Protein AF-I6Y9N1-F1 (afdb_monomer_lite)

Sequence (826 aa):
MPISSIATVSGGGGGDADGALRNFKLNESTFLASLMPKKEIGADRFIEAHPEYDGRGVIIAIFDSGMDPAAAGLQVTTDGKPKVLDVIDCTGSGDIDTSKVVKADADGCIGGASGASLAVNPSWKNPSGEWHNYDDKGPVIDAVVWYDGELWRAALDTQNLEDNPECGKLADFVPLTNYRIERKFGVFSTVDACTAVLNIYDEGNILSIVTDSSPHGTHVSGIATAFHQEAEGITVSPYTVRKALENTSLYVGECLADKLTTGQGLMQVDRAYEYVCQSRDIPIFQYNIKVNQSGKSSHIERRFIEVPLGASWAEATVRVSEFDTTRRFFLDTLQICPLRRPIKWESVATFSSPGAKTFSFRVVSGQTMELAVAQFWSSGLGSHDTTIVDFEISFHGIDVTKEEIILDGSDAPVRIDTEALLASEKLSPVALLNKLRVPYRPVDSKLITLTGTRDKLPSGKQTLALTLTYKFKLEDGANVKPQVPLLNNRIYDTKFESQFYMISDANKRVYSVGDVYPAASKLPKGDYTLQLYLRHDNVQYLEKLKQLVLFIEKTLEDKDVIRLNFFSEPDGPIMGNGSYKSSELVPGKKEAIYLAPPAKDKLPKAEYPQHTPLLAKILEGLHSRSKIDDKIKHSQEVIATADEVISSVDKDELAKFFSYKPDPEDEEAEKMKKKMETTRDQLAEALYSKGLALSEIESLKNSDKTETEAGAEGNIDEWTDVRKEASEESGSKQDTFEETFKELQKWVDVKSSKFGTLYVLREKRRGRLGTALKVLNDMILEDGDPPKKKLYEMKLSLLEEIGWTHLTAYEKQWMHVRFPSSLPLF

Foldseek 3Di:
DDDDDDDDDDDDDDDDPPPPPPPPDDDVVNVVVVPDVCVVQQVVVVCVVVVPFQQPPHDDDFDDLWADCPDPQQQADPVRHGNDQATDDLPCPQKFFQPDKDAADPQQWDQALLRDTAHAAPPQAAPVNIWGWGDFDDPDKTKIWGDRPPFIWMFIFLQSVDPDPPDTHSNVTDIAEHCNPVVDWDASYPVVRWIWHWYAWDNRRIIGIDTRPDNVSNVVSNPDTHGDCVPPVQDDDPVLLVVLQLVQADADFWDPVVCVVAPSHRHHPNSSVVSSVVCRPPDDDDDDDDDDDDGDDDDWDKDWDQAAAQFFKKKKKKWKAWWDFKWKKKKKKWWDDPPDDIDIDIDIDIDDHGDMDMDMDTDDHRTIMMIIMHIDPPTRVPIPIDMDMDIDMDTWHKDKPDPDDDADQPDFFDKIKIATAPFKDKDFDWDKDFKDKDKWWFPDKDKAFDPIPSQADPVRQTKIKIKGKTKDFAQFKFFKWKFQPVQAPDQPNDQWPFWKKWKAFPLLQTQDIDGNHTDTTTGFGHMIMMIIMTMDSDPVVSVVCNGRMMMIMTGHDPVLMFIWWKFQDRCCVVVVDRTDGIDIHGHPDMGMITTHDTDPVSDDPPDDPPDDDPVVVVVVVLVPPPDDPDLLVSLVVLLVVLVVLLVPADPVVLVVLVVDDDDPVDPVNVVVVVVSLVSLVSNLVSLLSNLVSVLVNVVVVVVVVVVVPPPDDDDDDDDDDPPDDPPDDDPDPPPVNVVSVVVSVVRDDCLELVNVVSVLSVCVVVVVLVVSLVSLVVSQVPVSYQGDLVSLVSNLVSCVVVVVVVVNVVSSSVSSSSRPPDHDDD

Radius of gyration: 37.58 Å; chains: 1; bounding box: 105×64×108 Å

InterPro domains:
  IPR000209 Peptidase S8/S53 domain [PF00082] (55-241)
  IPR015500 Peptidase S8, subtilisin-related [PR00723] (55-74)
  IPR015500 Peptidase S8, subtilisin-related [PR00723] (212-225)
  IPR015500 Peptidase S8, subtilisin-related [PR00723] (451-467)
  IPR022229 Tripeptidyl peptidase II, second Ig-like domain [PF12580] (421-606)
  IPR022398 Peptidase S8, subtilisin, His-active site [PS00137] (216-226)
  IPR036852 Peptidase S8/S53 domain superfamily [G3DSA:3.40.50.200] (38-135)
  IPR036852 Peptidase S8/S53 domain superfamily [SSF52743] (36-239)
  IPR046939 Tripeptidyl-peptidase 2, C-terminal domain superfamily [G3DSA:1.25.40.710] (600-826)
  IPR048384 Tripeptidyl-peptidase II, galactose-binding domain-like [PF21316] (298-379)
  IPR050131 Subtilisin-like serine protease [PTHR43806] (21-232)

Structure (mmCIF, N/CA/C/O backbone):
data_AF-I6Y9N1-F1
#
_entry.id   AF-I6Y9N1-F1
#
loop_
_atom_site.group_PDB
_atom_site.id
_atom_site.type_symbol
_atom_site.label_atom_id
_atom_site.label_alt_id
_atom_site.label_comp_id
_atom_site.label_asym_id
_atom_site.label_entity_id
_atom_site.label_seq_id
_atom_site.pdbx_PDB_ins_code
_atom_site.Cartn_x
_atom_site.Cartn_y
_atom_site.Cartn_z
_atom_site.occupancy
_atom_site.B_iso_or_equiv
_atom_site.auth_seq_id
_atom_site.auth_comp_id
_atom_site.auth_asym_id
_atom_site.auth_atom_id
_atom_site.pdbx_PDB_model_num
ATOM 1 N N . MET A 1 1 ? -12.605 17.794 -22.882 1.00 27.69 1 MET A N 1
ATOM 2 C CA . MET A 1 1 ? -12.430 19.193 -23.345 1.00 27.69 1 MET A CA 1
ATOM 3 C C . MET A 1 1 ? -12.327 19.185 -24.863 1.00 27.69 1 MET A C 1
ATOM 5 O O . MET A 1 1 ? -11.655 18.290 -25.365 1.00 27.69 1 MET A O 1
ATOM 9 N N . PRO A 1 2 ? -12.993 20.092 -25.598 1.00 28.81 2 PRO A N 1
ATOM 10 C CA . PRO A 1 2 ? -12.994 20.049 -27.054 1.00 28.81 2 PRO A CA 1
ATOM 11 C C . PRO A 1 2 ? -11.696 20.638 -27.621 1.00 28.81 2 PRO A C 1
ATOM 13 O O . PRO A 1 2 ? -11.172 21.632 -27.123 1.00 28.81 2 PRO A O 1
ATOM 16 N N . ILE A 1 3 ? -11.189 19.979 -28.658 1.00 27.05 3 ILE A N 1
ATOM 17 C CA . ILE A 1 3 ? -9.959 20.296 -29.386 1.00 27.05 3 ILE A CA 1
ATOM 18 C C . ILE A 1 3 ? -10.199 21.562 -30.217 1.00 27.05 3 ILE A C 1
ATOM 20 O O . ILE A 1 3 ? -11.070 21.584 -31.086 1.00 27.05 3 ILE A O 1
ATOM 24 N N . SER A 1 4 ? -9.443 22.627 -29.943 1.00 27.94 4 SER A N 1
ATOM 25 C CA . SER A 1 4 ? -9.462 23.849 -30.744 1.00 27.94 4 SER A CA 1
ATOM 26 C C . SER A 1 4 ? -8.686 23.650 -32.050 1.00 27.94 4 SER A C 1
ATOM 28 O O . SER A 1 4 ? -7.542 23.203 -32.081 1.00 27.94 4 SER A O 1
ATOM 30 N N . SER A 1 5 ? -9.352 23.988 -33.148 1.00 28.75 5 SER A N 1
ATOM 31 C CA . SER A 1 5 ? -8.859 23.972 -34.523 1.00 28.75 5 SER A CA 1
ATOM 32 C C . SER A 1 5 ? -7.683 24.935 -34.735 1.00 28.75 5 SER A C 1
ATOM 34 O O . SER A 1 5 ? -7.819 26.135 -34.490 1.00 28.75 5 SER A O 1
ATOM 36 N N . ILE A 1 6 ? -6.564 24.436 -35.266 1.00 28.38 6 ILE A N 1
ATOM 37 C CA . ILE A 1 6 ? -5.456 25.264 -35.766 1.00 28.38 6 ILE A CA 1
ATOM 38 C C . ILE A 1 6 ? -5.772 25.703 -37.202 1.00 28.38 6 ILE A C 1
ATOM 40 O O . ILE A 1 6 ? -5.956 24.879 -38.097 1.00 28.38 6 ILE A O 1
ATOM 44 N N . ALA A 1 7 ? -5.839 27.018 -37.409 1.00 26.36 7 ALA A N 1
ATOM 45 C CA . ALA A 1 7 ? -6.013 27.652 -38.708 1.00 26.36 7 ALA A CA 1
ATOM 46 C C . ALA A 1 7 ? -4.701 27.633 -39.516 1.00 26.36 7 ALA A C 1
ATOM 48 O O . ALA A 1 7 ? -3.657 28.076 -39.043 1.00 26.36 7 ALA A O 1
ATOM 49 N N . THR A 1 8 ? -4.763 27.149 -40.757 1.00 28.06 8 THR A N 1
ATOM 50 C CA . THR A 1 8 ? -3.676 27.209 -41.746 1.00 28.06 8 THR A CA 1
ATOM 51 C C . THR A 1 8 ? -3.573 28.594 -42.386 1.00 28.06 8 THR A C 1
ATOM 53 O O . THR A 1 8 ? -4.538 29.063 -42.988 1.00 28.06 8 THR A O 1
ATOM 56 N N . VAL A 1 9 ? -2.384 29.206 -42.337 1.00 27.28 9 VAL A N 1
ATOM 57 C CA . VAL A 1 9 ? -2.012 30.383 -43.141 1.00 27.28 9 VAL A CA 1
ATOM 58 C C . VAL A 1 9 ? -1.059 29.940 -44.254 1.00 27.28 9 VAL A C 1
ATOM 60 O O . VAL A 1 9 ? -0.040 29.304 -44.001 1.00 27.28 9 VAL A O 1
ATOM 63 N N . SER A 1 10 ? -1.413 30.261 -45.496 1.00 33.59 10 SER A N 1
ATOM 64 C CA . SER A 1 10 ? -0.646 29.989 -46.715 1.00 33.59 10 SER A CA 1
ATOM 65 C C . SER A 1 10 ? 0.305 31.138 -47.064 1.00 33.59 10 SER A C 1
ATOM 67 O O . SER A 1 10 ? -0.135 32.288 -47.101 1.00 33.59 10 SER A O 1
ATOM 69 N N . GLY A 1 11 ? 1.554 30.838 -47.439 1.00 26.95 11 GLY A N 1
ATOM 70 C CA . GLY A 1 11 ? 2.462 31.828 -48.029 1.00 26.95 11 GLY A CA 1
ATOM 71 C C . GLY A 1 11 ? 3.684 31.239 -48.746 1.00 26.95 11 GLY A C 1
ATOM 72 O O . GLY A 1 11 ? 4.552 30.675 -48.098 1.00 26.95 11 GLY A O 1
ATOM 73 N N . GLY A 1 12 ? 3.729 31.436 -50.074 1.00 27.58 12 GLY A N 1
ATOM 74 C CA . GLY A 1 12 ? 4.917 31.818 -50.867 1.00 27.58 12 GLY A CA 1
ATOM 75 C C . GLY A 1 12 ? 6.046 30.804 -51.087 1.00 27.58 12 GLY A C 1
ATOM 76 O O . GLY A 1 12 ? 6.806 30.516 -50.176 1.00 27.58 12 GLY A O 1
ATOM 77 N N . GLY A 1 13 ? 6.206 30.334 -52.330 1.00 31.19 13 GLY A N 1
ATOM 78 C CA . GLY A 1 13 ? 7.204 29.338 -52.731 1.00 31.19 13 GLY A CA 1
ATOM 79 C C . GLY A 1 13 ? 8.619 29.843 -53.062 1.00 31.19 13 GLY A C 1
ATOM 80 O O . GLY A 1 13 ? 8.875 31.035 -53.203 1.00 31.19 13 GLY A O 1
ATOM 81 N N . GLY A 1 14 ? 9.511 28.865 -53.248 1.00 27.16 14 GLY A N 1
ATOM 82 C CA . GLY A 1 14 ? 10.883 28.970 -53.760 1.00 27.16 14 GLY A CA 1
ATOM 83 C C . GLY A 1 14 ? 11.551 27.598 -53.621 1.00 27.16 14 GLY A C 1
ATOM 84 O O . GLY A 1 14 ? 11.612 27.074 -52.513 1.00 27.16 14 GLY A O 1
ATOM 85 N N . GLY A 1 15 ? 11.899 26.961 -54.741 1.00 36.81 15 GLY A N 1
ATOM 86 C CA . GLY A 1 15 ? 12.178 25.524 -54.826 1.00 36.81 15 GLY A CA 1
ATOM 87 C C . GLY A 1 15 ? 13.600 25.092 -54.467 1.00 36.81 15 GLY A C 1
ATOM 88 O O . GLY A 1 15 ? 14.537 25.849 -54.667 1.00 36.81 15 GLY A O 1
ATOM 89 N N . ASP A 1 16 ? 13.709 23.858 -53.969 1.00 31.67 16 ASP A N 1
ATOM 90 C CA . ASP A 1 16 ? 14.719 22.853 -54.329 1.00 31.67 16 ASP A CA 1
ATOM 91 C C . ASP A 1 16 ? 14.300 21.481 -53.753 1.00 31.67 16 ASP A C 1
ATOM 93 O O . ASP A 1 16 ? 13.393 21.391 -52.922 1.00 31.67 16 ASP A O 1
ATOM 97 N N . ALA A 1 17 ? 14.868 20.406 -54.301 1.00 36.19 17 ALA A N 1
ATOM 98 C CA . ALA A 1 17 ? 14.363 19.028 -54.365 1.00 36.19 17 ALA A CA 1
ATOM 99 C C . ALA A 1 17 ? 14.264 18.221 -53.039 1.00 36.19 17 ALA A C 1
ATOM 101 O O . ALA A 1 17 ? 14.740 17.094 -52.969 1.00 36.19 17 ALA A O 1
ATOM 102 N N . ASP A 1 18 ? 13.552 18.750 -52.039 1.00 34.88 18 ASP A N 1
ATOM 103 C CA . ASP A 1 18 ? 13.165 18.088 -50.768 1.00 34.88 18 ASP A CA 1
ATOM 104 C C . ASP A 1 18 ? 11.634 17.840 -50.663 1.00 34.88 18 ASP A C 1
ATOM 106 O O . ASP A 1 18 ? 11.048 17.596 -49.604 1.00 34.88 18 ASP A O 1
ATOM 110 N N . GLY A 1 19 ? 10.933 17.939 -51.798 1.00 28.66 19 GLY A N 1
ATOM 111 C CA . GLY A 1 19 ? 9.475 18.106 -51.883 1.00 28.66 19 GLY A CA 1
ATOM 112 C C . GLY A 1 19 ? 8.588 16.906 -51.520 1.00 28.66 19 GLY A C 1
ATOM 113 O O . GLY A 1 19 ? 7.368 17.058 -51.537 1.00 28.66 19 GLY A O 1
ATOM 114 N N . ALA A 1 20 ? 9.133 15.736 -51.178 1.00 35.75 20 ALA A N 1
ATOM 115 C CA . ALA A 1 20 ? 8.307 14.571 -50.832 1.00 35.75 20 ALA A CA 1
ATOM 116 C C . ALA A 1 20 ? 7.798 14.588 -49.376 1.00 35.75 20 ALA A C 1
ATOM 118 O O . ALA A 1 20 ? 6.762 13.994 -49.087 1.00 35.75 20 ALA A O 1
ATOM 119 N N . LEU A 1 21 ? 8.471 15.303 -48.466 1.00 37.81 21 LEU A N 1
ATOM 120 C CA . LEU A 1 21 ? 8.101 15.352 -47.041 1.00 37.81 21 LEU A CA 1
ATOM 121 C C . LEU A 1 21 ? 7.182 16.530 -46.674 1.00 37.81 21 LEU A C 1
ATOM 123 O O . LEU A 1 21 ? 6.483 16.467 -45.667 1.00 37.81 21 LEU A O 1
ATOM 127 N N . ARG A 1 22 ? 7.118 17.590 -47.493 1.00 36.44 22 ARG A N 1
ATOM 128 C CA . ARG A 1 22 ? 6.328 18.804 -47.184 1.00 36.44 22 ARG A CA 1
ATOM 129 C C . ARG A 1 22 ? 4.840 18.729 -47.551 1.00 36.44 22 ARG A C 1
ATOM 131 O O . ARG A 1 22 ? 4.080 19.594 -47.133 1.00 36.44 22 ARG A O 1
ATOM 138 N N . ASN A 1 23 ? 4.415 17.698 -48.283 1.00 36.94 23 ASN A N 1
ATOM 139 C CA . ASN A 1 23 ? 3.012 17.491 -48.673 1.00 36.94 23 ASN A CA 1
ATOM 140 C C . ASN A 1 23 ? 2.329 16.322 -47.947 1.00 36.94 23 ASN A C 1
ATOM 142 O O . ASN A 1 23 ? 1.208 15.953 -48.304 1.00 36.94 23 ASN A O 1
ATOM 146 N N . PHE A 1 24 ? 2.962 15.745 -46.922 1.00 43.72 24 PHE A N 1
ATOM 147 C CA . PHE A 1 24 ? 2.339 14.680 -46.146 1.00 43.72 24 PHE A CA 1
ATOM 148 C C . PHE A 1 24 ? 1.290 15.276 -45.197 1.00 43.72 24 PHE A C 1
ATOM 150 O O . PHE A 1 24 ? 1.574 15.653 -44.062 1.00 43.72 24 PHE A O 1
ATOM 157 N N . LYS A 1 25 ? 0.051 15.414 -45.682 1.00 45.12 25 LYS A N 1
ATOM 158 C CA . LYS A 1 25 ? -1.097 15.660 -44.808 1.00 45.12 25 LYS A CA 1
ATOM 159 C C . LYS A 1 25 ? -1.319 14.396 -43.990 1.00 45.12 25 LYS A C 1
ATOM 161 O O . LYS A 1 25 ? -1.843 13.418 -44.516 1.00 45.12 25 LYS A O 1
ATOM 166 N N . LEU A 1 26 ? -0.932 14.446 -42.718 1.00 42.53 26 LEU A N 1
ATOM 167 C CA . LEU A 1 26 ? -1.353 13.479 -41.711 1.00 42.53 26 LEU A CA 1
ATOM 168 C C . LEU A 1 26 ? -2.883 13.496 -41.653 1.00 42.53 26 LEU A C 1
ATOM 170 O O . LEU A 1 26 ? -3.493 14.364 -41.035 1.00 42.53 26 LEU A O 1
ATOM 174 N N . ASN A 1 27 ? -3.506 12.573 -42.376 1.00 60.75 27 ASN A N 1
ATOM 175 C CA . ASN A 1 27 ? -4.879 12.183 -42.114 1.00 60.75 27 ASN A CA 1
ATOM 176 C C . ASN A 1 27 ? -4.874 11.161 -40.968 1.00 60.75 27 ASN A C 1
ATOM 178 O O . ASN A 1 27 ? -3.831 10.581 -40.657 1.00 60.75 27 ASN A O 1
ATOM 182 N N . GLU A 1 28 ? -6.032 10.929 -40.360 1.00 57.41 28 GLU A N 1
ATOM 183 C CA . GLU A 1 28 ? -6.173 10.024 -39.215 1.00 57.41 28 GLU A CA 1
ATOM 184 C C . GLU A 1 28 ? -5.532 8.650 -39.473 1.00 57.41 28 GLU A C 1
ATOM 186 O O . GLU A 1 28 ? -4.740 8.182 -38.663 1.00 57.41 28 GLU A O 1
ATOM 191 N N . SER A 1 29 ? -5.739 8.063 -40.658 1.00 56.84 29 SER A N 1
ATOM 192 C CA . SER A 1 29 ? -5.155 6.760 -41.013 1.00 56.84 29 SER A CA 1
ATOM 193 C C . SER A 1 29 ? -3.621 6.765 -41.084 1.00 56.84 29 SER A C 1
ATOM 195 O O . SER A 1 29 ? -2.972 5.867 -40.555 1.00 56.84 29 SER A O 1
ATOM 197 N N . THR A 1 30 ? -3.020 7.796 -41.682 1.00 60.50 30 THR A N 1
ATOM 198 C CA . THR A 1 30 ? -1.560 7.938 -41.790 1.00 60.50 30 THR A CA 1
ATOM 199 C C . THR A 1 30 ? -0.907 8.336 -40.468 1.00 60.50 30 THR A C 1
ATOM 201 O O . THR A 1 30 ? 0.224 7.937 -40.207 1.00 60.50 30 THR A O 1
ATOM 204 N N . PHE A 1 31 ? -1.621 9.075 -39.615 1.00 65.25 31 PHE A N 1
ATOM 205 C CA . PHE A 1 31 ? -1.179 9.391 -38.260 1.00 65.25 31 PHE A CA 1
ATOM 206 C C . PHE A 1 31 ? -1.167 8.135 -37.393 1.00 65.25 31 PHE A C 1
ATOM 208 O O . PHE A 1 31 ? -0.127 7.811 -36.824 1.00 65.25 31 PHE A O 1
ATOM 215 N N . LEU A 1 32 ? -2.263 7.371 -37.382 1.00 63.50 32 LEU A N 1
ATOM 216 C CA . LEU A 1 32 ? -2.356 6.107 -36.649 1.00 63.50 32 LEU A CA 1
ATOM 217 C C . LEU A 1 32 ? -1.310 5.086 -37.125 1.00 63.50 32 LEU A C 1
ATOM 219 O O . LEU A 1 32 ? -0.691 4.418 -36.300 1.00 63.50 32 LEU A O 1
ATOM 223 N N . ALA A 1 33 ? -1.043 5.014 -38.434 1.00 62.50 33 ALA A N 1
ATOM 224 C CA . ALA A 1 33 ? 0.008 4.158 -38.987 1.00 62.50 33 ALA A CA 1
ATOM 225 C C . ALA A 1 33 ? 1.428 4.567 -38.544 1.00 62.50 33 ALA A C 1
ATOM 227 O O . ALA A 1 33 ? 2.296 3.707 -38.438 1.00 62.50 33 ALA A O 1
ATOM 228 N N . SER A 1 34 ? 1.661 5.852 -38.249 1.00 65.44 34 SER A N 1
ATOM 229 C CA . SER A 1 34 ? 2.962 6.368 -37.792 1.00 65.44 34 SER A CA 1
ATOM 230 C C . SER A 1 34 ? 3.222 6.210 -36.288 1.00 65.44 34 SER A C 1
ATOM 232 O O . SER A 1 34 ? 4.332 6.470 -35.832 1.00 65.44 34 SER A O 1
ATOM 234 N N . LEU A 1 35 ? 2.224 5.774 -35.506 1.00 71.88 35 LEU A N 1
ATOM 235 C CA . LEU A 1 35 ? 2.363 5.607 -34.052 1.00 71.88 35 LEU A CA 1
ATOM 236 C C . LEU A 1 35 ? 3.269 4.430 -33.660 1.00 71.88 35 LEU A C 1
ATOM 238 O O . LEU A 1 35 ? 3.753 4.386 -32.531 1.00 71.88 35 LEU A O 1
ATOM 242 N N . MET A 1 36 ? 3.506 3.486 -34.574 1.00 77.88 36 MET A N 1
ATOM 243 C CA . MET A 1 36 ? 4.437 2.376 -34.378 1.00 77.88 36 MET A CA 1
ATOM 244 C C . MET A 1 36 ? 5.530 2.401 -35.450 1.00 77.88 36 MET A C 1
ATOM 246 O O . MET A 1 36 ? 5.201 2.515 -36.631 1.00 77.88 36 MET A O 1
ATOM 250 N N . PRO A 1 37 ? 6.810 2.195 -35.089 1.00 84.50 37 PRO A N 1
ATOM 251 C CA . PRO A 1 37 ? 7.931 2.279 -36.024 1.00 84.50 37 PRO A CA 1
ATOM 252 C C . PRO A 1 37 ? 8.078 1.010 -36.887 1.00 84.50 37 PRO A C 1
ATOM 254 O O . PRO A 1 37 ? 9.172 0.464 -37.020 1.00 84.50 37 PRO A O 1
ATOM 257 N N . LYS A 1 38 ? 6.975 0.464 -37.425 1.00 85.44 38 LYS A N 1
ATOM 258 C CA . LYS A 1 38 ? 6.954 -0.838 -38.125 1.00 85.44 38 LYS A CA 1
ATOM 259 C C . LYS A 1 38 ? 7.851 -0.855 -39.362 1.00 85.44 38 LYS A C 1
ATOM 261 O O . LYS A 1 38 ? 8.522 -1.855 -39.627 1.00 85.44 38 LYS A O 1
ATOM 266 N N . LYS A 1 39 ? 7.909 0.266 -40.076 1.00 86.81 39 LYS A N 1
ATOM 267 C CA . LYS A 1 39 ? 8.763 0.446 -41.249 1.00 86.81 39 LYS A CA 1
ATOM 268 C C . LYS A 1 39 ? 10.235 0.527 -40.856 1.00 86.81 39 LYS A C 1
ATOM 270 O O . LYS A 1 39 ? 11.080 -0.111 -41.485 1.00 86.81 39 LYS A O 1
ATOM 275 N N . GLU A 1 40 ? 10.540 1.289 -39.811 1.00 88.25 40 GLU A N 1
ATOM 276 C CA . GLU A 1 40 ? 11.895 1.525 -39.316 1.00 88.25 40 GLU A CA 1
ATOM 277 C C . GLU A 1 40 ? 12.499 0.258 -38.703 1.00 88.25 40 GLU A C 1
ATOM 279 O O . GLU A 1 40 ? 13.683 -0.001 -38.913 1.00 88.25 40 GLU A O 1
ATOM 284 N N . ILE A 1 41 ? 11.697 -0.566 -38.012 1.00 91.12 41 ILE A N 1
ATOM 285 C CA . ILE A 1 41 ? 12.138 -1.866 -37.472 1.00 91.12 41 ILE A CA 1
ATOM 286 C C . ILE A 1 41 ? 12.111 -3.002 -38.507 1.00 91.12 41 ILE A C 1
ATOM 288 O O . ILE A 1 41 ? 12.399 -4.149 -38.169 1.00 91.12 41 ILE A O 1
ATOM 292 N N . GLY A 1 42 ? 11.726 -2.723 -39.756 1.00 90.25 42 GLY A N 1
ATOM 293 C CA . GLY A 1 42 ? 11.648 -3.725 -40.823 1.00 90.25 42 GLY A CA 1
ATOM 294 C C . GLY A 1 42 ? 10.518 -4.753 -40.668 1.00 90.25 42 GLY A C 1
ATOM 295 O O . GLY A 1 42 ? 10.519 -5.751 -41.383 1.00 90.25 42 GLY A O 1
ATOM 296 N N . ALA A 1 43 ? 9.551 -4.528 -39.773 1.00 89.19 43 ALA A N 1
ATOM 297 C CA . ALA A 1 43 ? 8.420 -5.436 -39.568 1.00 89.19 43 ALA A CA 1
ATOM 298 C C . ALA A 1 43 ? 7.472 -5.464 -40.776 1.00 89.19 43 ALA A C 1
ATOM 300 O O . ALA A 1 43 ? 7.014 -6.538 -41.152 1.00 89.19 43 ALA A O 1
ATOM 301 N N . ASP A 1 44 ? 7.225 -4.316 -41.418 1.00 88.69 44 ASP A N 1
ATOM 302 C CA . ASP A 1 44 ? 6.368 -4.262 -42.614 1.00 88.69 44 ASP A CA 1
ATOM 303 C C . ASP A 1 44 ? 6.983 -5.073 -43.762 1.00 88.69 44 ASP A C 1
ATOM 305 O O . ASP A 1 44 ? 6.319 -5.930 -44.334 1.00 88.69 44 ASP A O 1
ATOM 309 N N . ARG A 1 45 ? 8.289 -4.888 -44.026 1.00 90.25 45 ARG A N 1
ATOM 310 C CA . ARG A 1 45 ? 9.023 -5.676 -45.034 1.00 90.25 45 ARG A CA 1
ATOM 311 C C . ARG A 1 45 ? 8.996 -7.168 -44.719 1.00 90.25 45 ARG A C 1
ATOM 313 O O . ARG A 1 45 ? 8.843 -7.982 -45.623 1.00 90.25 45 ARG A O 1
ATOM 320 N N . PHE A 1 46 ? 9.164 -7.519 -43.444 1.00 89.75 46 PHE A N 1
ATOM 321 C CA . PHE A 1 46 ? 9.130 -8.905 -42.999 1.00 89.75 46 PHE A CA 1
ATOM 322 C C . PHE A 1 46 ? 7.766 -9.549 -43.266 1.00 89.75 46 PHE A C 1
ATOM 324 O O . PHE A 1 46 ? 7.718 -10.626 -43.846 1.00 89.75 46 PHE A O 1
ATOM 331 N N . ILE A 1 47 ? 6.666 -8.879 -42.914 1.00 87.19 47 ILE A N 1
ATOM 332 C CA . ILE A 1 47 ? 5.308 -9.386 -43.161 1.00 87.19 47 ILE A CA 1
ATOM 333 C C . ILE A 1 47 ? 4.961 -9.388 -44.654 1.00 87.19 47 ILE A C 1
ATOM 335 O O . ILE A 1 47 ? 4.320 -10.322 -45.120 1.00 87.19 47 ILE A O 1
ATOM 339 N N . GLU A 1 48 ? 5.407 -8.402 -45.434 1.00 89.88 48 GLU A N 1
ATOM 340 C CA . GLU A 1 48 ? 5.244 -8.416 -46.895 1.00 89.88 48 GLU A CA 1
ATOM 341 C C . GLU A 1 48 ? 5.947 -9.624 -47.538 1.00 89.88 48 GLU A C 1
ATOM 343 O O . GLU A 1 48 ? 5.391 -10.255 -48.439 1.00 89.88 48 GLU A O 1
ATOM 348 N N . ALA A 1 49 ? 7.152 -9.968 -47.067 1.00 89.69 49 ALA A N 1
ATOM 349 C CA . ALA A 1 49 ? 7.914 -11.124 -47.541 1.00 89.69 49 ALA A CA 1
ATOM 350 C C . ALA A 1 49 ? 7.392 -12.461 -46.985 1.00 89.69 49 ALA A C 1
ATOM 352 O O . ALA A 1 49 ? 7.479 -13.488 -47.661 1.00 89.69 49 ALA A O 1
ATOM 353 N N . HIS A 1 50 ? 6.822 -12.443 -45.779 1.00 87.56 50 HIS A N 1
ATOM 354 C CA . HIS A 1 50 ? 6.286 -13.605 -45.076 1.00 87.56 50 HIS A CA 1
ATOM 355 C C . HIS A 1 50 ? 4.852 -13.335 -44.572 1.00 87.56 50 HIS A C 1
ATOM 357 O O . HIS A 1 50 ? 4.642 -13.204 -43.363 1.00 87.56 50 HIS A O 1
ATOM 363 N N . PRO A 1 51 ? 3.837 -13.291 -45.463 1.00 86.75 51 PRO A N 1
ATOM 364 C CA . PRO A 1 51 ? 2.467 -12.900 -45.092 1.00 86.75 51 PRO A CA 1
ATOM 365 C C . PRO A 1 51 ? 1.809 -13.789 -44.031 1.00 86.75 51 PRO A C 1
ATOM 367 O O . PRO A 1 51 ? 0.907 -13.359 -43.318 1.00 86.75 51 PRO A O 1
ATOM 370 N N . GLU A 1 52 ? 2.273 -15.031 -43.915 1.00 83.81 52 GLU A N 1
ATOM 371 C CA . GLU A 1 52 ? 1.774 -16.014 -42.953 1.00 83.81 52 GLU A CA 1
ATOM 372 C C . GLU A 1 52 ? 2.462 -15.907 -41.577 1.00 83.81 52 GLU A C 1
ATOM 374 O O . GLU A 1 52 ? 2.076 -16.613 -40.647 1.00 83.81 52 GLU A O 1
ATOM 379 N N . TYR A 1 53 ? 3.488 -15.055 -41.423 1.00 83.62 53 TYR A N 1
ATOM 380 C CA . TYR A 1 53 ? 4.278 -14.903 -40.186 1.00 83.62 53 TYR A CA 1
ATOM 381 C C . TYR A 1 53 ? 3.791 -13.712 -39.353 1.00 83.62 53 TYR A C 1
ATOM 383 O O . TYR A 1 53 ? 4.566 -13.002 -38.717 1.00 83.62 53 TYR A O 1
ATOM 391 N N . ASP A 1 54 ? 2.477 -13.518 -39.329 1.00 80.38 54 ASP A N 1
ATOM 392 C CA . ASP A 1 54 ? 1.765 -12.468 -38.594 1.00 80.38 54 ASP A CA 1
ATOM 393 C C . ASP A 1 54 ? 1.541 -12.792 -37.102 1.00 80.38 54 ASP A C 1
ATOM 395 O O . ASP A 1 54 ? 0.776 -12.114 -36.416 1.00 80.38 54 ASP A O 1
ATOM 399 N N . GLY A 1 55 ? 2.205 -13.837 -36.601 1.00 81.94 55 GLY A N 1
ATOM 400 C CA . GLY A 1 55 ? 2.114 -14.311 -35.220 1.00 81.94 55 GLY A CA 1
ATOM 401 C C . GLY A 1 55 ? 1.011 -15.327 -34.953 1.00 81.94 55 GLY A C 1
ATOM 402 O O . GLY A 1 55 ? 0.878 -15.780 -33.811 1.00 81.94 55 GLY A O 1
ATOM 403 N N . ARG A 1 56 ? 0.255 -15.744 -35.979 1.00 81.56 56 ARG A N 1
ATOM 404 C CA . ARG A 1 56 ? -0.704 -16.853 -35.857 1.00 81.56 56 ARG A CA 1
ATOM 405 C C . ARG A 1 56 ? -0.039 -18.102 -35.273 1.00 81.56 56 ARG A C 1
ATOM 407 O O . ARG A 1 56 ? 1.084 -18.448 -35.617 1.00 81.56 56 ARG A O 1
ATOM 414 N N . GLY A 1 57 ? -0.738 -18.795 -34.376 1.00 79.00 57 GLY A N 1
ATOM 415 C CA . GLY A 1 57 ? -0.206 -20.001 -33.729 1.00 79.00 57 GLY A CA 1
ATOM 416 C C . GLY A 1 57 ? 0.818 -19.738 -32.618 1.00 79.00 57 GLY A C 1
ATOM 417 O O . GLY A 1 57 ? 1.502 -20.671 -32.204 1.00 79.00 57 GLY A O 1
ATOM 418 N N . VAL A 1 58 ? 0.932 -18.502 -32.120 1.00 85.19 58 VAL A N 1
ATOM 419 C CA . VAL A 1 58 ? 1.742 -18.159 -30.941 1.00 85.19 58 VAL A CA 1
ATOM 420 C C . VAL A 1 58 ? 0.877 -17.490 -29.887 1.00 85.19 58 VAL A C 1
ATOM 422 O O . VAL A 1 58 ? -0.004 -16.695 -30.202 1.00 85.19 58 VAL A O 1
ATOM 425 N N . ILE A 1 59 ? 1.153 -17.799 -28.622 1.00 87.06 59 ILE A N 1
ATOM 426 C CA . ILE A 1 59 ? 0.468 -17.214 -27.471 1.00 87.06 59 ILE A CA 1
ATOM 427 C C . ILE A 1 59 ? 1.474 -16.358 -26.703 1.00 87.06 59 ILE A C 1
ATOM 429 O O . ILE A 1 59 ? 2.559 -16.828 -26.359 1.00 87.06 59 ILE A O 1
ATOM 433 N N . ILE A 1 60 ? 1.103 -15.108 -26.431 1.00 90.06 60 ILE A N 1
ATOM 434 C CA . ILE A 1 60 ? 1.882 -14.168 -25.618 1.00 90.06 60 ILE A CA 1
ATOM 435 C C . ILE A 1 60 ? 1.199 -14.041 -24.255 1.00 90.06 60 ILE A C 1
ATOM 437 O O . ILE A 1 60 ? -0.022 -13.925 -24.184 1.00 90.06 60 ILE A O 1
ATOM 441 N N . ALA A 1 61 ? 1.985 -14.036 -23.179 1.00 91.25 61 ALA A N 1
ATOM 442 C CA . ALA A 1 61 ? 1.514 -13.653 -21.853 1.00 91.25 61 ALA A CA 1
ATOM 443 C C . ALA A 1 61 ? 1.872 -12.184 -21.584 1.00 91.25 61 ALA A C 1
ATOM 445 O O . ALA A 1 61 ? 3.030 -11.796 -21.745 1.00 91.25 61 ALA A O 1
ATOM 446 N N . ILE A 1 62 ? 0.889 -11.381 -21.172 1.00 90.88 62 ILE A N 1
ATOM 447 C CA . ILE A 1 62 ? 1.070 -9.966 -20.826 1.00 90.88 62 ILE A CA 1
ATOM 448 C C . ILE A 1 62 ? 0.973 -9.826 -19.308 1.00 90.88 62 ILE A C 1
ATOM 450 O O . ILE A 1 62 ? -0.083 -10.063 -18.729 1.00 90.88 62 ILE A O 1
ATOM 454 N N . PHE A 1 63 ? 2.090 -9.489 -18.659 1.00 92.44 63 PHE A N 1
ATOM 455 C CA . PHE A 1 63 ? 2.140 -9.235 -17.217 1.00 92.44 63 PHE A CA 1
ATOM 456 C C . PHE A 1 63 ? 2.154 -7.723 -17.007 1.00 92.44 63 PHE A C 1
ATOM 458 O O . PHE A 1 63 ? 3.197 -7.084 -17.140 1.00 92.44 63 PHE A O 1
ATOM 465 N N . ASP A 1 64 ? 0.981 -7.161 -16.738 1.00 92.50 64 ASP A N 1
ATOM 466 C CA . ASP A 1 64 ? 0.755 -5.720 -16.645 1.00 92.50 64 ASP A CA 1
ATOM 467 C C . ASP A 1 64 ? -0.406 -5.429 -15.675 1.00 92.50 64 ASP A C 1
ATOM 469 O O . ASP A 1 64 ? -0.928 -6.321 -15.011 1.00 92.50 64 ASP A O 1
ATOM 473 N N . SER A 1 65 ? -0.833 -4.176 -15.624 1.00 90.12 65 SER A N 1
ATOM 474 C CA . SER A 1 65 ? -1.944 -3.610 -14.851 1.00 90.12 65 SER A CA 1
ATOM 475 C C . SER A 1 65 ? -3.357 -4.068 -15.271 1.00 90.12 65 SER A C 1
ATOM 477 O O . SER A 1 65 ? -4.338 -3.392 -14.964 1.00 90.12 65 SER A O 1
ATOM 479 N N . GLY A 1 66 ? -3.474 -5.210 -15.952 1.00 88.38 66 GLY A N 1
ATOM 480 C CA . GLY A 1 66 ? -4.711 -5.688 -16.578 1.00 88.38 66 GLY A CA 1
ATOM 481 C C . GLY A 1 66 ? -4.928 -5.130 -17.991 1.00 88.38 66 GLY A C 1
ATOM 482 O O . GLY A 1 66 ? -4.204 -4.248 -18.449 1.00 88.38 66 GLY A O 1
ATOM 483 N N . MET A 1 67 ? -5.898 -5.686 -18.715 1.00 90.00 67 MET A N 1
ATOM 484 C CA . MET A 1 67 ? -6.287 -5.229 -20.054 1.00 90.00 67 MET A CA 1
ATOM 485 C C . MET A 1 67 ? -7.801 -5.323 -20.240 1.00 90.00 67 MET A C 1
ATOM 487 O O . MET A 1 67 ? -8.438 -6.180 -19.627 1.00 90.00 67 MET A O 1
ATOM 491 N N . ASP A 1 68 ? -8.356 -4.482 -21.113 1.00 89.56 68 ASP A N 1
ATOM 492 C CA . ASP A 1 68 ? -9.779 -4.475 -21.476 1.00 89.56 68 ASP A CA 1
ATOM 493 C C . ASP A 1 68 ? -10.060 -5.383 -22.696 1.00 89.56 68 ASP A C 1
ATOM 495 O O . ASP A 1 68 ? -9.612 -5.075 -23.808 1.00 89.56 68 ASP A O 1
ATOM 499 N N . PRO A 1 69 ? -10.782 -6.514 -22.533 1.00 87.50 69 PRO A N 1
ATOM 500 C CA . PRO A 1 69 ? -11.059 -7.439 -23.635 1.00 87.50 69 PRO A CA 1
ATOM 501 C C . PRO A 1 69 ? -12.044 -6.857 -24.652 1.00 87.50 69 PRO A C 1
ATOM 503 O O . PRO A 1 69 ? -12.115 -7.347 -25.783 1.00 87.50 69 PRO A O 1
ATOM 506 N N . ALA A 1 70 ? -12.801 -5.824 -24.270 1.00 86.94 70 ALA A N 1
ATOM 507 C CA . ALA A 1 70 ? -13.742 -5.149 -25.150 1.00 86.94 70 ALA A CA 1
ATOM 508 C C . ALA A 1 70 ? -13.050 -4.166 -26.109 1.00 86.94 70 ALA A C 1
ATOM 510 O O . ALA A 1 70 ? -13.653 -3.772 -27.113 1.00 86.94 70 ALA A O 1
ATOM 511 N N . ALA A 1 71 ? -11.789 -3.799 -25.851 1.00 86.94 71 ALA A N 1
ATOM 512 C CA . ALA A 1 71 ? -11.065 -2.810 -26.635 1.00 86.94 71 ALA A CA 1
ATOM 513 C C . ALA A 1 71 ? -10.915 -3.224 -28.110 1.00 86.94 71 ALA A C 1
ATOM 515 O O . ALA A 1 71 ? -10.565 -4.358 -28.452 1.00 86.94 71 ALA A O 1
ATOM 516 N N . ALA A 1 72 ? -11.171 -2.277 -29.018 1.00 83.81 72 ALA A N 1
ATOM 517 C CA . ALA A 1 72 ? -11.049 -2.486 -30.459 1.00 83.81 72 ALA A CA 1
ATOM 518 C C . ALA A 1 72 ? -9.637 -2.964 -30.850 1.00 83.81 72 ALA A C 1
ATOM 520 O O . ALA A 1 72 ? -8.637 -2.336 -30.510 1.00 83.81 72 ALA A O 1
ATOM 521 N N . GLY A 1 73 ? -9.560 -4.074 -31.591 1.00 82.69 73 GLY A N 1
ATOM 522 C CA . GLY A 1 73 ? -8.296 -4.686 -32.027 1.00 82.69 73 GLY A CA 1
ATOM 523 C C . GLY A 1 73 ? -7.771 -5.795 -31.105 1.00 82.69 73 GLY A C 1
ATOM 524 O O . GLY A 1 73 ? -6.737 -6.407 -31.408 1.00 82.69 73 GLY A O 1
ATOM 525 N N . LEU A 1 74 ? -8.484 -6.085 -30.010 1.00 87.31 74 LEU A N 1
ATOM 526 C CA . LEU A 1 74 ? -8.200 -7.200 -29.099 1.00 87.31 74 LEU A CA 1
ATOM 527 C C . LEU A 1 74 ? -9.221 -8.345 -29.186 1.00 87.31 74 LEU A C 1
ATOM 529 O O . LEU A 1 74 ? -9.008 -9.388 -28.577 1.00 87.31 74 LEU A O 1
ATOM 533 N N . GLN A 1 75 ? -10.285 -8.211 -29.981 1.00 85.12 75 GLN A N 1
ATOM 534 C CA . GLN A 1 75 ? -11.326 -9.239 -30.072 1.00 85.12 75 GLN A CA 1
ATOM 535 C C . GLN A 1 75 ? -10.876 -10.462 -30.881 1.00 85.12 75 GLN A C 1
ATOM 537 O O . GLN A 1 75 ? -10.995 -11.601 -30.425 1.00 85.12 75 GLN A O 1
ATOM 542 N N . VAL A 1 76 ? -10.346 -10.233 -32.086 1.00 87.06 76 VAL A N 1
ATOM 543 C CA . VAL A 1 76 ? -10.000 -11.298 -33.035 1.00 87.06 76 VAL A CA 1
ATOM 544 C C . VAL A 1 76 ? -8.586 -11.147 -33.584 1.00 87.06 76 VAL A C 1
ATOM 546 O O . VAL A 1 76 ? -8.049 -10.045 -33.699 1.00 87.06 76 VAL A O 1
ATOM 549 N N . THR A 1 77 ? -7.973 -12.279 -33.902 1.00 87.06 77 THR A N 1
ATOM 550 C CA . THR A 1 77 ? -6.718 -12.387 -34.646 1.00 87.06 77 THR A CA 1
ATOM 551 C C . THR A 1 77 ? -6.956 -12.147 -36.139 1.00 87.06 77 THR A C 1
ATOM 553 O O . THR A 1 77 ? -8.091 -12.050 -36.610 1.00 87.06 77 THR A O 1
ATOM 556 N N . THR A 1 78 ? -5.873 -12.085 -36.909 1.00 82.88 78 THR A N 1
ATOM 557 C CA . THR A 1 78 ? -5.900 -11.956 -38.375 1.00 82.88 78 THR A CA 1
ATOM 558 C C . THR A 1 78 ? -6.614 -13.115 -39.079 1.00 82.88 78 THR A C 1
ATOM 560 O O . THR A 1 78 ? -7.179 -12.914 -40.150 1.00 82.88 78 THR A O 1
ATOM 563 N N . ASP A 1 79 ? -6.654 -14.304 -38.468 1.00 85.00 79 ASP A N 1
ATOM 564 C CA . ASP A 1 79 ? -7.386 -15.482 -38.951 1.00 85.00 79 ASP A CA 1
ATOM 565 C C . ASP A 1 79 ? -8.781 -15.649 -38.310 1.00 85.00 79 ASP A C 1
ATOM 567 O O . ASP A 1 79 ? -9.401 -16.708 -38.422 1.00 85.00 79 ASP A O 1
ATOM 571 N N . GLY A 1 80 ? -9.292 -14.606 -37.645 1.00 85.50 80 GLY A N 1
ATOM 572 C CA . GLY A 1 80 ? -10.652 -14.555 -37.098 1.00 85.50 80 GLY A CA 1
ATOM 573 C C . GLY A 1 80 ? -10.867 -15.360 -35.812 1.00 85.50 80 GLY A C 1
ATOM 574 O O . GLY A 1 80 ? -12.007 -15.495 -35.365 1.00 85.50 80 GLY A O 1
ATOM 575 N N . LYS A 1 81 ? -9.804 -15.896 -35.203 1.00 86.94 81 LYS A N 1
ATOM 576 C CA . LYS A 1 81 ? -9.870 -16.592 -33.910 1.00 86.94 81 LYS A CA 1
ATOM 577 C C . LYS A 1 81 ? -9.900 -15.585 -32.753 1.00 86.94 81 LYS A C 1
ATOM 579 O O . LYS A 1 81 ? -9.426 -14.464 -32.913 1.00 86.94 81 LYS A O 1
ATOM 584 N N . PRO A 1 82 ? -10.413 -15.958 -31.567 1.00 86.50 82 PRO A N 1
ATOM 585 C CA . PRO A 1 82 ? -10.320 -15.106 -30.383 1.00 86.50 82 PRO A CA 1
ATOM 586 C C . PRO A 1 82 ? -8.860 -14.771 -30.056 1.00 86.50 82 PRO A C 1
ATOM 588 O O . PRO A 1 82 ? -8.034 -15.678 -29.935 1.00 86.50 82 PRO A O 1
ATOM 591 N N . LYS A 1 83 ? -8.540 -13.479 -29.913 1.00 87.12 83 LYS A N 1
ATOM 592 C CA . LYS A 1 83 ? -7.162 -13.024 -29.652 1.00 87.12 83 LYS A CA 1
ATOM 593 C C . LYS A 1 83 ? -6.784 -13.108 -28.173 1.00 87.12 83 LYS A C 1
ATOM 595 O O . LYS A 1 83 ? -5.683 -13.549 -27.854 1.00 87.12 83 LYS A O 1
ATOM 600 N N . VAL A 1 84 ? -7.692 -12.743 -27.267 1.00 89.81 84 VAL A N 1
ATOM 601 C CA . VAL A 1 84 ? -7.473 -12.867 -25.817 1.00 89.81 84 VAL A CA 1
ATOM 602 C C . VAL A 1 84 ? -7.944 -14.239 -25.339 1.00 89.81 84 VAL A C 1
ATOM 604 O O . VAL A 1 84 ? -9.140 -14.534 -25.323 1.00 89.81 84 VAL A O 1
ATOM 607 N N . LEU A 1 85 ? -6.986 -15.079 -24.942 1.00 90.44 85 LEU A N 1
ATOM 608 C CA . LEU A 1 85 ? -7.233 -16.457 -24.506 1.00 90.44 85 LEU A CA 1
ATOM 609 C C . LEU A 1 85 ? -7.354 -16.616 -22.991 1.00 90.44 85 LEU A C 1
ATOM 611 O O . LEU A 1 85 ? -7.856 -17.635 -22.532 1.00 90.44 85 LEU A O 1
ATOM 615 N N . ASP A 1 86 ? -6.875 -15.680 -22.188 1.00 91.38 86 ASP A N 1
ATOM 616 C CA . ASP A 1 86 ? -7.107 -15.703 -20.746 1.00 91.38 86 ASP A CA 1
ATOM 617 C C . ASP A 1 86 ? -6.857 -14.323 -20.150 1.00 91.38 86 ASP A C 1
ATOM 619 O O . ASP A 1 86 ? -6.096 -13.539 -20.720 1.00 91.38 86 ASP A O 1
ATOM 623 N N . VAL A 1 87 ? -7.493 -14.040 -19.017 1.00 89.88 87 VAL A N 1
ATOM 624 C CA . VAL A 1 87 ? -7.306 -12.803 -18.252 1.00 89.88 87 VAL A CA 1
ATOM 625 C C . VAL A 1 87 ? -7.388 -13.169 -16.775 1.00 89.88 87 VAL A C 1
ATOM 627 O O . VAL A 1 87 ? -8.396 -13.713 -16.322 1.00 89.88 87 VAL A O 1
ATOM 630 N N . ILE A 1 88 ? -6.306 -12.920 -16.039 1.00 90.31 88 ILE A N 1
ATOM 631 C CA . ILE A 1 88 ? -6.132 -13.373 -14.656 1.00 90.31 88 ILE A CA 1
ATOM 632 C C . ILE A 1 88 ? -5.608 -12.204 -13.821 1.00 90.31 88 ILE A C 1
ATOM 634 O O . ILE A 1 88 ? -4.605 -11.594 -14.190 1.00 90.31 88 ILE A O 1
ATOM 638 N N . ASP A 1 89 ? -6.249 -11.933 -12.683 1.00 89.69 89 ASP A N 1
ATOM 639 C CA . ASP A 1 89 ? -5.657 -11.128 -11.614 1.00 89.69 89 ASP A CA 1
ATOM 640 C C . ASP A 1 89 ? -4.792 -12.033 -10.724 1.00 89.69 89 ASP A C 1
ATOM 642 O O . ASP A 1 89 ? -5.297 -12.860 -9.965 1.00 89.69 89 ASP A O 1
ATOM 646 N N . CYS A 1 90 ? -3.472 -11.891 -10.830 1.00 89.56 90 CYS A N 1
ATOM 647 C CA . CYS A 1 90 ? -2.516 -12.646 -10.017 1.00 89.56 90 CYS A CA 1
ATOM 648 C C . CYS A 1 90 ? -2.218 -11.983 -8.661 1.00 89.56 90 CYS A C 1
ATOM 650 O O . CYS A 1 90 ? -1.422 -12.525 -7.894 1.00 89.56 90 CYS A O 1
ATOM 652 N N . THR A 1 91 ? -2.787 -10.807 -8.380 1.00 88.06 91 THR A N 1
ATOM 653 C CA . THR A 1 91 ? -2.527 -10.058 -7.141 1.00 88.06 91 THR A CA 1
ATOM 654 C C . THR A 1 91 ? -3.388 -10.521 -5.970 1.00 88.06 91 THR A C 1
ATOM 656 O O . THR A 1 91 ? -2.996 -10.298 -4.830 1.00 88.06 91 THR A O 1
ATOM 659 N N . GLY A 1 92 ? -4.535 -11.153 -6.249 1.00 85.56 92 GLY A N 1
ATOM 660 C CA . GLY A 1 92 ? -5.561 -11.490 -5.255 1.00 85.56 92 GLY A CA 1
ATOM 661 C C . GLY A 1 92 ? -6.489 -10.321 -4.905 1.00 85.56 92 GLY A C 1
ATOM 662 O O . GLY A 1 92 ? -7.443 -10.501 -4.157 1.00 85.56 92 GLY A O 1
ATOM 663 N N . SER A 1 93 ? -6.261 -9.125 -5.463 1.00 85.81 93 SER A N 1
ATOM 664 C CA . SER A 1 93 ? -7.025 -7.918 -5.121 1.00 85.81 93 SER A CA 1
ATOM 665 C C . SER A 1 93 ? -8.513 -8.007 -5.466 1.00 85.81 93 SER A C 1
ATOM 667 O O . SER A 1 93 ? -9.335 -7.413 -4.771 1.00 85.81 93 SER A O 1
ATOM 669 N N . GLY A 1 94 ? -8.853 -8.753 -6.521 1.00 83.62 94 GLY A N 1
ATOM 670 C CA . GLY A 1 94 ? -10.226 -9.017 -6.941 1.00 83.62 94 GLY A CA 1
ATOM 671 C C . GLY A 1 94 ? -10.848 -10.290 -6.360 1.00 83.62 94 GLY A C 1
ATOM 672 O O . GLY A 1 94 ? -11.902 -10.696 -6.852 1.00 83.62 94 GLY A O 1
ATOM 673 N N . ASP A 1 95 ? -10.206 -10.960 -5.393 1.00 85.81 95 ASP A N 1
ATOM 674 C CA . ASP A 1 95 ? -10.731 -12.190 -4.788 1.00 85.81 95 ASP A CA 1
ATOM 675 C C . ASP A 1 95 ? -11.881 -11.924 -3.807 1.00 85.81 95 ASP A C 1
ATOM 677 O O . ASP A 1 95 ? -11.820 -11.053 -2.939 1.00 85.81 95 ASP A O 1
ATOM 681 N N . ILE A 1 96 ? -12.913 -12.758 -3.910 1.00 81.25 96 ILE A N 1
ATOM 682 C CA . ILE A 1 96 ? -14.149 -12.696 -3.134 1.00 81.25 96 ILE A CA 1
ATOM 683 C C . ILE A 1 96 ? -14.429 -14.075 -2.520 1.00 81.25 96 ILE A C 1
ATOM 685 O O . ILE A 1 96 ? -14.451 -15.078 -3.234 1.00 81.25 96 ILE A O 1
ATOM 689 N N . ASP A 1 97 ? -14.673 -14.124 -1.206 1.00 79.38 97 ASP A N 1
ATOM 690 C CA . ASP A 1 97 ? -14.960 -15.359 -0.454 1.00 79.38 97 ASP A CA 1
ATOM 691 C C . ASP A 1 97 ? -16.430 -15.797 -0.592 1.00 79.38 97 ASP A C 1
ATOM 693 O O . ASP A 1 97 ? -17.302 -15.380 0.163 1.00 79.38 97 ASP A O 1
ATOM 697 N N . THR A 1 98 ? -16.735 -16.700 -1.513 1.00 79.38 98 THR A N 1
ATOM 698 C CA . THR A 1 98 ? -18.099 -17.197 -1.750 1.00 79.38 98 THR A CA 1
ATOM 699 C C . THR A 1 98 ? -18.397 -18.496 -0.981 1.00 79.38 98 THR A C 1
ATOM 701 O O . THR A 1 98 ? -19.231 -19.302 -1.391 1.00 79.38 98 THR A O 1
ATOM 704 N N . SER A 1 99 ? -17.739 -18.746 0.157 1.00 80.38 99 SER A N 1
ATOM 705 C CA . SER A 1 99 ? -17.913 -19.993 0.930 1.00 80.38 99 SER A CA 1
ATOM 706 C C . SER A 1 99 ? -19.267 -20.140 1.649 1.00 80.38 99 SER A C 1
ATOM 708 O O . SER A 1 99 ? -19.636 -21.246 2.055 1.00 80.38 99 SER A O 1
ATOM 710 N N . LYS A 1 100 ? -20.045 -19.062 1.822 1.00 80.44 100 LYS A N 1
ATOM 711 C CA . LYS A 1 100 ? -21.357 -19.109 2.492 1.00 80.44 100 LYS A CA 1
ATOM 712 C C . LYS A 1 100 ? -22.453 -19.572 1.529 1.00 80.44 100 LYS A C 1
ATOM 714 O O . LYS A 1 100 ? -22.677 -18.961 0.495 1.00 80.44 100 LYS A O 1
ATOM 719 N N . VAL A 1 101 ? -23.214 -20.592 1.926 1.00 81.94 101 VAL A N 1
ATOM 720 C CA . VAL A 1 101 ? -24.287 -21.193 1.112 1.00 81.94 101 VAL A CA 1
ATOM 721 C C . VAL A 1 101 ? -25.681 -20.813 1.635 1.00 81.94 101 VAL A C 1
ATOM 723 O O . VAL A 1 101 ? -25.924 -20.833 2.844 1.00 81.94 101 VAL A O 1
ATOM 726 N N . VAL A 1 102 ? -26.608 -20.479 0.733 1.00 83.00 102 VAL A N 1
ATOM 727 C CA . VAL A 1 102 ? -28.012 -20.113 0.993 1.00 83.00 102 VAL A CA 1
ATOM 728 C C . VAL A 1 102 ? -28.972 -20.839 0.037 1.00 83.00 102 VAL A C 1
ATOM 730 O O . VAL A 1 102 ? -28.562 -21.379 -0.988 1.00 83.00 102 VAL A O 1
ATOM 733 N N . LYS A 1 103 ? -30.268 -20.864 0.368 1.00 84.94 103 LYS A N 1
ATOM 734 C CA . LYS A 1 103 ? -31.338 -21.411 -0.487 1.00 84.94 103 LYS A CA 1
ATOM 735 C C . LYS A 1 103 ? -32.339 -20.315 -0.830 1.00 84.94 103 LYS A C 1
ATOM 737 O O . LYS A 1 103 ? -32.549 -19.421 -0.014 1.00 84.94 103 LYS A O 1
ATOM 742 N N . ALA A 1 104 ? -32.933 -20.404 -2.018 1.00 84.25 104 ALA A N 1
ATOM 743 C CA . ALA A 1 104 ? -34.019 -19.514 -2.410 1.00 84.25 104 ALA A CA 1
ATOM 744 C C . ALA A 1 104 ? -35.279 -19.791 -1.578 1.00 84.25 104 ALA A C 1
ATOM 746 O O . ALA A 1 104 ? -35.532 -20.935 -1.184 1.00 84.25 104 ALA A O 1
ATOM 747 N N . ASP A 1 105 ? -36.041 -18.739 -1.300 1.00 84.00 105 ASP A N 1
ATOM 748 C CA . ASP A 1 105 ? -37.350 -18.827 -0.664 1.00 84.00 105 ASP A CA 1
ATOM 749 C C . ASP A 1 105 ? -38.441 -19.304 -1.645 1.00 84.00 105 ASP A C 1
ATOM 751 O O . ASP A 1 105 ? -38.173 -19.660 -2.797 1.00 84.00 105 ASP A O 1
ATOM 755 N N . ALA A 1 106 ? -39.688 -19.360 -1.168 1.00 81.38 106 ALA A N 1
ATOM 756 C CA . ALA A 1 106 ? -40.833 -19.816 -1.957 1.00 81.38 106 ALA A CA 1
ATOM 757 C C . ALA A 1 106 ? -41.142 -18.912 -3.166 1.00 81.38 106 ALA A C 1
ATOM 759 O O . ALA A 1 106 ? -41.728 -19.393 -4.136 1.00 81.38 106 ALA A O 1
ATOM 760 N N . ASP A 1 107 ? -40.716 -17.648 -3.119 1.00 77.12 107 ASP A N 1
ATOM 761 C CA . ASP A 1 107 ? -40.902 -16.654 -4.176 1.00 77.12 107 ASP A CA 1
ATOM 762 C C . ASP A 1 107 ? -39.709 -16.621 -5.153 1.00 77.12 107 ASP A C 1
ATOM 764 O O . ASP A 1 107 ? -39.669 -15.809 -6.078 1.00 77.12 107 ASP A O 1
ATOM 768 N N . GLY A 1 108 ? -38.733 -17.524 -4.983 1.00 79.69 108 GLY A N 1
ATOM 769 C CA . GLY A 1 108 ? -37.547 -17.615 -5.834 1.00 79.69 108 GLY A CA 1
ATOM 770 C C . GLY A 1 108 ? -36.516 -16.519 -5.563 1.00 79.69 108 GLY A C 1
ATOM 771 O O . GLY A 1 108 ? -35.702 -16.216 -6.439 1.00 79.69 108 GLY A O 1
ATOM 772 N N . CYS A 1 109 ? -36.540 -15.918 -4.373 1.00 80.56 109 CYS A N 1
ATOM 773 C CA . CYS A 1 109 ? -35.608 -14.875 -3.967 1.00 80.56 109 CYS A CA 1
ATOM 774 C C . CYS A 1 109 ? -34.561 -15.405 -2.978 1.00 80.56 109 CYS A C 1
ATOM 776 O O . CYS A 1 109 ? -34.794 -16.354 -2.231 1.00 80.56 109 CYS A O 1
ATOM 778 N N . ILE A 1 110 ? -33.381 -14.786 -2.967 1.00 81.56 110 ILE A N 1
ATOM 779 C CA . ILE A 1 110 ? -32.346 -15.002 -1.948 1.00 81.56 110 ILE A CA 1
ATOM 780 C C . ILE A 1 110 ? -32.037 -13.679 -1.248 1.00 81.56 110 ILE A C 1
ATOM 782 O O . ILE A 1 110 ? -32.011 -12.621 -1.871 1.00 81.56 110 ILE A O 1
ATOM 786 N N . GLY A 1 111 ? -31.769 -13.731 0.056 1.00 72.38 111 GLY A N 1
ATOM 787 C CA . GLY A 1 111 ? -31.295 -12.557 0.786 1.00 72.38 111 GLY A CA 1
ATOM 788 C C . GLY A 1 111 ? -29.840 -12.251 0.433 1.00 72.38 111 GLY A C 1
ATOM 789 O O . GLY A 1 111 ? -28.948 -13.016 0.814 1.00 72.38 111 GLY A O 1
ATOM 790 N N . GLY A 1 112 ? -29.595 -11.142 -0.264 1.00 67.44 112 GLY A N 1
ATOM 791 C CA . GLY A 1 112 ? -28.259 -10.592 -0.488 1.00 67.44 112 GLY A CA 1
ATOM 792 C C . GLY A 1 112 ? -27.617 -10.159 0.830 1.00 67.44 112 GLY A C 1
ATOM 793 O O . GLY A 1 112 ? -28.311 -9.784 1.782 1.00 67.44 112 GLY A O 1
ATOM 794 N N . ALA A 1 113 ? -26.286 -10.197 0.923 1.00 63.25 113 ALA A N 1
ATOM 795 C CA . ALA A 1 113 ? -25.596 -9.699 2.119 1.00 63.25 113 ALA A CA 1
ATOM 796 C C . ALA A 1 113 ? -25.787 -8.191 2.313 1.00 63.25 113 ALA A C 1
ATOM 798 O O . ALA A 1 113 ? -25.679 -7.667 3.426 1.00 63.25 113 ALA A O 1
ATOM 799 N N . SER A 1 114 ? -26.164 -7.491 1.242 1.00 58.19 114 SER A N 1
ATOM 800 C CA . SER A 1 114 ? -26.601 -6.109 1.318 1.00 58.19 114 SER A CA 1
ATOM 801 C C . SER A 1 114 ? -27.909 -5.869 2.073 1.00 58.19 114 SER A C 1
ATOM 803 O O . SER A 1 114 ? -28.197 -4.718 2.406 1.00 58.19 114 SER A O 1
ATOM 805 N N . GLY A 1 115 ? -28.668 -6.927 2.361 1.00 64.25 115 GLY A N 1
ATOM 806 C CA . GLY A 1 115 ? -30.043 -6.860 2.845 1.00 64.25 115 GLY A CA 1
ATOM 807 C C . GLY A 1 115 ? -31.078 -6.766 1.720 1.00 64.25 115 GLY A C 1
ATOM 808 O O . GLY A 1 115 ? -32.271 -6.769 2.016 1.00 64.25 115 GLY A O 1
ATOM 809 N N . ALA A 1 116 ? -30.651 -6.692 0.454 1.00 67.00 116 ALA A N 1
ATOM 810 C CA . ALA A 1 116 ? -31.547 -6.733 -0.694 1.00 67.00 116 ALA A CA 1
ATOM 811 C C . ALA A 1 116 ? -32.173 -8.126 -0.865 1.00 67.00 116 ALA A C 1
ATOM 813 O O . ALA A 1 116 ? -31.538 -9.149 -0.603 1.00 67.00 116 ALA A O 1
ATOM 814 N N . SER A 1 117 ? -33.421 -8.161 -1.331 1.00 74.62 117 SER A N 1
ATOM 815 C CA . SER A 1 117 ? -34.039 -9.393 -1.819 1.00 74.62 117 SER A CA 1
ATOM 816 C C . SER A 1 117 ? -33.686 -9.556 -3.294 1.00 74.62 117 SER A C 1
ATOM 818 O O . SER A 1 117 ? -34.087 -8.735 -4.118 1.00 74.62 117 SER A O 1
ATOM 820 N N . LEU A 1 118 ? -32.902 -10.582 -3.623 1.00 75.88 118 LEU A N 1
ATOM 821 C CA . LEU A 1 118 ? -32.394 -10.819 -4.970 1.00 75.88 118 LEU A CA 1
ATOM 822 C C . LEU A 1 118 ? -33.264 -11.868 -5.663 1.00 75.88 118 LEU A C 1
ATOM 824 O O . LEU A 1 118 ? -33.240 -13.044 -5.296 1.00 75.88 118 LEU A O 1
ATOM 828 N N . ALA A 1 119 ? -34.015 -11.451 -6.681 1.00 78.38 119 ALA A N 1
ATOM 829 C CA . ALA A 1 119 ? -34.798 -12.367 -7.502 1.00 78.38 119 ALA A CA 1
ATOM 830 C C . ALA A 1 119 ? -33.875 -13.212 -8.393 1.00 78.38 119 ALA A C 1
ATOM 832 O O . ALA A 1 119 ? -33.089 -12.676 -9.182 1.00 78.38 119 ALA A O 1
ATOM 833 N N . VAL A 1 120 ? -33.992 -14.535 -8.288 1.00 77.81 120 VAL A N 1
ATOM 834 C CA . VAL A 1 120 ? -33.229 -15.485 -9.101 1.00 77.81 120 VAL A CA 1
ATOM 835 C C . VAL A 1 120 ? -33.988 -15.783 -10.389 1.00 77.81 120 VAL A C 1
ATOM 837 O O . VAL A 1 120 ? -35.201 -15.993 -10.376 1.00 77.81 120 VAL A O 1
ATOM 840 N N . ASN A 1 121 ? -33.280 -15.844 -11.519 1.00 76.50 121 ASN A N 1
ATOM 841 C CA . ASN A 1 121 ? -33.904 -16.220 -12.782 1.00 76.50 121 ASN A CA 1
ATOM 842 C C . ASN A 1 121 ? -34.273 -17.719 -12.782 1.00 76.50 121 ASN A C 1
ATOM 844 O O . ASN A 1 121 ? -33.370 -18.557 -12.720 1.00 76.50 121 ASN A O 1
ATOM 848 N N . PRO A 1 122 ? -35.553 -18.100 -12.951 1.00 74.06 122 PRO A N 1
ATOM 849 C CA . PRO A 1 122 ? -35.954 -19.510 -12.959 1.00 74.06 122 PRO A CA 1
ATOM 850 C C . PRO A 1 122 ? -35.356 -20.327 -14.114 1.00 74.06 122 PRO A C 1
ATOM 852 O O . PRO A 1 122 ? -35.373 -21.554 -14.072 1.00 74.06 122 PRO A O 1
ATOM 855 N N . SER A 1 123 ? -34.851 -19.667 -15.165 1.00 77.62 123 SER A N 1
ATOM 856 C CA . SER A 1 123 ? -34.192 -20.334 -16.297 1.00 77.62 123 SER A CA 1
ATOM 857 C C . SER A 1 123 ? -32.765 -20.802 -15.995 1.00 77.62 123 SER A C 1
ATOM 859 O O . SER A 1 123 ? -32.213 -21.600 -16.757 1.00 77.62 123 SER A O 1
ATOM 861 N N . TRP A 1 124 ? -32.154 -20.330 -14.904 1.00 79.62 124 TRP A N 1
ATOM 862 C CA . TRP A 1 124 ? -30.810 -20.739 -14.516 1.00 79.62 124 TRP A CA 1
ATOM 863 C C . TRP A 1 124 ? -30.825 -22.162 -13.964 1.00 79.62 124 TRP A C 1
ATOM 865 O O . TRP A 1 124 ? -31.543 -22.486 -13.020 1.00 79.62 124 TRP A O 1
ATOM 875 N N . LYS A 1 125 ? -30.004 -23.034 -14.554 1.00 79.56 125 LYS A N 1
ATOM 876 C CA . LYS A 1 125 ? -29.840 -24.405 -14.068 1.00 79.56 125 LYS A CA 1
ATOM 877 C C . LYS A 1 125 ? -28.991 -24.379 -12.800 1.00 79.56 125 LYS A C 1
ATOM 879 O O . LYS A 1 125 ? -27.869 -23.889 -12.836 1.00 79.56 125 LYS A O 1
ATOM 884 N N . ASN A 1 126 ? -29.528 -24.910 -11.707 1.00 79.38 126 ASN A N 1
ATOM 885 C CA . ASN A 1 126 ? -28.817 -25.116 -10.447 1.00 79.38 126 ASN A CA 1
ATOM 886 C C . ASN A 1 126 ? -29.264 -26.459 -9.829 1.00 79.38 126 ASN A C 1
ATOM 888 O O . ASN A 1 126 ? -30.239 -26.495 -9.074 1.00 79.38 126 ASN A O 1
ATOM 892 N N . PRO A 1 127 ? -28.607 -27.584 -10.175 1.00 76.69 127 PRO A N 1
ATOM 893 C CA . PRO A 1 127 ? -29.043 -28.916 -9.757 1.00 76.69 127 PRO A CA 1
ATOM 894 C C . PRO A 1 127 ? -28.982 -29.167 -8.244 1.00 76.69 127 PRO A C 1
ATOM 896 O O . PRO A 1 127 ? -29.719 -30.021 -7.754 1.00 76.69 127 PRO A O 1
ATOM 899 N N . SER A 1 128 ? -28.118 -28.461 -7.503 1.00 79.25 128 SER A N 1
ATOM 900 C CA . SER A 1 128 ? -28.018 -28.606 -6.042 1.00 79.25 128 SER A CA 1
ATOM 901 C C . SER A 1 128 ? -29.141 -27.875 -5.302 1.00 79.25 128 SER A C 1
ATOM 903 O O . SER A 1 128 ? -29.456 -28.224 -4.164 1.00 79.25 128 SER A O 1
ATOM 905 N N . GLY A 1 129 ? -29.751 -26.864 -5.933 1.00 77.31 129 GLY A N 1
ATOM 906 C CA . GLY A 1 129 ? -30.689 -25.947 -5.281 1.00 77.31 129 GLY A CA 1
ATOM 907 C C . GLY A 1 129 ? -30.030 -25.041 -4.233 1.00 77.31 129 GLY A C 1
ATOM 908 O O . GLY A 1 129 ? -30.730 -24.424 -3.429 1.00 77.31 129 GLY A O 1
ATOM 909 N N . GLU A 1 130 ? -28.698 -24.983 -4.218 1.00 80.25 130 GLU A N 1
ATOM 910 C CA . GLU A 1 130 ? -27.883 -24.231 -3.265 1.00 80.25 130 GLU A CA 1
ATOM 911 C C . GLU A 1 130 ? -27.149 -23.092 -3.982 1.00 80.25 130 GLU A C 1
ATOM 913 O O . GLU A 1 130 ? -26.642 -23.266 -5.090 1.00 80.25 130 GLU A O 1
ATOM 918 N N . TRP A 1 131 ? -27.122 -21.912 -3.362 1.00 74.25 131 TRP A N 1
ATOM 919 C CA . TRP A 1 131 ? -26.529 -20.688 -3.901 1.00 74.25 131 TRP A CA 1
ATOM 920 C C . TRP A 1 131 ? -25.399 -20.222 -2.999 1.00 74.25 131 TRP A C 1
ATOM 922 O O . TRP A 1 131 ? -25.576 -20.145 -1.786 1.00 74.25 131 TRP A O 1
ATOM 932 N N . HIS A 1 132 ? -24.256 -19.868 -3.572 1.00 75.19 132 HIS A N 1
ATOM 933 C CA . HIS A 1 132 ? -23.157 -19.290 -2.811 1.00 75.19 132 HIS A CA 1
ATOM 934 C C . HIS A 1 132 ? -23.306 -17.767 -2.768 1.00 75.19 132 HIS A C 1
ATOM 936 O O . HIS A 1 132 ? -23.482 -17.136 -3.809 1.00 75.19 132 HIS A O 1
ATOM 942 N N . ASN A 1 133 ? -23.267 -17.193 -1.569 1.00 53.31 133 ASN A N 1
ATOM 943 C CA . ASN A 1 133 ? -23.482 -15.778 -1.276 1.00 53.31 133 ASN A CA 1
ATOM 944 C C . ASN A 1 133 ? -22.250 -15.204 -0.552 1.00 53.31 133 ASN A C 1
ATOM 946 O O . ASN A 1 133 ? -21.623 -15.904 0.241 1.00 53.31 133 ASN A O 1
ATOM 950 N N . TYR A 1 134 ? -21.925 -13.936 -0.788 1.00 53.28 134 TYR A N 1
ATOM 951 C CA . TYR A 1 134 ? -20.755 -13.238 -0.242 1.00 53.28 134 TYR A CA 1
ATOM 952 C C . TYR A 1 134 ? -21.147 -11.987 0.559 1.00 53.28 134 TYR A C 1
ATOM 954 O O . TYR A 1 134 ? -22.211 -11.432 0.325 1.00 53.28 134 TYR A O 1
ATOM 962 N N . ASP A 1 135 ? -20.279 -11.530 1.471 1.00 44.50 135 ASP A N 1
ATOM 963 C CA . ASP A 1 135 ? -20.413 -10.304 2.271 1.00 44.50 135 ASP A CA 1
ATOM 964 C C . ASP A 1 135 ? -19.062 -9.556 2.416 1.00 44.50 135 ASP A C 1
ATOM 966 O O . ASP A 1 135 ? -18.214 -10.039 3.159 1.00 44.50 135 ASP A O 1
ATOM 970 N N . ASP A 1 136 ? -18.859 -8.410 1.734 1.00 45.62 136 ASP A N 1
ATOM 971 C CA . ASP A 1 136 ? -18.113 -7.203 2.196 1.00 45.62 136 ASP A CA 1
ATOM 972 C C . ASP A 1 136 ? -18.147 -6.068 1.130 1.00 45.62 136 ASP A C 1
ATOM 974 O O . ASP A 1 136 ? -18.245 -6.336 -0.067 1.00 45.62 136 ASP A O 1
ATOM 978 N N . LYS A 1 137 ? -18.107 -4.786 1.539 1.00 51.97 137 LYS A N 1
ATOM 979 C CA . LYS A 1 137 ? -18.651 -3.641 0.775 1.00 51.97 137 LYS A CA 1
ATOM 980 C C . LYS A 1 137 ? -17.687 -2.472 0.518 1.00 51.97 137 LYS A C 1
ATOM 982 O O . LYS A 1 137 ? -17.600 -1.541 1.315 1.00 51.97 137 LYS A O 1
ATOM 987 N N . GLY A 1 138 ? -17.078 -2.469 -0.672 1.00 48.78 138 GLY A N 1
ATOM 988 C CA . GLY A 1 138 ? -16.727 -1.261 -1.446 1.00 48.78 138 GLY A CA 1
ATOM 989 C C . GLY A 1 138 ? -17.952 -0.745 -2.231 1.00 48.78 138 GLY A C 1
ATOM 990 O O . GLY A 1 138 ? -19.052 -0.884 -1.699 1.00 48.78 138 GLY A O 1
ATOM 991 N N . PRO A 1 139 ? -17.853 -0.168 -3.455 1.00 54.50 139 PRO A N 1
ATOM 992 C CA . PRO A 1 139 ? -19.042 -0.023 -4.310 1.00 54.50 139 PRO A CA 1
ATOM 993 C C . PRO A 1 139 ? -19.814 -1.351 -4.319 1.00 54.50 139 PRO A C 1
ATOM 995 O O . PRO A 1 139 ? -19.243 -2.416 -4.538 1.00 54.50 139 PRO A O 1
ATOM 998 N N . VAL A 1 140 ? -21.078 -1.286 -3.905 1.00 61.34 140 VAL A N 1
ATOM 999 C CA . VAL A 1 140 ? -21.793 -2.447 -3.367 1.00 61.34 140 VAL A CA 1
ATOM 1000 C C . VAL A 1 140 ? -22.446 -3.229 -4.492 1.00 61.34 140 VAL A C 1
ATOM 1002 O O . VAL A 1 140 ? -23.442 -2.769 -5.052 1.00 61.34 140 VAL A O 1
ATOM 1005 N N . ILE A 1 141 ? -21.916 -4.418 -4.761 1.00 73.44 141 ILE A N 1
ATOM 1006 C CA . ILE A 1 141 ? -22.406 -5.342 -5.785 1.00 73.44 141 ILE A CA 1
ATOM 1007 C C . ILE A 1 141 ? -22.551 -6.710 -5.119 1.00 73.44 141 ILE A C 1
ATOM 1009 O O . ILE A 1 141 ? -21.565 -7.258 -4.624 1.00 73.44 141 ILE A O 1
ATOM 1013 N N . ASP A 1 142 ? -23.769 -7.250 -5.068 1.00 75.50 142 ASP A N 1
ATOM 1014 C CA . ASP A 1 142 ? -23.984 -8.622 -4.603 1.00 75.50 142 ASP A CA 1
ATOM 1015 C C . ASP A 1 142 ? -23.536 -9.601 -5.706 1.00 75.50 142 ASP A C 1
ATOM 1017 O O . ASP A 1 142 ? -23.829 -9.402 -6.885 1.00 75.50 142 ASP A O 1
ATOM 1021 N N . ALA A 1 143 ? -22.810 -10.659 -5.342 1.00 84.12 143 ALA A N 1
ATOM 1022 C CA . ALA A 1 143 ? -22.325 -11.671 -6.278 1.00 84.12 143 ALA A CA 1
ATOM 1023 C C . ALA A 1 143 ? -22.828 -13.057 -5.876 1.00 84.12 143 ALA A C 1
ATOM 1025 O O . ALA A 1 143 ? -22.830 -13.408 -4.694 1.00 84.12 143 ALA A O 1
ATOM 1026 N N . VAL A 1 144 ? -23.228 -13.856 -6.865 1.00 87.50 144 VAL A N 1
ATOM 1027 C CA . VAL A 1 144 ? -23.743 -15.210 -6.638 1.00 87.50 144 VAL A CA 1
ATOM 1028 C C . VAL A 1 144 ? -23.033 -16.198 -7.535 1.00 87.50 144 VAL A C 1
ATOM 1030 O O . VAL A 1 144 ? -22.952 -15.981 -8.743 1.00 87.50 144 VAL A O 1
ATOM 1033 N N . VAL A 1 145 ? -22.557 -17.295 -6.942 1.00 90.31 145 VAL A N 1
ATOM 1034 C CA . VAL A 1 145 ? -21.854 -18.382 -7.635 1.00 90.31 145 VAL A CA 1
ATOM 1035 C C . VAL A 1 145 ? -22.634 -19.688 -7.484 1.00 90.31 145 VAL A C 1
ATOM 1037 O O . VAL A 1 145 ? -23.173 -19.986 -6.416 1.00 90.31 145 VAL A O 1
ATOM 1040 N N . TRP A 1 146 ? -22.727 -20.476 -8.555 1.00 92.81 146 TRP A N 1
ATOM 1041 C CA . TRP A 1 146 ? -23.374 -21.791 -8.530 1.00 92.81 146 TRP A CA 1
ATOM 1042 C C . TRP A 1 146 ? -22.813 -22.721 -9.607 1.00 92.81 146 TRP A C 1
ATOM 1044 O O . TRP A 1 146 ? -22.165 -22.277 -10.554 1.00 92.81 146 TRP A O 1
ATOM 1054 N N . TYR A 1 147 ? -23.067 -24.022 -9.478 1.00 91.94 147 TYR A N 1
ATOM 1055 C CA . TYR A 1 147 ? -22.732 -25.010 -10.502 1.00 91.94 147 TYR A CA 1
ATOM 1056 C C . TYR A 1 147 ? -23.969 -25.328 -11.347 1.00 91.94 147 TYR A C 1
ATOM 1058 O O . TYR A 1 147 ? -25.000 -25.722 -10.801 1.00 91.94 147 TYR A O 1
ATOM 1066 N N . ASP A 1 148 ? -23.888 -25.176 -12.671 1.00 89.75 148 ASP A N 1
ATOM 1067 C CA . ASP A 1 148 ? -25.045 -25.356 -13.566 1.00 89.75 148 ASP A CA 1
ATOM 1068 C C . ASP A 1 148 ? -25.261 -26.802 -14.057 1.00 89.75 148 ASP A C 1
ATOM 1070 O O . ASP A 1 148 ? -26.226 -27.088 -14.774 1.00 89.75 148 ASP A O 1
ATOM 1074 N N . GLY A 1 149 ? -24.391 -27.723 -13.629 1.00 87.75 149 GLY A N 1
ATOM 1075 C CA . GLY A 1 149 ? -24.334 -29.114 -14.085 1.00 87.75 149 GLY A CA 1
ATOM 1076 C C . GLY A 1 149 ? -23.215 -29.389 -15.093 1.00 87.75 149 GLY A C 1
ATOM 1077 O O . GLY A 1 149 ? -22.889 -30.552 -15.320 1.00 87.75 149 GLY A O 1
ATOM 1078 N N . GLU A 1 150 ? -22.606 -28.344 -15.657 1.00 91.06 150 GLU A N 1
ATOM 1079 C CA . GLU A 1 150 ? -21.455 -28.435 -16.559 1.00 91.06 150 GLU A CA 1
ATOM 1080 C C . GLU A 1 150 ? -20.309 -27.535 -16.078 1.00 91.06 150 GLU A C 1
ATOM 1082 O O . GLU A 1 150 ? -19.177 -28.004 -15.925 1.00 91.06 150 GLU A O 1
ATOM 1087 N N . LEU A 1 151 ? -20.603 -26.268 -15.776 1.00 93.00 151 LEU A N 1
ATOM 1088 C CA . LEU A 1 151 ? -19.644 -25.229 -15.411 1.00 93.00 151 LEU A CA 1
ATOM 1089 C C . LEU A 1 151 ? -20.052 -24.500 -14.124 1.00 93.00 151 LEU A C 1
ATOM 1091 O O . LEU A 1 151 ? -21.230 -24.365 -13.791 1.00 93.00 151 LEU A O 1
ATOM 1095 N N . TRP A 1 152 ? -19.054 -23.973 -13.415 1.00 94.25 152 TRP A N 1
ATOM 1096 C CA . TRP A 1 152 ? -19.292 -22.969 -12.381 1.00 94.25 152 TRP A CA 1
ATOM 1097 C C . TRP A 1 152 ? -19.657 -21.635 -13.039 1.00 94.25 152 TRP A C 1
ATOM 1099 O O . TRP A 1 152 ? -18.994 -21.199 -13.986 1.00 94.25 152 TRP A O 1
ATOM 1109 N N . ARG A 1 153 ? -20.717 -21.002 -12.544 1.00 94.38 153 ARG A N 1
ATOM 1110 C CA . ARG A 1 153 ? -21.297 -19.755 -13.042 1.00 94.38 153 ARG A CA 1
ATOM 1111 C C . ARG A 1 153 ? -21.301 -18.699 -11.953 1.00 94.38 153 ARG A C 1
ATOM 1113 O O . ARG A 1 153 ? -21.438 -19.036 -10.781 1.00 94.38 153 ARG A O 1
ATOM 1120 N N . ALA A 1 154 ? -21.185 -17.442 -12.357 1.00 92.75 154 ALA A N 1
ATOM 1121 C CA . ALA A 1 154 ? -21.300 -16.292 -11.480 1.00 92.75 154 ALA A CA 1
ATOM 1122 C C . ALA A 1 154 ? -22.154 -15.187 -12.116 1.00 92.75 154 ALA A C 1
ATOM 1124 O O . ALA A 1 154 ? -22.093 -14.968 -13.330 1.00 92.75 154 ALA A O 1
ATOM 1125 N N . ALA A 1 155 ? -22.923 -14.484 -11.289 1.00 89.56 155 ALA A N 1
ATOM 1126 C CA . ALA A 1 155 ? -23.681 -13.294 -11.665 1.00 89.56 155 ALA A CA 1
ATOM 1127 C C . ALA A 1 155 ? -23.451 -12.169 -10.647 1.00 89.56 155 ALA A C 1
ATOM 1129 O O . ALA A 1 155 ? -23.251 -12.449 -9.463 1.00 89.56 155 ALA A O 1
ATOM 1130 N N . LEU A 1 156 ? -23.470 -10.920 -11.121 1.00 86.19 156 LEU A N 1
ATOM 1131 C CA . LEU A 1 156 ? -23.249 -9.715 -10.322 1.00 86.19 156 LEU A CA 1
ATOM 1132 C C . LEU A 1 156 ? -24.498 -8.827 -10.346 1.00 86.19 156 LEU A C 1
ATOM 1134 O O . LEU A 1 156 ? -25.077 -8.615 -11.409 1.00 86.19 156 LEU A O 1
ATOM 1138 N N . ASP A 1 157 ? -24.888 -8.281 -9.199 1.00 80.75 157 ASP A N 1
ATOM 1139 C CA . ASP A 1 157 ? -25.964 -7.296 -9.092 1.00 80.75 157 ASP A CA 1
ATOM 1140 C C . ASP A 1 157 ? -25.426 -5.871 -9.266 1.00 80.75 157 ASP A C 1
ATOM 1142 O O . ASP A 1 157 ? -24.929 -5.241 -8.329 1.00 80.75 157 ASP A O 1
ATOM 1146 N N . THR A 1 158 ? -25.515 -5.363 -10.492 1.00 76.25 158 THR A N 1
ATOM 1147 C CA . THR A 1 158 ? -25.015 -4.039 -10.874 1.00 76.25 158 THR A CA 1
ATOM 1148 C C . THR A 1 158 ? -26.029 -2.910 -10.673 1.00 76.25 158 THR A C 1
ATOM 1150 O O . THR A 1 158 ? -25.723 -1.768 -11.007 1.00 76.25 158 THR A O 1
ATOM 1153 N N . GLN A 1 159 ? -27.209 -3.178 -10.093 1.00 72.94 159 GLN A N 1
ATOM 1154 C CA . GLN A 1 159 ? -28.305 -2.203 -9.990 1.00 72.94 159 GLN A CA 1
ATOM 1155 C C . GLN A 1 159 ? -27.881 -0.870 -9.366 1.00 72.94 159 GLN A C 1
ATOM 1157 O O . GLN A 1 159 ? -28.267 0.195 -9.839 1.00 72.94 159 GLN A O 1
ATOM 1162 N N . ASN A 1 160 ? -27.071 -0.918 -8.305 1.00 64.00 160 ASN A N 1
ATOM 1163 C CA . ASN A 1 160 ? -26.636 0.278 -7.578 1.00 64.00 160 ASN A CA 1
ATOM 1164 C C . ASN A 1 160 ? -25.729 1.211 -8.405 1.00 64.00 160 ASN A C 1
ATOM 1166 O O . ASN A 1 160 ? -25.353 2.271 -7.904 1.00 64.00 160 ASN A O 1
ATOM 1170 N N . LEU A 1 161 ? -25.352 0.815 -9.625 1.00 68.25 161 LEU A N 1
ATOM 1171 C CA . LEU A 1 161 ? -24.491 1.566 -10.537 1.00 68.25 161 LEU A CA 1
ATOM 1172 C C . LEU A 1 161 ? -25.246 2.151 -11.747 1.00 68.25 161 LEU A C 1
ATOM 1174 O O . LEU A 1 161 ? -24.622 2.809 -12.578 1.00 68.25 161 LEU A O 1
ATOM 1178 N N . GLU A 1 162 ? -26.562 1.934 -11.863 1.00 65.19 162 GLU A N 1
ATOM 1179 C CA . GLU A 1 162 ? -27.391 2.455 -12.960 1.00 65.19 162 GLU A CA 1
ATOM 1180 C C . GLU A 1 162 ? -28.451 3.464 -12.470 1.00 65.19 162 GLU A C 1
ATOM 1182 O O . GLU A 1 162 ? -28.948 3.385 -11.349 1.00 65.19 162 GLU A O 1
ATOM 1187 N N . ASP A 1 163 ? -28.835 4.420 -13.328 1.00 54.59 163 ASP A N 1
ATOM 1188 C CA . ASP A 1 163 ? -29.753 5.527 -12.989 1.00 54.59 163 ASP A CA 1
ATOM 1189 C C . ASP A 1 163 ? -31.246 5.119 -12.903 1.00 54.59 163 ASP A C 1
ATOM 1191 O O . ASP A 1 163 ? -32.100 5.963 -12.613 1.00 54.59 163 ASP A O 1
ATOM 1195 N N . ASN A 1 164 ? -31.600 3.853 -13.170 1.00 54.06 164 ASN A N 1
ATOM 1196 C CA . ASN A 1 164 ? -32.994 3.398 -13.238 1.00 54.06 164 ASN A CA 1
ATOM 1197 C C . ASN A 1 164 ? -33.410 2.536 -12.021 1.00 54.06 164 ASN A C 1
ATOM 1199 O O . ASN A 1 164 ? -33.096 1.346 -11.972 1.00 54.06 164 ASN A O 1
ATOM 1203 N N . PRO A 1 165 ? -34.188 3.078 -11.064 1.00 51.94 165 PRO A N 1
ATOM 1204 C CA . PRO A 1 165 ? -34.606 2.353 -9.863 1.00 51.94 165 PRO A CA 1
ATOM 1205 C C . PRO A 1 165 ? -35.677 1.271 -10.102 1.00 51.94 165 PRO A C 1
ATOM 1207 O O . PRO A 1 165 ? -35.953 0.504 -9.181 1.00 51.94 165 PRO A O 1
ATOM 1210 N N . GLU A 1 166 ? -36.281 1.179 -11.296 1.00 49.16 166 GLU A N 1
ATOM 1211 C CA . GLU A 1 166 ? -37.320 0.177 -11.602 1.00 49.16 166 GLU A CA 1
ATOM 1212 C C . GLU A 1 166 ? -36.791 -1.134 -12.215 1.00 49.16 166 GLU A C 1
ATOM 1214 O O . GLU A 1 166 ? -37.574 -2.064 -12.426 1.00 49.16 166 GLU A O 1
ATOM 1219 N N . CYS A 1 167 ? -35.478 -1.285 -12.441 1.00 44.38 167 CYS A N 1
ATOM 1220 C CA . CYS A 1 167 ? -34.908 -2.607 -12.711 1.00 44.38 167 CYS A CA 1
ATOM 1221 C C . CYS A 1 167 ? -33.485 -2.790 -12.171 1.00 44.38 167 CYS A C 1
ATOM 1223 O O . CYS A 1 167 ? -32.513 -2.251 -12.683 1.00 44.38 167 CYS A O 1
ATOM 1225 N N . GLY A 1 168 ? -33.377 -3.657 -11.173 1.00 49.00 168 GLY A N 1
ATOM 1226 C CA . GLY A 1 168 ? -32.195 -4.450 -10.908 1.00 49.00 168 GLY A CA 1
ATOM 1227 C C . GLY A 1 168 ? -32.666 -5.837 -10.558 1.00 49.00 168 GLY A C 1
ATOM 1228 O O . GLY A 1 168 ? -33.413 -6.037 -9.600 1.00 49.00 168 GLY A O 1
ATOM 1229 N N . LYS A 1 169 ? -32.318 -6.802 -11.392 1.00 62.41 169 LYS A N 1
ATOM 1230 C CA . LYS A 1 169 ? -32.455 -8.194 -11.016 1.00 62.41 169 LYS A CA 1
ATOM 1231 C C . LYS A 1 169 ? -31.117 -8.808 -11.316 1.00 62.41 169 LYS A C 1
ATOM 1233 O O . LYS A 1 169 ? -30.689 -8.807 -12.464 1.00 62.41 169 LYS A O 1
ATOM 1238 N N . LEU A 1 170 ? -30.515 -9.418 -10.304 1.00 71.38 170 LEU A N 1
ATOM 1239 C CA . LEU A 1 170 ? -29.505 -10.449 -10.503 1.00 71.38 170 LEU A CA 1
ATOM 1240 C C . LEU A 1 170 ? -29.906 -11.361 -11.685 1.00 71.38 170 LEU A C 1
ATOM 1242 O O . LEU A 1 170 ? -29.078 -11.670 -12.532 1.00 71.38 170 LEU A O 1
ATOM 1246 N N . ALA A 1 171 ? -31.205 -11.677 -11.809 1.00 65.19 171 ALA A N 1
ATOM 1247 C CA . ALA A 1 171 ? -31.803 -12.416 -12.921 1.00 65.19 171 ALA A CA 1
ATOM 1248 C C . ALA A 1 171 ? -31.553 -11.877 -14.348 1.00 65.19 171 ALA A C 1
ATOM 1250 O O . ALA A 1 171 ? -31.649 -12.668 -15.294 1.00 65.19 171 ALA A O 1
ATOM 1251 N N . ASP A 1 172 ? -31.285 -10.582 -14.506 1.00 72.69 172 ASP A N 1
ATOM 1252 C CA . ASP A 1 172 ? -31.055 -9.909 -15.789 1.00 72.69 172 ASP A CA 1
ATOM 1253 C C . ASP A 1 172 ? -29.558 -9.869 -16.152 1.00 72.69 172 ASP A C 1
ATOM 1255 O O . ASP A 1 172 ? -29.209 -9.707 -17.325 1.00 72.69 172 ASP A O 1
ATOM 1259 N N . PHE A 1 173 ? -28.662 -10.085 -15.179 1.00 77.38 173 PHE A N 1
ATOM 1260 C CA . PHE A 1 173 ? -27.232 -10.222 -15.440 1.00 77.38 173 PHE A CA 1
ATOM 1261 C C . PHE A 1 173 ? -26.960 -11.526 -16.195 1.00 77.38 173 PHE A C 1
ATOM 1263 O O . PHE A 1 173 ? -27.380 -12.609 -15.784 1.00 77.38 173 PHE A O 1
ATOM 1270 N N . VAL A 1 174 ? -26.219 -11.443 -17.301 1.00 84.75 174 VAL A N 1
ATOM 1271 C CA . VAL A 1 174 ? -25.848 -12.623 -18.091 1.00 84.75 174 VAL A CA 1
ATOM 1272 C C . VAL A 1 174 ? -24.808 -13.436 -17.314 1.00 84.75 174 VAL A C 1
ATOM 1274 O O . VAL A 1 174 ? -23.693 -12.946 -17.136 1.00 84.75 174 VAL A O 1
ATOM 1277 N N . PRO A 1 175 ? -25.106 -14.680 -16.886 1.00 89.88 175 PRO A N 1
ATOM 1278 C CA . PRO A 1 175 ? -24.165 -15.456 -16.088 1.00 89.88 175 PRO A CA 1
ATOM 1279 C C . PRO A 1 175 ? -22.851 -15.702 -16.829 1.00 89.88 175 PRO A C 1
ATOM 1281 O O . PRO A 1 175 ? -22.838 -16.184 -17.967 1.00 89.88 175 PRO A O 1
ATOM 1284 N N . LEU A 1 176 ? -21.739 -15.416 -16.159 1.00 93.75 176 LEU A N 1
ATOM 1285 C CA . LEU A 1 176 ? -20.390 -15.637 -16.674 1.00 93.75 176 LEU A CA 1
ATOM 1286 C C . LEU A 1 176 ? -19.764 -16.872 -16.016 1.00 93.75 176 LEU A C 1
ATOM 1288 O O . LEU A 1 176 ? -20.262 -17.404 -15.030 1.00 93.75 176 LEU A O 1
ATOM 1292 N N . THR A 1 177 ? -18.673 -17.354 -16.594 1.00 95.19 177 THR A N 1
ATOM 1293 C CA . THR A 1 177 ? -17.816 -18.427 -16.066 1.00 95.19 177 THR A CA 1
ATOM 1294 C C . THR A 1 177 ? -16.362 -17.999 -16.267 1.00 95.19 177 THR A C 1
ATOM 1296 O O . THR A 1 177 ? -16.130 -16.910 -16.794 1.00 95.19 177 THR A O 1
ATOM 1299 N N . ASN A 1 178 ? -15.389 -18.842 -15.907 1.00 92.88 178 ASN A N 1
ATOM 1300 C CA . ASN A 1 178 ? -13.971 -18.562 -16.121 1.00 92.88 178 ASN A CA 1
ATOM 1301 C C . ASN A 1 178 ? -13.737 -18.080 -17.555 1.00 92.88 178 ASN A C 1
ATOM 1303 O O . ASN A 1 178 ? -14.097 -18.778 -18.513 1.00 92.88 178 ASN A O 1
ATOM 1307 N N . TYR A 1 179 ? -13.115 -16.906 -17.701 1.00 91.88 179 TYR A N 1
ATOM 1308 C CA . TYR A 1 179 ? -12.965 -16.232 -18.991 1.00 91.88 179 TYR A CA 1
ATOM 1309 C C . TYR A 1 179 ? -12.336 -17.161 -20.031 1.00 91.88 179 TYR A C 1
ATOM 1311 O O . TYR A 1 179 ? -12.881 -17.330 -21.120 1.00 91.88 179 TYR A O 1
ATOM 1319 N N . ARG A 1 180 ? -11.255 -17.861 -19.662 1.00 91.56 180 ARG A N 1
ATOM 1320 C CA . ARG A 1 180 ? -11.146 -19.330 -19.754 1.00 91.56 180 ARG A CA 1
ATOM 1321 C C . ARG A 1 180 ? -11.818 -20.152 -20.852 1.00 91.56 180 ARG A C 1
ATOM 1323 O O . ARG A 1 180 ? -11.203 -20.869 -21.641 1.00 91.56 180 ARG A O 1
ATOM 1330 N N . ILE A 1 181 ? -13.126 -20.208 -20.734 1.00 91.88 181 ILE A N 1
ATOM 1331 C CA . ILE A 1 181 ? -13.955 -21.259 -21.300 1.00 91.88 181 ILE A CA 1
ATOM 1332 C C . ILE A 1 181 ? -14.826 -20.635 -22.381 1.00 91.88 181 ILE A C 1
ATOM 1334 O O . ILE A 1 181 ? -14.817 -21.101 -23.515 1.00 91.88 181 ILE A O 1
ATOM 1338 N N . GLU A 1 182 ? -15.497 -19.525 -22.056 1.00 92.75 182 GLU A N 1
ATOM 1339 C CA . GLU A 1 182 ? -16.470 -18.887 -22.950 1.00 92.75 182 GLU A CA 1
ATOM 1340 C C . GLU A 1 182 ? -16.032 -17.542 -23.535 1.00 92.75 182 GLU A C 1
ATOM 1342 O O . GLU A 1 182 ? -16.619 -17.111 -24.523 1.00 92.75 182 GLU A O 1
ATOM 1347 N N . ARG A 1 183 ? -15.005 -16.893 -22.970 1.00 90.50 183 ARG A N 1
ATOM 1348 C CA . ARG A 1 183 ? -14.414 -15.631 -23.465 1.00 90.50 183 ARG A CA 1
ATOM 1349 C C . ARG A 1 183 ? -15.439 -14.497 -23.476 1.00 90.50 183 ARG A C 1
ATOM 1351 O O . ARG A 1 183 ? -15.455 -13.645 -24.357 1.00 90.50 183 ARG A O 1
ATOM 1358 N N . LYS A 1 184 ? -16.316 -14.523 -22.472 1.00 91.00 184 LYS A N 1
ATOM 1359 C CA . LYS A 1 184 ? -17.340 -13.513 -22.226 1.00 91.00 184 LYS A CA 1
ATOM 1360 C C . LYS A 1 184 ? -16.910 -12.609 -21.082 1.00 91.00 184 LYS A C 1
ATOM 1362 O O . LYS A 1 184 ? -16.290 -13.067 -20.126 1.00 91.00 184 LYS A O 1
ATOM 1367 N N . PHE A 1 185 ? -17.289 -11.348 -21.189 1.00 89.81 185 PHE A N 1
ATOM 1368 C CA . PHE A 1 185 ? -17.071 -10.314 -20.190 1.00 89.81 185 PHE A CA 1
ATOM 1369 C C . PHE A 1 185 ? -18.398 -9.610 -19.893 1.00 89.81 185 PHE A C 1
ATOM 1371 O O . PHE A 1 185 ? -19.323 -9.651 -20.708 1.00 89.81 185 PHE A O 1
ATOM 1378 N N . GLY A 1 186 ? -18.489 -9.000 -18.716 1.00 86.44 186 GLY A N 1
ATOM 1379 C CA . GLY A 1 186 ? -19.589 -8.132 -18.307 1.00 86.44 186 GLY A CA 1
ATOM 1380 C C . GLY A 1 186 ? -19.143 -6.675 -18.273 1.00 86.44 186 GLY A C 1
ATOM 1381 O O . GLY A 1 186 ? -17.953 -6.381 -18.374 1.00 86.44 186 GLY A O 1
ATOM 1382 N N . VAL A 1 187 ? -20.098 -5.764 -18.118 1.00 81.00 187 VAL A N 1
ATOM 1383 C CA . VAL A 1 187 ? -19.839 -4.335 -17.903 1.00 81.00 187 VAL A CA 1
ATOM 1384 C C . VAL A 1 187 ? -20.593 -3.921 -16.647 1.00 81.00 187 VAL A C 1
ATOM 1386 O O . VAL A 1 187 ? -21.765 -4.262 -16.510 1.00 81.00 187 VAL A O 1
ATOM 1389 N N . PHE A 1 188 ? -19.920 -3.229 -15.728 1.00 77.31 188 PHE A N 1
ATOM 1390 C CA . PHE A 1 188 ? -20.514 -2.832 -14.450 1.00 77.31 188 PHE A CA 1
ATOM 1391 C C . PHE A 1 188 ? -21.625 -1.794 -14.595 1.00 77.31 188 PHE A C 1
ATOM 1393 O O . PHE A 1 188 ? -22.647 -1.899 -13.931 1.00 77.31 188 PHE A O 1
ATOM 1400 N N . SER A 1 189 ? -21.427 -0.793 -15.448 1.00 71.75 189 SER A N 1
ATOM 1401 C CA . SER A 1 189 ? -22.452 0.193 -15.784 1.00 71.75 189 SER A CA 1
ATOM 1402 C C . SER A 1 189 ? -22.164 0.785 -17.158 1.00 71.75 189 SER A C 1
ATOM 1404 O O . SER A 1 189 ? -21.011 0.877 -17.596 1.00 71.75 189 SER A O 1
ATOM 1406 N N . THR A 1 190 ? -23.208 1.235 -17.850 1.00 67.00 190 THR A N 1
ATOM 1407 C CA . THR A 1 190 ? -23.043 1.953 -19.123 1.00 67.00 190 THR A CA 1
ATOM 1408 C C . THR A 1 190 ? -22.409 3.334 -18.949 1.00 67.00 190 THR A C 1
ATOM 1410 O O . THR A 1 190 ? -21.950 3.913 -19.931 1.00 67.00 190 THR A O 1
ATOM 1413 N N . VAL A 1 191 ? -22.407 3.873 -17.724 1.00 63.81 191 VAL A N 1
ATOM 1414 C CA . VAL A 1 191 ? -21.855 5.195 -17.394 1.00 63.81 191 VAL A CA 1
ATOM 1415 C C . VAL A 1 191 ? -20.342 5.120 -17.210 1.00 63.81 191 VAL A C 1
ATOM 1417 O O . VAL A 1 191 ? -19.617 5.932 -17.783 1.00 63.81 191 VAL A O 1
ATOM 1420 N N . ASP A 1 192 ? -19.869 4.121 -16.465 1.00 67.12 192 ASP A N 1
ATOM 1421 C CA . ASP A 1 192 ? -18.447 3.962 -16.148 1.00 67.12 192 ASP A CA 1
ATOM 1422 C C . ASP A 1 192 ? -17.703 3.155 -17.219 1.00 67.12 192 ASP A C 1
ATOM 1424 O O . ASP A 1 192 ? -16.476 3.210 -17.285 1.00 67.12 192 ASP A O 1
ATOM 1428 N N . ALA A 1 193 ? -18.438 2.405 -18.056 1.00 73.56 193 ALA A N 1
ATOM 1429 C CA . ALA A 1 193 ? -17.914 1.533 -19.112 1.00 73.56 193 ALA A CA 1
ATOM 1430 C C . ALA A 1 193 ? -16.810 0.572 -18.623 1.00 73.56 193 ALA A C 1
ATOM 1432 O O . ALA A 1 193 ? -15.927 0.180 -19.383 1.00 73.56 193 ALA A O 1
ATOM 1433 N N . CYS A 1 194 ? -16.863 0.196 -17.343 1.00 81.50 194 CYS A N 1
ATOM 1434 C CA . CYS A 1 194 ? -15.872 -0.662 -16.710 1.00 81.50 194 CYS A CA 1
ATOM 1435 C C . CYS A 1 194 ? -16.166 -2.130 -17.046 1.00 81.50 194 CYS A C 1
ATOM 1437 O O . CYS A 1 194 ? -17.141 -2.713 -16.556 1.00 81.50 194 CYS A O 1
ATOM 1439 N N . THR A 1 195 ? -15.338 -2.703 -17.920 1.00 87.69 195 THR A N 1
ATOM 1440 C CA . THR A 1 195 ? -15.395 -4.111 -18.318 1.00 87.69 195 THR A CA 1
ATOM 1441 C C . THR A 1 195 ? -14.833 -5.002 -17.213 1.00 87.69 195 THR A C 1
ATOM 1443 O O . THR A 1 195 ? -13.749 -4.752 -16.693 1.00 87.69 195 THR A O 1
ATOM 1446 N N . ALA A 1 196 ? -15.525 -6.098 -16.910 1.00 89.56 196 ALA A N 1
ATOM 1447 C CA . ALA A 1 196 ? -15.072 -7.093 -15.949 1.00 89.56 196 ALA A CA 1
ATOM 1448 C C . ALA A 1 196 ? -15.112 -8.504 -16.536 1.00 89.56 196 ALA A C 1
ATOM 1450 O O . ALA A 1 196 ? -16.062 -8.892 -17.225 1.00 89.56 196 ALA A O 1
ATOM 1451 N N . VAL A 1 197 ? -14.103 -9.309 -16.209 1.00 91.88 197 VAL A N 1
ATOM 1452 C CA . VAL A 1 197 ? -14.135 -10.760 -16.416 1.00 91.88 197 VAL A CA 1
ATOM 1453 C C . VAL A 1 197 ? -14.193 -11.484 -15.080 1.00 91.88 197 VAL A C 1
ATOM 1455 O O . VAL A 1 197 ? -13.682 -10.988 -14.078 1.00 91.88 197 VAL A O 1
ATOM 1458 N N . LEU A 1 198 ? -14.794 -12.674 -15.074 1.00 93.88 198 LEU A N 1
ATOM 1459 C CA . LEU A 1 198 ? -14.929 -13.496 -13.876 1.00 93.88 198 LEU A CA 1
ATOM 1460 C C . LEU A 1 198 ? -14.110 -14.777 -14.006 1.00 93.88 198 LEU A C 1
ATOM 1462 O O . LEU A 1 198 ? -14.084 -15.408 -15.064 1.00 93.88 198 LEU A O 1
ATOM 1466 N N . ASN A 1 199 ? -13.475 -15.185 -12.911 1.00 93.69 199 ASN A N 1
ATOM 1467 C CA . ASN A 1 199 ? -12.847 -16.491 -12.767 1.00 93.69 199 ASN A CA 1
ATOM 1468 C C . ASN A 1 199 ? -13.259 -17.128 -11.446 1.00 93.69 199 ASN A C 1
ATOM 1470 O O . ASN A 1 199 ? -13.253 -16.473 -10.412 1.00 93.69 199 ASN A O 1
ATOM 1474 N N . ILE A 1 200 ? -13.609 -18.409 -11.480 1.00 93.62 200 ILE A N 1
ATOM 1475 C CA . ILE A 1 200 ? -14.076 -19.152 -10.314 1.00 93.62 200 ILE A CA 1
ATOM 1476 C C . ILE A 1 200 ? -13.040 -20.224 -9.987 1.00 93.62 200 ILE A C 1
ATOM 1478 O O . ILE A 1 200 ? -12.619 -20.995 -10.859 1.00 93.62 200 ILE A O 1
ATOM 1482 N N . TYR A 1 201 ? -12.616 -20.249 -8.728 1.00 89.81 201 TYR A N 1
ATOM 1483 C CA . TYR A 1 201 ? -11.592 -21.143 -8.202 1.00 89.81 201 TYR A CA 1
ATOM 1484 C C . TYR A 1 201 ? -12.126 -21.947 -7.018 1.00 89.81 201 TYR A C 1
ATOM 1486 O O . TYR A 1 201 ? -13.195 -21.663 -6.476 1.00 89.81 201 TYR A O 1
ATOM 1494 N N . ASP A 1 202 ? -11.359 -22.969 -6.638 1.00 86.19 202 ASP A N 1
ATOM 1495 C CA . ASP A 1 202 ? -11.557 -23.755 -5.419 1.00 86.19 202 ASP A CA 1
ATOM 1496 C C . ASP A 1 202 ? -12.997 -24.258 -5.249 1.00 86.19 202 ASP A C 1
ATOM 1498 O O . ASP A 1 202 ? -13.611 -24.090 -4.200 1.00 86.19 202 ASP A O 1
ATOM 1502 N N . GLU A 1 203 ? -13.535 -24.860 -6.316 1.00 86.94 203 GLU A N 1
ATOM 1503 C CA . GLU A 1 203 ? -14.884 -25.447 -6.342 1.00 86.94 203 GLU A CA 1
ATOM 1504 C C . GLU A 1 203 ? -15.989 -24.440 -5.980 1.00 86.94 203 GLU A C 1
ATOM 1506 O O . GLU A 1 203 ? -16.925 -24.761 -5.258 1.00 86.94 203 GLU A O 1
ATOM 1511 N N . GLY A 1 204 ? -15.869 -23.202 -6.470 1.00 85.19 204 GLY A N 1
ATOM 1512 C CA . GLY A 1 204 ? -16.896 -22.175 -6.285 1.00 85.19 204 GLY A CA 1
ATOM 1513 C C . GLY A 1 204 ? -16.738 -21.344 -5.018 1.00 85.19 204 GLY A C 1
ATOM 1514 O O . GLY A 1 204 ? -17.540 -20.439 -4.806 1.00 85.19 204 GLY A O 1
ATOM 1515 N N . ASN A 1 205 ? -15.712 -21.608 -4.202 1.00 84.56 205 ASN A N 1
ATOM 1516 C CA . ASN A 1 205 ? -15.461 -20.876 -2.958 1.00 84.56 205 ASN A CA 1
ATOM 1517 C C . ASN A 1 205 ? -14.760 -19.531 -3.164 1.00 84.56 205 ASN A C 1
ATOM 1519 O O . ASN A 1 205 ? -14.770 -18.711 -2.249 1.00 84.56 205 ASN A O 1
ATOM 1523 N N . ILE A 1 206 ? -14.126 -19.313 -4.322 1.00 86.69 206 ILE A N 1
ATOM 1524 C CA . ILE A 1 206 ? -13.503 -18.025 -4.631 1.00 86.69 206 ILE A CA 1
ATOM 1525 C C . ILE A 1 206 ? -13.931 -17.552 -6.014 1.00 86.69 206 ILE A C 1
ATOM 1527 O O . ILE A 1 206 ? -13.673 -18.220 -7.019 1.00 86.69 206 ILE A O 1
ATOM 1531 N N . LEU A 1 207 ? -14.543 -16.371 -6.052 1.00 91.06 207 LEU A N 1
ATOM 1532 C CA . LEU A 1 207 ? -14.782 -15.601 -7.265 1.00 91.06 207 LEU A CA 1
ATOM 1533 C C . LEU A 1 207 ? -13.694 -14.531 -7.387 1.00 91.06 207 LEU A C 1
ATOM 1535 O O . LEU A 1 207 ? -13.468 -13.771 -6.457 1.00 91.06 207 LEU A O 1
ATOM 1539 N N . SER A 1 208 ? -13.035 -14.462 -8.535 1.00 91.81 208 SER A N 1
ATOM 1540 C CA . SER A 1 208 ? -12.053 -13.436 -8.873 1.00 91.81 208 SER A CA 1
ATOM 1541 C C . SER A 1 208 ? -12.627 -12.546 -9.967 1.00 91.81 208 SER A C 1
ATOM 1543 O O . SER A 1 208 ? -12.918 -13.020 -11.072 1.00 91.81 208 SER A O 1
ATOM 1545 N N . ILE A 1 209 ? -12.814 -11.269 -9.643 1.00 91.25 209 ILE A N 1
ATOM 1546 C CA . ILE A 1 209 ? -13.221 -10.234 -10.593 1.00 91.25 209 ILE A CA 1
ATOM 1547 C C . ILE A 1 209 ? -11.961 -9.569 -11.135 1.00 91.25 209 ILE A C 1
ATOM 1549 O O . ILE A 1 209 ? -11.155 -9.046 -10.371 1.00 91.25 209 ILE A O 1
ATOM 1553 N N . VAL A 1 210 ? -11.800 -9.554 -12.456 1.00 90.00 210 VAL A N 1
ATOM 1554 C CA . VAL A 1 210 ? -10.647 -8.928 -13.105 1.00 90.00 210 VAL A CA 1
ATOM 1555 C C . VAL A 1 210 ? -11.116 -7.771 -13.977 1.00 90.00 210 VAL A C 1
ATOM 1557 O O . VAL A 1 210 ? -11.923 -7.958 -14.887 1.00 90.00 210 VAL A O 1
ATOM 1560 N N . THR A 1 211 ? -10.579 -6.588 -13.698 1.00 88.94 211 THR A N 1
ATOM 1561 C CA . THR A 1 211 ? -10.747 -5.345 -14.465 1.00 88.94 211 THR A CA 1
ATOM 1562 C C . THR A 1 211 ? -9.366 -4.792 -14.802 1.00 88.94 211 THR A C 1
ATOM 1564 O O . THR A 1 211 ? -8.387 -5.102 -14.114 1.00 88.94 211 THR A O 1
ATOM 1567 N N . ASP A 1 212 ? -9.254 -3.961 -15.836 1.00 84.69 212 ASP A N 1
ATOM 1568 C CA . ASP A 1 212 ? -8.041 -3.173 -16.010 1.00 84.69 212 ASP A CA 1
ATOM 1569 C C . ASP A 1 212 ? -7.939 -2.125 -14.892 1.00 84.69 212 ASP A C 1
ATOM 1571 O O . ASP A 1 212 ? -8.902 -1.463 -14.516 1.00 84.69 212 ASP A O 1
ATOM 1575 N N . SER A 1 213 ? -6.755 -2.017 -14.294 1.00 79.62 213 SER A N 1
ATOM 1576 C CA . SER A 1 213 ? -6.460 -1.000 -13.274 1.00 79.62 213 SER A CA 1
ATOM 1577 C C . SER A 1 213 ? -5.829 0.252 -13.889 1.00 79.62 213 SER A C 1
ATOM 1579 O O . SER A 1 213 ? -5.642 1.267 -13.217 1.00 79.62 213 SER A O 1
ATOM 1581 N N . SER A 1 214 ? -5.431 0.168 -15.160 1.00 83.75 214 SER A N 1
ATOM 1582 C CA . SER A 1 214 ? -4.802 1.235 -15.930 1.00 83.75 214 SER A CA 1
ATOM 1583 C C . SER A 1 214 ? -4.863 0.904 -17.424 1.00 83.75 214 SER A C 1
ATOM 1585 O O . SER A 1 214 ? -4.716 -0.261 -17.798 1.00 83.75 214 SER A O 1
ATOM 1587 N N . PRO A 1 215 ? -4.950 1.913 -18.311 1.00 84.62 215 PRO A N 1
ATOM 1588 C CA . PRO A 1 215 ? -4.949 1.690 -19.757 1.00 84.62 215 PRO A CA 1
ATOM 1589 C C . PRO A 1 215 ? -3.625 1.113 -20.293 1.00 84.62 215 PRO A C 1
ATOM 1591 O O . PRO A 1 215 ? -3.529 0.789 -21.477 1.00 84.62 215 PRO A O 1
ATOM 1594 N N . HIS A 1 216 ? -2.570 1.032 -19.475 1.00 90.12 216 HIS A N 1
ATOM 1595 C CA . HIS A 1 216 ? -1.241 0.606 -19.912 1.00 90.12 216 HIS A CA 1
ATOM 1596 C C . HIS A 1 216 ? -1.240 -0.819 -20.489 1.00 90.12 216 HIS A C 1
ATOM 1598 O O . HIS A 1 216 ? -0.789 -1.006 -21.621 1.00 90.12 216 HIS A O 1
ATOM 1604 N N . GLY A 1 217 ? -1.813 -1.802 -19.787 1.00 88.38 217 GLY A N 1
ATOM 1605 C CA . GLY A 1 217 ? -1.807 -3.189 -20.261 1.00 88.38 217 GLY A CA 1
ATOM 1606 C C . GLY A 1 217 ? -2.662 -3.413 -21.514 1.00 88.38 217 GLY A C 1
ATOM 1607 O O . GLY A 1 217 ? -2.277 -4.199 -22.385 1.00 88.38 217 GLY A O 1
ATOM 1608 N N . THR A 1 218 ? -3.754 -2.660 -21.683 1.00 88.75 218 THR A N 1
ATOM 1609 C CA . THR A 1 218 ? -4.545 -2.638 -22.928 1.00 88.75 218 THR A CA 1
ATOM 1610 C C . THR A 1 218 ? -3.706 -2.149 -24.111 1.00 88.75 218 THR A C 1
ATOM 1612 O O . THR A 1 218 ? -3.670 -2.801 -25.157 1.00 88.75 218 THR A O 1
ATOM 1615 N N . HIS A 1 219 ? -2.955 -1.053 -23.946 1.00 87.94 219 HIS A N 1
ATOM 1616 C CA . HIS A 1 219 ? -2.057 -0.558 -24.994 1.00 87.94 219 HIS A CA 1
ATOM 1617 C C . HIS A 1 219 ? -0.938 -1.555 -25.320 1.00 87.94 219 HIS A C 1
ATOM 1619 O O . HIS A 1 219 ? -0.696 -1.826 -26.496 1.00 87.94 219 HIS A O 1
ATOM 1625 N N . VAL A 1 220 ? -0.292 -2.133 -24.299 1.00 88.81 220 VAL A N 1
ATOM 1626 C CA . VAL A 1 220 ? 0.766 -3.146 -24.471 1.00 88.81 220 VAL A CA 1
ATOM 1627 C C . VAL A 1 220 ? 0.241 -4.355 -25.252 1.00 88.81 220 VAL A C 1
ATOM 1629 O O . VAL A 1 220 ? 0.886 -4.812 -26.196 1.00 88.81 220 VAL A O 1
ATOM 1632 N N . SER A 1 221 ? -0.966 -4.823 -24.930 1.00 86.75 221 SER A N 1
ATOM 1633 C CA . SER A 1 221 ? -1.630 -5.924 -25.644 1.00 86.75 221 SER A CA 1
ATOM 1634 C C . SER A 1 221 ? -1.951 -5.572 -27.103 1.00 86.75 221 SER A C 1
ATOM 1636 O O . SER A 1 221 ? -1.898 -6.434 -27.983 1.00 86.75 221 SER A O 1
ATOM 1638 N N . GLY A 1 222 ? -2.261 -4.301 -27.380 1.00 82.81 222 GLY A N 1
ATOM 1639 C CA . GLY A 1 222 ? -2.537 -3.794 -28.726 1.00 82.81 222 GLY A CA 1
ATOM 1640 C C . GLY A 1 222 ? -1.309 -3.740 -29.640 1.00 82.81 222 GLY A C 1
ATOM 1641 O O . GLY A 1 222 ? -1.450 -3.917 -30.850 1.00 82.81 222 GLY A O 1
ATOM 1642 N N . ILE A 1 223 ? -0.113 -3.533 -29.077 1.00 83.50 223 ILE A N 1
ATOM 1643 C CA . ILE A 1 223 ? 1.147 -3.425 -29.837 1.00 83.50 223 ILE A CA 1
ATOM 1644 C C . ILE A 1 223 ? 1.961 -4.726 -29.881 1.00 83.50 223 ILE A C 1
ATOM 1646 O O . ILE A 1 223 ? 2.898 -4.832 -30.674 1.00 83.50 223 ILE A O 1
ATOM 1650 N N . ALA A 1 224 ? 1.637 -5.709 -29.038 1.00 82.31 224 ALA A N 1
ATOM 1651 C CA . ALA A 1 224 ? 2.350 -6.979 -28.988 1.00 82.31 224 ALA A CA 1
ATOM 1652 C C . ALA A 1 224 ? 2.210 -7.770 -30.304 1.00 82.31 224 ALA A C 1
ATOM 1654 O O . ALA A 1 224 ? 1.142 -7.833 -30.914 1.00 82.31 224 ALA A O 1
ATOM 1655 N N . THR A 1 225 ? 3.303 -8.409 -30.722 1.00 66.88 225 THR A N 1
ATOM 1656 C CA . THR A 1 225 ? 3.380 -9.292 -31.895 1.00 66.88 225 THR A CA 1
ATOM 1657 C C . THR A 1 225 ? 4.235 -10.517 -31.567 1.00 66.88 225 THR A C 1
ATOM 1659 O O . THR A 1 225 ? 5.038 -10.480 -30.631 1.00 66.88 225 THR A O 1
ATOM 1662 N N . ALA A 1 226 ? 4.066 -11.608 -32.312 1.00 62.38 226 ALA A N 1
ATOM 1663 C CA . ALA A 1 226 ? 4.786 -12.858 -32.099 1.00 62.38 226 ALA A CA 1
ATOM 1664 C C . ALA A 1 226 ? 5.203 -13.519 -33.419 1.00 62.38 226 ALA A C 1
ATOM 1666 O O . ALA A 1 226 ? 4.735 -13.145 -34.487 1.00 62.38 226 ALA A O 1
ATOM 1667 N N . PHE A 1 227 ? 6.089 -14.514 -33.334 1.00 56.75 227 PHE A N 1
ATOM 1668 C CA . PHE A 1 227 ? 6.600 -15.278 -34.474 1.00 56.75 227 PHE A CA 1
ATOM 1669 C C . PHE A 1 227 ? 6.384 -16.783 -34.269 1.00 56.75 227 PHE A C 1
ATOM 1671 O O . PHE A 1 227 ? 6.727 -17.319 -33.212 1.00 56.75 227 PHE A O 1
ATOM 1678 N N . HIS A 1 228 ? 5.829 -17.460 -35.277 1.00 59.53 228 HIS A N 1
ATOM 1679 C CA . HIS A 1 228 ? 5.464 -18.875 -35.218 1.00 59.53 228 HIS A CA 1
ATOM 1680 C C . HIS A 1 228 ? 6.635 -19.799 -35.572 1.00 59.53 228 HIS A C 1
ATOM 1682 O O . HIS A 1 228 ? 7.085 -19.866 -36.712 1.00 59.53 228 HIS A O 1
ATOM 1688 N N . GLN A 1 229 ? 7.113 -20.546 -34.575 1.00 51.47 229 GLN A N 1
ATOM 1689 C CA . GLN A 1 229 ? 8.305 -21.392 -34.670 1.00 51.47 229 GLN A CA 1
ATOM 1690 C C . GLN A 1 229 ? 8.169 -22.583 -35.640 1.00 51.47 229 GLN A C 1
ATOM 1692 O O . GLN A 1 229 ? 9.167 -23.009 -36.225 1.00 51.47 229 GLN A O 1
ATOM 1697 N N . GLU A 1 230 ? 6.968 -23.141 -35.820 1.00 53.41 230 GLU A N 1
ATOM 1698 C CA . GLU A 1 230 ? 6.785 -24.382 -36.593 1.00 53.41 230 GLU A CA 1
ATOM 1699 C C . GLU A 1 230 ? 6.825 -24.174 -38.113 1.00 53.41 230 GLU A C 1
ATOM 1701 O O . GLU A 1 230 ? 6.864 -25.153 -38.856 1.00 53.41 230 GLU A O 1
ATOM 1706 N N . ALA A 1 231 ? 6.896 -22.926 -38.587 1.00 54.84 231 ALA A N 1
ATOM 1707 C CA . ALA A 1 231 ? 6.847 -22.624 -40.013 1.00 54.84 231 ALA A CA 1
ATOM 1708 C C . ALA A 1 231 ? 8.045 -23.180 -40.819 1.00 54.84 231 ALA A C 1
ATOM 1710 O O . ALA A 1 231 ? 7.872 -23.500 -41.992 1.00 54.84 231 ALA A O 1
ATOM 1711 N N . GLU A 1 232 ? 9.238 -23.359 -40.220 1.00 59.91 232 GLU A N 1
ATOM 1712 C CA . GLU A 1 232 ? 10.456 -23.760 -40.972 1.00 59.91 232 GLU A CA 1
ATOM 1713 C C . GLU A 1 232 ? 11.403 -24.757 -40.260 1.00 59.91 232 GLU A C 1
ATOM 1715 O O . GLU A 1 232 ? 12.543 -24.997 -40.687 1.00 59.91 232 GLU A O 1
ATOM 1720 N N . GLY A 1 233 ? 10.969 -25.369 -39.152 1.00 61.66 233 GLY A N 1
ATOM 1721 C CA . GLY A 1 233 ? 11.791 -26.325 -38.389 1.00 61.66 233 GLY A CA 1
ATOM 1722 C C . GLY A 1 233 ? 13.055 -25.714 -37.763 1.00 61.66 233 GLY A C 1
ATOM 1723 O O . GLY A 1 233 ? 14.022 -26.426 -37.483 1.00 61.66 233 GLY A O 1
ATOM 1724 N N . ILE A 1 234 ? 13.078 -24.393 -37.580 1.00 64.94 234 ILE A N 1
ATOM 1725 C CA . ILE A 1 234 ? 14.186 -23.645 -36.984 1.00 64.94 234 ILE A CA 1
ATOM 1726 C C . ILE A 1 234 ? 14.127 -23.801 -35.457 1.00 64.94 234 ILE A C 1
ATOM 1728 O O . ILE A 1 234 ? 13.153 -23.415 -34.810 1.00 64.94 234 ILE A O 1
ATOM 1732 N N . THR A 1 235 ? 15.188 -24.341 -34.854 1.00 65.56 235 THR A N 1
ATOM 1733 C CA . THR A 1 235 ? 15.299 -24.423 -33.391 1.00 65.56 235 THR A CA 1
ATOM 1734 C C . THR A 1 235 ? 15.648 -23.049 -32.825 1.00 65.56 235 THR A C 1
ATOM 1736 O O . THR A 1 235 ? 16.803 -22.622 -32.859 1.00 65.56 235 THR A O 1
ATOM 1739 N N . VAL A 1 236 ? 14.653 -22.349 -32.283 1.00 70.88 236 VAL A N 1
ATOM 1740 C CA . VAL A 1 236 ? 14.848 -21.069 -31.593 1.00 70.88 236 VAL A CA 1
ATOM 1741 C C . VAL A 1 236 ? 14.901 -21.260 -30.078 1.00 70.88 236 VAL A C 1
ATOM 1743 O O . VAL A 1 236 ? 14.285 -22.157 -29.510 1.00 70.88 236 VAL A O 1
ATOM 1746 N N . SER A 1 237 ? 15.664 -20.401 -29.412 1.00 75.44 237 SER A N 1
ATOM 1747 C CA . SER A 1 237 ? 15.708 -20.262 -27.959 1.00 75.44 237 SER A CA 1
ATOM 1748 C C . SER A 1 237 ? 15.708 -18.770 -27.617 1.00 75.44 237 SER A C 1
ATOM 1750 O O . SER A 1 237 ? 16.141 -17.964 -28.448 1.00 75.44 237 SER A O 1
ATOM 1752 N N . PRO A 1 238 ? 15.319 -18.370 -26.394 1.00 77.31 238 PRO A N 1
ATOM 1753 C CA . PRO A 1 238 ? 15.426 -16.972 -25.975 1.00 77.31 238 PRO A CA 1
ATOM 1754 C C . PRO A 1 238 ? 16.834 -16.391 -26.184 1.00 77.31 238 PRO A C 1
ATOM 1756 O O . PRO A 1 238 ? 16.983 -15.225 -26.541 1.00 77.31 238 PRO A O 1
ATOM 1759 N N . TYR A 1 239 ? 17.875 -17.218 -26.030 1.00 73.81 239 TYR A N 1
ATOM 1760 C CA . TYR A 1 239 ? 19.259 -16.821 -26.270 1.00 73.81 239 TYR A CA 1
ATOM 1761 C C . TYR A 1 239 ? 19.556 -16.560 -27.753 1.00 73.81 239 TYR A C 1
ATOM 1763 O O . TYR A 1 239 ? 20.160 -15.540 -28.078 1.00 73.81 239 TYR A O 1
ATOM 1771 N N . THR A 1 240 ? 19.135 -17.449 -28.659 1.00 76.94 240 THR A N 1
ATOM 1772 C CA . THR A 1 240 ? 19.409 -17.285 -30.098 1.00 76.94 240 THR A CA 1
ATOM 1773 C C . THR A 1 240 ? 18.625 -16.122 -30.696 1.00 76.94 240 THR A C 1
ATOM 1775 O O . THR A 1 240 ? 19.200 -15.358 -31.467 1.00 76.94 240 THR A O 1
ATOM 1778 N N . VAL A 1 241 ? 17.373 -15.915 -30.272 1.00 82.44 241 VAL A N 1
ATOM 1779 C CA . VAL A 1 241 ? 16.565 -14.749 -30.671 1.00 82.44 241 VAL A CA 1
ATOM 1780 C C . VAL A 1 241 ? 17.207 -13.457 -30.170 1.00 82.44 241 VAL A C 1
ATOM 1782 O O . VAL A 1 241 ? 17.478 -12.562 -30.966 1.00 82.44 241 VAL A O 1
ATOM 1785 N N . ARG A 1 242 ? 17.545 -13.376 -28.874 1.00 83.69 242 ARG A N 1
ATOM 1786 C CA . ARG A 1 242 ? 18.249 -12.214 -28.308 1.00 83.69 242 ARG A CA 1
ATOM 1787 C C . ARG A 1 242 ? 19.541 -11.916 -29.065 1.00 83.69 242 ARG A C 1
ATOM 1789 O O . ARG A 1 242 ? 19.805 -10.767 -29.395 1.00 83.69 242 ARG A O 1
ATOM 1796 N N . LYS A 1 243 ? 20.337 -12.945 -29.355 1.00 79.81 243 LYS A N 1
ATOM 1797 C CA . LYS A 1 243 ? 21.610 -12.798 -30.060 1.00 79.81 243 LYS A CA 1
ATOM 1798 C C . LYS A 1 243 ? 21.428 -12.317 -31.499 1.00 79.81 243 LYS A C 1
ATOM 1800 O O . LYS A 1 243 ? 22.225 -11.506 -31.960 1.00 79.81 243 LYS A O 1
ATOM 1805 N N . ALA A 1 244 ? 20.417 -12.813 -32.208 1.00 84.75 244 ALA A N 1
ATOM 1806 C CA . ALA A 1 244 ? 20.099 -12.336 -33.547 1.00 84.75 244 ALA A CA 1
ATOM 1807 C C . ALA A 1 244 ? 19.747 -10.847 -33.510 1.00 84.75 244 ALA A C 1
ATOM 1809 O O . ALA A 1 244 ? 20.388 -10.061 -34.197 1.00 84.75 244 ALA A O 1
ATOM 1810 N N . LEU A 1 245 ? 18.839 -10.457 -32.611 1.00 88.38 245 LEU A N 1
ATOM 1811 C CA . LEU A 1 245 ? 18.451 -9.063 -32.397 1.00 88.38 245 LEU A CA 1
ATOM 1812 C C . LEU A 1 245 ? 19.654 -8.171 -32.058 1.00 88.38 245 LEU A C 1
ATOM 1814 O O . LEU A 1 245 ? 19.823 -7.116 -32.663 1.00 88.38 245 LEU A O 1
ATOM 1818 N N . GLU A 1 246 ? 20.523 -8.598 -31.139 1.00 85.12 246 GLU A N 1
ATOM 1819 C CA . GLU A 1 246 ? 21.727 -7.848 -30.755 1.00 85.12 246 GLU A CA 1
ATOM 1820 C C . GLU A 1 246 ? 22.716 -7.665 -31.922 1.00 85.12 246 GLU A C 1
ATOM 1822 O O . GLU A 1 246 ? 23.377 -6.632 -31.990 1.00 85.12 246 GLU A O 1
ATOM 1827 N N . ASN A 1 247 ? 22.817 -8.632 -32.842 1.00 83.44 247 ASN A N 1
ATOM 1828 C CA . ASN A 1 247 ? 23.761 -8.579 -33.967 1.00 83.44 247 ASN A CA 1
ATOM 1829 C C . ASN A 1 247 ? 23.205 -7.900 -35.225 1.00 83.44 247 ASN A C 1
ATOM 1831 O O . ASN A 1 247 ? 23.984 -7.563 -36.116 1.00 83.44 247 ASN A O 1
ATOM 1835 N N . THR A 1 248 ? 21.887 -7.723 -35.330 1.00 89.50 248 THR A N 1
ATOM 1836 C CA . THR A 1 248 ? 21.241 -7.178 -36.536 1.00 89.50 248 THR A CA 1
ATOM 1837 C C . THR A 1 248 ? 20.582 -5.822 -36.329 1.00 89.50 248 THR A C 1
ATOM 1839 O O . THR A 1 248 ? 20.190 -5.190 -37.314 1.00 89.50 248 THR A O 1
ATOM 1842 N N . SER A 1 249 ? 20.481 -5.361 -35.079 1.00 90.38 249 SER A N 1
ATOM 1843 C CA . SER A 1 249 ? 19.951 -4.037 -34.749 1.00 90.38 249 SER A CA 1
ATOM 1844 C C . SER A 1 249 ? 20.719 -2.923 -35.465 1.00 90.38 249 SER A C 1
ATOM 1846 O O . SER A 1 249 ? 21.941 -2.974 -35.629 1.00 90.38 249 SER A O 1
ATOM 1848 N N . LEU A 1 250 ? 19.988 -1.897 -35.901 1.00 87.44 250 LEU A N 1
ATOM 1849 C CA . LEU A 1 250 ? 20.556 -0.683 -36.468 1.00 87.44 250 LEU A CA 1
ATOM 1850 C C . LEU A 1 250 ? 20.939 0.268 -35.353 1.00 87.44 250 LEU A C 1
ATOM 1852 O O . LEU A 1 250 ? 20.111 0.635 -34.529 1.00 87.44 250 LEU A O 1
ATOM 1856 N N . TYR A 1 251 ? 22.178 0.731 -35.375 1.00 81.94 251 TYR A N 1
ATOM 1857 C CA . TYR A 1 251 ? 22.625 1.747 -34.442 1.00 81.94 251 TYR A CA 1
ATOM 1858 C C . TYR A 1 251 ? 21.751 3.009 -34.527 1.00 81.94 251 TYR A C 1
ATOM 1860 O O . TYR A 1 251 ? 21.526 3.530 -35.619 1.00 81.94 251 TYR A O 1
ATOM 1868 N N . VAL A 1 252 ? 21.258 3.479 -33.377 1.00 76.50 252 VAL A N 1
ATOM 1869 C CA . VAL A 1 252 ? 20.474 4.716 -33.264 1.00 76.50 252 VAL A CA 1
ATOM 1870 C C . VAL A 1 252 ? 21.288 5.736 -32.496 1.00 76.50 252 VAL A C 1
ATOM 1872 O O . VAL A 1 252 ? 21.810 5.437 -31.423 1.00 76.50 252 VAL A O 1
ATOM 1875 N N . GLY A 1 253 ? 21.347 6.941 -33.047 1.00 65.56 253 GLY A N 1
ATOM 1876 C CA . GLY A 1 253 ? 22.221 7.991 -32.558 1.00 65.56 253 GLY A CA 1
ATOM 1877 C C . GLY A 1 253 ? 23.598 7.910 -33.201 1.00 65.56 253 GLY A C 1
ATOM 1878 O O . GLY A 1 253 ? 23.883 7.048 -34.030 1.00 65.56 253 GLY A O 1
ATOM 1879 N N . GLU A 1 254 ? 24.458 8.848 -32.842 1.00 64.19 254 GLU A N 1
ATOM 1880 C CA . GLU A 1 254 ? 25.797 8.962 -33.428 1.00 64.19 254 GLU A CA 1
ATOM 1881 C C . GLU A 1 254 ? 26.892 8.924 -32.361 1.00 64.19 254 GLU A C 1
ATOM 1883 O O . GLU A 1 254 ? 28.065 8.771 -32.694 1.00 64.19 254 GLU A O 1
ATOM 1888 N N . CYS A 1 255 ? 26.537 9.041 -31.074 1.00 59.00 255 CYS A N 1
ATOM 1889 C CA . CYS A 1 255 ? 27.506 9.082 -29.987 1.00 59.00 255 CYS A CA 1
ATOM 1890 C C . CYS A 1 255 ? 27.472 7.791 -29.168 1.00 59.00 255 CYS A C 1
ATOM 1892 O O . CYS A 1 255 ? 26.418 7.212 -28.940 1.00 59.00 255 CYS A O 1
ATOM 1894 N N . LEU A 1 256 ? 28.629 7.341 -28.674 1.00 63.91 256 LEU A N 1
ATOM 1895 C CA . LEU A 1 256 ? 28.741 6.109 -27.874 1.00 63.91 256 LEU A CA 1
ATOM 1896 C C . LEU A 1 256 ? 27.801 6.073 -26.655 1.00 63.91 256 LEU A C 1
ATOM 1898 O O . LEU A 1 256 ? 27.418 4.987 -26.225 1.00 63.91 256 LEU A O 1
ATOM 1902 N N . ALA A 1 257 ? 27.435 7.234 -26.102 1.00 66.25 257 ALA A N 1
ATOM 1903 C CA . ALA A 1 257 ? 26.513 7.333 -24.974 1.00 66.25 257 ALA A CA 1
ATOM 1904 C C . ALA A 1 257 ? 25.077 6.916 -25.338 1.00 66.25 257 ALA A C 1
ATOM 1906 O O . ALA A 1 257 ? 24.360 6.432 -24.464 1.00 66.25 257 ALA A O 1
ATOM 1907 N N . ASP A 1 258 ? 24.683 6.995 -26.614 1.00 69.25 258 ASP A N 1
ATOM 1908 C CA . ASP A 1 258 ? 23.365 6.553 -27.090 1.00 69.25 258 ASP A CA 1
ATOM 1909 C C . ASP A 1 258 ? 23.169 5.041 -26.887 1.00 69.25 258 ASP A C 1
ATOM 1911 O O . ASP A 1 258 ? 22.040 4.584 -26.695 1.00 69.25 258 ASP A O 1
ATOM 1915 N N . LYS A 1 259 ? 24.262 4.258 -26.806 1.00 73.00 259 LYS A N 1
ATOM 1916 C CA . LYS A 1 259 ? 24.220 2.830 -26.432 1.00 73.00 259 LYS A CA 1
ATOM 1917 C C . LYS A 1 259 ? 23.746 2.588 -25.007 1.00 73.00 259 LYS A C 1
ATOM 1919 O O . LYS A 1 259 ? 23.187 1.531 -24.737 1.00 73.00 259 LYS A O 1
ATOM 1924 N N . LEU A 1 260 ? 23.970 3.530 -24.090 1.00 77.44 260 LEU A N 1
ATOM 1925 C CA . LEU A 1 260 ? 23.474 3.400 -22.717 1.00 77.44 260 LEU A CA 1
ATOM 1926 C C . LEU A 1 260 ? 21.944 3.484 -22.676 1.00 77.44 260 LEU A C 1
ATOM 1928 O O . LEU A 1 260 ? 21.331 2.907 -21.784 1.00 77.44 260 LEU A O 1
ATOM 1932 N N . THR A 1 261 ? 21.342 4.169 -23.653 1.00 78.69 261 THR A N 1
ATOM 1933 C CA . THR A 1 261 ? 19.889 4.323 -23.786 1.00 78.69 261 THR A CA 1
ATOM 1934 C C . THR A 1 261 ? 19.278 3.237 -24.674 1.00 78.69 261 THR A C 1
ATOM 1936 O O . THR A 1 261 ? 18.253 2.660 -24.328 1.00 78.69 261 THR A O 1
ATOM 1939 N N . THR A 1 262 ? 19.895 2.952 -25.823 1.00 80.81 262 THR A N 1
ATOM 1940 C CA . THR A 1 262 ? 19.313 2.118 -26.894 1.00 80.81 262 THR A CA 1
ATOM 1941 C C . THR A 1 262 ? 19.930 0.719 -26.998 1.00 80.81 262 THR A C 1
ATOM 1943 O O . THR A 1 262 ? 19.473 -0.106 -27.786 1.00 80.81 262 THR A O 1
ATOM 1946 N N . GLY A 1 263 ? 20.973 0.412 -26.220 1.00 84.88 263 GLY A N 1
ATOM 1947 C CA . GLY A 1 263 ? 21.676 -0.869 -26.281 1.00 84.88 263 GLY A CA 1
ATOM 1948 C C . GLY A 1 263 ? 22.400 -1.071 -27.616 1.00 84.88 263 GLY A C 1
ATOM 1949 O O . GLY A 1 263 ? 23.331 -0.334 -27.944 1.00 84.88 263 GLY A O 1
ATOM 1950 N N . GLN A 1 264 ? 21.991 -2.094 -28.376 1.00 82.69 264 GLN A N 1
ATOM 1951 C CA . GLN A 1 264 ? 22.508 -2.352 -29.731 1.00 82.69 264 GLN A CA 1
ATOM 1952 C C . GLN A 1 264 ? 21.775 -1.544 -30.819 1.00 82.69 264 GLN A C 1
ATOM 1954 O O . GLN A 1 264 ? 22.097 -1.678 -31.998 1.00 82.69 264 GLN A O 1
ATOM 1959 N N . GLY A 1 265 ? 20.838 -0.673 -30.430 1.00 86.81 265 GLY A N 1
ATOM 1960 C CA . GLY A 1 265 ? 20.094 0.208 -31.324 1.00 86.81 265 GLY A CA 1
ATOM 1961 C C . GLY A 1 265 ? 18.677 -0.290 -31.622 1.00 86.81 265 GLY A C 1
ATOM 1962 O O . GLY A 1 265 ? 18.079 -1.029 -30.843 1.00 86.81 265 GLY A O 1
ATOM 1963 N N . LEU A 1 266 ? 18.118 0.151 -32.746 1.00 89.31 266 LEU A N 1
ATOM 1964 C CA . LEU A 1 266 ? 16.776 -0.187 -33.196 1.00 89.31 266 LEU A CA 1
ATOM 1965 C C . LEU A 1 266 ? 16.743 -1.601 -33.772 1.00 89.31 266 LEU A C 1
ATOM 1967 O O . LEU A 1 266 ? 17.434 -1.909 -34.744 1.00 89.31 266 LEU A O 1
ATOM 1971 N N . MET A 1 267 ? 15.883 -2.439 -33.205 1.00 91.44 267 MET A N 1
ATOM 1972 C CA . MET A 1 267 ? 15.611 -3.790 -33.693 1.00 91.44 267 MET A CA 1
ATOM 1973 C C . MET A 1 267 ? 15.310 -3.813 -35.200 1.00 91.44 267 MET A C 1
ATOM 1975 O O . MET A 1 267 ? 14.621 -2.930 -35.700 1.00 91.44 267 MET A O 1
ATOM 1979 N N . GLN A 1 268 ? 15.800 -4.836 -35.908 1.00 93.38 268 GLN A N 1
ATOM 1980 C CA . GLN A 1 268 ? 15.476 -5.116 -37.314 1.00 93.38 268 GLN A CA 1
ATOM 1981 C C . GLN A 1 268 ? 14.923 -6.537 -37.440 1.00 93.38 268 GLN A C 1
ATOM 1983 O O . GLN A 1 268 ? 15.686 -7.503 -37.374 1.00 93.38 268 GLN A O 1
ATOM 1988 N N . VAL A 1 269 ? 13.602 -6.667 -37.570 1.00 90.88 269 VAL A N 1
ATOM 1989 C CA . VAL A 1 269 ? 12.889 -7.955 -37.526 1.00 90.88 269 VAL A CA 1
ATOM 1990 C C . VAL A 1 269 ? 13.297 -8.859 -38.691 1.00 90.88 269 VAL A C 1
ATOM 1992 O O . VAL A 1 269 ? 13.687 -10.004 -38.470 1.00 90.88 269 VAL A O 1
ATOM 1995 N N . ASP A 1 270 ? 13.285 -8.323 -39.911 1.00 90.56 270 ASP A N 1
ATOM 1996 C CA . ASP A 1 270 ? 13.687 -9.018 -41.139 1.00 90.56 270 ASP A CA 1
ATOM 1997 C C . ASP A 1 270 ? 15.127 -9.551 -41.065 1.00 90.56 270 ASP A C 1
ATOM 1999 O O . ASP A 1 270 ? 15.379 -10.740 -41.255 1.00 90.56 270 ASP A O 1
ATOM 2003 N N . ARG A 1 271 ? 16.081 -8.701 -40.682 1.00 92.00 271 ARG A N 1
ATOM 2004 C CA . ARG A 1 271 ? 17.492 -9.097 -40.567 1.00 92.00 271 ARG A CA 1
ATOM 2005 C C . ARG A 1 271 ? 17.733 -10.082 -39.432 1.00 92.00 271 ARG A C 1
ATOM 2007 O O . ARG A 1 271 ? 18.553 -10.984 -39.572 1.00 92.00 271 ARG A O 1
ATOM 2014 N N . ALA A 1 272 ? 17.060 -9.906 -38.292 1.00 89.50 272 ALA A N 1
ATOM 2015 C CA . ALA A 1 272 ? 17.149 -10.856 -37.184 1.00 89.50 272 ALA A CA 1
ATOM 2016 C C . ALA A 1 272 ? 16.667 -12.244 -37.620 1.00 89.50 272 ALA A C 1
ATOM 2018 O O . ALA A 1 272 ? 17.321 -13.238 -37.309 1.00 89.50 272 ALA A O 1
ATOM 2019 N N . TYR A 1 273 ? 15.580 -12.307 -38.390 1.00 88.50 273 TYR A N 1
ATOM 2020 C CA . TYR A 1 273 ? 15.095 -13.550 -38.976 1.00 88.50 273 TYR A CA 1
ATOM 2021 C C . TYR A 1 273 ? 16.128 -14.195 -39.913 1.00 88.50 273 TYR A C 1
ATOM 2023 O O . TYR A 1 273 ? 16.478 -15.36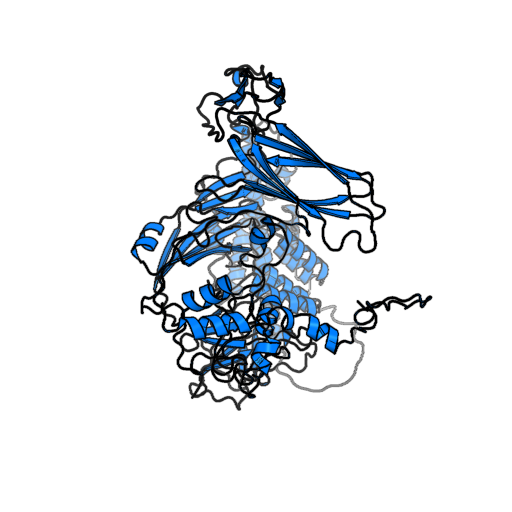4 -39.729 1.00 88.50 273 TYR A O 1
ATOM 2031 N N . GLU A 1 274 ? 16.692 -13.429 -40.852 1.00 87.81 274 GLU A N 1
ATOM 2032 C CA . GLU A 1 274 ? 17.754 -13.908 -41.751 1.00 87.81 274 GLU A CA 1
ATOM 2033 C C . GLU A 1 274 ? 18.961 -14.447 -40.975 1.00 87.81 274 GLU A C 1
ATOM 2035 O O . GLU A 1 274 ? 19.484 -15.520 -41.287 1.00 87.81 274 GLU A O 1
ATOM 2040 N N . TYR A 1 275 ? 19.380 -13.740 -39.922 1.00 85.31 275 TYR A N 1
ATOM 2041 C CA . TYR A 1 275 ? 20.480 -14.161 -39.061 1.00 85.31 275 TYR A CA 1
ATOM 2042 C C . TYR A 1 275 ? 20.189 -15.503 -38.385 1.00 85.31 275 TYR A C 1
ATOM 2044 O O . TYR A 1 275 ? 21.057 -16.379 -38.346 1.00 85.31 275 TYR A O 1
ATOM 2052 N N . VAL A 1 276 ? 18.979 -15.694 -37.850 1.00 83.81 276 VAL A N 1
ATOM 2053 C CA . VAL A 1 276 ? 18.575 -16.971 -37.241 1.00 83.81 276 VAL A CA 1
ATOM 2054 C C . VAL A 1 276 ? 18.599 -18.095 -38.282 1.00 83.81 276 VAL A C 1
ATOM 2056 O O . VAL A 1 276 ? 19.130 -19.167 -37.996 1.00 83.81 276 VAL A O 1
ATOM 2059 N N . CYS A 1 277 ? 18.109 -17.844 -39.498 1.00 82.81 277 CYS A N 1
ATOM 2060 C CA . CYS A 1 277 ? 18.128 -18.827 -40.584 1.00 82.81 277 CYS A CA 1
ATOM 2061 C C . CYS A 1 277 ? 19.559 -19.237 -40.966 1.00 82.81 277 CYS A C 1
ATOM 2063 O O . CYS A 1 277 ? 19.851 -20.423 -41.104 1.00 82.81 277 CYS A O 1
ATOM 2065 N N . GLN A 1 278 ? 20.468 -18.266 -41.086 1.00 79.69 278 GLN A N 1
ATOM 2066 C CA . GLN A 1 278 ? 21.869 -18.502 -41.457 1.00 79.69 278 GLN A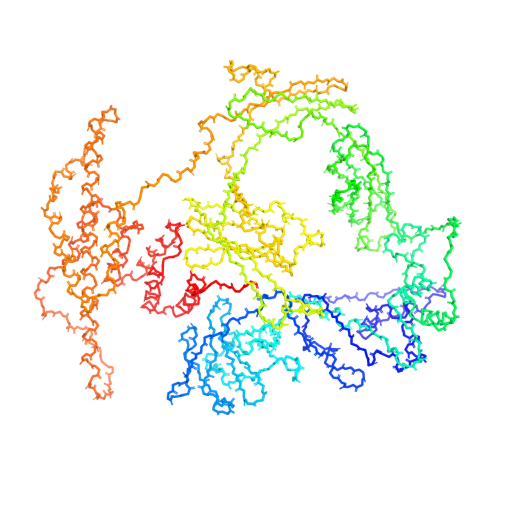 CA 1
ATOM 2067 C C . GLN A 1 278 ? 22.686 -19.168 -40.340 1.00 79.69 278 GLN A C 1
ATOM 2069 O O . GLN A 1 278 ? 23.639 -19.895 -40.615 1.00 79.69 278 GLN A O 1
ATOM 2074 N N . SER A 1 279 ? 22.335 -18.924 -39.075 1.00 71.25 279 SER A N 1
ATOM 2075 C CA . SER A 1 279 ? 23.072 -19.436 -37.909 1.00 71.25 279 SER A CA 1
ATOM 2076 C C . SER A 1 279 ? 22.598 -20.805 -37.410 1.00 71.25 279 SER A C 1
ATOM 2078 O O . SER A 1 279 ? 23.169 -21.323 -36.449 1.00 71.25 279 SER A O 1
ATOM 2080 N N . ARG A 1 280 ? 21.612 -21.417 -38.082 1.00 68.38 280 ARG A N 1
ATOM 2081 C CA . ARG A 1 280 ? 20.990 -22.704 -37.723 1.00 68.38 280 ARG A CA 1
ATOM 2082 C C . ARG A 1 280 ? 21.988 -23.860 -37.554 1.00 68.38 280 ARG A C 1
ATOM 2084 O O . ARG A 1 280 ? 21.807 -24.666 -36.647 1.00 68.38 280 ARG A O 1
ATOM 2091 N N . ASP A 1 281 ? 23.047 -23.897 -38.368 1.00 65.00 281 ASP A N 1
ATOM 2092 C CA . ASP A 1 281 ? 24.002 -25.020 -38.440 1.00 65.00 281 ASP A CA 1
ATOM 2093 C C . ASP A 1 281 ? 25.420 -24.678 -37.930 1.00 65.00 281 ASP A C 1
ATOM 2095 O O . ASP A 1 281 ? 26.364 -25.446 -38.129 1.00 65.00 281 ASP A O 1
ATOM 2099 N N . ILE A 1 282 ? 25.609 -23.520 -37.279 1.00 59.00 282 ILE A N 1
ATOM 2100 C CA . ILE A 1 282 ? 26.944 -23.015 -36.913 1.00 59.00 282 ILE A CA 1
ATOM 2101 C C . ILE A 1 282 ? 27.212 -23.193 -35.403 1.00 59.00 282 ILE A C 1
ATOM 2103 O O . ILE A 1 282 ? 26.502 -22.605 -34.583 1.00 59.00 282 ILE A O 1
ATOM 2107 N N . PRO A 1 283 ? 28.267 -23.928 -34.985 1.00 53.25 283 PRO A N 1
ATOM 2108 C CA . PRO A 1 283 ? 28.678 -23.977 -33.584 1.00 53.25 283 PRO A CA 1
ATOM 2109 C C . PRO A 1 283 ? 29.176 -22.600 -33.119 1.00 53.25 283 PRO A C 1
ATOM 2111 O O . PRO A 1 283 ? 30.077 -21.999 -33.704 1.00 53.25 283 PRO A O 1
ATOM 2114 N N . ILE A 1 284 ? 28.571 -22.086 -32.049 1.00 51.97 284 ILE A N 1
ATOM 2115 C CA . ILE A 1 284 ? 28.826 -20.738 -31.537 1.00 51.97 284 ILE A CA 1
ATOM 2116 C C . ILE A 1 284 ? 30.192 -20.679 -30.832 1.00 51.97 284 ILE A C 1
ATOM 2118 O O . ILE A 1 284 ? 30.361 -21.251 -29.758 1.00 51.97 284 ILE A O 1
ATOM 2122 N N . PHE A 1 285 ? 31.134 -19.909 -31.384 1.00 42.84 285 PHE A N 1
ATOM 2123 C CA . PHE A 1 285 ? 32.345 -19.453 -30.688 1.00 42.84 285 PHE A CA 1
ATOM 2124 C C . PHE A 1 285 ? 32.243 -17.958 -30.359 1.00 42.84 285 PHE A C 1
ATOM 2126 O O . PHE A 1 285 ? 31.705 -17.175 -31.142 1.00 42.84 285 PHE A O 1
ATOM 2133 N N . GLN A 1 286 ? 32.745 -17.560 -29.187 1.00 43.22 286 GLN A N 1
ATOM 2134 C CA . GLN A 1 286 ? 32.689 -16.185 -28.686 1.00 43.22 286 GLN A CA 1
ATOM 2135 C C . GLN A 1 286 ? 34.114 -15.652 -28.482 1.00 43.22 286 GLN A C 1
ATOM 2137 O O . GLN A 1 286 ? 34.886 -16.224 -27.717 1.00 43.22 286 GLN A O 1
ATOM 2142 N N . TYR A 1 287 ? 34.466 -14.547 -29.141 1.00 30.50 287 TYR A N 1
ATOM 2143 C CA . TYR A 1 287 ? 35.672 -13.770 -28.843 1.00 30.50 287 TYR A CA 1
ATOM 2144 C C . TYR A 1 287 ? 35.382 -12.271 -28.960 1.00 30.50 287 TYR A C 1
ATOM 2146 O O . TYR A 1 287 ? 34.584 -11.834 -29.785 1.00 30.50 287 TYR A O 1
ATOM 2154 N N . ASN A 1 288 ? 36.004 -11.489 -28.076 1.00 27.81 288 ASN A N 1
ATOM 2155 C CA . ASN A 1 288 ? 35.796 -10.049 -27.945 1.00 27.81 288 ASN A CA 1
ATOM 2156 C C . ASN A 1 288 ? 36.799 -9.282 -28.817 1.00 27.81 288 ASN A C 1
ATOM 2158 O O . ASN A 1 288 ? 38.006 -9.437 -28.640 1.00 27.81 288 ASN A O 1
ATOM 2162 N N . ILE A 1 289 ? 36.309 -8.408 -29.698 1.00 31.89 289 ILE A N 1
ATOM 2163 C CA . ILE A 1 289 ? 37.125 -7.431 -30.431 1.00 31.89 289 ILE A CA 1
ATOM 2164 C C . ILE A 1 289 ? 36.684 -6.030 -29.994 1.00 31.89 289 ILE A C 1
ATOM 2166 O O . ILE A 1 289 ? 35.501 -5.703 -30.051 1.00 31.89 289 ILE A O 1
ATOM 2170 N N . LYS A 1 290 ? 37.638 -5.200 -29.552 1.00 27.75 290 LYS A N 1
ATOM 2171 C CA . LYS A 1 290 ? 37.431 -3.772 -29.260 1.00 27.75 290 LYS A CA 1
ATOM 2172 C C . LYS A 1 290 ? 37.878 -2.929 -30.453 1.00 27.75 290 LYS A C 1
ATOM 2174 O O . LYS A 1 290 ? 39.013 -3.065 -30.898 1.00 27.75 290 LYS A O 1
ATOM 2179 N N . VAL A 1 291 ? 37.016 -2.021 -30.907 1.00 29.81 291 VAL A N 1
ATOM 2180 C CA . VAL A 1 291 ? 37.318 -1.005 -31.932 1.00 29.81 291 VAL A CA 1
ATOM 2181 C C . VAL A 1 291 ? 36.842 0.366 -31.428 1.00 29.81 291 VAL A C 1
ATOM 2183 O O . VAL A 1 291 ? 35.795 0.448 -30.786 1.00 29.81 291 VAL A O 1
ATOM 2186 N N . ASN A 1 292 ? 37.622 1.426 -31.681 1.00 28.59 292 ASN A N 1
ATOM 2187 C CA . ASN A 1 292 ? 37.424 2.780 -31.137 1.00 28.59 292 ASN A CA 1
ATOM 2188 C C . ASN A 1 292 ? 36.794 3.786 -32.137 1.00 28.59 292 ASN A C 1
ATOM 2190 O O . ASN A 1 292 ? 37.235 3.859 -33.277 1.00 28.59 292 ASN A O 1
ATOM 2194 N N . GLN A 1 293 ? 35.843 4.576 -31.599 1.00 35.38 293 GLN A N 1
ATOM 2195 C CA . GLN A 1 293 ? 35.295 5.933 -31.897 1.00 35.38 293 GLN A CA 1
ATOM 2196 C C . GLN A 1 293 ? 34.999 6.459 -33.328 1.00 35.38 293 GLN A C 1
ATOM 2198 O O . GLN A 1 293 ? 35.873 6.475 -34.183 1.00 35.38 293 GLN A O 1
ATOM 2203 N N . SER A 1 294 ? 33.825 7.112 -33.501 1.00 29.12 294 SER A N 1
ATOM 2204 C CA . SER A 1 294 ? 33.638 8.554 -33.864 1.00 29.12 294 SER A CA 1
ATOM 2205 C C . SER A 1 294 ? 32.141 8.936 -34.078 1.00 29.12 294 SER A C 1
ATOM 2207 O O . SER A 1 294 ? 31.355 8.046 -34.382 1.00 29.12 294 SER A O 1
ATOM 2209 N N . GLY A 1 295 ? 31.763 10.229 -33.954 1.00 29.12 295 GLY A N 1
ATOM 2210 C CA . GLY A 1 295 ? 30.489 10.822 -34.474 1.00 29.12 295 GLY A CA 1
ATOM 2211 C C . GLY A 1 295 ? 29.575 11.531 -33.454 1.00 29.12 295 GLY A C 1
ATOM 2212 O O . GLY A 1 295 ? 29.787 11.294 -32.280 1.00 29.12 295 GLY A O 1
ATOM 2213 N N . LYS A 1 296 ? 28.613 12.416 -33.813 1.00 34.31 296 LYS A N 1
ATOM 2214 C CA . LYS A 1 296 ? 27.743 13.208 -32.881 1.00 34.31 296 LYS A CA 1
ATOM 2215 C C . LYS A 1 296 ? 26.400 13.662 -33.510 1.00 34.31 296 LYS A C 1
ATOM 2217 O O . LYS A 1 296 ? 26.469 14.485 -34.413 1.00 34.31 296 LYS A O 1
ATOM 2222 N N . SER A 1 297 ? 25.246 13.381 -32.859 1.00 37.28 297 SER A N 1
ATOM 2223 C CA . SER A 1 297 ? 24.090 14.305 -32.665 1.00 37.28 297 SER A CA 1
ATOM 2224 C C . SER A 1 297 ? 22.819 13.655 -32.041 1.00 37.28 297 SER A C 1
ATOM 2226 O O . SER A 1 297 ? 21.996 13.089 -32.751 1.00 37.28 297 SER A O 1
ATOM 2228 N N . SER A 1 298 ? 22.631 13.829 -30.722 1.00 48.56 298 SER A N 1
ATOM 2229 C CA . SER A 1 298 ? 21.397 14.200 -29.978 1.00 48.56 298 SER A CA 1
ATOM 2230 C C . SER A 1 298 ? 21.794 14.232 -28.495 1.00 48.56 298 SER A C 1
ATOM 2232 O O . SER A 1 298 ? 21.970 13.192 -27.867 1.00 48.56 298 SER A O 1
ATOM 2234 N N . HIS A 1 299 ? 22.132 15.408 -27.968 1.00 64.94 299 HIS A N 1
ATOM 2235 C CA . HIS A 1 299 ? 23.133 15.477 -26.898 1.00 64.94 299 HIS A CA 1
ATOM 2236 C C . HIS A 1 299 ? 22.521 15.501 -25.488 1.00 64.94 299 HIS A C 1
ATOM 2238 O O . HIS A 1 299 ? 22.018 16.531 -25.046 1.00 64.94 299 HIS A O 1
ATOM 2244 N N . ILE A 1 300 ? 22.598 14.377 -24.769 1.00 73.44 300 ILE A N 1
ATOM 2245 C CA . ILE A 1 300 ? 22.537 14.362 -23.299 1.00 73.44 300 ILE A CA 1
ATOM 2246 C C . ILE A 1 300 ? 23.955 14.649 -22.804 1.00 73.44 300 ILE A C 1
ATOM 2248 O O . ILE A 1 300 ? 24.862 13.845 -23.033 1.00 73.44 300 ILE A O 1
ATOM 2252 N N . GLU A 1 301 ? 24.159 15.777 -22.128 1.00 76.94 301 GLU A N 1
ATOM 2253 C CA . GLU A 1 301 ? 25.469 16.098 -21.564 1.00 76.94 301 GLU A CA 1
ATOM 2254 C C . GLU A 1 301 ? 25.667 15.296 -20.280 1.00 76.94 301 GLU A C 1
ATOM 2256 O O . GLU A 1 301 ? 24.923 15.469 -19.317 1.00 76.94 301 GLU A O 1
ATOM 2261 N N . ARG A 1 302 ? 26.668 14.411 -20.268 1.00 82.50 302 ARG A N 1
ATOM 2262 C CA . ARG A 1 302 ? 27.027 13.588 -19.107 1.00 82.50 302 ARG A CA 1
ATOM 2263 C C . ARG A 1 302 ? 28.422 13.949 -18.626 1.00 82.50 302 ARG A C 1
ATOM 2265 O O . ARG A 1 302 ? 29.374 13.961 -19.409 1.00 82.50 302 ARG A O 1
ATOM 2272 N N . ARG A 1 303 ? 28.564 14.195 -17.328 1.00 83.31 303 ARG A N 1
ATOM 2273 C CA . ARG A 1 303 ? 29.847 14.449 -16.670 1.00 83.31 303 ARG A CA 1
ATOM 2274 C C . ARG A 1 303 ? 30.042 13.459 -15.535 1.00 83.31 303 ARG A C 1
ATOM 2276 O O . ARG A 1 303 ? 29.224 13.387 -14.628 1.00 83.31 303 ARG A O 1
ATOM 2283 N N . PHE A 1 304 ? 31.141 12.716 -15.594 1.00 88.81 304 PHE A N 1
ATOM 2284 C CA . PHE A 1 304 ? 31.580 11.836 -14.516 1.00 88.81 304 PHE A CA 1
ATOM 2285 C C . PHE A 1 304 ? 32.604 12.590 -13.684 1.00 88.81 304 PHE A C 1
ATOM 2287 O O . PHE A 1 304 ? 33.671 12.949 -14.182 1.00 88.81 304 PHE A O 1
ATOM 2294 N N . ILE A 1 305 ? 32.247 12.873 -12.441 1.00 90.19 305 ILE A N 1
ATOM 2295 C CA . ILE A 1 305 ? 33.019 13.718 -11.543 1.00 90.19 305 ILE A CA 1
ATOM 2296 C C . ILE A 1 305 ? 33.441 12.852 -10.366 1.00 90.19 305 ILE A C 1
ATOM 2298 O O . ILE A 1 305 ? 32.605 12.256 -9.687 1.00 90.19 305 ILE A O 1
ATOM 2302 N N . GLU A 1 306 ? 34.746 12.749 -10.139 1.00 92.81 306 GLU A N 1
ATOM 2303 C CA . GLU A 1 306 ? 35.261 12.146 -8.916 1.00 92.81 306 GLU A CA 1
ATOM 2304 C C . GLU A 1 306 ? 34.917 13.070 -7.749 1.00 92.81 306 GLU A C 1
ATOM 2306 O O . GLU A 1 306 ? 35.409 14.196 -7.675 1.00 92.81 306 GLU A O 1
ATOM 2311 N N . VAL A 1 307 ? 34.012 12.621 -6.877 1.00 94.06 307 VAL A N 1
ATOM 2312 C CA . VAL A 1 307 ? 33.588 13.428 -5.736 1.00 94.06 307 VAL A CA 1
ATOM 2313 C C . VAL A 1 307 ? 34.765 13.543 -4.763 1.00 94.06 307 VAL A C 1
ATOM 2315 O O . VAL A 1 307 ? 35.257 12.507 -4.297 1.00 94.06 307 VAL A O 1
ATOM 2318 N N . PRO A 1 308 ? 35.210 14.769 -4.424 1.00 91.94 308 PRO A N 1
ATOM 2319 C CA . PRO A 1 308 ? 36.347 14.971 -3.539 1.00 91.94 308 PRO A CA 1
ATOM 2320 C C . PRO A 1 308 ? 36.188 14.256 -2.194 1.00 91.94 308 PRO A C 1
ATOM 2322 O O . PRO A 1 308 ? 35.088 14.144 -1.642 1.00 91.94 308 PRO A O 1
ATOM 2325 N N . LEU A 1 309 ? 37.307 13.792 -1.636 1.00 90.00 309 LEU A N 1
ATOM 2326 C CA . LEU A 1 309 ? 37.330 13.258 -0.276 1.00 90.00 309 LEU A CA 1
ATOM 2327 C C . LEU A 1 309 ? 36.862 14.335 0.714 1.00 90.00 309 LEU A C 1
ATOM 2329 O O . LEU A 1 309 ? 37.298 15.479 0.645 1.00 90.00 309 LEU A O 1
ATOM 2333 N N . GLY A 1 310 ? 35.962 13.960 1.622 1.00 88.62 310 GLY A N 1
ATOM 2334 C CA . GLY A 1 310 ? 35.344 14.875 2.582 1.00 88.62 310 GLY A CA 1
ATOM 2335 C C . GLY A 1 310 ? 34.056 15.557 2.116 1.00 88.62 310 GLY A C 1
ATOM 2336 O O . GLY A 1 310 ? 33.382 16.142 2.955 1.00 88.62 310 GLY A O 1
ATOM 2337 N N . ALA A 1 311 ? 33.663 15.463 0.838 1.00 92.06 311 ALA A N 1
ATOM 2338 C CA . ALA A 1 311 ? 32.381 16.011 0.385 1.00 92.06 311 ALA A CA 1
ATOM 2339 C C . ALA A 1 311 ? 31.190 15.180 0.899 1.00 92.06 311 ALA A C 1
ATOM 2341 O O . ALA A 1 311 ? 31.180 13.953 0.763 1.00 92.06 311 ALA A O 1
ATOM 2342 N N . SER A 1 312 ? 30.156 15.842 1.419 1.00 93.00 312 SER A N 1
ATOM 2343 C CA . SER A 1 312 ? 28.889 15.213 1.827 1.00 93.00 312 SER A CA 1
ATOM 2344 C C . SER A 1 312 ? 27.662 15.773 1.095 1.00 93.00 312 SER A C 1
ATOM 2346 O O . SER A 1 312 ? 26.634 15.091 1.003 1.00 93.00 312 SER A O 1
ATOM 2348 N N . TRP A 1 313 ? 27.765 16.955 0.480 1.00 94.06 313 TRP A N 1
ATOM 2349 C CA . TRP A 1 313 ? 26.784 17.467 -0.483 1.00 94.06 313 TRP A CA 1
ATOM 2350 C C . TRP A 1 313 ? 27.458 18.279 -1.596 1.00 94.06 313 TRP A C 1
ATOM 2352 O O . TRP A 1 313 ? 28.624 18.662 -1.497 1.00 94.06 313 TRP A O 1
ATOM 2362 N N . ALA A 1 314 ? 26.728 18.510 -2.682 1.00 92.06 314 ALA A N 1
ATOM 2363 C CA . ALA A 1 314 ? 27.156 19.372 -3.773 1.00 92.06 314 ALA A CA 1
ATOM 2364 C C . ALA A 1 314 ? 26.063 20.390 -4.103 1.00 92.06 314 ALA A C 1
ATOM 2366 O O . ALA A 1 314 ? 24.871 20.080 -4.025 1.00 92.06 314 ALA A O 1
ATOM 2367 N N . GLU A 1 315 ? 26.481 21.590 -4.495 1.00 91.75 315 GLU A N 1
ATOM 2368 C CA . GLU A 1 315 ? 25.619 22.619 -5.063 1.00 91.75 315 GLU A CA 1
ATOM 2369 C C . GLU A 1 315 ? 25.925 22.776 -6.551 1.00 91.75 315 GLU A C 1
ATOM 2371 O O . GLU A 1 315 ? 27.035 23.138 -6.930 1.00 91.75 315 GLU A O 1
ATOM 2376 N N . ALA A 1 316 ? 24.939 22.501 -7.403 1.00 86.69 316 ALA A N 1
ATOM 2377 C CA . ALA A 1 316 ? 25.024 22.701 -8.842 1.00 86.69 316 ALA A CA 1
ATOM 2378 C C . ALA A 1 316 ? 24.235 23.953 -9.233 1.00 86.69 316 ALA A C 1
ATOM 2380 O O . ALA A 1 316 ? 23.004 23.979 -9.155 1.00 86.69 316 ALA A O 1
ATOM 2381 N N . THR A 1 317 ? 24.936 24.991 -9.673 1.00 86.00 317 THR A N 1
ATOM 2382 C CA . THR A 1 317 ? 24.341 26.186 -10.268 1.00 86.00 317 THR A CA 1
ATOM 2383 C C . THR A 1 317 ? 24.327 26.043 -11.779 1.00 86.00 317 THR A C 1
ATOM 2385 O O . THR A 1 317 ? 25.368 25.913 -12.418 1.00 86.00 317 THR A O 1
ATOM 2388 N N . VAL A 1 318 ? 23.128 26.092 -12.349 1.00 84.44 318 VAL A N 1
ATOM 2389 C CA . VAL A 1 318 ? 22.897 26.062 -13.791 1.00 84.44 318 VAL A CA 1
ATOM 2390 C C . VAL A 1 318 ? 22.508 27.455 -14.241 1.00 84.44 318 VAL A C 1
ATOM 2392 O O . VAL A 1 318 ? 21.501 27.993 -13.771 1.00 84.44 318 VAL A O 1
ATOM 2395 N N . ARG A 1 319 ? 23.296 28.036 -15.143 1.00 82.38 319 ARG A N 1
ATOM 2396 C CA . ARG A 1 319 ? 22.985 29.302 -15.811 1.00 82.38 319 ARG A CA 1
ATOM 2397 C C . ARG A 1 319 ? 22.706 29.018 -17.273 1.00 82.38 319 ARG A C 1
ATOM 2399 O O . ARG A 1 319 ? 23.385 28.207 -17.888 1.00 82.38 319 ARG A O 1
ATOM 2406 N N . VAL A 1 320 ? 21.686 29.662 -17.813 1.00 78.19 320 VAL A N 1
ATOM 2407 C CA . VAL A 1 320 ? 21.286 29.484 -19.202 1.00 78.19 320 VAL A CA 1
ATOM 2408 C C . VAL A 1 320 ? 21.115 30.832 -19.884 1.00 78.19 320 VAL A C 1
ATOM 2410 O O . VAL A 1 320 ? 20.643 31.799 -19.272 1.00 78.19 320 VAL A O 1
ATOM 2413 N N . SER A 1 321 ? 21.478 30.886 -21.158 1.00 77.50 321 SER A N 1
ATOM 2414 C CA . SER A 1 321 ? 21.385 32.086 -21.986 1.00 77.50 321 SER A CA 1
ATOM 2415 C C . SER A 1 321 ? 21.175 31.733 -23.459 1.00 77.50 321 SER A C 1
ATOM 2417 O O . SER A 1 321 ? 21.235 30.567 -23.848 1.00 77.50 321 SER A O 1
ATOM 2419 N N . GLU A 1 322 ? 20.946 32.770 -24.268 1.00 74.00 322 GLU A N 1
ATOM 2420 C CA . GLU A 1 322 ? 20.890 32.699 -25.735 1.00 74.00 322 GLU A CA 1
ATOM 2421 C C . GLU A 1 322 ? 19.698 31.911 -26.302 1.00 74.00 322 GLU A C 1
ATOM 2423 O O . GLU A 1 322 ? 19.822 31.151 -27.251 1.00 74.00 322 GLU A O 1
ATOM 2428 N N . PHE A 1 323 ? 18.502 32.112 -25.742 1.00 73.50 323 PHE A N 1
ATOM 2429 C CA . PHE A 1 323 ? 17.258 31.649 -26.365 1.00 73.50 323 PHE A CA 1
ATOM 2430 C C . PHE A 1 323 ? 16.084 32.599 -26.099 1.00 73.50 323 PHE A C 1
ATOM 2432 O O . PHE A 1 323 ? 16.067 33.322 -25.108 1.00 73.50 323 PHE A O 1
ATOM 2439 N N . ASP A 1 324 ? 15.084 32.586 -26.971 1.00 73.00 324 ASP A N 1
ATOM 2440 C CA . ASP A 1 324 ? 13.921 33.486 -26.961 1.00 73.00 324 ASP A CA 1
ATOM 2441 C C . ASP A 1 324 ? 12.679 32.929 -26.237 1.00 73.00 324 ASP A C 1
ATOM 2443 O O . ASP A 1 324 ? 11.802 33.673 -25.795 1.00 73.00 324 ASP A O 1
ATOM 2447 N N . THR A 1 325 ? 12.610 31.608 -26.083 1.00 74.94 325 THR A N 1
ATOM 2448 C CA . THR A 1 325 ? 11.454 30.874 -25.555 1.00 74.94 325 THR A CA 1
ATOM 2449 C C . THR A 1 325 ? 11.816 30.081 -24.311 1.00 74.94 325 THR A C 1
ATOM 2451 O O . THR A 1 325 ? 12.900 29.530 -24.197 1.00 74.94 325 THR A O 1
ATOM 2454 N N . THR A 1 326 ? 10.906 29.976 -23.348 1.00 82.12 326 THR A N 1
ATOM 2455 C CA . THR A 1 326 ? 11.163 29.214 -22.122 1.00 82.12 326 THR A CA 1
ATOM 2456 C C . THR A 1 326 ? 11.549 27.756 -22.423 1.00 82.12 326 THR A C 1
ATOM 2458 O O . THR A 1 326 ? 10.814 27.034 -23.101 1.00 82.12 326 THR A O 1
ATOM 2461 N N . ARG A 1 327 ? 12.678 27.299 -21.866 1.00 78.19 327 ARG A N 1
ATOM 2462 C CA . ARG A 1 327 ? 13.197 25.931 -22.032 1.00 78.19 327 ARG A CA 1
ATOM 2463 C C . ARG A 1 327 ? 13.103 25.145 -20.736 1.00 78.19 327 ARG A C 1
ATOM 2465 O O . ARG A 1 327 ? 13.179 25.711 -19.646 1.00 78.19 327 ARG A O 1
ATOM 2472 N N . ARG A 1 328 ? 12.915 23.831 -20.839 1.00 84.06 328 ARG A N 1
ATOM 2473 C CA . ARG A 1 328 ? 12.841 22.931 -19.684 1.00 84.06 328 ARG A CA 1
ATOM 2474 C C . ARG A 1 328 ? 13.996 21.946 -19.755 1.00 84.06 328 ARG A C 1
ATOM 2476 O O . ARG A 1 328 ? 14.219 21.353 -20.802 1.00 84.06 328 ARG A O 1
ATOM 2483 N N . PHE A 1 329 ? 14.694 21.763 -18.644 1.00 81.69 329 PHE A N 1
ATOM 2484 C CA . PHE A 1 329 ? 15.831 20.860 -18.517 1.00 81.69 329 PHE A CA 1
ATOM 2485 C C . PHE A 1 329 ? 15.548 19.787 -17.473 1.00 81.69 329 PHE A C 1
ATOM 2487 O O . PHE A 1 329 ? 14.910 20.055 -16.453 1.00 81.69 329 PHE A O 1
ATOM 2494 N N . PHE A 1 330 ? 16.034 18.585 -17.751 1.00 84.69 330 PHE A N 1
ATOM 2495 C CA . PHE A 1 330 ? 16.114 17.463 -16.834 1.00 84.69 330 PHE A CA 1
ATOM 2496 C C . PHE A 1 330 ? 17.547 17.369 -16.322 1.00 84.69 330 PHE A C 1
ATOM 2498 O O . PHE A 1 330 ? 18.475 17.348 -17.130 1.00 84.69 330 PHE A O 1
ATOM 2505 N N . LEU A 1 331 ? 17.718 17.342 -15.006 1.00 86.69 331 LEU A N 1
ATOM 2506 C CA . LEU A 1 331 ? 18.996 17.160 -14.337 1.00 86.69 331 LEU A CA 1
ATOM 2507 C C . LEU A 1 331 ? 18.911 15.869 -13.528 1.00 86.69 331 LEU A C 1
ATOM 2509 O O . LEU A 1 331 ? 17.965 15.701 -12.760 1.00 86.69 331 LEU A O 1
ATOM 2513 N N . ASP A 1 332 ? 19.893 14.995 -13.691 1.00 90.69 332 ASP A N 1
ATOM 2514 C CA . ASP A 1 332 ? 19.986 13.712 -12.998 1.00 90.69 332 ASP A CA 1
ATOM 2515 C C . ASP A 1 332 ? 21.389 13.541 -12.429 1.00 90.69 332 ASP A C 1
ATOM 2517 O O . ASP A 1 332 ? 22.377 13.784 -13.127 1.00 90.69 332 ASP A O 1
ATOM 2521 N N . THR A 1 333 ? 21.487 13.125 -11.170 1.00 92.00 333 THR A N 1
ATOM 2522 C CA . THR A 1 333 ? 22.745 12.683 -10.580 1.00 92.00 333 THR A CA 1
ATOM 2523 C C . THR A 1 333 ? 22.641 11.269 -10.052 1.00 92.00 333 THR A C 1
ATOM 2525 O O . THR A 1 333 ? 21.641 10.884 -9.446 1.00 92.00 333 THR A O 1
ATOM 2528 N N . LEU A 1 334 ? 23.701 10.492 -10.272 1.00 92.75 334 LEU A N 1
ATOM 2529 C CA . LEU A 1 334 ? 23.768 9.086 -9.895 1.00 92.75 334 LEU A CA 1
ATOM 2530 C C . LEU A 1 334 ? 25.134 8.749 -9.292 1.00 92.75 334 LEU A C 1
ATOM 2532 O O . LEU A 1 334 ? 26.177 9.009 -9.891 1.00 92.75 334 LEU A O 1
ATOM 2536 N N . GLN A 1 335 ? 25.125 8.100 -8.130 1.00 93.50 335 GLN A N 1
ATOM 2537 C CA . GLN A 1 335 ? 26.294 7.441 -7.550 1.00 93.50 335 GLN A CA 1
ATOM 2538 C C . GLN A 1 335 ? 25.992 5.967 -7.288 1.00 93.50 335 GLN A C 1
ATOM 2540 O O . GLN A 1 335 ? 25.007 5.612 -6.634 1.00 93.50 335 GLN A O 1
ATOM 2545 N N . ILE A 1 336 ? 26.870 5.094 -7.777 1.00 90.25 336 ILE A N 1
ATOM 2546 C CA . ILE A 1 336 ? 26.806 3.657 -7.517 1.00 90.25 336 ILE A CA 1
ATOM 2547 C C . ILE A 1 336 ? 27.723 3.355 -6.336 1.00 90.25 336 ILE A C 1
ATOM 2549 O O . ILE A 1 336 ? 28.937 3.503 -6.433 1.00 90.25 336 ILE A O 1
ATOM 2553 N N . CYS A 1 337 ? 27.143 2.901 -5.227 1.00 86.50 337 CYS A N 1
ATOM 2554 C CA . CYS A 1 337 ? 27.900 2.453 -4.064 1.00 86.50 337 CYS A CA 1
ATOM 2555 C C . CYS A 1 337 ? 27.898 0.916 -3.990 1.00 86.50 337 CYS A C 1
ATOM 2557 O O . CYS A 1 337 ? 26.856 0.299 -4.239 1.00 86.50 337 CYS A O 1
ATOM 2559 N N . PRO A 1 338 ? 29.019 0.271 -3.616 1.00 85.44 338 PRO A N 1
ATOM 2560 C CA . PRO A 1 338 ? 29.084 -1.183 -3.501 1.00 85.44 338 PRO A CA 1
ATOM 2561 C C . PRO A 1 338 ? 27.978 -1.755 -2.606 1.00 85.44 338 PRO A C 1
ATOM 2563 O O . PRO A 1 338 ? 27.807 -1.320 -1.468 1.00 85.44 338 PRO A O 1
ATOM 2566 N N . LEU A 1 339 ? 27.250 -2.754 -3.125 1.00 83.81 339 LEU A N 1
ATOM 2567 C CA . LEU A 1 339 ? 26.206 -3.504 -2.408 1.00 83.81 339 LEU A CA 1
ATOM 2568 C C . LEU A 1 339 ? 25.073 -2.636 -1.826 1.00 83.81 339 LEU A C 1
ATOM 2570 O O . LEU A 1 339 ? 24.400 -3.041 -0.879 1.00 83.81 339 LEU A O 1
ATOM 2574 N N . ARG A 1 340 ? 24.852 -1.441 -2.381 1.00 82.31 340 ARG A N 1
ATOM 2575 C CA . ARG A 1 340 ? 23.776 -0.529 -1.984 1.00 82.31 340 ARG A CA 1
ATOM 2576 C C . ARG A 1 340 ? 22.954 -0.133 -3.203 1.00 82.31 340 ARG A C 1
ATOM 2578 O O . ARG A 1 340 ? 23.435 -0.168 -4.334 1.00 82.31 340 ARG A O 1
ATOM 2585 N N . ARG A 1 341 ? 21.705 0.272 -2.966 1.00 82.19 341 ARG A N 1
ATOM 2586 C CA . ARG A 1 341 ? 20.892 0.918 -4.001 1.00 82.19 341 ARG A CA 1
ATOM 2587 C C . ARG A 1 341 ? 21.621 2.185 -4.484 1.00 82.19 341 ARG A C 1
ATOM 2589 O O . ARG A 1 341 ? 22.159 2.895 -3.631 1.00 82.19 341 ARG A O 1
ATOM 2596 N N . PRO A 1 342 ? 21.635 2.481 -5.797 1.00 87.88 342 PRO A N 1
ATOM 2597 C CA . PRO A 1 342 ? 22.224 3.717 -6.295 1.00 87.88 342 PRO A CA 1
ATOM 2598 C C . PRO A 1 342 ? 21.616 4.945 -5.615 1.00 87.88 342 PRO A C 1
ATOM 2600 O O . PRO A 1 342 ? 20.401 5.004 -5.397 1.00 87.88 342 PRO A O 1
ATOM 2603 N N . ILE A 1 343 ? 22.465 5.912 -5.279 1.00 89.44 343 ILE A N 1
ATOM 2604 C CA . ILE A 1 343 ? 22.042 7.211 -4.757 1.00 89.44 343 ILE A CA 1
ATOM 2605 C C . ILE A 1 343 ? 21.719 8.066 -5.970 1.00 89.44 343 ILE A C 1
ATOM 2607 O O . ILE A 1 343 ? 22.596 8.306 -6.796 1.00 89.44 343 ILE A O 1
ATOM 2611 N N . LYS A 1 344 ? 20.455 8.468 -6.085 1.00 92.56 344 LYS A N 1
ATOM 2612 C CA . LYS A 1 344 ? 19.943 9.213 -7.228 1.00 92.56 344 LYS A CA 1
ATOM 2613 C C . LYS A 1 344 ? 19.283 10.507 -6.770 1.00 92.56 344 LYS A C 1
ATOM 2615 O O . LYS A 1 344 ? 18.566 10.496 -5.766 1.00 92.56 344 LYS A O 1
ATOM 2620 N N . TRP A 1 345 ? 19.493 11.586 -7.511 1.00 94.25 345 TRP A N 1
ATOM 2621 C CA . TRP A 1 345 ? 18.762 12.840 -7.357 1.00 94.25 345 TRP A CA 1
ATOM 2622 C C . TRP A 1 345 ? 18.361 13.370 -8.732 1.00 94.25 345 TRP A C 1
ATOM 2624 O O . TRP A 1 345 ? 19.179 13.428 -9.638 1.00 94.25 345 TRP A O 1
ATOM 2634 N N . GLU A 1 346 ? 17.098 13.763 -8.881 1.00 93.75 346 GLU A N 1
ATOM 2635 C CA . GLU A 1 346 ? 16.541 14.246 -10.145 1.00 93.75 346 GLU A CA 1
ATOM 2636 C C . GLU A 1 346 ? 15.803 15.563 -9.934 1.00 93.75 346 GLU A C 1
ATOM 2638 O O . GLU A 1 346 ? 15.147 15.773 -8.910 1.00 93.75 346 GLU A O 1
ATOM 2643 N N . SER A 1 347 ? 15.867 16.441 -10.930 1.00 91.88 347 SER A N 1
ATOM 2644 C CA . SER A 1 347 ? 15.125 17.697 -10.939 1.00 91.88 347 SER A CA 1
ATOM 2645 C C . SER A 1 347 ? 14.734 18.100 -12.353 1.00 91.88 347 SER A C 1
ATOM 2647 O O . SER A 1 347 ? 15.501 17.957 -13.306 1.00 91.88 347 SER A O 1
ATOM 2649 N N . VAL A 1 348 ? 13.530 18.657 -12.483 1.00 90.19 348 VAL A N 1
ATOM 2650 C CA . VAL A 1 348 ? 13.042 19.248 -13.729 1.00 90.19 348 VAL A CA 1
ATOM 2651 C C . VAL A 1 348 ? 12.909 20.747 -13.536 1.00 90.19 348 VAL A C 1
ATOM 2653 O O . VAL A 1 348 ? 12.113 21.217 -12.722 1.00 90.19 348 VAL A O 1
ATOM 2656 N N . ALA A 1 349 ? 13.669 21.515 -14.308 1.00 88.19 349 ALA A N 1
ATOM 2657 C CA . ALA A 1 349 ? 13.752 22.954 -14.147 1.00 88.19 349 ALA A CA 1
ATOM 2658 C C . ALA A 1 349 ? 13.426 23.691 -15.444 1.00 88.19 349 ALA A C 1
ATOM 2660 O O . ALA A 1 349 ? 13.998 23.449 -16.501 1.00 88.19 349 ALA A O 1
ATOM 2661 N N . THR A 1 350 ? 12.490 24.629 -15.338 1.00 90.00 350 THR A N 1
ATOM 2662 C CA . THR A 1 350 ? 12.102 25.531 -16.426 1.00 90.00 350 THR A CA 1
ATOM 2663 C C . THR A 1 350 ? 12.876 26.848 -16.306 1.00 90.00 350 THR A C 1
ATOM 2665 O O . THR A 1 350 ? 12.936 27.402 -15.204 1.00 90.00 350 THR A O 1
ATOM 2668 N N . PHE A 1 351 ? 13.444 27.351 -17.402 1.00 83.38 351 PHE A N 1
ATOM 2669 C CA . PHE A 1 351 ? 14.247 28.573 -17.452 1.00 83.38 351 PHE A CA 1
ATOM 2670 C C . PHE A 1 351 ? 13.782 29.524 -18.563 1.00 83.38 351 PHE A C 1
ATOM 2672 O O . PHE A 1 351 ? 13.491 29.102 -19.683 1.00 83.38 351 PHE A O 1
ATOM 2679 N N . SER A 1 352 ? 13.760 30.818 -18.253 1.00 87.81 352 SER A N 1
ATOM 2680 C CA . SER A 1 352 ? 13.780 31.922 -19.219 1.00 87.81 352 SER A CA 1
ATOM 2681 C C . SER A 1 352 ? 15.223 32.387 -19.438 1.00 87.81 352 SER A C 1
ATOM 2683 O O . SER A 1 352 ? 16.051 32.205 -18.548 1.00 87.81 352 SER A O 1
ATOM 2685 N N . SER A 1 353 ? 15.523 32.993 -20.588 1.00 80.88 353 SER A N 1
ATOM 2686 C CA . SER A 1 353 ? 16.855 33.528 -20.895 1.00 80.88 353 SER A CA 1
ATOM 2687 C C . SER A 1 353 ? 16.930 35.041 -20.626 1.00 80.88 353 SER A C 1
ATOM 2689 O O . SER A 1 353 ? 16.031 35.764 -21.065 1.00 80.88 353 SER A O 1
ATOM 2691 N N . PRO A 1 354 ? 17.993 35.541 -19.971 1.00 86.31 354 PRO A N 1
ATOM 2692 C CA . PRO A 1 354 ? 18.951 34.773 -19.177 1.00 86.31 354 PRO A CA 1
ATOM 2693 C C . PRO A 1 354 ? 18.301 34.272 -17.875 1.00 86.31 354 PRO A C 1
ATOM 2695 O O . PRO A 1 354 ? 17.400 34.914 -17.328 1.00 86.31 354 PRO A O 1
ATOM 2698 N N . GLY A 1 355 ? 18.767 33.140 -17.349 1.00 86.31 355 GLY A N 1
ATOM 2699 C CA . GLY A 1 355 ? 18.231 32.570 -16.113 1.00 86.31 355 GLY A CA 1
ATOM 2700 C C . GLY A 1 355 ? 19.246 31.710 -15.376 1.00 86.31 355 GLY A C 1
ATOM 2701 O O . GLY A 1 355 ? 20.103 31.090 -15.994 1.00 86.31 355 GLY A O 1
ATOM 2702 N N . ALA A 1 356 ? 19.151 31.658 -14.049 1.00 89.06 356 ALA A N 1
ATOM 2703 C CA . ALA A 1 356 ? 20.021 30.835 -13.216 1.00 89.06 356 ALA A CA 1
ATOM 2704 C C . ALA A 1 356 ? 19.231 30.162 -12.090 1.00 89.06 356 ALA A C 1
ATOM 2706 O O . ALA A 1 356 ? 18.313 30.765 -11.529 1.00 89.06 356 ALA A O 1
ATOM 2707 N N . LYS A 1 357 ? 19.586 28.917 -11.762 1.00 92.19 357 LYS A N 1
ATOM 2708 C CA . LYS A 1 357 ? 19.035 28.161 -10.628 1.00 92.19 357 LYS A CA 1
ATOM 2709 C C . LYS A 1 357 ? 20.127 27.321 -9.983 1.00 92.19 357 LYS A C 1
ATOM 2711 O O . LYS A 1 357 ? 20.926 26.715 -10.690 1.00 92.19 357 LYS A O 1
ATOM 2716 N N . THR A 1 358 ? 20.111 27.256 -8.658 1.00 91.69 358 THR A N 1
ATOM 2717 C CA . THR A 1 358 ? 21.031 26.436 -7.865 1.00 91.69 358 THR A CA 1
ATOM 2718 C C . THR A 1 358 ? 20.269 25.289 -7.226 1.00 91.69 358 THR A C 1
ATOM 2720 O O . THR A 1 358 ? 19.167 25.474 -6.708 1.00 91.69 358 THR A O 1
ATOM 2723 N N . PHE A 1 359 ? 20.859 24.102 -7.279 1.00 92.19 359 PHE A N 1
ATOM 2724 C CA . PHE A 1 359 ? 20.318 22.873 -6.723 1.00 92.19 359 PHE A CA 1
ATOM 2725 C C . PHE A 1 359 ? 21.319 22.285 -5.742 1.00 92.19 359 PHE A C 1
ATOM 2727 O O . PHE A 1 359 ? 22.509 22.277 -6.029 1.00 92.19 359 PHE A O 1
ATOM 2734 N N . SER A 1 360 ? 20.836 21.768 -4.616 1.00 92.56 360 SER A N 1
ATOM 2735 C CA . SER A 1 360 ? 21.670 21.107 -3.615 1.00 92.56 360 SER A CA 1
ATOM 2736 C C . SER A 1 360 ? 21.232 19.656 -3.460 1.00 92.56 360 SER A C 1
ATOM 2738 O O . SER A 1 360 ? 20.031 19.372 -3.380 1.00 92.56 360 SER A O 1
ATOM 2740 N N . PHE A 1 361 ? 22.193 18.737 -3.452 1.00 93.69 361 PHE A N 1
ATOM 2741 C CA . PHE A 1 361 ? 21.938 17.305 -3.321 1.00 93.69 361 PHE A CA 1
ATOM 2742 C C . PHE A 1 361 ? 23.086 16.588 -2.607 1.00 93.69 361 PHE A C 1
ATOM 2744 O O . PHE A 1 361 ? 24.237 17.022 -2.618 1.00 93.69 361 PHE A O 1
ATOM 2751 N N . ARG A 1 362 ? 22.753 15.471 -1.953 1.00 93.69 362 ARG A N 1
ATOM 2752 C CA . ARG A 1 362 ? 23.710 14.643 -1.210 1.00 93.69 362 ARG A CA 1
ATOM 2753 C C . ARG A 1 362 ? 24.703 13.980 -2.165 1.00 93.69 362 ARG A C 1
ATOM 2755 O O . ARG A 1 362 ? 24.292 13.469 -3.203 1.00 93.69 362 ARG A O 1
ATOM 2762 N N . VAL A 1 363 ? 25.967 13.900 -1.749 1.00 93.19 363 VAL A N 1
ATOM 2763 C CA . VAL A 1 363 ? 26.998 13.095 -2.419 1.00 93.19 363 VAL A CA 1
ATOM 2764 C C . VAL A 1 363 ? 27.730 12.196 -1.421 1.00 93.19 363 VAL A C 1
ATOM 2766 O O . VAL A 1 363 ? 27.702 12.425 -0.213 1.00 93.19 363 VAL A O 1
ATOM 2769 N N . VAL A 1 364 ? 28.372 11.147 -1.923 1.00 92.69 364 VAL A N 1
ATOM 2770 C CA . VAL A 1 364 ? 29.281 10.279 -1.167 1.00 92.69 364 VAL A CA 1
ATOM 2771 C C . VAL A 1 364 ? 30.710 10.567 -1.602 1.00 92.69 364 VAL A C 1
ATOM 2773 O O . VAL A 1 364 ? 31.022 10.478 -2.791 1.00 92.69 364 VAL A O 1
ATOM 2776 N N . SER A 1 365 ? 31.564 10.901 -0.637 1.00 90.94 365 SER A N 1
ATOM 2777 C CA . SER A 1 365 ? 32.976 11.202 -0.867 1.00 90.94 365 SER A CA 1
ATOM 2778 C C . SER A 1 365 ? 33.740 10.022 -1.481 1.00 90.94 365 SER A C 1
ATOM 2780 O O . SER A 1 365 ? 33.464 8.854 -1.197 1.00 90.94 365 SER A O 1
ATOM 2782 N N . GLY A 1 366 ? 34.700 10.322 -2.362 1.00 89.31 366 GLY A N 1
ATOM 2783 C CA . GLY A 1 366 ? 35.565 9.322 -2.999 1.00 89.31 366 GLY A CA 1
ATOM 2784 C C . GLY A 1 366 ? 34.857 8.371 -3.972 1.00 89.31 366 GLY A C 1
ATOM 2785 O O . GLY A 1 366 ? 35.468 7.410 -4.435 1.00 89.31 366 GLY A O 1
ATOM 2786 N N . GLN A 1 367 ? 33.577 8.602 -4.277 1.00 91.75 367 GLN A N 1
ATOM 2787 C CA . GLN A 1 367 ? 32.818 7.845 -5.270 1.00 91.75 367 GLN A CA 1
ATOM 2788 C C . GLN A 1 367 ? 32.538 8.727 -6.483 1.00 91.75 367 GLN A C 1
ATOM 2790 O O . GLN A 1 367 ? 32.162 9.889 -6.342 1.00 91.75 367 GLN A O 1
ATOM 2795 N N . THR A 1 368 ? 32.674 8.182 -7.689 1.00 93.50 368 THR A N 1
ATOM 2796 C CA . THR A 1 368 ? 32.316 8.917 -8.907 1.00 93.50 368 THR A CA 1
ATOM 2797 C C . THR A 1 368 ? 30.816 9.200 -8.937 1.00 93.50 368 THR A C 1
ATOM 2799 O O . THR A 1 368 ? 30.000 8.305 -8.715 1.00 93.50 368 THR A O 1
ATOM 2802 N N . MET A 1 369 ? 30.464 10.447 -9.233 1.00 93.19 369 MET A N 1
ATOM 2803 C CA . MET A 1 369 ? 29.106 10.891 -9.520 1.00 93.19 369 MET A CA 1
ATOM 2804 C C . MET A 1 369 ? 28.950 11.128 -11.017 1.00 93.19 369 MET A C 1
ATOM 2806 O O . MET A 1 369 ? 29.764 11.817 -11.629 1.00 93.19 369 MET A O 1
ATOM 2810 N N . GLU A 1 370 ? 27.893 10.581 -11.602 1.00 92.25 370 GLU A N 1
ATOM 2811 C CA . GLU A 1 370 ? 27.397 11.010 -12.906 1.00 92.25 370 GLU A CA 1
ATOM 2812 C C . GLU A 1 370 ? 26.457 12.202 -12.702 1.00 92.25 370 GLU A C 1
ATOM 2814 O O . GLU A 1 370 ? 25.566 12.127 -11.863 1.00 92.25 370 GLU A O 1
ATOM 2819 N N . LEU A 1 371 ? 26.657 13.286 -13.453 1.00 86.94 371 LEU A N 1
ATOM 2820 C CA . LEU A 1 371 ? 25.691 14.365 -13.656 1.00 86.94 371 LEU A CA 1
ATOM 2821 C C . LEU A 1 371 ? 25.270 14.340 -15.125 1.00 86.94 371 LEU A C 1
ATOM 2823 O O . LEU A 1 371 ? 26.102 14.570 -16.006 1.00 86.94 371 LEU A O 1
ATOM 2827 N N . ALA A 1 372 ? 23.994 14.082 -15.381 1.00 86.62 372 ALA A N 1
ATOM 2828 C CA . ALA A 1 372 ? 23.400 14.098 -16.706 1.00 86.62 372 ALA A CA 1
ATOM 2829 C C . ALA A 1 372 ? 22.413 15.261 -16.831 1.00 86.62 372 ALA A C 1
ATOM 2831 O O . ALA A 1 372 ? 21.566 15.471 -15.962 1.00 86.62 372 ALA A O 1
ATOM 2832 N N . VAL A 1 373 ? 22.511 16.013 -17.927 1.00 80.62 373 VAL A N 1
ATOM 2833 C CA . VAL A 1 373 ? 21.590 17.109 -18.229 1.00 80.62 373 VAL A CA 1
ATOM 2834 C C . VAL A 1 373 ? 21.072 16.992 -19.650 1.00 80.62 373 VAL A C 1
ATOM 2836 O O . VAL A 1 373 ? 21.831 16.816 -20.605 1.00 80.62 373 VAL A O 1
ATOM 2839 N N . ALA A 1 374 ? 19.754 17.097 -19.782 1.00 80.25 374 ALA A N 1
ATOM 2840 C CA . ALA A 1 374 ? 19.058 17.005 -21.054 1.00 80.25 374 ALA A CA 1
ATOM 2841 C C . ALA A 1 374 ? 18.011 18.114 -21.176 1.00 80.25 374 ALA A C 1
ATOM 2843 O O . ALA A 1 374 ? 17.291 18.411 -20.223 1.00 80.25 374 ALA A O 1
ATOM 2844 N N . GLN A 1 375 ? 17.883 18.713 -22.360 1.00 76.19 375 GLN A N 1
ATOM 2845 C CA . GLN A 1 375 ? 16.739 19.570 -22.666 1.00 76.19 375 GLN A CA 1
ATOM 2846 C C . GLN A 1 375 ? 15.508 18.695 -22.937 1.00 76.19 375 GLN A C 1
ATOM 2848 O O . GLN A 1 375 ? 15.575 17.699 -23.655 1.00 76.19 375 GLN A O 1
ATOM 2853 N N . PHE A 1 376 ? 14.363 19.080 -22.382 1.00 74.19 376 PHE A N 1
ATOM 2854 C CA . PHE A 1 376 ? 13.093 18.420 -22.640 1.00 74.19 376 PHE A CA 1
ATOM 2855 C C . PHE A 1 376 ? 12.670 18.668 -24.092 1.00 74.19 376 PHE A C 1
ATOM 2857 O O . PHE A 1 376 ? 12.575 19.822 -24.520 1.00 74.19 376 PHE A O 1
ATOM 2864 N N . TRP A 1 377 ? 12.392 17.592 -24.830 1.00 65.25 377 TRP A N 1
ATOM 2865 C CA . TRP A 1 377 ? 12.224 17.607 -26.289 1.00 65.25 377 TRP A CA 1
ATOM 2866 C C . TRP A 1 377 ? 11.145 18.580 -26.793 1.00 65.25 377 TRP A C 1
ATOM 2868 O O . TRP A 1 377 ? 11.299 19.171 -27.855 1.00 65.25 377 TRP A O 1
ATOM 2878 N N . SER A 1 378 ? 10.066 18.775 -26.027 1.00 66.12 378 SER A N 1
ATOM 2879 C CA . SER A 1 378 ? 8.948 19.646 -26.412 1.00 66.12 378 SER A CA 1
ATOM 2880 C C . SER A 1 378 ? 9.152 21.116 -26.027 1.00 66.12 378 SER A C 1
ATOM 2882 O O . SER A 1 378 ? 8.242 21.928 -26.183 1.00 66.12 378 SER A O 1
ATOM 2884 N N . SER A 1 379 ? 10.299 21.476 -25.448 1.00 68.00 379 SER A N 1
ATOM 2885 C CA . SER A 1 379 ? 10.595 22.855 -25.052 1.00 68.00 379 SER A CA 1
ATOM 2886 C C . SER A 1 379 ? 11.432 23.559 -26.121 1.00 68.00 379 SER A C 1
ATOM 2888 O O . SER A 1 379 ? 12.367 22.966 -26.652 1.00 68.00 379 SER A O 1
ATOM 2890 N N . GLY A 1 380 ? 11.094 24.811 -26.449 1.00 60.69 380 GLY A N 1
ATOM 2891 C CA . GLY A 1 380 ? 11.767 25.570 -27.514 1.00 60.69 380 GLY A CA 1
ATOM 2892 C C . GLY A 1 380 ? 11.396 25.155 -28.948 1.00 60.69 380 GLY A C 1
ATOM 2893 O O . GLY A 1 380 ? 12.131 25.475 -29.878 1.00 60.69 380 GLY A O 1
ATOM 2894 N N . LEU A 1 381 ? 10.276 24.442 -29.143 1.00 59.12 381 LEU A N 1
ATOM 2895 C CA . LEU A 1 381 ? 9.742 24.085 -30.467 1.00 59.12 381 LEU A CA 1
ATOM 2896 C C . LEU A 1 381 ? 9.575 25.344 -31.341 1.00 59.12 381 LEU A C 1
ATOM 2898 O O . LEU A 1 381 ? 8.789 26.227 -31.009 1.00 59.12 381 LEU A O 1
ATOM 2902 N N . GLY A 1 382 ? 10.308 25.406 -32.458 1.00 54.81 382 GLY A N 1
ATOM 2903 C CA . GLY A 1 382 ? 10.291 26.529 -33.407 1.00 54.81 382 GLY A CA 1
ATOM 2904 C C . GLY A 1 382 ? 11.418 27.558 -33.234 1.00 54.81 382 GLY A C 1
ATOM 2905 O O . GLY A 1 382 ? 11.543 28.442 -34.077 1.00 54.81 382 GLY A O 1
ATOM 2906 N N . SER A 1 383 ? 12.254 27.431 -32.199 1.00 58.59 383 SER A N 1
ATOM 2907 C CA . SER A 1 383 ? 13.440 28.271 -31.986 1.00 58.59 383 SER A CA 1
ATOM 2908 C C . SER A 1 383 ? 14.690 27.574 -32.537 1.00 58.59 383 SER A C 1
ATOM 2910 O O . SER A 1 383 ? 14.969 26.423 -32.198 1.00 58.59 383 SER A O 1
ATOM 2912 N N . HIS A 1 384 ? 15.448 28.268 -33.390 1.00 58.59 384 HIS A N 1
ATOM 2913 C CA . HIS A 1 384 ? 16.743 27.803 -33.910 1.00 58.59 384 HIS A CA 1
ATOM 2914 C C . HIS A 1 384 ? 17.927 28.267 -33.049 1.00 58.59 384 HIS A C 1
ATOM 2916 O O . HIS A 1 384 ? 19.079 27.981 -33.380 1.00 58.59 384 HIS A O 1
ATOM 2922 N N . ASP A 1 385 ? 17.649 28.972 -31.950 1.00 61.94 385 ASP A N 1
ATOM 2923 C CA . ASP A 1 385 ? 18.682 29.543 -31.099 1.00 61.94 385 ASP A CA 1
ATOM 2924 C C . ASP A 1 385 ? 19.435 28.447 -30.339 1.00 61.94 385 ASP A C 1
ATOM 2926 O O . ASP A 1 385 ? 18.849 27.497 -29.795 1.00 61.94 385 ASP A O 1
ATOM 2930 N N . THR A 1 386 ? 20.759 28.593 -30.301 1.00 64.38 386 THR A N 1
ATOM 2931 C CA . THR A 1 386 ? 21.646 27.695 -29.562 1.00 64.38 386 THR A CA 1
ATOM 2932 C C . THR A 1 386 ? 21.517 27.992 -28.080 1.00 64.38 386 THR A C 1
ATOM 2934 O O . THR A 1 386 ? 21.814 29.092 -27.642 1.00 64.38 386 THR A O 1
ATOM 2937 N N . THR A 1 387 ? 21.110 27.008 -27.281 1.00 65.94 387 THR A N 1
ATOM 2938 C CA . THR A 1 387 ? 21.082 27.199 -25.829 1.00 65.94 387 THR A CA 1
ATOM 2939 C C . THR A 1 387 ? 22.469 27.015 -25.245 1.00 65.94 387 THR A C 1
ATOM 2941 O O . THR A 1 387 ? 23.033 25.923 -25.325 1.00 65.94 387 THR A O 1
ATOM 2944 N N . ILE A 1 388 ? 22.988 28.062 -24.611 1.00 73.12 388 ILE A N 1
ATOM 2945 C CA . ILE A 1 388 ? 24.176 27.951 -23.770 1.00 73.12 388 ILE A CA 1
ATOM 2946 C C . ILE A 1 388 ? 23.725 27.573 -22.365 1.00 73.12 388 ILE A C 1
ATOM 2948 O O . ILE A 1 388 ? 22.824 28.198 -21.801 1.00 73.12 388 ILE A O 1
ATOM 2952 N N . VAL A 1 389 ? 24.349 26.529 -21.818 1.00 72.56 389 VAL A N 1
ATOM 2953 C CA . VAL A 1 389 ? 24.158 26.103 -20.434 1.00 72.56 389 VAL A CA 1
ATOM 2954 C C . VAL A 1 389 ? 25.514 26.045 -19.747 1.00 72.56 389 VAL A C 1
ATOM 2956 O O . VAL A 1 389 ? 26.345 25.199 -20.075 1.00 72.56 389 VAL A O 1
ATOM 2959 N N . ASP A 1 390 ? 25.705 26.928 -18.776 1.00 78.69 390 ASP A N 1
ATOM 2960 C CA . ASP A 1 390 ? 26.871 26.950 -17.907 1.00 78.69 390 ASP A CA 1
ATOM 2961 C C . ASP A 1 390 ? 26.557 26.207 -16.610 1.00 78.69 390 ASP A C 1
ATOM 2963 O O . ASP A 1 390 ? 25.556 26.481 -15.937 1.00 78.69 390 ASP A O 1
ATOM 2967 N N . PHE A 1 391 ? 27.444 25.284 -16.245 1.00 80.75 391 PHE A N 1
ATOM 2968 C CA . PHE A 1 391 ? 27.352 24.510 -15.014 1.00 80.75 391 PHE A CA 1
ATOM 2969 C C . PHE A 1 391 ? 28.508 24.851 -14.089 1.00 80.75 391 PHE A C 1
ATOM 2971 O O . PHE A 1 391 ? 29.676 24.721 -14.451 1.00 80.75 391 PHE A O 1
ATOM 2978 N N . GLU A 1 392 ? 28.164 25.221 -12.866 1.00 85.25 392 GLU A N 1
ATOM 2979 C CA . GLU A 1 392 ? 29.102 25.422 -11.773 1.00 85.25 392 GLU A CA 1
ATOM 2980 C C . GLU A 1 392 ? 28.730 24.447 -10.657 1.00 85.25 392 GLU A C 1
ATOM 2982 O O . GLU A 1 392 ? 27.588 24.446 -10.202 1.00 85.25 392 GLU A O 1
ATOM 2987 N N . ILE A 1 393 ? 29.663 23.583 -10.254 1.00 87.31 393 ILE A N 1
ATOM 2988 C CA . ILE A 1 393 ? 29.446 22.612 -9.176 1.00 87.31 393 ILE A CA 1
ATOM 2989 C C . ILE A 1 393 ? 30.434 22.908 -8.061 1.00 87.31 393 ILE A C 1
ATOM 2991 O O . ILE A 1 393 ? 31.646 22.851 -8.271 1.00 87.31 393 ILE A O 1
ATOM 2995 N N . SER A 1 394 ? 29.894 23.162 -6.878 1.00 90.19 394 SER A N 1
ATOM 2996 C CA . SER A 1 394 ? 30.646 23.373 -5.650 1.00 90.19 394 SER A CA 1
ATOM 2997 C C . SER A 1 394 ? 30.438 22.177 -4.732 1.00 90.19 394 SER A C 1
ATOM 2999 O O . SER A 1 394 ? 29.305 21.788 -4.451 1.00 90.19 394 SER A O 1
ATOM 3001 N N . PHE A 1 395 ? 31.532 21.561 -4.289 1.00 91.94 395 PHE A N 1
ATOM 3002 C CA . PHE A 1 395 ? 31.485 20.462 -3.329 1.00 91.94 395 PHE A CA 1
ATOM 3003 C C . PHE A 1 395 ? 31.695 20.989 -1.923 1.00 91.94 395 PHE A C 1
ATOM 3005 O O . PHE A 1 395 ? 32.636 21.738 -1.665 1.00 91.94 395 PHE A O 1
ATOM 3012 N N . HIS A 1 396 ? 30.845 20.522 -1.023 1.00 90.94 396 HIS A N 1
ATOM 3013 C CA . HIS A 1 396 ? 30.825 20.930 0.364 1.00 90.94 396 HIS A CA 1
ATOM 3014 C C . HIS A 1 396 ? 30.821 19.705 1.267 1.00 90.94 396 HIS A C 1
ATOM 3016 O O . HIS A 1 396 ? 30.405 18.609 0.872 1.00 90.94 396 HIS A O 1
ATOM 3022 N N . GLY A 1 397 ? 31.318 19.869 2.485 1.00 91.38 397 GLY A N 1
ATOM 3023 C CA . GLY A 1 397 ? 31.601 18.721 3.320 1.00 91.38 397 GLY A CA 1
ATOM 3024 C C . GLY A 1 397 ? 31.847 19.063 4.770 1.00 91.38 397 GLY A C 1
ATOM 3025 O O . GLY A 1 397 ? 32.803 19.761 5.095 1.00 91.38 397 GLY A O 1
ATOM 3026 N N . ILE A 1 398 ? 31.010 18.496 5.632 1.00 93.00 398 ILE A N 1
ATOM 3027 C CA . ILE A 1 398 ? 31.272 18.376 7.063 1.00 93.00 398 ILE A CA 1
ATOM 3028 C C . ILE A 1 398 ? 31.311 16.881 7.357 1.00 93.00 398 ILE A C 1
ATOM 3030 O O . ILE A 1 398 ? 30.289 16.200 7.243 1.00 93.00 398 ILE A O 1
ATOM 3034 N N . ASP A 1 399 ? 32.499 16.388 7.683 1.00 89.81 399 ASP A N 1
ATOM 3035 C CA . ASP A 1 399 ? 32.725 15.032 8.156 1.00 89.81 399 ASP A CA 1
ATOM 3036 C C . ASP A 1 399 ? 32.405 14.947 9.650 1.00 89.81 399 ASP A C 1
ATOM 3038 O O . ASP A 1 399 ? 32.633 15.895 10.411 1.00 89.81 399 ASP A O 1
ATOM 3042 N N . VAL A 1 400 ? 31.847 13.814 10.069 1.00 92.50 400 VAL A N 1
ATOM 3043 C CA . VAL A 1 400 ? 31.433 13.577 11.454 1.00 92.50 400 VAL A CA 1
ATOM 3044 C C . VAL A 1 400 ? 31.911 12.210 11.913 1.00 92.50 400 VAL A C 1
ATOM 3046 O O . VAL A 1 400 ? 31.759 11.214 11.212 1.00 92.50 400 VAL A O 1
ATOM 3049 N N . THR A 1 401 ? 32.436 12.116 13.135 1.00 90.94 401 THR A N 1
ATOM 3050 C CA . THR A 1 401 ? 32.939 10.827 13.647 1.00 90.94 401 THR A CA 1
ATOM 3051 C C . THR A 1 401 ? 31.851 9.789 13.925 1.00 90.94 401 THR A C 1
ATOM 3053 O O . THR A 1 401 ? 32.172 8.617 14.126 1.00 90.94 401 THR A O 1
ATOM 3056 N N . LYS A 1 402 ? 30.572 10.191 13.955 1.00 86.31 402 LYS A N 1
ATOM 3057 C CA . LYS A 1 402 ? 29.419 9.314 14.209 1.00 86.31 402 LYS A CA 1
ATOM 3058 C C . LYS A 1 402 ? 28.245 9.671 13.298 1.00 86.31 402 LYS A C 1
ATOM 3060 O O . LYS A 1 402 ? 27.616 10.708 13.490 1.00 86.31 402 LYS A O 1
ATOM 3065 N N . GLU A 1 403 ? 27.925 8.787 12.353 1.00 83.69 403 GLU A N 1
ATOM 3066 C CA . GLU A 1 403 ? 26.725 8.907 11.505 1.00 83.69 403 GLU A CA 1
ATOM 3067 C C . GLU A 1 403 ? 25.457 8.398 12.210 1.00 83.69 403 GLU A C 1
ATOM 3069 O O . GLU A 1 403 ? 24.372 8.948 12.024 1.00 83.69 403 GLU A O 1
ATOM 3074 N N . GLU A 1 404 ? 25.595 7.366 13.047 1.00 88.31 404 GLU A N 1
ATOM 3075 C CA . GLU A 1 404 ? 24.525 6.841 13.892 1.00 88.31 404 GLU A CA 1
ATOM 3076 C C . GLU A 1 404 ? 24.786 7.228 15.348 1.00 88.31 404 GLU A C 1
ATOM 3078 O O . GLU A 1 404 ? 25.842 6.933 15.915 1.00 88.31 404 GLU A O 1
ATOM 3083 N N . ILE A 1 405 ? 23.814 7.906 15.958 1.00 88.62 405 ILE A N 1
ATOM 3084 C CA . ILE A 1 405 ? 23.898 8.357 17.345 1.00 88.62 405 ILE A CA 1
ATOM 3085 C C . ILE A 1 405 ? 22.878 7.586 18.173 1.00 88.62 405 ILE A C 1
ATOM 3087 O O . ILE A 1 405 ? 21.675 7.652 17.924 1.00 88.62 405 ILE A O 1
ATOM 3091 N N . ILE A 1 406 ? 23.378 6.887 19.187 1.00 85.12 406 ILE A N 1
ATOM 3092 C CA . ILE A 1 406 ? 22.572 6.230 20.211 1.00 85.12 406 ILE A CA 1
ATOM 3093 C C . ILE A 1 406 ? 22.716 7.057 21.484 1.00 85.12 406 ILE A C 1
ATOM 3095 O O . ILE A 1 406 ? 23.831 7.355 21.907 1.00 85.12 406 ILE A O 1
ATOM 3099 N N . LEU A 1 407 ? 21.583 7.451 22.058 1.00 81.50 407 LEU A N 1
ATOM 3100 C CA . LEU A 1 407 ? 21.522 8.176 23.321 1.00 81.50 407 LEU A CA 1
ATOM 3101 C C . LEU A 1 407 ? 20.991 7.219 24.384 1.00 81.50 407 LEU A C 1
ATOM 3103 O O . LEU A 1 407 ? 19.837 6.798 24.304 1.00 81.50 407 LEU A O 1
ATOM 3107 N N . ASP A 1 408 ? 21.827 6.889 25.362 1.00 69.88 408 ASP A N 1
ATOM 3108 C CA . ASP A 1 408 ? 21.395 6.210 26.580 1.00 69.88 408 ASP A CA 1
ATOM 3109 C C . ASP A 1 408 ? 21.077 7.270 27.646 1.00 69.88 408 ASP A C 1
ATOM 3111 O O . ASP A 1 408 ? 21.813 8.241 27.823 1.00 69.88 408 ASP A O 1
ATOM 3115 N N . GLY A 1 409 ? 19.952 7.110 28.343 1.00 65.56 409 GLY A N 1
ATOM 3116 C CA . GLY A 1 409 ? 19.504 8.049 29.371 1.00 65.56 409 GLY A CA 1
ATOM 3117 C C . GLY A 1 409 ? 20.415 8.105 30.601 1.00 65.56 409 GLY A C 1
ATOM 3118 O O . GLY A 1 409 ? 20.313 9.064 31.365 1.00 65.56 409 GLY A O 1
ATOM 3119 N N . SER A 1 410 ? 21.288 7.110 30.800 1.00 65.94 410 SER A N 1
ATOM 3120 C CA . SER A 1 410 ? 22.321 7.131 31.846 1.00 65.94 410 SER A CA 1
ATOM 3121 C C . SER A 1 410 ? 23.706 7.571 31.370 1.00 65.94 410 SER A C 1
ATOM 3123 O O . SER A 1 410 ? 24.584 7.763 32.213 1.00 65.94 410 SER A O 1
ATOM 3125 N N . ASP A 1 411 ? 23.918 7.727 30.061 1.00 67.75 411 ASP A N 1
ATOM 3126 C CA . ASP A 1 411 ? 25.240 8.026 29.508 1.00 67.75 411 ASP A CA 1
ATOM 3127 C C . ASP A 1 411 ? 25.558 9.524 29.494 1.00 67.75 411 ASP A C 1
ATOM 3129 O O . ASP A 1 411 ? 24.687 10.397 29.427 1.00 67.75 411 ASP A O 1
ATOM 3133 N N . ALA A 1 412 ? 26.860 9.818 29.527 1.00 79.94 412 ALA A N 1
ATOM 3134 C CA . ALA A 1 412 ? 27.376 11.161 29.302 1.00 79.94 412 ALA A CA 1
ATOM 3135 C C . ALA A 1 412 ? 26.996 11.673 27.895 1.00 79.94 412 ALA A C 1
ATOM 3137 O O . ALA A 1 412 ? 26.810 10.869 26.975 1.00 79.94 412 ALA A O 1
ATOM 3138 N N . PRO A 1 413 ? 26.932 13.003 27.686 1.00 88.00 413 PRO A N 1
ATOM 3139 C CA . PRO A 1 413 ? 26.662 13.579 26.373 1.00 88.00 413 PRO A CA 1
ATOM 3140 C C . PRO A 1 413 ? 27.559 12.989 25.284 1.00 88.00 413 PRO A C 1
ATOM 3142 O O . PRO A 1 413 ? 28.780 12.881 25.435 1.00 88.00 413 PRO A O 1
ATOM 3145 N N . VAL A 1 414 ? 26.950 12.619 24.159 1.00 91.69 414 VAL A N 1
ATOM 3146 C CA . VAL A 1 414 ? 27.661 11.971 23.061 1.00 91.69 414 VAL A CA 1
ATOM 3147 C C . VAL A 1 414 ? 28.544 12.999 22.372 1.00 91.69 414 VAL A C 1
ATOM 3149 O O . VAL A 1 414 ? 28.052 13.914 21.715 1.00 91.69 414 VAL A O 1
ATOM 3152 N N . ARG A 1 415 ? 29.861 12.819 22.494 1.00 93.00 415 ARG A N 1
ATOM 3153 C CA . ARG A 1 415 ? 30.850 13.574 21.722 1.00 93.00 415 ARG A CA 1
ATOM 3154 C C . ARG A 1 415 ? 30.776 13.197 20.241 1.00 93.00 415 ARG A C 1
ATOM 3156 O O . ARG A 1 415 ? 30.833 12.009 19.902 1.00 93.00 415 ARG A O 1
ATOM 3163 N N . ILE A 1 416 ? 30.697 14.218 19.396 1.00 95.06 416 ILE A N 1
ATOM 3164 C CA . ILE A 1 416 ? 30.737 14.172 17.936 1.00 95.06 416 ILE A CA 1
ATOM 3165 C C . ILE A 1 416 ? 31.867 15.111 17.524 1.00 95.06 416 ILE A C 1
ATOM 3167 O O . ILE A 1 416 ? 31.802 16.311 17.786 1.00 95.06 416 ILE A O 1
ATOM 3171 N N . ASP A 1 417 ? 32.917 14.571 16.914 1.00 95.19 417 ASP A N 1
ATOM 3172 C CA . ASP A 1 417 ? 33.943 15.419 16.316 1.00 95.19 417 ASP A CA 1
ATOM 3173 C C . ASP A 1 417 ? 33.516 15.725 14.885 1.00 95.19 417 ASP A C 1
ATOM 3175 O O . ASP A 1 417 ? 33.116 14.831 14.137 1.00 95.19 417 ASP A O 1
ATOM 3179 N N . THR A 1 418 ? 33.579 17.001 14.546 1.00 94.69 418 THR A N 1
ATOM 3180 C CA . THR A 1 418 ? 33.205 17.552 13.252 1.00 94.69 418 THR A CA 1
ATOM 3181 C C . THR A 1 418 ? 34.436 18.153 12.596 1.00 94.69 418 THR A C 1
ATOM 3183 O O . THR A 1 418 ? 35.292 18.733 13.272 1.00 94.69 418 THR A O 1
ATOM 3186 N N . GLU A 1 419 ? 34.551 17.988 11.287 1.00 94.62 419 GLU A N 1
ATOM 3187 C CA . GLU A 1 419 ? 35.682 18.495 10.519 1.00 94.62 419 GLU A CA 1
ATOM 3188 C C . GLU A 1 419 ? 35.222 18.869 9.114 1.00 94.62 419 GLU A C 1
ATOM 3190 O O . GLU A 1 419 ? 34.546 18.093 8.447 1.00 94.62 419 GLU A O 1
ATOM 3195 N N . ALA A 1 420 ? 35.604 20.051 8.644 1.00 91.62 420 ALA A N 1
ATOM 3196 C CA . ALA A 1 420 ? 35.494 20.388 7.232 1.00 91.62 420 ALA A CA 1
ATOM 3197 C C . ALA A 1 420 ? 36.854 20.129 6.578 1.00 91.62 420 ALA A C 1
ATOM 3199 O O . ALA A 1 420 ? 37.878 20.602 7.070 1.00 91.62 420 ALA A O 1
ATOM 3200 N N . LEU A 1 421 ? 36.890 19.350 5.495 1.00 89.19 421 LEU A N 1
ATOM 3201 C CA . LEU A 1 421 ? 38.145 19.007 4.807 1.00 89.19 421 LEU A CA 1
ATOM 3202 C C . LEU A 1 421 ? 38.399 19.865 3.563 1.00 89.19 421 LEU A C 1
ATOM 3204 O O . LEU A 1 421 ? 39.551 20.080 3.196 1.00 89.19 421 LEU A O 1
ATOM 3208 N N . LEU A 1 422 ? 37.336 20.344 2.913 1.00 86.62 422 LEU A N 1
ATOM 3209 C CA . LEU A 1 422 ? 37.415 20.993 1.600 1.00 86.62 422 LEU A CA 1
ATOM 3210 C C . LEU A 1 422 ? 37.572 22.510 1.690 1.00 86.62 422 LEU A C 1
ATOM 3212 O O . LEU A 1 422 ? 38.452 23.088 1.057 1.00 86.62 422 LEU A O 1
ATOM 3216 N N . ALA A 1 423 ? 36.702 23.152 2.463 1.00 88.56 423 ALA A N 1
ATOM 3217 C CA . ALA A 1 423 ? 36.609 24.598 2.590 1.00 88.56 423 ALA A CA 1
ATOM 3218 C C . ALA A 1 423 ? 36.101 24.964 3.987 1.00 88.56 423 ALA A C 1
ATOM 3220 O O . ALA A 1 423 ? 35.721 24.084 4.762 1.00 88.56 423 ALA A O 1
ATOM 3221 N N . SER A 1 424 ? 36.146 26.253 4.326 1.00 89.62 424 SER A N 1
ATOM 3222 C CA . SER A 1 424 ? 35.513 26.716 5.555 1.00 89.62 424 SER A CA 1
ATOM 3223 C C . SER A 1 424 ? 34.004 26.538 5.448 1.00 89.62 424 SER A C 1
ATOM 3225 O O . SER A 1 424 ? 33.404 26.996 4.477 1.00 89.62 424 SER A O 1
ATOM 3227 N N . GLU A 1 425 ? 33.397 25.894 6.442 1.00 94.19 425 GLU A N 1
ATOM 3228 C CA . GLU A 1 425 ? 31.969 25.572 6.438 1.00 94.19 425 GLU A CA 1
ATOM 3229 C C . GLU A 1 425 ? 31.296 26.038 7.723 1.00 94.19 425 GLU A C 1
ATOM 3231 O O . GLU A 1 425 ? 31.831 25.904 8.826 1.00 94.19 425 GLU A O 1
ATOM 3236 N N . LYS A 1 426 ? 30.074 26.560 7.599 1.00 94.38 426 LYS A N 1
ATOM 3237 C CA . LYS A 1 426 ? 29.283 26.943 8.769 1.00 94.38 426 LYS A CA 1
ATOM 3238 C C . LYS A 1 426 ? 28.608 25.710 9.364 1.00 94.38 426 LYS A C 1
ATOM 3240 O O . LYS A 1 426 ? 27.638 25.195 8.811 1.00 94.38 426 LYS A O 1
ATOM 3245 N N . LEU A 1 427 ? 29.043 25.298 10.549 1.00 94.75 427 LEU A N 1
ATOM 3246 C CA . LEU A 1 427 ? 28.408 24.223 11.302 1.00 94.75 427 LEU A CA 1
ATOM 3247 C C . LEU A 1 427 ? 27.263 24.784 12.154 1.00 94.75 427 LEU A C 1
ATOM 3249 O O . LEU A 1 427 ? 27.502 25.529 13.101 1.00 94.75 427 LEU A O 1
ATOM 3253 N N . SER A 1 428 ? 26.016 24.407 11.860 1.00 95.00 428 SER A N 1
ATOM 3254 C CA . SER A 1 428 ? 24.842 24.724 12.693 1.00 95.00 428 SER A CA 1
ATOM 3255 C C . SER A 1 428 ? 23.956 23.481 12.866 1.00 95.00 428 SER A C 1
ATOM 3257 O O . SER A 1 428 ? 23.040 23.254 12.074 1.00 95.00 428 SER A O 1
ATOM 3259 N N . PRO A 1 429 ? 24.257 22.623 13.858 1.00 94.38 429 PRO A N 1
ATOM 3260 C CA . PRO A 1 429 ? 23.636 21.316 13.992 1.00 94.38 429 PRO A CA 1
ATOM 3261 C C . PRO A 1 429 ? 22.223 21.416 14.579 1.00 94.38 429 PRO A C 1
ATOM 3263 O O . PRO A 1 429 ? 21.928 22.244 15.446 1.00 94.38 429 PRO A O 1
ATOM 3266 N N . VAL A 1 430 ? 21.341 20.528 14.122 1.00 93.94 430 VAL A N 1
ATOM 3267 C CA . VAL A 1 430 ? 19.969 20.384 14.620 1.00 93.94 430 VAL A CA 1
ATOM 3268 C C . VAL A 1 430 ? 19.683 18.901 14.826 1.00 93.94 430 VAL A C 1
ATOM 3270 O O . VAL A 1 430 ? 19.922 18.096 13.933 1.00 93.94 430 VAL A O 1
ATOM 3273 N N . ALA A 1 431 ? 19.152 18.545 15.995 1.00 92.69 431 ALA A N 1
ATOM 3274 C CA . ALA A 1 431 ? 18.774 17.179 16.331 1.00 92.69 431 ALA A CA 1
ATOM 3275 C C . ALA A 1 431 ? 17.342 17.161 16.873 1.00 92.69 431 ALA A C 1
ATOM 3277 O O . ALA A 1 431 ? 17.013 17.869 17.830 1.00 92.69 431 ALA A O 1
ATOM 3278 N N . LEU A 1 432 ? 16.489 16.370 16.222 1.00 92.69 432 LEU A N 1
ATOM 3279 C CA . LEU A 1 432 ? 15.065 16.251 16.518 1.00 92.69 432 LEU A CA 1
ATOM 3280 C C . LEU A 1 432 ? 14.706 14.776 16.676 1.00 92.69 432 LEU A C 1
ATOM 3282 O O . LEU A 1 432 ? 14.993 13.971 15.790 1.00 92.69 432 LEU A O 1
ATOM 3286 N N . LEU A 1 433 ? 14.024 14.441 17.766 1.00 90.62 433 LEU A N 1
ATOM 3287 C CA . LEU A 1 433 ? 13.305 13.179 17.896 1.00 90.62 433 LEU A CA 1
ATOM 3288 C C . LEU A 1 433 ? 11.842 13.460 17.542 1.00 90.62 433 LEU A C 1
ATOM 3290 O O . LEU A 1 433 ? 11.098 14.016 18.345 1.00 90.62 433 LEU A O 1
ATOM 3294 N N . ASN A 1 434 ? 11.452 13.133 16.311 1.00 91.75 434 ASN A N 1
ATOM 3295 C CA . ASN A 1 434 ? 10.116 13.407 15.760 1.00 91.75 434 ASN A CA 1
ATOM 3296 C C . ASN A 1 434 ? 9.297 12.137 15.484 1.00 91.75 434 ASN A C 1
ATOM 3298 O O . ASN A 1 434 ? 8.198 12.200 14.934 1.00 91.75 434 ASN A O 1
ATOM 3302 N N . LYS A 1 435 ? 9.841 10.971 15.835 1.00 91.31 435 LYS A N 1
ATOM 3303 C CA . LYS A 1 435 ? 9.232 9.664 15.603 1.00 91.31 435 LYS A CA 1
ATOM 3304 C C . LYS A 1 435 ? 9.417 8.788 16.830 1.00 91.31 435 LYS A C 1
ATOM 3306 O O . LYS A 1 435 ? 10.532 8.651 17.328 1.00 91.31 435 LYS A O 1
ATOM 3311 N N . LEU A 1 436 ? 8.338 8.154 17.270 1.00 87.44 436 LEU A N 1
ATOM 3312 C CA . LEU A 1 436 ? 8.353 7.133 18.309 1.00 87.44 436 LEU A CA 1
ATOM 3313 C C . LEU A 1 436 ? 8.186 5.765 17.656 1.00 87.44 436 LEU A C 1
ATOM 3315 O O . LEU A 1 436 ? 7.193 5.512 16.983 1.00 87.44 436 LEU A O 1
ATOM 3319 N N . ARG A 1 437 ? 9.143 4.865 17.866 1.00 89.69 437 ARG A N 1
ATOM 3320 C CA . ARG A 1 437 ? 9.102 3.512 17.311 1.00 89.69 437 ARG A CA 1
ATOM 3321 C C . ARG A 1 437 ? 8.949 2.496 18.437 1.00 89.69 437 ARG A C 1
ATOM 3323 O O . ARG A 1 437 ? 9.824 2.395 19.289 1.00 89.69 437 ARG A O 1
ATOM 3330 N N . VAL A 1 438 ? 7.860 1.730 18.416 1.00 87.69 438 VAL A N 1
ATOM 3331 C CA . VAL A 1 438 ? 7.540 0.742 19.458 1.00 87.69 438 VAL A CA 1
ATOM 3332 C C . VAL A 1 438 ? 7.603 -0.673 18.871 1.00 87.69 438 VAL A C 1
ATOM 3334 O O . VAL A 1 438 ? 6.951 -0.917 17.854 1.00 87.69 438 VAL A O 1
ATOM 3337 N N . PRO A 1 439 ? 8.379 -1.605 19.456 1.00 91.62 439 PRO A N 1
ATOM 3338 C CA . PRO A 1 439 ? 8.434 -2.990 19.000 1.00 91.62 439 PRO A CA 1
ATOM 3339 C C . PRO A 1 439 ? 7.204 -3.786 19.456 1.00 91.62 439 PRO A C 1
ATOM 3341 O O . PRO A 1 439 ? 6.811 -3.719 20.618 1.00 91.62 439 PRO A O 1
ATOM 3344 N N . TYR A 1 440 ? 6.655 -4.609 18.564 1.00 91.75 440 TYR A N 1
ATOM 3345 C CA . TYR A 1 440 ? 5.558 -5.533 18.844 1.00 91.75 440 TYR A CA 1
ATOM 3346 C C . TYR A 1 440 ? 5.942 -6.958 18.455 1.00 91.75 440 TYR A C 1
ATOM 3348 O O . TYR A 1 440 ? 6.499 -7.216 17.385 1.00 91.75 440 TYR A O 1
ATOM 3356 N N . ARG A 1 441 ? 5.612 -7.899 19.341 1.00 93.44 441 ARG A N 1
ATOM 3357 C CA . ARG A 1 441 ? 5.671 -9.339 19.068 1.00 93.44 441 ARG A CA 1
ATOM 3358 C C . ARG A 1 441 ? 4.303 -9.829 18.597 1.00 93.44 441 ARG A C 1
ATOM 3360 O O . ARG A 1 441 ? 3.296 -9.255 19.020 1.00 93.44 441 ARG A O 1
ATOM 3367 N N . PRO A 1 442 ? 4.255 -10.866 17.748 1.00 97.06 442 PRO A N 1
ATOM 3368 C CA . PRO A 1 442 ? 2.985 -11.429 17.333 1.00 97.06 442 PRO A CA 1
ATOM 3369 C C . PRO A 1 442 ? 2.287 -12.055 18.544 1.00 97.06 442 PRO A C 1
ATOM 3371 O O . PRO A 1 442 ? 2.910 -12.763 19.336 1.00 97.06 442 PRO A O 1
ATOM 3374 N N . VAL A 1 443 ? 0.996 -11.770 18.695 1.00 96.88 443 VAL A N 1
ATOM 3375 C CA . VAL A 1 443 ? 0.122 -12.408 19.691 1.00 96.88 443 VAL A CA 1
ATOM 3376 C C . VAL A 1 443 ? -0.413 -13.751 19.196 1.00 96.88 443 VAL A C 1
ATOM 3378 O O . VAL A 1 443 ? -0.829 -14.573 20.006 1.00 96.88 443 VAL A O 1
ATOM 3381 N N . ASP A 1 444 ? -0.400 -13.964 17.879 1.00 97.62 444 ASP A N 1
ATOM 3382 C CA . ASP A 1 444 ? -0.778 -15.212 17.224 1.00 97.62 444 ASP A CA 1
ATOM 3383 C C . ASP A 1 444 ? 0.042 -15.413 15.939 1.00 97.62 444 ASP A C 1
ATOM 3385 O O . ASP A 1 444 ? 0.449 -14.445 15.287 1.00 97.62 444 ASP A O 1
ATOM 3389 N N . SER A 1 445 ? 0.286 -16.673 15.583 1.00 97.50 445 SER A N 1
ATOM 3390 C CA . SER A 1 445 ? 1.016 -17.067 14.378 1.00 97.50 445 SER A CA 1
ATOM 3391 C C . SER A 1 445 ? 0.359 -18.292 13.747 1.00 97.50 445 SER A C 1
ATOM 3393 O O . SER A 1 445 ? 0.448 -19.397 14.291 1.00 97.50 445 SER A O 1
ATOM 3395 N N . LYS A 1 446 ? -0.257 -18.114 12.578 1.00 97.62 446 LYS A N 1
ATOM 3396 C CA . LYS A 1 446 ? -0.985 -19.165 11.864 1.00 97.62 446 LYS A CA 1
ATOM 3397 C C . LYS A 1 446 ? -0.242 -19.541 10.588 1.00 97.62 446 LYS A C 1
ATOM 3399 O O . LYS A 1 446 ? -0.122 -18.732 9.677 1.00 97.62 446 LYS A O 1
ATOM 3404 N N . LEU A 1 447 ? 0.253 -20.774 10.529 1.00 96.94 447 LEU A N 1
ATOM 3405 C CA . LEU A 1 447 ? 0.893 -21.343 9.345 1.00 96.94 447 LEU A CA 1
ATOM 3406 C C . LEU A 1 447 ? -0.088 -22.291 8.658 1.00 96.94 447 LEU A C 1
ATOM 3408 O O . LEU A 1 447 ? -0.554 -23.245 9.281 1.00 96.94 447 LEU A O 1
ATOM 3412 N N . ILE A 1 448 ? -0.390 -22.035 7.390 1.00 94.94 448 ILE A N 1
ATOM 3413 C CA . ILE A 1 448 ? -1.294 -22.852 6.580 1.00 94.94 448 ILE A CA 1
ATOM 3414 C C . ILE A 1 448 ? -0.625 -23.264 5.273 1.00 94.94 448 ILE A C 1
ATOM 3416 O O . ILE A 1 448 ? 0.209 -22.548 4.723 1.00 94.94 448 ILE A O 1
ATOM 3420 N N . THR A 1 449 ? -1.008 -24.433 4.771 1.00 93.44 449 THR A N 1
ATOM 3421 C CA . THR A 1 449 ? -0.734 -24.810 3.382 1.00 93.44 449 THR A CA 1
ATOM 3422 C C . THR A 1 449 ? -1.865 -24.244 2.539 1.00 93.44 449 THR A C 1
ATOM 3424 O O . THR A 1 449 ? -3.024 -24.528 2.837 1.00 93.44 449 THR A O 1
ATOM 3427 N N . LEU A 1 450 ? -1.552 -23.430 1.533 1.00 91.06 450 LEU A N 1
ATOM 3428 C CA . LEU A 1 450 ? -2.573 -22.922 0.623 1.00 91.06 450 LEU A CA 1
ATOM 3429 C C . LEU A 1 450 ? -3.022 -24.090 -0.247 1.00 91.06 450 LEU A C 1
ATOM 3431 O O . LEU A 1 450 ? -2.180 -24.716 -0.874 1.00 91.06 450 LEU A O 1
ATOM 3435 N N . THR A 1 451 ? -4.300 -24.455 -0.228 1.00 78.56 451 THR A N 1
ATOM 3436 C CA . THR A 1 451 ? -4.808 -25.643 -0.940 1.00 78.56 451 THR A CA 1
ATOM 3437 C C . THR A 1 451 ? -5.316 -25.330 -2.340 1.00 78.56 451 THR A C 1
ATOM 3439 O O . THR A 1 451 ? -5.587 -26.259 -3.099 1.00 78.56 451 THR A O 1
ATOM 3442 N N . GLY A 1 452 ? -5.435 -24.045 -2.681 1.00 76.25 452 GLY A N 1
ATOM 3443 C CA . GLY A 1 452 ? -5.966 -23.613 -3.961 1.00 76.25 452 GLY A CA 1
ATOM 3444 C C . GLY A 1 452 ? -5.082 -24.040 -5.126 1.00 76.25 452 GLY A C 1
ATOM 3445 O O . GLY A 1 452 ? -3.850 -24.105 -5.024 1.00 76.25 452 GLY A O 1
ATOM 3446 N N . THR A 1 453 ? -5.707 -24.312 -6.272 1.00 77.31 453 THR A N 1
ATOM 3447 C CA . THR A 1 453 ? -4.974 -24.720 -7.485 1.00 77.31 453 THR A CA 1
ATOM 3448 C C . THR A 1 453 ? -4.022 -23.633 -7.987 1.00 77.31 453 THR A C 1
ATOM 3450 O O . THR A 1 453 ? -3.062 -23.946 -8.689 1.00 77.31 453 THR A O 1
ATOM 3453 N N . ARG A 1 454 ? -4.268 -22.371 -7.604 1.00 84.31 454 ARG A N 1
ATOM 3454 C CA . ARG A 1 454 ? -3.438 -21.202 -7.930 1.00 84.31 454 ARG A CA 1
ATOM 3455 C C . ARG A 1 454 ? -2.077 -21.202 -7.217 1.00 84.31 454 ARG A C 1
ATOM 3457 O O . ARG A 1 454 ? -1.106 -20.678 -7.746 1.00 84.31 454 ARG A O 1
ATOM 3464 N N . ASP A 1 455 ? -1.996 -21.813 -6.035 1.00 87.75 455 ASP A N 1
ATOM 3465 C CA . ASP A 1 455 ? -0.845 -21.707 -5.126 1.00 87.75 455 ASP A CA 1
ATOM 3466 C C . ASP A 1 455 ? 0.100 -22.910 -5.229 1.00 87.75 455 ASP A C 1
ATOM 3468 O O . ASP A 1 455 ? 0.846 -23.239 -4.302 1.00 87.75 455 ASP A O 1
ATOM 3472 N N . LYS A 1 456 ? 0.057 -23.597 -6.373 1.00 89.44 456 LYS A N 1
ATOM 3473 C CA . LYS A 1 456 ? 0.893 -24.753 -6.672 1.00 89.44 456 LYS A CA 1
ATOM 3474 C C . LYS A 1 456 ? 1.875 -24.408 -7.781 1.00 89.44 456 LYS A C 1
ATOM 3476 O O . LYS A 1 456 ? 1.493 -24.120 -8.912 1.00 89.44 456 LYS A O 1
ATOM 3481 N N . LEU A 1 457 ? 3.163 -24.485 -7.464 1.00 86.62 457 LEU A N 1
ATOM 3482 C CA . LEU A 1 457 ? 4.224 -24.228 -8.431 1.00 86.62 457 LEU A CA 1
ATOM 3483 C C . LEU A 1 457 ? 4.237 -25.311 -9.525 1.00 86.62 457 LEU A C 1
ATOM 3485 O O . LEU A 1 457 ? 3.900 -26.464 -9.241 1.00 86.62 457 LEU A O 1
ATOM 3489 N N . PRO A 1 458 ? 4.746 -25.017 -10.739 1.00 85.81 458 PRO A N 1
ATOM 3490 C CA . PRO A 1 458 ? 4.877 -26.013 -11.811 1.00 85.81 458 PRO A CA 1
ATOM 3491 C C . PRO A 1 458 ? 5.692 -27.258 -11.426 1.00 85.81 458 PRO A C 1
ATOM 3493 O O . PRO A 1 458 ? 5.513 -28.327 -12.000 1.00 85.81 458 PRO A O 1
ATOM 3496 N N . SER A 1 459 ? 6.567 -27.142 -10.422 1.00 85.81 459 SER A N 1
ATOM 3497 C CA . SER A 1 459 ? 7.313 -28.269 -9.842 1.00 85.81 459 SER A CA 1
ATOM 3498 C C . SER A 1 459 ? 6.447 -29.251 -9.037 1.00 85.81 459 SER A C 1
ATOM 3500 O O . SER A 1 459 ? 6.937 -30.293 -8.611 1.00 85.81 459 SER A O 1
ATOM 3502 N N . GLY A 1 460 ? 5.181 -28.914 -8.786 1.00 86.38 460 GLY A N 1
ATOM 3503 C CA . GLY A 1 460 ? 4.254 -29.658 -7.939 1.00 86.38 460 GLY A CA 1
ATOM 3504 C C . GLY A 1 460 ? 4.310 -29.279 -6.457 1.00 86.38 460 GLY A C 1
ATOM 3505 O O . GLY A 1 460 ? 3.484 -29.773 -5.690 1.00 86.38 460 GLY A O 1
ATOM 3506 N N . LYS A 1 461 ? 5.245 -28.411 -6.047 1.00 88.62 461 LYS A N 1
ATOM 3507 C CA . LYS A 1 461 ? 5.326 -27.900 -4.674 1.00 88.62 461 LYS A CA 1
ATOM 3508 C C . LYS A 1 461 ? 4.164 -26.962 -4.358 1.00 88.62 461 LYS A C 1
ATOM 3510 O O . LYS A 1 461 ? 3.827 -26.106 -5.172 1.00 88.62 461 LYS A O 1
ATOM 3515 N N . GLN A 1 462 ? 3.620 -27.097 -3.153 1.00 92.12 462 GLN A N 1
ATOM 3516 C CA . GLN A 1 462 ? 2.566 -26.228 -2.646 1.00 92.12 462 GLN A CA 1
ATOM 3517 C C . GLN A 1 462 ? 3.165 -25.035 -1.895 1.00 92.12 462 GLN A C 1
ATOM 3519 O O . GLN A 1 462 ? 4.066 -25.215 -1.070 1.00 92.12 462 GLN A O 1
ATOM 3524 N N . THR A 1 463 ? 2.652 -23.837 -2.152 1.00 94.38 463 THR A N 1
ATOM 3525 C CA . THR A 1 463 ? 2.977 -22.649 -1.365 1.00 94.38 463 THR A CA 1
ATOM 3526 C C . THR A 1 463 ? 2.330 -22.730 0.019 1.00 94.38 463 THR A C 1
ATOM 3528 O O . THR A 1 463 ? 1.186 -23.163 0.186 1.00 94.38 463 THR A O 1
ATOM 3531 N N . LEU A 1 464 ? 3.066 -22.275 1.033 1.00 95.00 464 LEU A N 1
ATOM 3532 C CA . LEU A 1 464 ? 2.564 -22.083 2.388 1.00 95.00 464 LEU A CA 1
ATOM 3533 C C . LEU A 1 464 ? 2.452 -20.593 2.707 1.00 95.00 464 LEU A C 1
ATOM 3535 O O . LEU A 1 464 ? 3.217 -19.777 2.189 1.00 95.00 464 LEU A O 1
ATOM 3539 N N . ALA A 1 465 ? 1.545 -20.264 3.622 1.00 95.81 465 ALA A N 1
ATOM 3540 C CA . ALA A 1 465 ? 1.363 -18.919 4.136 1.00 95.81 465 ALA A CA 1
ATOM 3541 C C . ALA A 1 465 ? 1.474 -18.880 5.662 1.00 95.81 465 ALA A C 1
ATOM 3543 O O . ALA A 1 465 ? 0.880 -19.698 6.366 1.00 95.81 465 ALA A O 1
ATOM 3544 N N . LEU A 1 466 ? 2.222 -17.906 6.171 1.00 97.56 466 LEU A N 1
ATOM 3545 C CA . LEU A 1 466 ? 2.323 -17.567 7.582 1.00 97.56 466 LEU A CA 1
ATOM 3546 C C . LEU A 1 466 ? 1.654 -16.214 7.823 1.00 97.56 466 LEU A C 1
ATOM 3548 O O . LEU A 1 466 ? 2.156 -15.188 7.368 1.00 97.56 466 LEU A O 1
ATOM 3552 N N . THR A 1 467 ? 0.575 -16.216 8.597 1.00 97.81 467 THR A N 1
ATOM 3553 C CA . THR A 1 467 ? -0.080 -15.004 9.095 1.00 97.81 467 THR A CA 1
ATOM 3554 C C . THR A 1 467 ? 0.375 -14.734 10.524 1.00 97.81 467 THR A C 1
ATOM 3556 O O . THR A 1 467 ? 0.147 -15.547 11.422 1.00 97.81 467 THR A O 1
ATOM 3559 N N . LEU A 1 468 ? 1.009 -13.588 10.749 1.00 98.19 468 LEU A N 1
ATOM 3560 C CA . LEU A 1 468 ? 1.398 -13.095 12.067 1.00 98.19 468 LEU A CA 1
ATOM 3561 C C . LEU A 1 468 ? 0.444 -11.982 12.489 1.00 98.19 468 LEU A C 1
ATOM 3563 O O . LEU A 1 468 ? 0.292 -10.995 11.773 1.00 98.19 468 LEU A O 1
ATOM 3567 N N . THR A 1 469 ? -0.177 -12.128 13.655 1.00 98.12 469 THR A N 1
ATOM 3568 C CA . THR A 1 469 ? -1.146 -11.157 14.175 1.00 98.12 469 THR A CA 1
ATOM 3569 C C . THR A 1 469 ? -0.523 -10.354 15.306 1.00 98.12 469 THR A C 1
ATOM 3571 O O . THR A 1 469 ? -0.024 -10.927 16.272 1.00 98.12 469 THR A O 1
ATOM 3574 N N . TYR A 1 470 ? -0.603 -9.031 15.233 1.00 97.50 470 TYR A N 1
ATOM 3575 C CA . TYR A 1 470 ? -0.095 -8.090 16.228 1.00 97.50 470 TYR A CA 1
ATOM 3576 C C . TYR A 1 470 ? -1.238 -7.204 16.709 1.00 97.50 470 TYR A C 1
ATOM 3578 O O . TYR A 1 470 ? -2.090 -6.812 15.916 1.00 97.50 470 TYR A O 1
ATOM 3586 N N . LYS A 1 471 ? -1.251 -6.868 17.999 1.00 95.69 471 LYS A N 1
ATOM 3587 C CA . LYS A 1 471 ? -2.244 -5.960 18.585 1.00 95.69 471 LYS A CA 1
ATOM 3588 C C . LYS A 1 471 ? -1.554 -4.745 19.177 1.00 95.69 471 LYS A C 1
ATOM 3590 O O . LYS A 1 471 ? -0.570 -4.901 19.899 1.00 95.69 471 LYS A O 1
ATOM 3595 N N . PHE A 1 472 ? -2.076 -3.562 18.881 1.00 92.69 472 PHE A N 1
ATOM 3596 C CA . PHE A 1 472 ? -1.589 -2.302 19.429 1.00 92.69 472 PHE A CA 1
ATOM 3597 C C . PHE A 1 472 ? -2.750 -1.345 19.689 1.00 92.69 472 PHE A C 1
ATOM 3599 O O . PHE A 1 472 ? -3.793 -1.435 19.046 1.00 92.69 472 PHE A O 1
ATOM 3606 N N . LYS A 1 473 ? -2.556 -0.426 20.634 1.00 89.69 473 LYS A N 1
ATOM 3607 C CA . LYS A 1 473 ? -3.550 0.576 21.017 1.00 89.69 473 LYS A CA 1
ATOM 3608 C C . LYS A 1 473 ? -3.014 1.981 20.768 1.00 89.69 473 LYS A C 1
ATOM 3610 O O . LYS A 1 473 ? -1.815 2.243 20.921 1.00 89.69 473 LYS A O 1
ATOM 3615 N N . LEU A 1 474 ? -3.907 2.872 20.361 1.00 87.31 474 LEU A N 1
ATOM 3616 C CA . LEU A 1 474 ? -3.676 4.303 20.250 1.00 87.31 474 LEU A CA 1
ATOM 3617 C C . LEU A 1 474 ? -4.599 5.014 21.241 1.00 87.31 474 LEU A C 1
ATOM 3619 O O . LEU A 1 474 ? -5.815 4.940 21.089 1.00 87.31 474 LEU A O 1
ATOM 3623 N N . GLU A 1 475 ? -4.034 5.671 22.255 1.00 81.06 475 GLU A N 1
ATOM 3624 C CA . GLU A 1 475 ? -4.812 6.493 23.199 1.00 81.06 475 GLU A CA 1
ATOM 3625 C C . GLU A 1 475 ? -5.298 7.799 22.558 1.00 81.06 475 GLU A C 1
ATOM 3627 O O . GLU A 1 475 ? -6.364 8.290 22.914 1.00 81.06 475 GLU A O 1
ATOM 3632 N N . ASP A 1 476 ? -4.563 8.286 21.557 1.00 82.44 476 ASP A N 1
ATOM 3633 C CA . ASP A 1 476 ? -4.901 9.421 20.703 1.00 82.44 476 ASP A CA 1
ATOM 3634 C C . ASP A 1 476 ? -4.664 9.051 19.235 1.00 82.44 476 ASP A C 1
ATOM 3636 O O . ASP A 1 476 ? -3.843 8.182 18.922 1.00 82.44 476 ASP A O 1
ATOM 3640 N N . GLY A 1 477 ? -5.364 9.721 18.316 1.00 85.50 477 GLY A N 1
ATOM 3641 C CA . GLY A 1 477 ? -5.150 9.513 16.885 1.00 85.50 477 GLY A CA 1
ATOM 3642 C C . GLY A 1 477 ? -3.713 9.844 16.467 1.00 85.50 477 GLY A C 1
ATOM 3643 O O . GLY A 1 477 ? -3.152 10.849 16.891 1.00 85.50 477 GLY A O 1
ATOM 3644 N N . ALA A 1 478 ? -3.109 9.013 15.616 1.00 89.50 478 ALA A N 1
ATOM 3645 C CA . ALA A 1 478 ? -1.705 9.143 15.227 1.00 89.50 478 ALA A CA 1
ATOM 3646 C C . ALA A 1 478 ? -1.466 8.771 13.760 1.00 89.50 478 ALA A C 1
ATOM 3648 O O . ALA A 1 478 ? -2.190 7.970 13.168 1.00 89.50 478 ALA A O 1
ATOM 3649 N N . ASN A 1 479 ? -0.401 9.323 13.173 1.00 93.75 479 ASN A N 1
ATOM 3650 C CA . ASN A 1 479 ? 0.099 8.866 11.879 1.00 93.75 479 ASN A CA 1
ATOM 3651 C C . ASN A 1 479 ? 1.073 7.701 12.089 1.00 93.75 479 ASN A C 1
ATOM 3653 O O . ASN A 1 479 ? 2.173 7.890 12.622 1.00 93.75 479 ASN A O 1
ATOM 3657 N N . VAL A 1 480 ? 0.646 6.503 11.698 1.00 94.81 480 VAL A N 1
ATOM 3658 C CA . VAL A 1 480 ? 1.305 5.232 12.000 1.00 94.81 480 VAL A CA 1
ATOM 3659 C C . VAL A 1 480 ? 1.909 4.621 10.743 1.00 94.81 480 VAL A C 1
ATOM 3661 O O . VAL A 1 480 ? 1.256 4.544 9.709 1.00 94.81 480 VAL A O 1
ATOM 3664 N N . LYS A 1 481 ? 3.140 4.121 10.845 1.00 96.38 481 LYS A N 1
ATOM 3665 C CA . LYS A 1 481 ? 3.825 3.363 9.799 1.00 96.38 481 LYS A CA 1
ATOM 3666 C C . LYS A 1 481 ? 4.357 2.039 10.363 1.00 96.38 481 LYS A C 1
ATOM 3668 O O . LYS A 1 481 ? 5.209 2.073 11.256 1.00 96.38 481 LYS A O 1
ATOM 3673 N N . PRO A 1 482 ? 3.908 0.874 9.867 1.00 96.00 482 PRO A N 1
ATOM 3674 C CA . PRO A 1 482 ? 4.506 -0.397 10.249 1.00 96.00 482 PRO A CA 1
ATOM 3675 C C . PRO A 1 482 ? 5.888 -0.550 9.610 1.00 96.00 482 PRO A C 1
ATOM 3677 O O . PRO A 1 482 ? 6.130 -0.113 8.488 1.00 96.00 482 PRO A O 1
ATOM 3680 N N . GLN A 1 483 ? 6.816 -1.148 10.344 1.00 95.31 483 GLN A N 1
ATOM 3681 C CA . GLN A 1 483 ? 8.194 -1.366 9.922 1.00 95.31 483 GLN A CA 1
ATOM 3682 C C . GLN A 1 483 ? 8.583 -2.801 10.262 1.00 95.31 483 GLN A C 1
ATOM 3684 O O . GLN A 1 483 ? 8.566 -3.212 11.423 1.00 95.31 483 GLN A O 1
ATOM 3689 N N . VAL A 1 484 ? 8.987 -3.549 9.248 1.00 94.88 484 VAL A N 1
ATOM 3690 C CA . VAL A 1 484 ? 9.518 -4.906 9.336 1.00 94.88 484 VAL A CA 1
ATOM 3691 C C . VAL A 1 484 ? 10.923 -4.880 8.724 1.00 94.88 484 VAL A C 1
ATOM 3693 O O . VAL A 1 484 ? 11.089 -5.219 7.552 1.00 94.88 484 VAL A O 1
ATOM 3696 N N . PRO A 1 485 ? 11.959 -4.453 9.476 1.00 91.12 485 PRO A N 1
ATOM 3697 C CA . PRO A 1 485 ? 13.280 -4.152 8.912 1.00 91.12 485 PRO A CA 1
ATOM 3698 C C . PRO A 1 485 ? 13.928 -5.298 8.127 1.00 91.12 485 PRO A C 1
ATOM 3700 O O . PRO A 1 485 ? 14.680 -5.050 7.192 1.00 91.12 485 PRO A O 1
ATOM 3703 N N . LEU A 1 486 ? 13.624 -6.551 8.483 1.00 91.31 486 LEU A N 1
ATOM 3704 C CA . LEU A 1 486 ? 14.117 -7.738 7.777 1.00 91.31 486 LEU A CA 1
ATOM 3705 C C . LEU A 1 486 ? 13.622 -7.821 6.318 1.00 91.31 486 LEU A C 1
ATOM 3707 O O . LEU A 1 486 ? 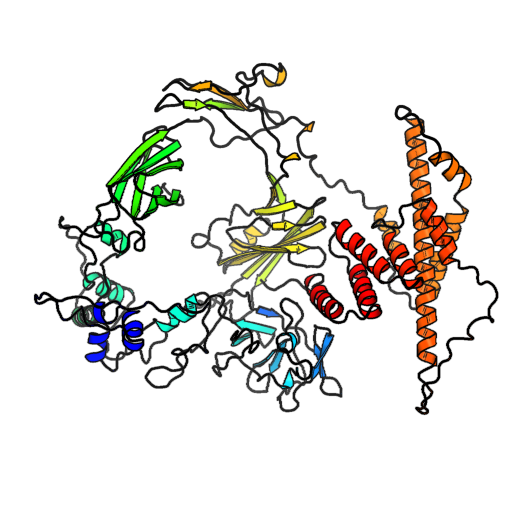14.308 -8.379 5.458 1.00 91.31 486 LEU A O 1
ATOM 3711 N N . LEU A 1 487 ? 12.420 -7.303 6.073 1.00 92.50 487 LEU A N 1
ATOM 3712 C CA . LEU A 1 487 ? 11.630 -7.499 4.861 1.00 92.50 487 LEU A CA 1
ATOM 3713 C C . LEU A 1 487 ? 11.515 -6.221 4.021 1.00 92.50 487 LEU A C 1
ATOM 3715 O O . LEU A 1 487 ? 11.529 -6.285 2.793 1.00 92.50 487 LEU A O 1
ATOM 3719 N N . ASN A 1 488 ? 11.424 -5.051 4.659 1.00 92.94 488 ASN A N 1
ATOM 3720 C CA . ASN A 1 488 ? 11.192 -3.800 3.945 1.00 92.94 488 ASN A CA 1
ATOM 3721 C C . ASN A 1 488 ? 12.322 -3.428 2.979 1.00 92.94 488 ASN A C 1
ATOM 3723 O O . ASN A 1 488 ? 13.489 -3.764 3.171 1.00 92.94 488 ASN A O 1
ATOM 3727 N N . ASN A 1 489 ? 11.953 -2.650 1.962 1.00 88.94 489 ASN A N 1
ATOM 3728 C CA . ASN A 1 489 ? 12.818 -2.164 0.887 1.00 88.94 489 ASN A CA 1
ATOM 3729 C C . ASN A 1 489 ? 13.404 -3.239 -0.041 1.00 88.94 489 ASN A C 1
ATOM 3731 O O . ASN A 1 489 ? 14.325 -2.933 -0.800 1.00 88.94 489 ASN A O 1
ATOM 3735 N N . ARG A 1 490 ? 12.863 -4.462 -0.007 1.00 87.62 490 ARG A N 1
ATOM 3736 C CA . ARG A 1 490 ? 13.324 -5.604 -0.803 1.00 87.62 490 ARG A CA 1
ATOM 3737 C C . ARG A 1 490 ? 12.145 -6.257 -1.519 1.00 87.62 490 ARG A C 1
ATOM 3739 O O . ARG A 1 490 ? 11.316 -6.880 -0.863 1.00 87.62 490 ARG A O 1
ATOM 3746 N N . ILE A 1 491 ? 12.065 -6.082 -2.841 1.00 87.38 491 ILE A N 1
ATOM 3747 C CA . ILE A 1 491 ? 11.046 -6.719 -3.702 1.00 87.38 491 ILE A CA 1
ATOM 3748 C C . ILE A 1 491 ? 11.653 -7.954 -4.356 1.00 87.38 491 ILE A C 1
ATOM 3750 O O . ILE A 1 491 ? 11.393 -9.077 -3.954 1.00 87.38 491 ILE A O 1
ATOM 3754 N N . TYR A 1 492 ? 12.498 -7.754 -5.365 1.00 84.06 492 TYR A N 1
ATOM 3755 C CA . TYR A 1 492 ? 12.982 -8.846 -6.212 1.00 84.06 492 TYR A CA 1
ATOM 3756 C C . TYR A 1 492 ? 14.185 -9.587 -5.617 1.00 84.06 492 TYR A C 1
ATOM 3758 O O . TYR A 1 492 ? 14.511 -10.696 -6.027 1.00 84.06 492 TYR A O 1
ATOM 3766 N N . ASP A 1 493 ? 14.866 -8.972 -4.653 1.00 83.94 493 ASP A N 1
ATOM 3767 C CA . ASP A 1 493 ? 16.030 -9.514 -3.955 1.00 83.94 493 ASP A CA 1
ATOM 3768 C C . ASP A 1 493 ? 15.664 -10.188 -2.619 1.00 83.94 493 ASP A C 1
ATOM 3770 O O . ASP A 1 493 ? 16.544 -10.715 -1.923 1.00 83.94 493 ASP A O 1
ATOM 3774 N N . THR A 1 494 ? 14.381 -10.182 -2.237 1.00 87.19 494 THR A N 1
ATOM 3775 C CA . THR A 1 494 ? 13.888 -10.982 -1.111 1.00 87.19 494 THR A CA 1
ATOM 3776 C C . THR A 1 494 ? 13.755 -12.456 -1.501 1.00 87.19 494 THR A C 1
ATOM 3778 O O . THR A 1 494 ? 13.707 -12.820 -2.673 1.00 87.19 494 THR A O 1
ATOM 3781 N N . LYS A 1 495 ? 13.771 -13.341 -0.500 1.00 88.81 495 LYS A N 1
ATOM 3782 C CA . LYS A 1 495 ? 13.543 -14.783 -0.694 1.00 88.81 495 LYS A CA 1
ATOM 3783 C C . LYS A 1 495 ? 12.080 -15.177 -0.509 1.00 88.81 495 LYS A C 1
ATOM 3785 O O . LYS A 1 495 ? 11.739 -16.314 -0.788 1.00 88.81 495 LYS A O 1
ATOM 3790 N N . PHE A 1 496 ? 11.246 -14.258 -0.035 1.00 90.56 496 PHE A N 1
ATOM 3791 C CA . PHE A 1 496 ? 9.824 -14.480 0.193 1.00 90.56 496 PHE A CA 1
ATOM 3792 C C . PHE A 1 496 ? 9.032 -13.984 -1.013 1.00 90.56 496 PHE A C 1
ATOM 3794 O O . PHE A 1 496 ? 9.363 -12.946 -1.575 1.00 90.56 496 PHE A O 1
ATOM 3801 N N . GLU A 1 497 ? 8.000 -14.721 -1.412 1.00 87.50 497 GLU A N 1
ATOM 3802 C CA . GLU A 1 497 ? 7.183 -14.364 -2.582 1.00 87.50 497 GLU A CA 1
ATOM 3803 C C . GLU A 1 497 ? 6.127 -13.293 -2.259 1.00 87.50 497 GLU A C 1
ATOM 3805 O O . GLU A 1 497 ? 5.621 -12.637 -3.161 1.00 87.50 497 GLU A O 1
ATOM 3810 N N . SER A 1 498 ? 5.801 -13.103 -0.975 1.00 86.81 498 SER A N 1
ATOM 3811 C CA . SER A 1 498 ? 4.842 -12.100 -0.506 1.00 86.81 498 SER A CA 1
ATOM 3812 C C . SER A 1 498 ? 5.176 -11.631 0.908 1.00 86.81 498 SER A C 1
ATOM 3814 O O . SER A 1 498 ? 5.704 -12.401 1.719 1.00 86.81 498 SER A O 1
ATOM 3816 N N . GLN A 1 499 ? 4.864 -10.361 1.181 1.00 89.44 499 GLN A N 1
ATOM 3817 C CA . GLN A 1 499 ? 5.000 -9.727 2.491 1.00 89.44 499 GLN A CA 1
ATOM 3818 C C . GLN A 1 499 ? 3.987 -8.593 2.703 1.00 89.44 499 GLN A C 1
ATOM 3820 O O . GLN A 1 499 ? 4.359 -7.452 2.982 1.00 89.44 499 GLN A O 1
ATOM 3825 N N . PHE A 1 500 ? 2.702 -8.910 2.551 1.00 94.88 500 PHE A N 1
ATOM 3826 C CA . PHE A 1 500 ? 1.614 -7.947 2.724 1.00 94.88 500 PHE A CA 1
ATOM 3827 C C . PHE A 1 500 ? 1.246 -7.757 4.192 1.00 94.88 500 PHE A C 1
ATOM 3829 O O . PHE A 1 500 ? 1.308 -8.695 4.984 1.00 94.88 500 PHE A O 1
ATOM 3836 N N . TYR A 1 501 ? 0.821 -6.554 4.562 1.00 95.88 501 TYR A N 1
ATOM 3837 C CA . TYR A 1 501 ? 0.199 -6.299 5.854 1.00 95.88 501 TYR A CA 1
ATOM 3838 C C . TYR A 1 501 ? -1.160 -5.625 5.700 1.00 95.88 501 TYR A C 1
ATOM 3840 O O . TYR A 1 501 ? -1.393 -4.879 4.752 1.00 95.88 501 TYR A O 1
ATOM 3848 N N . MET A 1 502 ? -2.022 -5.835 6.692 1.00 96.19 502 MET A N 1
ATOM 3849 C CA . MET A 1 502 ? -3.318 -5.179 6.833 1.00 96.19 502 MET A CA 1
ATOM 3850 C C . MET A 1 502 ? -3.477 -4.665 8.265 1.00 96.19 502 MET A C 1
ATOM 3852 O O . MET A 1 502 ? -3.209 -5.402 9.213 1.00 96.19 502 MET A O 1
ATOM 3856 N N . ILE A 1 503 ? -3.909 -3.414 8.431 1.00 96.44 503 ILE A N 1
ATOM 3857 C CA . ILE A 1 503 ? -4.250 -2.799 9.720 1.00 96.44 503 ILE A CA 1
ATOM 3858 C C . ILE A 1 503 ? -5.762 -2.601 9.777 1.00 96.44 503 ILE A C 1
ATOM 3860 O O . ILE A 1 503 ? -6.325 -1.887 8.945 1.00 96.44 503 ILE A O 1
ATOM 3864 N N . SER A 1 504 ? -6.397 -3.189 10.786 1.00 94.88 504 SER A N 1
ATOM 3865 C CA . SER A 1 504 ? -7.836 -3.092 11.037 1.00 94.88 504 SER A CA 1
ATOM 3866 C C . SER A 1 504 ? -8.147 -2.679 12.476 1.00 94.88 504 SER A C 1
ATOM 3868 O O . SER A 1 504 ? -7.321 -2.875 13.370 1.00 94.88 504 SER A O 1
ATOM 3870 N N . ASP A 1 505 ? -9.320 -2.086 12.704 1.00 91.88 505 ASP A N 1
ATOM 3871 C CA . ASP A 1 505 ? -9.822 -1.788 14.052 1.00 91.88 505 ASP A CA 1
ATOM 3872 C C . ASP A 1 505 ? -10.556 -2.988 14.689 1.00 91.88 505 ASP A C 1
ATOM 3874 O O . ASP A 1 505 ? -10.650 -4.079 14.120 1.00 91.88 505 ASP A O 1
ATOM 3878 N N . ALA A 1 506 ? -11.098 -2.794 15.894 1.00 89.12 506 ALA A N 1
ATOM 3879 C CA . ALA A 1 506 ? -11.887 -3.804 16.604 1.00 89.12 506 ALA A CA 1
ATOM 3880 C C . ALA A 1 506 ? -13.167 -4.248 15.863 1.00 89.12 506 ALA A C 1
ATOM 3882 O O . ALA A 1 506 ? -13.659 -5.350 16.111 1.00 89.12 506 ALA A O 1
ATOM 3883 N N . ASN A 1 507 ? -13.686 -3.425 14.945 1.00 88.44 507 ASN A N 1
ATOM 3884 C CA . ASN A 1 507 ? -14.819 -3.754 14.082 1.00 88.44 507 ASN A CA 1
ATOM 3885 C C . ASN A 1 507 ? -14.382 -4.472 12.795 1.00 88.44 507 ASN A C 1
ATOM 3887 O O . ASN A 1 507 ? -15.228 -4.720 11.945 1.00 88.44 507 ASN A O 1
ATOM 3891 N N . LYS A 1 508 ? -13.087 -4.807 12.651 1.00 90.12 508 LYS A N 1
ATOM 3892 C CA . LYS A 1 508 ? -12.457 -5.377 11.445 1.00 90.12 508 LYS A CA 1
ATOM 3893 C C . LYS A 1 508 ? -12.414 -4.419 10.255 1.00 90.12 508 LYS A C 1
ATOM 3895 O O . LYS A 1 508 ? -12.020 -4.822 9.164 1.00 90.12 508 LYS A O 1
ATOM 3900 N N . ARG A 1 509 ? -12.739 -3.138 10.449 1.00 88.19 509 ARG A N 1
ATOM 3901 C CA . ARG A 1 509 ? -12.609 -2.138 9.391 1.00 88.19 509 ARG A CA 1
ATOM 3902 C C . ARG A 1 509 ? -11.135 -1.942 9.069 1.00 88.19 509 ARG A C 1
ATOM 3904 O O . ARG A 1 509 ? -10.355 -1.584 9.952 1.00 88.19 509 ARG A O 1
ATOM 3911 N N . VAL A 1 510 ? -10.766 -2.127 7.808 1.00 90.50 510 VAL A N 1
ATOM 3912 C CA . VAL A 1 510 ? -9.396 -1.930 7.325 1.00 90.50 510 VAL A CA 1
ATOM 3913 C C . VAL A 1 510 ? -9.113 -0.441 7.121 1.00 90.50 510 VAL A C 1
ATOM 3915 O O . VAL A 1 510 ? -9.871 0.266 6.462 1.00 90.50 510 VAL A O 1
ATOM 3918 N N . TYR A 1 511 ? -8.006 0.040 7.687 1.00 90.62 511 TYR A N 1
ATOM 3919 C CA . TYR A 1 511 ? -7.525 1.420 7.527 1.00 90.62 511 TYR A CA 1
ATOM 3920 C C . TYR A 1 511 ? -6.314 1.523 6.607 1.00 90.62 511 TYR A C 1
ATOM 3922 O O . TYR A 1 511 ? -6.064 2.580 6.031 1.00 90.62 511 TYR A O 1
ATOM 3930 N N . SER A 1 512 ? -5.512 0.462 6.528 1.00 92.50 512 SER A N 1
ATOM 3931 C CA . SER A 1 512 ? -4.261 0.475 5.780 1.00 92.50 512 SER A CA 1
ATOM 3932 C C . SER A 1 512 ? -3.902 -0.929 5.330 1.00 92.50 512 SER A C 1
ATOM 3934 O O . SER A 1 512 ? -3.992 -1.875 6.112 1.00 92.50 512 SER A O 1
ATOM 3936 N N . VAL A 1 513 ? -3.453 -1.034 4.088 1.00 93.75 513 VAL A N 1
ATOM 3937 C CA . VAL A 1 513 ? -2.789 -2.207 3.525 1.00 93.75 513 VAL A CA 1
ATOM 3938 C C . VAL A 1 513 ? -1.464 -1.760 2.923 1.00 93.75 513 VAL A C 1
ATOM 3940 O O . VAL A 1 513 ? -1.314 -0.601 2.529 1.00 93.75 513 VAL A O 1
ATOM 3943 N N . GLY A 1 514 ? -0.482 -2.648 2.872 1.00 93.50 514 GLY A N 1
ATOM 3944 C CA . GLY A 1 514 ? 0.796 -2.332 2.246 1.00 93.50 514 GLY A CA 1
ATOM 3945 C C . GLY A 1 514 ? 1.736 -3.520 2.195 1.00 93.50 514 GLY A C 1
ATOM 3946 O O . GLY A 1 514 ? 1.364 -4.641 2.533 1.00 93.50 514 GLY A O 1
ATOM 3947 N N . ASP A 1 515 ? 2.963 -3.263 1.755 1.00 92.94 515 ASP A N 1
ATOM 3948 C CA . ASP A 1 515 ? 3.929 -4.298 1.407 1.00 92.94 515 ASP A CA 1
ATOM 3949 C C . ASP A 1 515 ? 5.352 -3.956 1.907 1.00 92.94 515 ASP A C 1
ATOM 3951 O O . ASP A 1 515 ? 5.568 -3.420 3.000 1.00 92.94 515 ASP A O 1
ATOM 3955 N N . VAL A 1 516 ? 6.352 -4.270 1.082 1.00 90.44 516 VAL A N 1
ATOM 3956 C CA . VAL A 1 516 ? 7.768 -3.962 1.253 1.00 90.44 516 VAL A CA 1
ATOM 3957 C C . VAL A 1 516 ? 8.050 -2.474 1.521 1.00 90.44 516 VAL A C 1
ATOM 3959 O O . VAL A 1 516 ? 9.063 -2.176 2.166 1.00 90.44 516 VAL A O 1
ATOM 3962 N N . TYR A 1 517 ? 7.218 -1.557 1.012 1.00 91.62 517 TYR A N 1
ATOM 3963 C CA . TYR A 1 517 ? 7.379 -0.104 1.105 1.00 91.62 517 TYR A CA 1
ATOM 3964 C C . TYR A 1 517 ? 6.230 0.497 1.924 1.00 91.62 517 TYR A C 1
ATOM 3966 O O . TYR A 1 517 ? 5.380 1.205 1.383 1.00 91.62 517 TYR A O 1
ATOM 3974 N N . PRO A 1 518 ? 6.201 0.260 3.248 1.00 91.75 518 PRO A N 1
ATOM 3975 C CA . PRO A 1 518 ? 5.086 0.682 4.079 1.00 91.75 518 PRO A CA 1
ATOM 3976 C C . PRO A 1 518 ? 4.874 2.197 3.997 1.00 91.75 518 PRO A C 1
ATOM 3978 O O . PRO A 1 518 ? 5.820 2.992 4.112 1.00 91.75 518 PRO A O 1
ATOM 3981 N N . ALA A 1 519 ? 3.619 2.600 3.834 1.00 90.44 519 ALA A N 1
ATOM 3982 C CA . ALA A 1 519 ? 3.197 3.990 3.905 1.00 90.44 519 ALA A CA 1
ATOM 3983 C C . ALA A 1 519 ? 2.757 4.342 5.332 1.00 90.44 519 ALA A C 1
ATOM 3985 O O . ALA A 1 519 ? 2.383 3.474 6.119 1.00 90.44 519 ALA A O 1
ATOM 3986 N N . ALA A 1 520 ? 2.830 5.627 5.677 1.00 93.56 520 ALA A N 1
ATOM 3987 C CA . ALA A 1 520 ? 2.215 6.112 6.904 1.00 93.56 520 ALA A CA 1
ATOM 3988 C C . ALA A 1 520 ? 0.703 6.272 6.682 1.00 93.56 520 ALA A C 1
ATOM 3990 O O . ALA A 1 520 ? 0.274 6.724 5.620 1.00 93.56 520 ALA A O 1
ATOM 3991 N N . SER A 1 521 ? -0.100 5.897 7.669 1.00 93.44 521 SER A N 1
ATOM 3992 C CA . SER A 1 521 ? -1.557 5.984 7.628 1.00 93.44 521 SER A CA 1
ATOM 3993 C C . SER A 1 521 ? -2.070 6.640 8.903 1.00 93.44 521 SER A C 1
ATOM 3995 O O . SER A 1 521 ? -1.642 6.305 10.009 1.00 93.44 521 SER A O 1
ATOM 3997 N N . LYS A 1 522 ? -3.001 7.586 8.752 1.00 92.50 522 LYS A N 1
ATOM 3998 C CA . LYS A 1 522 ? -3.625 8.270 9.885 1.00 92.50 522 LYS A CA 1
ATOM 3999 C C . LYS A 1 522 ? -4.695 7.371 10.493 1.00 92.50 522 LYS A C 1
ATOM 4001 O O . LYS A 1 522 ? -5.675 7.045 9.828 1.00 92.50 522 LYS A O 1
ATOM 4006 N N . LEU A 1 523 ? -4.504 7.005 11.752 1.00 91.56 523 LEU A N 1
ATOM 4007 C CA . LEU A 1 523 ? -5.413 6.159 12.514 1.00 91.56 523 LEU A CA 1
ATOM 4008 C C . LEU A 1 523 ? -6.030 6.979 13.657 1.00 91.56 523 LEU A C 1
ATOM 4010 O O . LEU A 1 523 ? -5.291 7.712 14.320 1.00 91.56 523 LEU A O 1
ATOM 4014 N N . PRO A 1 524 ? -7.351 6.905 13.898 1.00 88.94 524 PRO A N 1
ATOM 4015 C CA . PRO A 1 524 ? -7.969 7.507 15.079 1.00 88.94 524 PRO A CA 1
ATOM 4016 C C . PRO A 1 524 ? -7.548 6.795 16.377 1.00 88.94 524 PRO A C 1
ATOM 4018 O O . PRO A 1 524 ? -6.801 5.813 16.363 1.00 88.94 524 PRO A O 1
ATOM 4021 N N . LYS A 1 525 ? -8.024 7.289 17.518 1.00 87.38 525 LYS A N 1
ATOM 4022 C CA . LYS A 1 525 ? -7.872 6.592 18.797 1.00 87.38 525 LYS A CA 1
ATOM 4023 C C . LYS A 1 525 ? -8.595 5.240 18.731 1.00 87.38 525 LYS A C 1
ATOM 4025 O O . LYS A 1 525 ? -9.652 5.119 18.117 1.00 87.38 525 LYS A O 1
ATOM 4030 N N . GLY A 1 526 ? -8.022 4.211 19.348 1.00 87.62 526 GLY A N 1
ATOM 4031 C CA . GLY A 1 526 ? -8.648 2.892 19.412 1.00 87.62 526 GLY A CA 1
ATOM 4032 C C . GLY A 1 526 ? -7.672 1.723 19.467 1.00 87.62 526 GLY A C 1
ATOM 4033 O O . GLY A 1 526 ? -6.451 1.889 19.512 1.00 87.62 526 GLY A O 1
ATOM 4034 N N . ASP A 1 527 ? -8.249 0.525 19.461 1.00 91.19 527 ASP A N 1
ATOM 4035 C CA . ASP A 1 527 ? -7.531 -0.744 19.411 1.00 91.19 527 ASP A CA 1
ATOM 4036 C C . ASP A 1 527 ? -7.427 -1.247 17.970 1.00 91.19 527 ASP A C 1
ATOM 4038 O O . ASP A 1 527 ? -8.420 -1.292 17.238 1.00 91.19 527 ASP A O 1
ATOM 4042 N N . TYR A 1 528 ? -6.225 -1.676 17.589 1.00 94.88 528 TYR A N 1
ATOM 4043 C CA . TYR A 1 528 ? -5.904 -2.103 16.235 1.00 94.88 528 TYR A CA 1
ATOM 4044 C C . TYR A 1 528 ? -5.259 -3.481 16.202 1.00 94.88 528 TYR A C 1
ATOM 4046 O O . TYR A 1 528 ? -4.492 -3.876 17.088 1.00 94.88 528 TYR A O 1
ATOM 4054 N N . THR A 1 529 ? -5.539 -4.191 15.117 1.00 97.00 529 THR A N 1
ATOM 4055 C CA . THR A 1 529 ? -4.902 -5.452 14.756 1.00 97.00 529 THR A CA 1
ATOM 4056 C C . THR A 1 529 ? -4.139 -5.269 13.451 1.00 97.00 529 THR A C 1
ATOM 4058 O O . THR A 1 529 ? -4.707 -4.829 12.455 1.00 97.00 529 THR A O 1
ATOM 4061 N N . LEU A 1 530 ? -2.855 -5.626 13.448 1.00 97.75 530 LEU A N 1
ATOM 4062 C CA . LEU A 1 530 ? -2.051 -5.745 12.235 1.00 97.75 530 LEU A CA 1
ATOM 4063 C C . LEU A 1 530 ? -1.847 -7.226 11.915 1.00 97.75 530 LEU A C 1
ATOM 4065 O O . LEU A 1 530 ? -1.330 -7.964 12.753 1.00 97.75 530 LEU A O 1
ATOM 4069 N N . GLN A 1 531 ? -2.222 -7.653 10.713 1.00 97.81 531 GLN A N 1
ATOM 4070 C CA . GLN A 1 531 ? -1.897 -8.976 10.180 1.00 97.81 531 GLN A CA 1
ATOM 4071 C C . GLN A 1 531 ? -0.797 -8.849 9.128 1.00 97.81 531 GLN A C 1
ATOM 4073 O O . GLN A 1 531 ? -0.964 -8.101 8.173 1.00 97.81 531 GLN A O 1
ATOM 4078 N N . LEU A 1 532 ? 0.327 -9.541 9.325 1.00 97.50 532 LEU A N 1
ATOM 4079 C CA . LEU A 1 532 ? 1.426 -9.653 8.362 1.00 97.50 532 LEU A CA 1
ATOM 4080 C C . LEU A 1 532 ? 1.366 -11.038 7.718 1.00 97.50 532 LEU A C 1
ATOM 4082 O O . LEU A 1 532 ? 1.428 -12.047 8.421 1.00 97.50 532 LEU A O 1
ATOM 4086 N N . TYR A 1 533 ? 1.262 -11.075 6.398 1.00 96.50 533 TYR A N 1
ATOM 4087 C CA . TYR A 1 533 ? 1.071 -12.270 5.594 1.00 96.50 533 TYR A CA 1
ATOM 4088 C C . TYR A 1 533 ? 2.311 -12.545 4.746 1.00 96.50 533 TYR A C 1
ATOM 4090 O O . TYR A 1 533 ? 2.696 -11.744 3.894 1.00 96.50 533 TYR A O 1
ATOM 4098 N N . LEU A 1 534 ? 2.964 -13.676 5.020 1.00 96.31 534 LEU A N 1
ATOM 4099 C CA . LEU A 1 534 ? 4.203 -14.092 4.369 1.00 96.31 534 LEU A CA 1
ATOM 4100 C C . LEU A 1 534 ? 3.988 -15.405 3.630 1.00 96.31 534 LEU A C 1
ATOM 4102 O O . LEU A 1 534 ? 3.496 -16.364 4.223 1.00 96.31 534 LEU A O 1
ATOM 4106 N N . ARG A 1 535 ? 4.433 -15.485 2.376 1.00 95.12 535 ARG A N 1
ATOM 4107 C CA . ARG A 1 535 ? 4.345 -16.715 1.575 1.00 95.12 535 ARG A CA 1
ATOM 4108 C C . ARG A 1 535 ? 5.723 -17.277 1.229 1.00 95.12 535 ARG A C 1
ATOM 4110 O O . ARG A 1 535 ? 6.676 -16.521 1.014 1.00 95.12 535 ARG A O 1
ATOM 4117 N N . HIS A 1 536 ? 5.828 -18.606 1.212 1.00 95.12 536 HIS A N 1
ATOM 4118 C CA . HIS A 1 536 ? 7.000 -19.342 0.726 1.00 95.12 536 HIS A CA 1
ATOM 4119 C C . HIS A 1 536 ? 6.677 -20.836 0.532 1.00 95.12 536 HIS A C 1
ATOM 4121 O O . HIS A 1 536 ? 5.926 -21.420 1.311 1.00 95.12 536 HIS A O 1
ATOM 4127 N N . ASP A 1 537 ? 7.341 -21.506 -0.413 1.00 93.31 537 ASP A N 1
ATOM 4128 C CA . ASP A 1 537 ? 7.309 -22.975 -0.581 1.00 93.31 537 ASP A CA 1
ATOM 4129 C C . ASP A 1 537 ? 8.124 -23.770 0.473 1.00 93.31 537 ASP A C 1
ATOM 4131 O O . ASP A 1 537 ? 8.114 -25.002 0.471 1.00 93.31 537 ASP A O 1
ATOM 4135 N N . ASN A 1 538 ? 8.863 -23.099 1.370 1.00 93.31 538 ASN A N 1
ATOM 4136 C CA . ASN A 1 538 ? 9.752 -23.728 2.348 1.00 93.31 538 ASN A CA 1
ATOM 4137 C C . ASN A 1 538 ? 9.286 -23.443 3.776 1.00 93.31 538 ASN A C 1
ATOM 4139 O O . ASN A 1 538 ? 9.545 -22.382 4.353 1.00 93.31 538 ASN A O 1
ATOM 4143 N N . VAL A 1 539 ? 8.674 -24.462 4.376 1.00 94.62 539 VAL A N 1
ATOM 4144 C CA . VAL A 1 539 ? 8.144 -24.428 5.742 1.00 94.62 539 VAL A CA 1
ATOM 4145 C C . VAL A 1 539 ? 9.186 -24.002 6.786 1.00 94.62 539 VAL A C 1
ATOM 4147 O O . VAL A 1 539 ? 8.862 -23.259 7.707 1.00 94.62 539 VAL A O 1
ATOM 4150 N N . GLN A 1 540 ? 10.457 -24.391 6.631 1.00 95.44 540 GLN A N 1
ATOM 4151 C CA . GLN A 1 540 ? 11.497 -24.103 7.626 1.00 95.44 540 GLN A CA 1
ATOM 4152 C C . GLN A 1 540 ? 11.827 -22.612 7.724 1.00 95.44 540 GLN A C 1
ATOM 4154 O O . GLN A 1 540 ? 12.276 -22.149 8.774 1.00 95.44 540 GLN A O 1
ATOM 4159 N N . TYR A 1 541 ? 11.646 -21.856 6.639 1.00 95.31 541 TYR A N 1
ATOM 4160 C CA . TYR A 1 541 ? 11.856 -20.411 6.661 1.00 95.31 541 TYR A CA 1
ATOM 4161 C C . TYR A 1 541 ? 10.699 -19.699 7.354 1.00 95.31 541 TYR A C 1
ATOM 4163 O O . TYR A 1 541 ? 10.949 -18.838 8.193 1.00 95.31 541 TYR A O 1
ATOM 4171 N N . LEU A 1 542 ? 9.460 -20.115 7.086 1.00 96.31 542 LEU A N 1
ATOM 4172 C CA . LEU A 1 542 ? 8.278 -19.572 7.758 1.00 96.31 542 LEU A CA 1
ATOM 4173 C C . LEU A 1 542 ? 8.288 -19.888 9.262 1.00 96.31 542 LEU A C 1
ATOM 4175 O O . LEU A 1 542 ? 8.041 -19.006 10.079 1.00 96.31 542 LEU A O 1
ATOM 4179 N N . GLU A 1 543 ? 8.681 -21.101 9.659 1.00 96.44 543 GLU A N 1
ATOM 4180 C CA . GLU A 1 543 ? 8.816 -21.480 11.074 1.00 96.44 543 GLU A CA 1
ATOM 4181 C C . GLU A 1 543 ? 9.751 -20.540 11.856 1.00 96.44 543 GLU A C 1
ATOM 4183 O O . GLU A 1 543 ? 9.436 -20.126 12.972 1.00 96.44 543 GLU A O 1
ATOM 4188 N N . LYS A 1 544 ? 10.866 -20.113 11.247 1.00 95.94 544 LYS A N 1
ATOM 4189 C CA . LYS A 1 544 ? 11.810 -19.162 11.863 1.00 95.94 544 LYS A CA 1
ATOM 4190 C C . LYS A 1 544 ? 11.235 -17.753 12.033 1.00 95.94 544 LYS A C 1
ATOM 4192 O O . LYS A 1 544 ? 11.767 -16.983 12.830 1.00 95.94 544 LYS A O 1
ATOM 4197 N N . LEU A 1 545 ? 10.170 -17.411 11.308 1.00 96.31 545 LEU A N 1
ATOM 4198 C CA . LEU A 1 545 ? 9.534 -16.094 11.343 1.00 96.31 545 LEU A CA 1
ATOM 4199 C C . LEU A 1 545 ? 8.315 -16.019 12.267 1.00 96.31 545 LEU A C 1
ATOM 4201 O O . LEU A 1 545 ? 7.799 -14.926 12.471 1.00 96.31 545 LEU A O 1
ATOM 4205 N N . LYS A 1 546 ? 7.897 -17.117 12.915 1.00 96.62 546 LYS A N 1
ATOM 4206 C CA . LYS A 1 546 ? 6.754 -17.118 13.855 1.00 96.62 546 LYS A CA 1
ATOM 4207 C C . LYS A 1 546 ? 6.848 -16.090 14.987 1.00 96.62 546 LYS A C 1
ATOM 4209 O O . LYS A 1 546 ? 5.834 -15.726 15.566 1.00 96.62 546 LYS A O 1
ATOM 4214 N N . GLN A 1 547 ? 8.058 -15.641 15.316 1.00 94.75 547 GLN A N 1
ATOM 4215 C CA . GLN A 1 547 ? 8.341 -14.669 16.378 1.00 94.75 547 GLN A CA 1
ATOM 4216 C C . GLN A 1 547 ? 8.918 -13.351 15.839 1.00 94.75 547 GLN A C 1
ATOM 4218 O O . GLN A 1 547 ? 9.556 -12.604 16.587 1.00 94.75 547 GLN A O 1
ATOM 4223 N N . LEU A 1 548 ? 8.733 -13.076 14.542 1.00 96.56 548 LEU A N 1
ATOM 4224 C CA . LEU A 1 548 ? 9.244 -11.875 13.889 1.00 96.56 548 LEU A CA 1
ATOM 4225 C C . LEU A 1 548 ? 8.708 -10.626 14.595 1.00 96.56 548 LEU A C 1
ATOM 4227 O O . LEU A 1 548 ? 7.501 -10.411 14.687 1.00 96.56 548 LEU A O 1
ATOM 4231 N N . VAL A 1 549 ? 9.617 -9.803 15.108 1.00 94.75 549 VAL A N 1
ATOM 4232 C CA . VAL A 1 549 ? 9.274 -8.520 15.723 1.00 94.75 549 VAL A CA 1
ATOM 4233 C C . VAL A 1 549 ? 9.070 -7.502 14.611 1.00 94.75 549 VAL A C 1
ATOM 4235 O O . VAL A 1 549 ? 9.946 -7.337 13.760 1.00 94.75 549 VAL A O 1
ATOM 4238 N N . LEU A 1 550 ? 7.942 -6.802 14.650 1.00 94.94 550 LEU A N 1
ATOM 4239 C CA . LEU A 1 550 ? 7.740 -5.596 13.855 1.00 94.94 550 LEU A CA 1
ATOM 4240 C C . LEU A 1 550 ? 7.799 -4.370 14.752 1.00 94.94 550 LEU A C 1
ATOM 4242 O O . LEU A 1 550 ? 7.708 -4.468 15.976 1.00 94.94 550 LEU A O 1
ATOM 4246 N N . PHE A 1 551 ? 7.911 -3.203 14.139 1.00 94.88 551 PHE A N 1
ATOM 4247 C CA . PHE A 1 551 ? 7.801 -1.936 14.832 1.00 94.88 551 PHE A CA 1
ATOM 4248 C C . PHE A 1 551 ? 6.629 -1.127 14.297 1.00 94.88 551 PHE A C 1
ATOM 4250 O O . PHE A 1 551 ? 6.390 -1.077 13.094 1.00 94.88 551 PHE A O 1
ATOM 4257 N N . ILE A 1 552 ? 5.942 -0.441 15.200 1.00 94.88 552 ILE A N 1
ATOM 4258 C CA . ILE A 1 552 ? 4.962 0.587 14.871 1.00 94.88 552 ILE A CA 1
ATOM 4259 C C . ILE A 1 552 ? 5.648 1.937 15.084 1.00 94.88 552 ILE A C 1
ATOM 4261 O O . ILE A 1 552 ? 6.007 2.290 16.209 1.00 94.88 552 ILE A O 1
ATOM 4265 N N . GLU A 1 553 ? 5.894 2.661 13.993 1.00 95.00 553 GLU A N 1
ATOM 4266 C CA . GLU A 1 553 ? 6.446 4.016 14.002 1.00 95.00 553 GLU A CA 1
ATOM 4267 C C . GLU A 1 553 ? 5.298 5.031 14.020 1.00 95.00 553 GLU A C 1
ATOM 4269 O O . GLU A 1 553 ? 4.505 5.092 13.085 1.00 95.00 553 GLU A O 1
ATOM 4274 N N . LYS A 1 554 ? 5.209 5.827 15.085 1.00 92.00 554 LYS A N 1
ATOM 4275 C CA . LYS A 1 554 ? 4.291 6.958 15.227 1.00 92.00 554 LYS A CA 1
ATOM 4276 C C . LYS A 1 554 ? 5.058 8.242 14.928 1.00 92.00 554 LYS A C 1
ATOM 4278 O O . LYS A 1 554 ? 6.107 8.483 15.526 1.00 92.00 554 LYS A O 1
ATOM 4283 N N . THR A 1 555 ? 4.549 9.064 14.018 1.00 92.06 555 THR A N 1
ATOM 4284 C CA . THR A 1 555 ? 5.080 10.424 13.827 1.00 92.06 555 THR A CA 1
ATOM 4285 C C . THR A 1 555 ? 4.513 11.318 14.923 1.00 92.06 555 THR A C 1
ATOM 4287 O O . THR A 1 555 ? 3.304 11.307 15.146 1.00 92.06 555 THR A O 1
ATOM 4290 N N . LEU A 1 556 ? 5.387 12.040 15.622 1.00 87.44 556 LEU A N 1
ATOM 4291 C CA . LEU A 1 556 ? 5.000 12.956 16.691 1.00 87.44 556 LEU A CA 1
ATOM 4292 C C . LEU A 1 556 ? 4.427 14.239 16.084 1.00 87.44 556 LEU A C 1
ATOM 4294 O O . LEU A 1 556 ? 4.908 14.698 15.046 1.00 87.44 556 LEU A O 1
ATOM 4298 N N . GLU A 1 557 ? 3.411 14.813 16.725 1.00 85.88 557 GLU A N 1
ATOM 4299 C CA . GLU A 1 557 ? 2.944 16.156 16.376 1.00 85.88 557 GLU A CA 1
ATOM 4300 C C . GLU A 1 557 ? 4.035 17.184 16.699 1.00 85.88 557 GLU A C 1
ATOM 4302 O O . GLU A 1 557 ? 4.842 16.968 17.601 1.00 85.88 557 GLU A O 1
ATOM 4307 N N . ASP A 1 558 ? 4.052 18.328 16.008 1.00 84.69 558 ASP A N 1
ATOM 4308 C CA . ASP A 1 558 ? 5.100 19.353 16.169 1.00 84.69 558 ASP A CA 1
ATOM 4309 C C . ASP A 1 558 ? 5.298 19.800 17.627 1.00 84.69 558 ASP A C 1
ATOM 4311 O O . ASP A 1 558 ? 6.418 20.099 18.042 1.00 84.69 558 ASP A O 1
ATOM 4315 N N . LYS A 1 559 ? 4.218 19.804 18.419 1.00 83.06 559 LYS A N 1
ATOM 4316 C CA . LYS A 1 559 ? 4.234 20.144 19.850 1.00 83.06 559 LYS A CA 1
ATOM 4317 C C . LYS A 1 559 ? 4.973 19.106 20.714 1.00 83.06 559 LYS A C 1
ATOM 4319 O O . LYS A 1 559 ? 5.496 19.465 21.765 1.00 83.06 559 LYS A O 1
ATOM 4324 N N . ASP A 1 560 ? 5.024 17.855 20.258 1.00 82.69 560 ASP A N 1
ATOM 4325 C CA . ASP A 1 560 ? 5.612 16.706 20.953 1.00 82.69 560 ASP A CA 1
ATOM 4326 C C . ASP A 1 560 ? 7.010 16.351 20.412 1.00 82.69 560 ASP A C 1
ATOM 4328 O O . ASP A 1 560 ? 7.689 15.476 20.953 1.00 82.69 560 ASP A O 1
ATOM 4332 N N . VAL A 1 561 ? 7.473 17.021 19.346 1.00 88.25 561 VAL A N 1
ATOM 4333 C CA . VAL A 1 561 ? 8.826 16.844 18.803 1.00 88.25 561 VAL A CA 1
ATOM 4334 C C . VAL A 1 561 ? 9.861 17.284 19.835 1.00 88.25 561 VAL A C 1
ATOM 4336 O O . VAL A 1 561 ? 9.921 18.443 20.252 1.00 88.25 561 VAL A O 1
ATOM 4339 N N . ILE A 1 562 ? 10.761 16.371 20.197 1.00 88.88 562 ILE A N 1
ATOM 4340 C CA . ILE A 1 562 ? 11.803 16.663 21.180 1.00 88.88 562 ILE A CA 1
ATOM 4341 C C . ILE A 1 562 ? 13.022 17.219 20.460 1.00 88.88 562 ILE A C 1
ATOM 4343 O O . ILE A 1 562 ? 13.738 16.506 19.752 1.00 88.88 562 ILE A O 1
ATOM 4347 N N . ARG A 1 563 ? 13.287 18.507 20.677 1.00 89.88 563 ARG A N 1
ATOM 4348 C CA . ARG A 1 563 ? 14.528 19.146 20.242 1.00 89.88 563 ARG A CA 1
ATOM 4349 C C . ARG A 1 563 ? 15.644 18.863 21.240 1.00 89.88 563 ARG A C 1
ATOM 4351 O O . ARG A 1 563 ? 15.529 19.204 22.419 1.00 89.88 563 ARG A O 1
ATOM 4358 N N . LEU A 1 564 ? 16.725 18.269 20.750 1.00 90.31 564 LEU A N 1
ATOM 4359 C CA . LEU A 1 564 ? 17.929 18.025 21.532 1.00 90.31 564 LEU A CA 1
ATOM 4360 C C . LEU A 1 564 ? 18.875 19.225 21.443 1.00 90.31 564 LEU A C 1
ATOM 4362 O O . LEU A 1 564 ? 18.902 19.947 20.443 1.00 90.31 564 LEU A O 1
ATOM 4366 N N . ASN A 1 565 ? 19.646 19.430 22.508 1.00 89.31 565 ASN A N 1
ATOM 4367 C CA . ASN A 1 565 ? 20.585 20.538 22.619 1.00 89.31 565 ASN A CA 1
ATOM 4368 C C . ASN A 1 565 ? 22.017 20.050 22.397 1.00 89.31 565 ASN A C 1
ATOM 4370 O O . ASN A 1 565 ? 22.407 18.995 22.900 1.00 89.31 565 ASN A O 1
ATOM 4374 N N . PHE A 1 566 ? 22.792 20.863 21.684 1.00 93.62 566 PHE A N 1
ATOM 4375 C CA . PHE A 1 566 ? 24.228 20.681 21.523 1.00 93.62 566 PHE A CA 1
ATOM 4376 C C . PHE A 1 566 ? 24.987 21.558 22.517 1.00 93.62 566 PHE A C 1
ATOM 4378 O O . PHE A 1 566 ? 24.522 22.641 22.883 1.00 93.62 566 PHE A O 1
ATOM 4385 N N . PHE A 1 567 ? 26.170 21.107 22.917 1.00 93.94 567 PHE A N 1
ATOM 4386 C CA . PHE A 1 567 ? 27.051 21.778 23.868 1.00 93.94 567 PHE A CA 1
ATOM 4387 C C . PHE A 1 567 ? 28.493 21.759 23.357 1.00 93.94 567 PHE A C 1
ATOM 4389 O O . PHE A 1 567 ? 28.876 20.853 22.618 1.00 93.94 567 PHE A O 1
ATOM 4396 N N . SER A 1 568 ? 29.287 22.762 23.729 1.00 93.25 568 SER A N 1
ATOM 4397 C CA . SER A 1 568 ? 30.714 22.844 23.376 1.00 93.25 568 SER A CA 1
ATOM 4398 C C . SER A 1 568 ? 31.611 22.014 24.298 1.00 93.25 568 SER A C 1
ATOM 4400 O O . SER A 1 568 ? 32.761 21.746 23.967 1.00 93.25 568 SER A O 1
ATOM 4402 N N . GLU A 1 569 ? 31.095 21.614 25.458 1.00 91.12 569 GLU A N 1
ATOM 4403 C CA . GLU A 1 569 ? 31.826 20.904 26.507 1.00 91.12 569 GLU A CA 1
ATOM 4404 C C . GLU A 1 569 ? 30.976 19.749 27.059 1.00 91.12 569 GLU A C 1
ATOM 4406 O O . GLU A 1 569 ? 29.743 19.845 27.054 1.00 91.12 569 GLU A O 1
ATOM 4411 N N . PRO A 1 570 ? 31.603 18.667 27.561 1.00 88.75 570 PRO A N 1
ATOM 4412 C CA . PRO A 1 570 ? 30.880 17.496 28.060 1.00 88.75 570 PRO A CA 1
ATOM 4413 C C . PRO A 1 570 ? 30.006 17.807 29.285 1.00 88.75 570 PRO A C 1
ATOM 4415 O O . PRO A 1 570 ? 28.932 17.230 29.419 1.00 88.75 570 PRO A O 1
ATOM 4418 N N . ASP A 1 571 ? 30.424 18.746 30.139 1.00 88.19 571 ASP A N 1
ATOM 4419 C CA . ASP A 1 571 ? 29.717 19.099 31.380 1.00 88.19 571 ASP A CA 1
ATOM 4420 C C . ASP A 1 571 ? 28.646 20.194 31.183 1.00 88.19 571 ASP A C 1
ATOM 4422 O O . ASP A 1 571 ? 27.873 20.496 32.099 1.00 88.19 571 ASP A O 1
ATOM 4426 N N . GLY A 1 572 ? 28.545 20.762 29.972 1.00 86.94 572 GLY A N 1
ATOM 4427 C CA . GLY A 1 572 ? 27.626 21.857 29.630 1.00 86.94 572 GLY A CA 1
ATOM 4428 C C . GLY A 1 572 ? 26.152 21.620 30.007 1.00 86.94 572 GLY A C 1
ATOM 4429 O O . GLY A 1 572 ? 25.525 22.524 30.568 1.00 86.94 572 GLY A O 1
ATOM 4430 N N . PRO A 1 573 ? 25.573 20.417 29.797 1.00 83.12 573 PRO A N 1
ATOM 4431 C CA . PRO A 1 573 ? 24.193 20.138 30.202 1.00 83.12 573 PRO A CA 1
ATOM 4432 C C . PRO A 1 573 ? 23.943 20.266 31.708 1.00 83.12 573 PRO A C 1
ATOM 4434 O O . PRO A 1 573 ? 22.844 20.645 32.105 1.00 83.12 573 PRO A O 1
ATOM 4437 N N . ILE A 1 574 ? 24.944 19.950 32.537 1.00 81.62 574 ILE A N 1
ATOM 4438 C CA . ILE A 1 574 ? 24.840 19.979 34.005 1.00 81.62 574 ILE A CA 1
ATOM 4439 C C . ILE A 1 574 ? 25.080 21.398 34.520 1.00 81.62 574 ILE A C 1
ATOM 4441 O O . ILE A 1 574 ? 24.386 21.863 35.422 1.00 81.62 574 ILE A O 1
ATOM 4445 N N . MET A 1 575 ? 26.049 22.100 33.933 1.00 84.81 575 MET A N 1
ATOM 4446 C CA . MET A 1 575 ? 26.418 23.455 34.346 1.00 84.81 575 MET A CA 1
ATOM 4447 C C . MET A 1 575 ? 25.426 24.528 33.871 1.00 84.81 575 MET A C 1
ATOM 4449 O O . MET A 1 575 ? 25.449 25.649 34.378 1.00 84.81 575 MET A O 1
ATOM 4453 N N . GLY A 1 576 ? 24.560 24.214 32.900 1.00 77.38 576 GLY A N 1
ATOM 4454 C CA . GLY A 1 576 ? 23.582 25.158 32.349 1.00 77.38 576 GLY A CA 1
ATOM 4455 C C . GLY A 1 576 ? 24.203 26.278 31.501 1.00 77.38 576 GLY A C 1
ATOM 4456 O O . GLY A 1 576 ? 23.525 27.250 31.169 1.00 77.38 576 GLY A O 1
ATOM 4457 N N . ASN A 1 577 ? 25.481 26.153 31.141 1.00 75.00 577 ASN A N 1
ATOM 4458 C CA . ASN A 1 577 ? 26.229 27.045 30.258 1.00 75.00 577 ASN A CA 1
ATOM 4459 C C . ASN A 1 577 ? 26.851 26.235 29.093 1.00 75.00 577 ASN A C 1
ATOM 4461 O O . ASN A 1 577 ? 26.676 25.023 29.003 1.00 75.00 577 ASN A O 1
ATOM 4465 N N . GLY A 1 578 ? 27.498 26.896 28.127 1.00 77.19 578 GLY A N 1
ATOM 4466 C CA . GLY A 1 578 ? 28.162 26.186 27.019 1.00 77.19 578 GLY A CA 1
ATOM 4467 C C . GLY A 1 578 ? 27.227 25.600 25.947 1.00 77.19 578 GLY A C 1
ATOM 4468 O O . GLY A 1 578 ? 27.613 24.675 25.236 1.00 77.19 578 GLY A O 1
ATOM 4469 N N . SER A 1 579 ? 25.997 26.118 25.801 1.00 88.00 579 SER A N 1
ATOM 4470 C CA . SER A 1 579 ? 25.102 25.734 24.697 1.00 88.00 579 SER A CA 1
ATOM 4471 C C . SER A 1 579 ? 25.725 26.077 23.341 1.00 88.00 579 SER A C 1
ATOM 4473 O O . SER A 1 579 ? 26.105 27.228 23.107 1.00 88.00 579 SER A O 1
ATOM 4475 N N . TYR A 1 580 ? 25.749 25.117 22.427 1.00 92.38 580 TYR A N 1
ATOM 4476 C CA . TYR A 1 580 ? 26.305 25.274 21.092 1.00 92.38 580 TYR A CA 1
ATOM 4477 C C . TYR A 1 580 ? 25.215 25.657 20.082 1.00 92.38 580 TYR A C 1
ATOM 4479 O O . TYR A 1 580 ? 24.178 25.000 19.991 1.00 92.38 580 TYR A O 1
ATOM 4487 N N . LYS A 1 581 ? 25.445 26.729 19.312 1.00 90.62 581 LYS A N 1
ATOM 4488 C CA . LYS A 1 581 ? 24.507 27.219 18.280 1.00 90.62 581 LYS A CA 1
ATOM 4489 C C . LYS A 1 581 ? 25.073 27.063 16.872 1.00 90.62 581 LYS A C 1
ATOM 4491 O O . LYS A 1 581 ? 24.423 26.497 15.993 1.00 90.62 581 LYS A O 1
ATOM 4496 N N . SER A 1 582 ? 26.272 27.593 16.663 1.00 95.31 582 SER A N 1
ATOM 4497 C CA . SER A 1 582 ? 26.998 27.474 15.406 1.00 95.31 582 SER A CA 1
ATOM 4498 C C . SER A 1 582 ? 28.462 27.859 15.570 1.00 95.31 582 SER A C 1
ATOM 4500 O O . SER A 1 582 ? 28.764 28.711 16.408 1.00 95.31 582 SER A O 1
ATOM 4502 N N . SER A 1 583 ? 29.313 27.339 14.696 1.00 95.12 583 SER A N 1
ATOM 4503 C CA . SER A 1 583 ? 30.694 27.786 14.499 1.00 95.12 583 SER A CA 1
ATOM 4504 C C . SER A 1 583 ? 31.026 27.852 13.005 1.00 95.12 583 SER A C 1
ATOM 4506 O O . SER A 1 583 ? 30.215 27.476 12.150 1.00 95.12 583 SER A O 1
ATOM 4508 N N . GLU A 1 584 ? 32.216 28.358 12.698 1.00 95.50 584 GLU A N 1
ATOM 4509 C CA . GLU A 1 584 ? 32.843 28.213 11.390 1.00 95.50 584 GLU A CA 1
ATOM 4510 C C . GLU A 1 584 ? 33.963 27.174 11.512 1.00 95.50 584 GLU A C 1
ATOM 4512 O O . GLU A 1 584 ? 34.945 27.382 12.231 1.00 95.50 584 GLU A O 1
ATOM 4517 N N . LEU A 1 585 ? 33.796 26.042 10.830 1.00 93.12 585 LEU A N 1
ATOM 4518 C CA . LEU A 1 585 ? 34.817 25.011 10.731 1.00 93.12 585 LEU A CA 1
ATOM 4519 C C . LEU A 1 585 ? 35.881 25.479 9.747 1.00 93.12 585 LEU A C 1
ATOM 4521 O O . LEU A 1 585 ? 35.570 25.819 8.610 1.00 93.12 585 LEU A O 1
ATOM 4525 N N . VAL A 1 586 ? 37.137 25.470 10.182 1.00 90.75 586 VAL A N 1
ATOM 4526 C CA . VAL A 1 586 ? 38.292 25.784 9.334 1.00 90.75 586 VAL A CA 1
ATOM 4527 C C . VAL A 1 586 ? 38.840 24.477 8.750 1.00 90.75 586 VAL A C 1
ATOM 4529 O O . VAL A 1 586 ? 38.952 23.507 9.507 1.00 90.75 586 VAL A O 1
ATOM 4532 N N . PRO A 1 587 ? 39.230 24.435 7.460 1.00 90.44 587 PRO A N 1
ATOM 4533 C CA . PRO A 1 587 ? 39.754 23.231 6.823 1.00 90.44 587 PRO A CA 1
ATOM 4534 C C . PRO A 1 587 ? 40.822 22.499 7.643 1.00 90.44 587 PRO A C 1
ATOM 4536 O O . PRO A 1 587 ? 41.825 23.093 8.045 1.00 90.44 587 PRO A O 1
ATOM 4539 N N . GLY A 1 588 ? 40.607 21.204 7.885 1.00 86.31 588 GLY A N 1
ATOM 4540 C CA . GLY A 1 588 ? 41.537 20.321 8.601 1.00 86.31 588 GLY A CA 1
ATOM 4541 C C . GLY A 1 588 ? 41.587 20.511 10.124 1.00 86.31 588 GLY A C 1
ATOM 4542 O O . GLY A 1 588 ? 42.406 19.884 10.801 1.00 86.31 588 GLY A O 1
ATOM 4543 N N . LYS A 1 589 ? 40.755 21.397 10.691 1.00 92.69 589 LYS A N 1
ATOM 4544 C CA . LYS A 1 589 ? 40.629 21.570 12.141 1.00 92.69 589 LYS A CA 1
ATOM 4545 C C . LYS A 1 589 ? 39.394 20.831 12.644 1.00 92.69 589 LYS A C 1
ATOM 4547 O O . LYS A 1 589 ? 38.275 21.114 12.231 1.00 92.69 589 LYS A O 1
ATOM 4552 N N . LYS A 1 590 ? 39.608 19.947 13.618 1.00 93.06 590 LYS A N 1
ATOM 4553 C CA . LYS A 1 590 ? 38.527 19.253 14.322 1.00 93.06 590 LYS A CA 1
ATOM 4554 C C . LYS A 1 590 ? 37.905 20.137 15.393 1.00 93.06 590 LYS A C 1
ATOM 4556 O O . LYS A 1 590 ? 38.619 20.765 16.180 1.00 93.06 590 LYS A O 1
ATOM 4561 N N . GLU A 1 591 ? 36.584 20.114 15.463 1.00 95.00 591 GLU A N 1
ATOM 4562 C CA . GLU A 1 591 ? 35.796 20.723 16.529 1.00 95.00 591 GLU A CA 1
ATOM 4563 C C . GLU A 1 591 ? 34.876 19.673 17.153 1.00 95.00 591 GLU A C 1
ATOM 4565 O O . GLU A 1 591 ? 34.156 18.964 16.449 1.00 95.00 591 GLU A O 1
ATOM 4570 N N . ALA A 1 592 ? 34.919 19.554 18.480 1.00 94.62 592 ALA A N 1
ATOM 4571 C CA . ALA A 1 592 ? 34.078 18.627 19.223 1.00 94.62 592 ALA A CA 1
ATOM 4572 C C . ALA A 1 592 ? 32.791 19.327 19.668 1.00 94.62 592 ALA A C 1
ATOM 4574 O O . ALA A 1 592 ? 32.842 20.362 20.329 1.00 94.62 592 ALA A O 1
ATOM 4575 N N . ILE A 1 593 ? 31.650 18.720 19.354 1.00 95.06 593 ILE A N 1
ATOM 4576 C CA . ILE A 1 593 ? 30.339 19.099 19.882 1.00 95.06 593 ILE A CA 1
ATOM 4577 C C . ILE A 1 593 ? 29.741 17.919 20.647 1.00 95.06 593 ILE A C 1
ATOM 4579 O O . ILE A 1 593 ? 30.020 16.756 20.356 1.00 95.06 593 ILE A O 1
ATOM 4583 N N . TYR A 1 594 ? 28.907 18.211 21.635 1.00 93.25 594 TYR A N 1
ATOM 4584 C CA . TYR A 1 594 ? 28.343 17.216 22.540 1.00 93.25 594 TYR A CA 1
ATOM 4585 C C . TYR A 1 594 ? 26.821 17.252 22.455 1.00 93.25 594 TYR A C 1
ATOM 4587 O O . TYR A 1 594 ? 26.214 18.300 22.667 1.00 93.25 594 TYR A O 1
ATOM 4595 N N . LEU A 1 595 ? 26.198 16.117 22.139 1.00 92.44 595 LEU A N 1
ATOM 4596 C CA . LEU A 1 595 ? 24.744 15.972 22.095 1.00 92.44 595 LEU A CA 1
ATOM 4597 C C . LEU A 1 595 ? 24.252 15.310 23.382 1.00 92.44 595 LEU A C 1
ATOM 4599 O O . LEU A 1 595 ? 24.606 14.167 23.672 1.00 92.44 595 LEU A O 1
ATOM 4603 N N . ALA A 1 596 ? 23.437 16.023 24.156 1.00 87.06 596 ALA A N 1
ATOM 4604 C CA . ALA A 1 596 ? 22.893 15.493 25.402 1.00 87.06 596 ALA A CA 1
ATOM 4605 C C . ALA A 1 596 ? 21.611 14.672 25.166 1.00 87.06 596 ALA A C 1
ATOM 4607 O O . ALA A 1 596 ? 20.829 15.011 24.267 1.00 87.06 596 ALA A O 1
ATOM 4608 N N . PRO A 1 597 ? 21.349 13.636 25.987 1.00 83.00 597 PRO A N 1
ATOM 4609 C CA . PRO A 1 597 ? 20.059 12.960 25.988 1.00 83.00 597 PRO A CA 1
ATOM 4610 C C . PRO A 1 597 ? 18.925 13.935 26.362 1.00 83.00 597 PRO A C 1
ATOM 4612 O O . PRO A 1 597 ? 19.154 14.944 27.038 1.00 83.00 597 PRO A O 1
ATOM 4615 N N . PRO A 1 598 ? 17.686 13.665 25.920 1.00 82.00 598 PRO A N 1
ATOM 4616 C CA . PRO A 1 598 ? 16.537 14.478 26.297 1.00 82.00 598 PRO A CA 1
ATOM 4617 C C . PRO A 1 598 ? 16.284 14.414 27.808 1.00 82.00 598 PRO A C 1
ATOM 4619 O O . PRO A 1 598 ? 16.451 13.373 28.442 1.00 82.00 598 PRO A O 1
ATOM 4622 N N . ALA A 1 599 ? 15.832 15.528 28.381 1.00 77.25 599 ALA A N 1
ATOM 4623 C CA . ALA A 1 599 ? 15.427 15.570 29.780 1.00 77.25 599 ALA A CA 1
ATOM 4624 C C . ALA A 1 599 ? 14.191 14.681 30.019 1.00 77.25 599 ALA A C 1
ATOM 4626 O O . ALA A 1 599 ? 13.324 14.553 29.151 1.00 77.25 599 ALA A O 1
ATOM 4627 N N . LYS A 1 600 ? 14.108 14.056 31.201 1.00 69.69 600 LYS A N 1
ATOM 4628 C CA . LYS A 1 600 ? 13.071 13.061 31.532 1.00 69.69 600 LYS A CA 1
ATOM 4629 C C . LYS A 1 600 ? 11.645 13.609 31.406 1.00 69.69 600 LYS A C 1
ATOM 4631 O O . LYS A 1 600 ? 10.750 12.870 31.016 1.00 69.69 600 LYS A O 1
ATOM 4636 N N . ASP A 1 601 ? 11.440 14.880 31.731 1.00 69.94 601 ASP A N 1
ATOM 4637 C CA . ASP A 1 601 ? 10.167 15.601 31.617 1.00 69.94 601 ASP A CA 1
ATOM 4638 C C . ASP A 1 601 ? 9.715 15.812 30.165 1.00 69.94 601 ASP A C 1
ATOM 4640 O O . ASP A 1 601 ? 8.524 15.982 29.920 1.00 69.94 601 ASP A O 1
ATOM 4644 N N . LYS A 1 602 ? 10.650 15.761 29.207 1.00 73.56 602 LYS A N 1
ATOM 4645 C CA . LYS A 1 602 ? 10.382 15.917 27.770 1.00 73.56 602 LYS A CA 1
ATOM 4646 C C . LYS A 1 602 ? 10.183 14.596 27.039 1.00 73.56 602 LYS A C 1
ATOM 4648 O O . LYS A 1 602 ? 9.769 14.608 25.886 1.00 73.56 602 LYS A O 1
ATOM 4653 N N . LEU A 1 603 ? 10.516 13.467 27.664 1.00 69.06 603 LEU A N 1
ATOM 4654 C CA . LEU A 1 603 ? 10.270 12.155 27.077 1.00 69.06 603 LEU A CA 1
ATOM 4655 C C . LEU A 1 603 ? 8.769 11.841 27.123 1.00 69.06 603 LEU A C 1
ATOM 4657 O O . LEU A 1 603 ? 8.125 12.127 28.138 1.00 69.06 603 LEU A O 1
ATOM 4661 N N . PRO A 1 604 ? 8.199 11.199 26.084 1.00 64.25 604 PRO A N 1
ATOM 4662 C CA . PRO A 1 604 ? 6.834 10.707 26.163 1.00 64.25 604 PRO A CA 1
ATOM 4663 C C . PRO A 1 604 ? 6.772 9.729 27.334 1.00 64.25 604 PRO A C 1
ATOM 4665 O O . PRO A 1 604 ? 7.651 8.870 27.469 1.00 64.25 604 PRO A O 1
ATOM 4668 N N . LYS A 1 605 ? 5.771 9.863 28.210 1.00 58.44 605 LYS A N 1
ATOM 4669 C CA . LYS A 1 605 ? 5.575 8.905 29.304 1.00 58.44 605 LYS A CA 1
ATOM 4670 C C . LYS A 1 605 ? 5.466 7.519 28.671 1.00 58.44 605 LYS A C 1
ATOM 4672 O O . LYS A 1 605 ? 4.542 7.274 27.907 1.00 58.44 605 LYS A O 1
ATOM 4677 N N . ALA A 1 606 ? 6.441 6.647 28.936 1.00 45.38 606 ALA A N 1
ATOM 4678 C CA . ALA A 1 606 ? 6.437 5.295 28.401 1.00 45.38 606 ALA A CA 1
ATOM 4679 C C . ALA A 1 606 ? 5.138 4.604 28.832 1.00 45.38 606 ALA A C 1
ATOM 4681 O O . ALA A 1 606 ? 4.900 4.396 30.024 1.00 45.38 606 ALA A O 1
ATOM 4682 N N . GLU A 1 607 ? 4.294 4.291 27.855 1.00 47.41 607 GLU A N 1
ATOM 4683 C CA . GLU A 1 607 ? 3.054 3.550 28.041 1.00 47.41 607 GLU A CA 1
ATOM 4684 C C . GLU A 1 607 ? 3.405 2.094 28.358 1.00 47.41 607 GLU A C 1
ATOM 4686 O O . GLU A 1 607 ? 3.462 1.226 27.491 1.00 47.41 607 GLU A O 1
ATOM 4691 N N . TYR A 1 608 ? 3.672 1.815 29.630 1.00 35.38 608 TYR A N 1
ATOM 4692 C CA . TYR A 1 608 ? 3.480 0.474 30.155 1.00 35.38 608 TYR A CA 1
ATOM 4693 C C . TYR A 1 608 ? 1.994 0.346 30.498 1.00 35.38 608 TYR A C 1
ATOM 4695 O O . TYR A 1 608 ? 1.526 1.100 31.356 1.00 35.38 608 TYR A O 1
ATOM 4703 N N . PRO A 1 609 ? 1.231 -0.577 29.882 1.00 36.59 609 PRO A N 1
ATOM 4704 C CA . PRO A 1 609 ? -0.128 -0.853 30.315 1.00 36.59 609 PRO A CA 1
ATOM 4705 C C . PRO A 1 609 ? -0.067 -1.488 31.708 1.00 36.59 609 PRO A C 1
ATOM 4707 O O . PRO A 1 609 ? 0.043 -2.703 31.867 1.00 36.59 609 PRO A O 1
ATOM 4710 N N . GLN A 1 610 ? -0.115 -0.656 32.748 1.00 24.77 610 GLN A N 1
ATOM 4711 C CA . GLN A 1 610 ? -0.481 -1.118 34.073 1.00 24.77 610 GLN A CA 1
ATOM 4712 C C . GLN A 1 610 ? -1.972 -1.439 34.041 1.00 24.77 610 GLN A C 1
ATOM 4714 O O . GLN A 1 610 ? -2.835 -0.564 33.983 1.00 24.77 610 GLN A O 1
ATOM 4719 N N . HIS A 1 611 ? -2.239 -2.743 34.028 1.00 31.41 611 HIS A N 1
ATOM 4720 C CA . HIS A 1 611 ? -3.533 -3.362 34.253 1.00 31.41 611 HIS A CA 1
ATOM 4721 C C . HIS A 1 611 ? -4.342 -2.617 35.321 1.00 31.41 611 HIS A C 1
ATOM 4723 O O . HIS A 1 611 ? -4.116 -2.792 36.514 1.00 31.41 611 HIS A O 1
ATOM 4729 N N . THR A 1 612 ? -5.359 -1.875 34.884 1.00 33.09 612 THR A N 1
ATOM 4730 C CA . THR A 1 612 ? -6.491 -1.528 35.749 1.00 33.09 612 THR A CA 1
ATOM 4731 C C . THR A 1 612 ? -7.831 -1.708 35.015 1.00 33.09 612 THR A C 1
ATOM 4733 O O . THR A 1 612 ? -8.432 -0.716 34.620 1.00 33.09 612 THR A O 1
ATOM 4736 N N . PRO A 1 613 ? -8.339 -2.946 34.796 1.00 37.66 613 PRO A N 1
ATOM 4737 C CA . PRO A 1 613 ? -9.689 -3.109 34.249 1.00 37.66 613 PRO A CA 1
ATOM 4738 C C . PRO A 1 613 ? -10.546 -4.159 34.981 1.00 37.66 613 PRO A C 1
ATOM 4740 O O . PRO A 1 613 ? -11.339 -4.851 34.346 1.00 37.66 613 PRO A O 1
ATOM 4743 N N . LEU A 1 614 ? -10.420 -4.307 36.308 1.00 34.72 614 LEU A N 1
ATOM 4744 C CA . LEU A 1 614 ? -11.339 -5.178 37.064 1.00 34.72 614 LEU A CA 1
ATOM 4745 C C . LEU A 1 614 ? -12.620 -4.446 37.509 1.00 34.72 614 LEU A C 1
ATOM 4747 O O . LEU A 1 614 ? -13.667 -5.071 37.596 1.00 34.72 614 LEU A O 1
ATOM 4751 N N . LEU A 1 615 ? -12.577 -3.124 37.716 1.00 35.34 615 LEU A N 1
ATOM 4752 C CA . LEU A 1 615 ? -13.740 -2.349 38.184 1.00 35.34 615 LEU A CA 1
ATOM 4753 C C . LEU A 1 615 ? -14.619 -1.794 37.045 1.00 35.34 615 LEU A C 1
ATOM 4755 O O . LEU A 1 615 ? -15.829 -1.710 37.218 1.00 35.34 615 LEU A O 1
ATOM 4759 N N . ALA A 1 616 ? -14.061 -1.530 35.856 1.00 38.12 616 ALA A N 1
ATOM 4760 C CA . ALA A 1 616 ? -14.843 -1.169 34.662 1.00 38.12 616 ALA A CA 1
ATOM 4761 C C . ALA A 1 616 ? -15.619 -2.372 34.076 1.00 38.12 616 ALA A C 1
ATOM 4763 O O . ALA A 1 616 ? -16.768 -2.237 33.659 1.00 38.12 616 ALA A O 1
ATOM 4764 N N . LYS A 1 617 ? -15.043 -3.584 34.155 1.00 41.00 617 LYS A N 1
ATOM 4765 C CA . LYS A 1 617 ? -15.676 -4.831 33.687 1.00 41.00 617 LYS A CA 1
ATOM 4766 C C . LYS A 1 617 ? -16.879 -5.291 34.518 1.00 41.00 617 LYS A C 1
ATOM 4768 O O . LYS A 1 617 ? -17.686 -6.070 34.017 1.00 41.00 617 LYS A O 1
ATOM 4773 N N . ILE A 1 618 ? -17.013 -4.845 35.769 1.00 41.50 618 ILE A N 1
ATOM 4774 C CA . ILE A 1 618 ? -18.135 -5.234 36.642 1.00 41.50 618 ILE A CA 1
ATOM 4775 C C . ILE A 1 618 ? -19.414 -4.453 36.280 1.00 41.50 618 ILE A C 1
ATOM 4777 O O . ILE A 1 618 ? -20.503 -5.017 36.365 1.00 41.50 618 ILE A O 1
ATOM 4781 N N . LEU A 1 619 ? -19.297 -3.217 35.776 1.00 39.53 619 LEU A N 1
ATOM 4782 C CA . LEU A 1 619 ? -20.440 -2.443 35.264 1.00 39.53 619 LEU A CA 1
ATOM 4783 C C . LEU A 1 619 ? -20.850 -2.862 33.836 1.00 39.53 619 LEU A C 1
ATOM 4785 O O . LEU A 1 619 ? -22.042 -2.955 33.532 1.00 39.53 619 LEU A O 1
ATOM 4789 N N . GLU A 1 620 ? -19.881 -3.193 32.974 1.00 46.59 620 GLU A N 1
ATOM 4790 C CA . GLU A 1 620 ? -20.142 -3.782 31.645 1.00 46.59 620 GLU A CA 1
ATOM 4791 C C . GLU A 1 620 ? -20.711 -5.213 31.730 1.00 46.59 620 GLU A C 1
ATOM 4793 O O . GLU A 1 620 ? -21.498 -5.638 30.879 1.00 46.59 620 GLU A O 1
ATOM 4798 N N . GLY A 1 621 ? -20.371 -5.960 32.787 1.00 43.53 621 GLY A N 1
ATOM 4799 C CA . GLY A 1 621 ? -20.898 -7.301 33.067 1.00 43.53 621 GLY A CA 1
ATOM 4800 C C . GLY A 1 621 ? -22.396 -7.342 33.404 1.00 43.53 621 GLY A C 1
ATOM 4801 O O . GLY A 1 621 ? -23.025 -8.390 33.256 1.00 43.53 621 GLY A O 1
ATOM 4802 N N . LEU A 1 622 ? -22.985 -6.213 33.812 1.00 44.78 622 LEU A N 1
ATOM 4803 C CA . LEU A 1 622 ? -24.428 -6.083 34.060 1.00 44.78 622 LEU A CA 1
ATOM 4804 C C . LEU A 1 622 ? -25.205 -5.692 32.792 1.00 44.78 622 LEU A C 1
ATOM 4806 O O . LEU A 1 622 ? -26.316 -6.175 32.594 1.00 44.78 622 LEU A O 1
ATOM 4810 N N . HIS A 1 623 ? -24.588 -4.923 31.887 1.00 44.75 623 HIS A N 1
ATOM 4811 C CA . HIS A 1 623 ? -25.176 -4.525 30.598 1.00 44.75 623 HIS A CA 1
ATOM 4812 C C . HIS A 1 623 ? -25.111 -5.613 29.506 1.00 44.75 623 HIS A C 1
ATOM 4814 O O . HIS A 1 623 ? -25.784 -5.506 28.483 1.00 44.75 623 HIS A O 1
ATOM 4820 N N . SER A 1 624 ? -24.304 -6.663 29.693 1.00 45.31 624 SER A N 1
ATOM 4821 C CA . SER A 1 624 ? -24.037 -7.707 28.685 1.00 45.31 624 SER A CA 1
ATOM 4822 C C . SER A 1 624 ? -24.872 -8.988 28.830 1.00 45.31 624 SER A C 1
ATOM 4824 O O . SER A 1 624 ? -24.665 -9.942 28.077 1.00 45.31 624 SER A O 1
ATOM 4826 N N . ARG A 1 625 ? -25.871 -9.030 29.724 1.00 48.16 625 ARG A N 1
ATOM 4827 C CA . ARG A 1 625 ? -26.854 -10.133 29.783 1.00 48.16 625 ARG A CA 1
ATOM 4828 C C . ARG A 1 625 ? -27.886 -10.001 28.651 1.00 48.16 625 ARG A C 1
ATOM 4830 O O . ARG A 1 625 ? -29.057 -9.739 28.879 1.00 48.16 625 ARG A O 1
ATOM 4837 N N . SER A 1 626 ? -27.440 -10.192 27.412 1.00 40.78 626 SER A N 1
ATOM 4838 C CA . SER A 1 626 ? -28.202 -9.989 26.167 1.00 40.78 626 SER A CA 1
ATOM 4839 C C . SER A 1 626 ? -29.207 -11.099 25.811 1.00 40.78 626 SER A C 1
ATOM 4841 O O . SER A 1 626 ? -29.657 -11.179 24.671 1.00 40.78 626 SER A O 1
ATOM 4843 N N . LYS A 1 627 ? -29.584 -11.959 26.765 1.00 44.09 627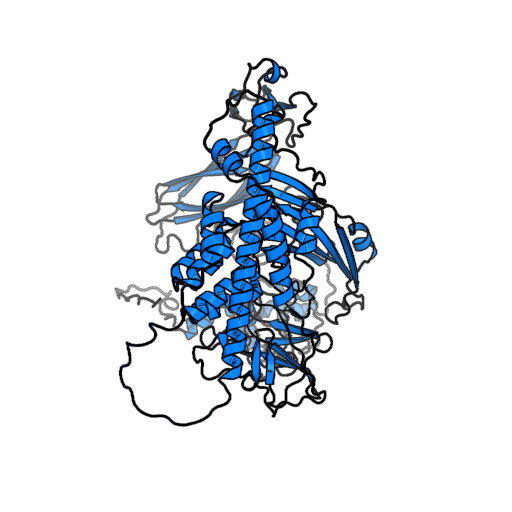 LYS A N 1
ATOM 4844 C CA . LYS A 1 627 ? -30.603 -13.002 26.575 1.00 44.09 627 LYS A CA 1
ATOM 4845 C C . LYS A 1 627 ? -31.537 -13.055 27.779 1.00 44.09 627 LYS A C 1
ATOM 4847 O O . LYS A 1 627 ? -31.350 -13.869 28.679 1.00 44.09 627 LYS A O 1
ATOM 4852 N N . ILE A 1 628 ? -32.514 -12.159 27.805 1.00 49.28 628 ILE A N 1
ATOM 4853 C CA . ILE A 1 628 ? -33.706 -12.294 28.643 1.00 49.28 628 ILE A CA 1
ATOM 4854 C C . ILE A 1 628 ? -34.892 -12.132 27.695 1.00 49.28 628 ILE A C 1
ATOM 4856 O O . ILE A 1 628 ? -34.976 -11.126 26.994 1.00 49.28 628 ILE A O 1
ATOM 4860 N N . ASP A 1 629 ? -35.778 -13.127 27.670 1.00 50.72 629 ASP A N 1
ATOM 4861 C CA . ASP A 1 629 ? -36.940 -13.209 26.771 1.00 50.72 629 ASP A CA 1
ATOM 4862 C C . ASP A 1 629 ? -38.021 -12.140 27.060 1.00 50.72 629 ASP A C 1
ATOM 4864 O O . ASP A 1 629 ? -39.027 -12.074 26.364 1.00 50.72 629 ASP A O 1
ATOM 4868 N N . ASP A 1 630 ? -37.807 -11.269 28.057 1.00 65.44 630 ASP A N 1
ATOM 4869 C CA . ASP A 1 630 ? -38.746 -10.228 28.486 1.00 65.44 630 ASP A CA 1
ATOM 4870 C C . ASP A 1 630 ? -38.027 -8.890 28.780 1.00 65.44 630 ASP A C 1
ATOM 4872 O O . ASP A 1 630 ? -37.573 -8.606 29.896 1.00 65.44 630 ASP A O 1
ATOM 4876 N N . LYS A 1 631 ? -37.885 -8.063 27.733 1.00 66.56 631 LYS A N 1
ATOM 4877 C CA . LYS A 1 631 ? -37.177 -6.767 27.768 1.00 66.56 631 LYS A CA 1
ATOM 4878 C C . LYS A 1 631 ? -37.837 -5.741 28.697 1.00 66.56 631 LYS A C 1
ATOM 4880 O O . LYS A 1 631 ? -37.138 -4.919 29.286 1.00 66.56 631 LYS A O 1
ATOM 4885 N N . ILE A 1 632 ? -39.161 -5.796 28.866 1.00 71.38 632 ILE A N 1
ATOM 4886 C CA . ILE A 1 632 ? -39.904 -4.855 29.720 1.00 71.38 632 ILE A CA 1
ATOM 4887 C C . ILE A 1 632 ? -39.565 -5.097 31.192 1.00 71.38 632 ILE A C 1
ATOM 4889 O O . ILE A 1 632 ? -39.305 -4.143 31.929 1.00 71.38 632 ILE A O 1
ATOM 4893 N N . LYS A 1 633 ? -39.515 -6.366 31.611 1.00 72.75 633 LYS A N 1
ATOM 4894 C CA . LYS A 1 633 ? -39.148 -6.743 32.979 1.00 72.75 633 LYS A CA 1
ATOM 4895 C C . LYS A 1 633 ? -37.712 -6.332 33.321 1.00 72.75 633 LYS A C 1
ATOM 4897 O O . LYS A 1 633 ? -37.475 -5.779 34.391 1.00 72.75 633 LYS A O 1
ATOM 4902 N N . HIS A 1 634 ? -36.775 -6.515 32.389 1.00 74.19 634 HIS A N 1
ATOM 4903 C CA . HIS A 1 634 ? -35.387 -6.084 32.572 1.00 74.19 634 HIS A CA 1
ATOM 4904 C C . HIS A 1 634 ? -35.267 -4.562 32.762 1.00 74.19 634 HIS A C 1
ATOM 4906 O O . HIS A 1 634 ? -34.614 -4.107 33.700 1.00 74.19 634 HIS A O 1
ATOM 4912 N N . SER A 1 635 ? -35.947 -3.761 31.936 1.00 74.56 635 SER A N 1
ATOM 4913 C CA . SER A 1 635 ? -35.940 -2.300 32.092 1.00 74.56 635 SER A CA 1
ATOM 4914 C C . SER A 1 635 ? -36.607 -1.836 33.395 1.00 74.56 635 SER A C 1
ATOM 4916 O O . SER A 1 635 ? -36.178 -0.843 33.977 1.00 74.56 635 SER A O 1
ATOM 4918 N N . GLN A 1 636 ? -37.613 -2.558 33.903 1.00 77.38 636 GLN A N 1
ATOM 4919 C CA . GLN A 1 636 ? -38.204 -2.284 35.221 1.00 77.38 636 GLN A CA 1
ATOM 4920 C C . GLN A 1 636 ? -37.232 -2.574 36.374 1.00 77.38 636 GLN A C 1
ATOM 4922 O O . GLN A 1 636 ? -37.170 -1.792 37.321 1.00 77.38 636 GLN A O 1
ATOM 4927 N N . GLU A 1 637 ? -36.446 -3.651 36.283 1.00 72.38 637 GLU A N 1
ATOM 4928 C CA . GLU A 1 637 ? -35.387 -3.966 37.252 1.00 72.38 637 GLU A CA 1
ATOM 4929 C C . GLU A 1 637 ? -34.301 -2.876 37.261 1.00 72.38 637 GLU A C 1
ATOM 4931 O O . GLU A 1 637 ? -33.916 -2.407 38.331 1.00 72.38 637 GLU A O 1
ATOM 4936 N N . VAL A 1 638 ? -33.880 -2.391 36.083 1.00 73.31 638 VAL A N 1
ATOM 4937 C CA . VAL A 1 638 ? -32.925 -1.272 35.959 1.00 73.31 638 VAL A CA 1
ATOM 4938 C C . VAL A 1 638 ? -33.467 0.009 36.602 1.00 73.31 638 VAL A C 1
ATOM 4940 O O . VAL A 1 638 ? -32.729 0.684 37.318 1.00 73.31 638 VAL A O 1
ATOM 4943 N N . ILE A 1 639 ? -34.750 0.337 36.397 1.00 78.00 639 ILE A N 1
ATOM 4944 C CA . ILE A 1 639 ? -35.389 1.507 37.026 1.00 78.00 639 ILE A CA 1
ATOM 4945 C C . ILE A 1 639 ? -35.418 1.358 38.550 1.00 78.00 639 ILE A C 1
ATOM 4947 O O . ILE A 1 639 ? -35.056 2.302 39.247 1.00 78.00 639 ILE A O 1
ATOM 4951 N N . ALA A 1 640 ? -35.794 0.185 39.067 1.00 69.75 640 ALA A N 1
ATOM 4952 C CA . ALA A 1 640 ? -35.856 -0.065 40.506 1.00 69.75 640 ALA A CA 1
ATOM 4953 C C . ALA A 1 640 ? -34.476 0.065 41.174 1.00 69.75 640 ALA A C 1
ATOM 4955 O O . ALA A 1 640 ? -34.349 0.733 42.199 1.00 69.75 640 ALA A O 1
ATOM 4956 N N . THR A 1 641 ? -33.429 -0.508 40.567 1.00 65.56 641 THR A N 1
ATOM 4957 C CA . THR A 1 641 ? -32.048 -0.373 41.058 1.00 65.56 641 THR A CA 1
ATOM 4958 C C . THR A 1 641 ? -31.546 1.068 40.960 1.00 65.56 641 THR A C 1
ATOM 4960 O O . THR A 1 641 ? -30.898 1.561 41.882 1.00 65.56 641 THR A O 1
ATOM 4963 N N . ALA A 1 642 ? -31.856 1.775 39.870 1.00 70.50 642 ALA A N 1
ATOM 4964 C CA . ALA A 1 642 ? -31.490 3.179 39.731 1.00 70.50 642 ALA A CA 1
ATOM 4965 C C . ALA A 1 642 ? -32.182 4.062 40.782 1.00 70.50 642 ALA A C 1
ATOM 4967 O O . ALA A 1 642 ? -31.539 4.946 41.342 1.00 70.50 642 ALA A O 1
ATOM 4968 N N . ASP A 1 643 ? -33.456 3.807 41.093 1.00 72.56 643 ASP A N 1
ATOM 4969 C CA . ASP A 1 643 ? -34.203 4.542 42.120 1.00 72.56 643 ASP A CA 1
ATOM 4970 C C . ASP A 1 643 ? -33.657 4.315 43.532 1.00 72.56 643 ASP A C 1
ATOM 4972 O O . ASP A 1 643 ? -33.579 5.264 44.316 1.00 72.56 643 ASP A O 1
ATOM 4976 N N . GLU A 1 644 ? -33.187 3.104 43.836 1.00 66.75 644 GLU A N 1
ATOM 4977 C CA . GLU A 1 644 ? -32.493 2.812 45.092 1.00 66.75 644 GLU A CA 1
ATOM 4978 C C . GLU A 1 644 ? -31.205 3.644 45.220 1.00 66.75 644 GLU A C 1
ATOM 4980 O O . GLU A 1 644 ? -31.018 4.344 46.219 1.00 66.75 644 GLU A O 1
ATOM 4985 N N . VAL A 1 645 ? -30.373 3.681 44.169 1.00 65.88 645 VAL A N 1
ATOM 4986 C CA . VAL A 1 645 ? -29.151 4.505 44.136 1.00 65.88 645 VAL A CA 1
ATOM 4987 C C . VAL A 1 645 ? -29.484 5.995 44.260 1.00 65.88 645 VAL A C 1
ATOM 4989 O O . VAL A 1 645 ? -28.881 6.683 45.082 1.00 65.88 645 VAL A O 1
ATOM 4992 N N . ILE A 1 646 ? -30.476 6.496 43.518 1.00 74.06 646 ILE A N 1
ATOM 4993 C CA . ILE A 1 646 ? -30.898 7.906 43.565 1.00 74.06 646 ILE A CA 1
ATOM 4994 C C . ILE A 1 646 ? -31.394 8.293 44.964 1.00 74.06 646 ILE A C 1
ATOM 4996 O O . ILE A 1 646 ? -31.119 9.405 45.413 1.00 74.06 646 ILE A O 1
ATOM 5000 N N . SER A 1 647 ? -32.107 7.396 45.654 1.00 71.88 647 SER A N 1
ATOM 5001 C CA . SER A 1 647 ? -32.612 7.633 47.014 1.00 71.88 647 SER A CA 1
ATOM 5002 C C . SER A 1 647 ? -31.517 7.616 48.085 1.00 71.88 647 SER A C 1
ATOM 5004 O O . SER A 1 647 ? -31.672 8.245 49.129 1.00 71.88 647 SER A O 1
ATOM 5006 N N . SER A 1 648 ? -30.404 6.925 47.818 1.00 70.94 648 SER A N 1
ATOM 5007 C CA . SER A 1 648 ? -29.268 6.807 48.740 1.00 70.94 648 SER A CA 1
ATOM 5008 C C . SER A 1 648 ? -28.317 8.012 48.724 1.00 70.94 648 SER A C 1
ATOM 5010 O O . SER A 1 648 ? -27.475 8.138 49.612 1.00 70.94 648 SER A O 1
ATOM 5012 N N . VAL A 1 649 ? -28.439 8.897 47.727 1.00 76.06 649 VAL A N 1
ATOM 5013 C CA . VAL A 1 649 ? -27.587 10.081 47.566 1.00 76.06 649 VAL A CA 1
ATOM 5014 C C . VAL A 1 649 ? -28.285 11.321 48.128 1.00 76.06 649 VAL A C 1
ATOM 5016 O O . VAL A 1 649 ? -29.352 11.710 47.652 1.00 76.06 649 VAL A O 1
ATOM 5019 N N . ASP A 1 650 ? -27.651 11.994 49.093 1.00 78.75 650 ASP A N 1
ATOM 5020 C CA . ASP A 1 650 ? -28.101 13.304 49.576 1.00 78.75 650 ASP A CA 1
ATOM 5021 C C . ASP A 1 650 ? -27.768 14.395 48.544 1.00 78.75 650 ASP A C 1
ATOM 5023 O O . ASP A 1 650 ? -26.637 14.869 48.410 1.00 78.75 650 ASP A O 1
ATOM 5027 N N . LYS A 1 651 ? -28.785 14.782 47.775 1.00 82.31 651 LYS A N 1
ATOM 5028 C CA . LYS A 1 651 ? -28.679 15.775 46.700 1.00 82.31 651 LYS A CA 1
ATOM 5029 C C . LYS A 1 651 ? -28.450 17.193 47.220 1.00 82.31 651 LYS A C 1
ATOM 5031 O O . LYS A 1 651 ? -27.816 17.992 46.529 1.00 82.31 651 LYS A O 1
ATOM 5036 N N . ASP A 1 652 ? -28.949 17.511 48.413 1.00 79.75 652 ASP A N 1
ATOM 5037 C CA . ASP A 1 652 ? -28.814 18.843 49.003 1.00 79.75 652 ASP A CA 1
ATOM 5038 C C . ASP A 1 652 ? -27.393 19.055 49.529 1.00 79.75 652 ASP A C 1
ATOM 5040 O O . ASP A 1 652 ? -26.834 20.146 49.380 1.00 79.75 652 ASP A O 1
ATOM 5044 N N . GLU A 1 653 ? -26.783 18.015 50.105 1.00 79.62 653 GLU A N 1
ATOM 5045 C CA . GLU A 1 653 ? -25.363 18.007 50.470 1.00 79.62 653 GLU A CA 1
ATOM 5046 C C . GLU A 1 653 ? -24.475 18.160 49.227 1.00 79.62 653 GLU A C 1
ATOM 5048 O O . GLU A 1 653 ? -23.595 19.028 49.189 1.00 79.62 653 GLU A O 1
ATOM 5053 N N . LEU A 1 654 ? -24.761 17.391 48.172 1.00 80.31 654 LEU A N 1
ATOM 5054 C CA . LEU A 1 654 ? -23.998 17.421 46.925 1.00 80.31 654 LEU A CA 1
ATOM 5055 C C . LEU A 1 654 ? -24.054 18.801 46.241 1.00 80.31 654 LEU A C 1
ATOM 5057 O O . LEU A 1 654 ? -23.024 19.344 45.838 1.00 80.31 654 LEU A O 1
ATOM 5061 N N . ALA A 1 655 ? -25.244 19.403 46.149 1.00 81.50 655 ALA A N 1
ATOM 5062 C CA . ALA A 1 655 ? -25.436 20.721 45.542 1.00 81.50 655 ALA A CA 1
ATOM 5063 C C . ALA A 1 655 ? -24.742 21.840 46.338 1.00 81.50 655 ALA A C 1
ATOM 5065 O O . ALA A 1 655 ? -24.133 22.741 45.749 1.00 81.50 655 ALA A O 1
ATOM 5066 N N . LYS A 1 656 ? -24.790 21.779 47.677 1.00 81.62 656 LYS A N 1
ATOM 5067 C CA . LYS A 1 656 ? -24.079 22.728 48.550 1.00 81.62 656 LYS A CA 1
ATOM 5068 C C . LYS A 1 656 ? -22.568 22.630 48.365 1.00 81.62 656 LYS A C 1
ATOM 5070 O O . LYS A 1 656 ? -21.912 23.666 48.281 1.00 81.62 656 LYS A O 1
ATOM 5075 N N . PHE A 1 657 ? -22.033 21.414 48.250 1.00 81.44 657 PHE A N 1
ATOM 5076 C CA . PHE A 1 657 ? -20.601 21.191 48.062 1.00 81.44 657 PHE A CA 1
ATOM 5077 C C . PHE A 1 657 ? -20.088 21.788 46.742 1.00 81.44 657 PHE A C 1
ATOM 5079 O O . PHE A 1 657 ? -19.145 22.575 46.752 1.00 81.44 657 PHE A O 1
ATOM 5086 N N . PHE A 1 658 ? -20.747 21.505 45.612 1.00 77.00 658 PHE A N 1
ATOM 5087 C CA . PHE A 1 658 ? -20.332 22.030 44.298 1.00 77.00 658 PHE A CA 1
ATOM 5088 C C . PHE A 1 658 ? -20.574 23.539 44.108 1.00 77.00 658 PHE A C 1
ATOM 5090 O O . PHE A 1 658 ? -20.091 24.121 43.138 1.00 77.00 658 PHE A O 1
ATOM 5097 N N . SER A 1 659 ? -21.279 24.189 45.037 1.00 76.25 659 SER A N 1
ATOM 5098 C CA . SER A 1 659 ? -21.448 25.649 45.061 1.00 76.25 659 SER A CA 1
ATOM 5099 C C . SER A 1 659 ? -20.274 26.380 45.732 1.00 76.25 659 SER A C 1
ATOM 5101 O O . SER A 1 659 ? -20.158 27.601 45.604 1.00 76.25 659 SER A O 1
ATOM 5103 N N . TYR A 1 660 ? -19.401 25.660 46.445 1.00 73.62 660 TYR A N 1
ATOM 5104 C CA . TYR A 1 660 ? -18.237 26.208 47.142 1.00 73.62 660 TYR A CA 1
ATOM 5105 C C . TYR A 1 660 ? -16.948 25.948 46.345 1.00 73.62 660 TYR A C 1
ATOM 5107 O O . TYR A 1 660 ? -16.771 24.876 45.772 1.00 73.62 660 TYR A O 1
ATOM 5115 N N . LYS A 1 661 ? -16.025 26.919 46.302 1.00 60.62 661 LYS A N 1
ATOM 5116 C CA . LYS A 1 661 ? -14.678 26.726 45.735 1.00 60.62 661 LYS A CA 1
ATOM 5117 C C . LYS A 1 661 ? -13.696 26.417 46.872 1.00 60.62 661 LYS A C 1
ATOM 5119 O O . LYS A 1 661 ? -13.373 27.345 47.611 1.00 60.62 661 LYS A O 1
ATOM 5124 N N . PRO A 1 662 ? -13.241 25.162 47.036 1.00 62.53 662 PRO A N 1
ATOM 5125 C CA . PRO A 1 662 ? -12.215 24.836 48.021 1.00 62.53 662 PRO A CA 1
ATOM 5126 C C . PRO A 1 662 ? -10.847 25.417 47.625 1.00 62.53 662 PRO A C 1
ATOM 5128 O O . PRO A 1 662 ? -10.590 25.673 46.446 1.00 62.53 662 PRO A O 1
ATOM 5131 N N . ASP A 1 663 ? -9.987 25.622 48.623 1.00 64.19 663 ASP A N 1
ATOM 5132 C CA . ASP A 1 663 ? -8.604 26.080 48.458 1.00 64.19 663 ASP A CA 1
ATOM 5133 C C . ASP A 1 663 ? -7.748 24.961 47.817 1.00 64.19 663 ASP A C 1
ATOM 5135 O O . ASP A 1 663 ? -7.740 23.844 48.342 1.00 64.19 663 ASP A O 1
ATOM 5139 N N . PRO A 1 664 ? -7.078 25.193 46.669 1.00 60.34 664 PRO A N 1
ATOM 5140 C CA . PRO A 1 664 ? -6.348 24.156 45.931 1.00 60.34 664 PRO A CA 1
ATOM 5141 C C . PRO A 1 664 ? -5.108 23.577 46.639 1.00 60.34 664 PRO A C 1
ATOM 5143 O O . PRO A 1 664 ? -4.548 22.609 46.127 1.00 60.34 664 PRO A O 1
ATOM 5146 N N . GLU A 1 665 ? -4.673 24.128 47.777 1.00 62.66 665 GLU A N 1
ATOM 5147 C CA . GLU A 1 665 ? -3.495 23.646 48.526 1.00 62.66 665 GLU A CA 1
ATOM 5148 C C . GLU A 1 665 ? -3.829 22.721 49.723 1.00 62.66 665 GLU A C 1
ATOM 5150 O O . GLU A 1 665 ? -2.914 22.231 50.386 1.00 62.66 665 GLU A O 1
ATOM 5155 N N . ASP A 1 666 ? -5.110 22.428 49.994 1.00 75.31 666 ASP A N 1
ATOM 5156 C CA . ASP A 1 666 ? -5.542 21.541 51.092 1.00 75.31 666 ASP A CA 1
ATOM 5157 C C . ASP A 1 666 ? -5.784 20.087 50.617 1.00 75.31 666 ASP A C 1
ATOM 5159 O O . ASP A 1 666 ? -6.761 19.782 49.923 1.00 75.31 666 ASP A O 1
ATOM 5163 N N . GLU A 1 667 ? -4.907 19.159 51.024 1.00 70.12 667 GLU A N 1
ATOM 5164 C CA . GLU A 1 667 ? -4.991 17.726 50.682 1.00 70.12 667 GLU A CA 1
ATOM 5165 C C . GLU A 1 667 ? -6.293 17.045 51.147 1.00 70.12 667 GLU A C 1
ATOM 5167 O O . GLU A 1 667 ? -6.772 16.106 50.497 1.00 70.12 667 GLU A O 1
ATOM 5172 N N . GLU A 1 668 ? -6.889 17.482 52.260 1.00 69.75 668 GLU A N 1
ATOM 5173 C CA . GLU A 1 668 ? -8.140 16.905 52.764 1.00 69.75 668 GLU A CA 1
ATOM 5174 C C . GLU A 1 668 ? -9.350 17.425 51.972 1.00 69.75 668 GLU A C 1
ATOM 5176 O O . GLU A 1 668 ? -10.299 16.671 51.714 1.00 69.75 668 GLU A O 1
ATOM 5181 N N . ALA A 1 669 ? -9.284 18.666 51.480 1.00 71.62 669 ALA A N 1
ATOM 5182 C CA . ALA A 1 669 ? -10.282 19.222 50.568 1.00 71.62 669 ALA A CA 1
ATOM 5183 C C . ALA A 1 669 ? -10.268 18.522 49.193 1.00 71.62 669 ALA A C 1
ATOM 5185 O O . ALA A 1 669 ? -11.333 18.240 48.638 1.00 71.62 669 ALA A O 1
ATOM 5186 N N . GLU A 1 670 ? -9.089 18.159 48.671 1.00 73.75 670 GLU A N 1
ATOM 5187 C CA . GLU A 1 670 ? -8.917 17.366 47.437 1.00 73.75 670 GLU A CA 1
ATOM 5188 C C . GLU A 1 670 ? -9.528 15.955 47.560 1.00 73.75 670 GLU A C 1
ATOM 5190 O O . GLU A 1 670 ? -10.291 15.519 46.689 1.00 73.75 670 GLU A O 1
ATOM 5195 N N . LYS A 1 671 ? -9.280 15.245 48.673 1.00 76.00 671 LYS A N 1
ATOM 5196 C CA . LYS A 1 671 ? -9.901 13.927 48.932 1.00 76.00 671 LYS A CA 1
ATOM 5197 C C . LYS A 1 671 ? -11.423 14.023 49.029 1.00 76.00 671 LYS A C 1
ATOM 5199 O O . LYS A 1 671 ? -12.128 13.172 48.476 1.00 76.00 671 LYS A O 1
ATOM 5204 N N . MET A 1 672 ? -11.933 15.047 49.715 1.00 77.00 672 MET A N 1
ATOM 5205 C CA . MET A 1 672 ? -13.372 15.278 49.851 1.00 77.00 672 MET A CA 1
ATOM 5206 C C . MET A 1 672 ? -14.015 15.613 48.500 1.00 77.00 672 MET A C 1
ATOM 5208 O O . MET A 1 672 ? -15.052 15.041 48.163 1.00 77.00 672 MET A O 1
ATOM 5212 N N . LYS A 1 673 ? -13.363 16.445 47.681 1.00 79.56 673 LYS A N 1
ATOM 5213 C CA . LYS A 1 673 ? -13.790 16.764 46.314 1.00 79.56 673 LYS A CA 1
ATOM 5214 C C . LYS A 1 673 ? -13.874 15.521 45.436 1.00 79.56 673 LYS A C 1
ATOM 5216 O O . LYS A 1 673 ? -14.921 15.281 44.843 1.00 79.56 673 LYS A O 1
ATOM 5221 N N . LYS A 1 674 ? -12.840 14.675 45.426 1.00 80.81 674 LYS A N 1
ATOM 5222 C CA . LYS A 1 674 ? -12.834 13.422 44.652 1.00 80.81 674 LYS A CA 1
ATOM 5223 C C . LYS A 1 674 ? -13.957 12.467 45.074 1.00 80.81 674 LYS A C 1
ATOM 5225 O O . LYS A 1 674 ? -14.576 11.815 44.230 1.00 80.81 674 LYS A O 1
ATOM 5230 N N . LYS A 1 675 ? -14.251 12.395 46.378 1.00 77.62 675 LYS A N 1
ATOM 5231 C CA . LYS A 1 675 ? -15.382 11.617 46.906 1.00 77.62 675 LYS A CA 1
ATOM 5232 C C . LYS A 1 675 ? -16.722 12.179 46.416 1.00 77.62 675 LYS A C 1
ATOM 5234 O O . LYS A 1 675 ? -17.537 11.410 45.921 1.00 77.62 675 LYS A O 1
ATOM 5239 N N . MET A 1 676 ? -16.929 13.493 46.499 1.00 79.50 676 MET A N 1
ATOM 5240 C CA . MET A 1 676 ? -18.169 14.142 46.052 1.00 79.50 676 MET A CA 1
ATOM 5241 C C . MET A 1 676 ? -18.357 14.088 44.527 1.00 79.50 676 MET A C 1
ATOM 5243 O O . MET A 1 676 ? -19.477 13.898 44.060 1.00 79.50 676 MET A O 1
ATOM 5247 N N . GLU A 1 677 ? -17.277 14.172 43.741 1.00 82.56 677 GLU A N 1
ATOM 5248 C CA . GLU A 1 677 ? -17.285 13.916 42.291 1.00 82.56 677 GLU A CA 1
ATOM 5249 C C . GLU A 1 677 ? -17.692 12.474 41.977 1.00 82.56 677 GLU A C 1
ATOM 5251 O O . GLU A 1 677 ? -18.542 12.257 41.118 1.00 82.56 677 GLU A O 1
ATOM 5256 N N . THR A 1 678 ? -17.182 11.498 42.736 1.00 78.50 678 THR A N 1
ATOM 5257 C CA . THR A 1 678 ? -17.588 10.089 42.594 1.00 78.50 678 THR A CA 1
ATOM 5258 C C . THR A 1 678 ? -19.079 9.904 42.897 1.00 78.50 678 THR A C 1
ATOM 5260 O O . THR A 1 678 ? -19.780 9.245 42.132 1.00 78.50 678 THR A O 1
ATOM 5263 N N . THR A 1 679 ? -19.590 10.514 43.973 1.00 75.00 679 THR A N 1
ATOM 5264 C CA . THR A 1 679 ? -21.018 10.458 44.332 1.00 75.00 679 THR A CA 1
ATOM 5265 C C . THR A 1 679 ? -21.901 11.136 43.274 1.00 75.00 679 THR A C 1
ATOM 5267 O O . THR A 1 679 ? -22.957 10.609 42.923 1.00 75.00 679 THR A O 1
ATOM 5270 N N . ARG A 1 680 ? -21.463 12.270 42.704 1.00 86.00 680 ARG A N 1
ATOM 5271 C CA . ARG A 1 680 ? -22.135 12.930 41.568 1.00 86.00 680 ARG A CA 1
ATOM 5272 C C . ARG A 1 680 ? -22.186 12.027 40.346 1.00 86.00 680 ARG A C 1
ATOM 5274 O O . ARG A 1 680 ? -23.239 11.915 39.726 1.00 86.00 680 ARG A O 1
ATOM 5281 N N . ASP A 1 681 ? -21.073 11.390 40.007 1.00 82.06 681 ASP A N 1
ATOM 5282 C CA . ASP A 1 681 ? -20.988 10.525 38.833 1.00 82.06 681 ASP A CA 1
ATOM 5283 C C . ASP A 1 681 ? -21.868 9.280 38.992 1.00 82.06 681 ASP A C 1
ATOM 5285 O O . ASP A 1 681 ? -22.531 8.883 38.037 1.00 82.06 681 ASP A O 1
ATOM 5289 N N . GLN A 1 682 ? -21.956 8.716 40.202 1.00 78.50 682 GLN A N 1
ATOM 5290 C CA . GLN A 1 682 ? -22.887 7.629 40.532 1.00 78.50 682 GLN A CA 1
ATOM 5291 C C . GLN A 1 682 ? -24.355 8.061 40.407 1.00 78.50 682 GLN A C 1
ATOM 5293 O O . GLN A 1 682 ? -25.155 7.344 39.804 1.00 78.50 682 GLN A O 1
ATOM 5298 N N . LEU A 1 683 ? -24.709 9.245 40.927 1.00 79.44 683 LEU A N 1
ATOM 5299 C CA . LEU A 1 683 ? -26.054 9.812 40.790 1.00 79.44 683 LEU A CA 1
ATOM 5300 C C . LEU A 1 683 ? -26.415 10.055 39.316 1.00 79.44 683 LEU A C 1
ATOM 5302 O O . LEU A 1 683 ? -27.516 9.713 38.882 1.00 79.44 683 LEU A O 1
ATOM 5306 N N . ALA A 1 684 ? -25.487 10.616 38.538 1.00 83.44 684 ALA A N 1
ATOM 5307 C CA . ALA A 1 684 ? -25.672 10.862 37.113 1.00 83.44 684 ALA A CA 1
ATOM 5308 C C . ALA A 1 684 ? -25.824 9.556 36.316 1.00 83.44 684 ALA A C 1
ATOM 5310 O O . ALA A 1 684 ? -26.700 9.469 35.459 1.00 83.44 684 ALA A O 1
ATOM 5311 N N . GLU A 1 685 ? -25.031 8.525 36.620 1.00 81.12 685 GLU A N 1
ATOM 5312 C CA . GLU A 1 685 ? -25.127 7.205 35.982 1.00 81.12 685 GLU A CA 1
ATOM 5313 C C . GLU A 1 685 ? -26.479 6.530 36.262 1.00 81.12 685 GLU A C 1
ATOM 5315 O O . GLU A 1 685 ? -27.098 5.971 35.353 1.00 81.12 685 GLU A O 1
ATOM 5320 N N . ALA A 1 686 ? -26.975 6.624 37.501 1.00 75.06 686 ALA A N 1
ATOM 5321 C CA . ALA A 1 686 ? -28.275 6.081 37.885 1.00 75.06 686 ALA A CA 1
ATOM 5322 C C . ALA A 1 686 ? -29.429 6.809 37.175 1.00 75.06 686 ALA A C 1
ATOM 5324 O O . ALA A 1 686 ? -30.295 6.167 36.578 1.00 75.06 686 ALA A O 1
ATOM 5325 N N . LEU A 1 687 ? -29.417 8.148 37.163 1.00 81.62 687 LEU A N 1
ATOM 5326 C CA . LEU A 1 687 ? -30.409 8.962 36.447 1.00 81.62 687 LEU A CA 1
ATOM 5327 C C . LEU A 1 687 ? -30.384 8.704 34.933 1.00 81.62 687 LEU A C 1
ATOM 5329 O O . LEU A 1 687 ? -31.439 8.600 34.306 1.00 81.62 687 LEU A O 1
ATOM 5333 N N . TYR A 1 688 ? -29.195 8.562 34.347 1.00 85.44 688 TYR A N 1
ATOM 5334 C CA . TYR A 1 688 ? -29.024 8.230 32.935 1.00 85.44 688 TYR A CA 1
ATOM 5335 C C . TYR A 1 688 ? -29.590 6.847 32.598 1.00 85.44 688 TYR A C 1
ATOM 5337 O O . TYR A 1 688 ? -30.408 6.723 31.685 1.00 85.44 688 TYR A O 1
ATOM 5345 N N . SER A 1 689 ? -29.228 5.828 33.383 1.00 79.25 689 SER A N 1
ATOM 5346 C CA . SER A 1 689 ? -29.715 4.451 33.219 1.00 79.25 689 SER A CA 1
ATOM 5347 C C . SER A 1 689 ? -31.238 4.370 33.359 1.00 79.25 689 SER A C 1
ATOM 5349 O O . SER A 1 689 ? -31.905 3.746 32.533 1.00 79.25 689 SER A O 1
ATOM 5351 N N . LYS A 1 690 ? -31.807 5.075 34.349 1.00 84.50 690 LYS A N 1
ATOM 5352 C CA . LYS A 1 690 ? -33.260 5.210 34.525 1.00 84.50 690 LYS A CA 1
ATOM 5353 C C . LYS A 1 690 ? -33.918 5.860 33.308 1.00 84.50 690 LYS A C 1
ATOM 5355 O O . LYS A 1 690 ? -34.934 5.366 32.827 1.00 84.50 690 LYS A O 1
ATOM 5360 N N . GLY A 1 691 ? -33.339 6.944 32.790 1.00 86.06 691 GLY A N 1
ATOM 5361 C CA . GLY A 1 691 ? -33.839 7.634 31.601 1.00 86.06 691 GLY A CA 1
ATOM 5362 C C . GLY A 1 691 ? -33.868 6.739 30.358 1.00 86.06 691 GLY A C 1
ATOM 5363 O O . GLY A 1 691 ? -34.881 6.700 29.658 1.00 86.06 691 GLY A O 1
ATOM 5364 N N . LEU A 1 692 ? -32.793 5.981 30.106 1.00 85.06 692 LEU A N 1
ATOM 5365 C CA . LEU A 1 692 ? -32.729 5.031 28.990 1.00 85.06 692 LEU A CA 1
ATOM 5366 C C . LEU A 1 692 ? -33.781 3.924 29.131 1.00 85.06 692 LEU A C 1
ATOM 5368 O O . LEU A 1 692 ? -34.510 3.647 28.180 1.00 85.06 692 LEU A O 1
ATOM 5372 N N . ALA A 1 693 ? -33.911 3.338 30.324 1.00 81.75 693 ALA A N 1
ATOM 5373 C CA . ALA A 1 693 ? -34.882 2.280 30.592 1.00 81.75 693 ALA A CA 1
ATOM 5374 C C . ALA A 1 693 ? -36.340 2.758 30.443 1.00 81.75 693 ALA A C 1
ATOM 5376 O O . ALA A 1 693 ? -37.171 2.035 29.893 1.00 81.75 693 ALA A O 1
ATOM 5377 N N . LEU A 1 694 ? -36.651 3.989 30.874 1.00 85.38 694 LEU A N 1
ATOM 5378 C CA . LEU A 1 694 ? -37.967 4.606 30.671 1.00 85.38 694 LEU A CA 1
ATOM 5379 C C . LEU A 1 694 ? -38.285 4.797 29.181 1.00 85.38 694 LEU A C 1
ATOM 5381 O O . LEU A 1 694 ? -39.402 4.496 28.759 1.00 85.38 694 LEU A O 1
ATOM 5385 N N . SER A 1 695 ? -37.309 5.251 28.387 1.00 83.81 695 SER A N 1
ATOM 5386 C CA . SER A 1 695 ? -37.467 5.410 26.935 1.00 83.81 695 SER A CA 1
ATOM 5387 C C . SER A 1 695 ? -37.663 4.069 26.218 1.00 83.81 695 SER A C 1
ATOM 5389 O O . SER A 1 695 ? -38.475 3.984 25.300 1.00 83.81 695 SER A O 1
ATOM 5391 N N . GLU A 1 696 ? -36.949 3.021 26.636 1.00 82.69 696 GLU A N 1
ATOM 5392 C CA . GLU A 1 696 ? -37.077 1.670 26.069 1.00 82.69 696 GLU A CA 1
ATOM 5393 C C . GLU A 1 696 ? -38.479 1.090 26.327 1.00 82.69 696 GLU A C 1
ATOM 5395 O O . GLU A 1 696 ? -39.126 0.581 25.413 1.00 82.69 696 GLU A O 1
ATOM 5400 N N . ILE A 1 697 ? -38.997 1.226 27.556 1.00 82.50 697 ILE A N 1
ATOM 5401 C CA . ILE A 1 697 ? -40.354 0.773 27.915 1.00 82.50 697 ILE A CA 1
ATOM 5402 C C . ILE A 1 697 ? -41.422 1.507 27.095 1.00 82.50 697 ILE A C 1
ATOM 5404 O O . ILE A 1 697 ? -42.409 0.896 26.687 1.00 82.50 697 ILE A O 1
ATOM 5408 N N . GLU A 1 698 ? -41.262 2.813 26.881 1.00 82.81 698 GLU A N 1
ATOM 5409 C CA . GLU A 1 698 ? -42.186 3.610 26.070 1.00 82.81 698 GLU A CA 1
ATOM 5410 C C . GLU A 1 698 ? -42.175 3.168 24.600 1.00 82.81 698 GLU A C 1
ATOM 5412 O O . GLU A 1 698 ? -43.241 2.991 24.010 1.00 82.81 698 GLU A O 1
ATOM 5417 N N . SER A 1 699 ? -40.989 2.912 24.037 1.00 79.75 699 SER A N 1
ATOM 5418 C CA . SER A 1 699 ? -40.833 2.411 22.667 1.00 79.75 699 SER A CA 1
ATOM 5419 C C . SER A 1 699 ? -41.523 1.057 22.469 1.00 79.75 699 SER A C 1
ATOM 5421 O O . SER A 1 699 ? -42.291 0.898 21.523 1.00 79.75 699 SER A O 1
ATOM 5423 N N . LEU A 1 700 ? -41.300 0.103 23.380 1.00 77.25 700 LEU A N 1
ATOM 5424 C CA . LEU A 1 700 ? -41.883 -1.246 23.306 1.00 77.25 700 LEU A CA 1
ATOM 5425 C C . LEU A 1 700 ? -43.413 -1.242 23.482 1.00 77.25 700 LEU A C 1
ATOM 5427 O O . LEU A 1 700 ? -44.121 -2.017 22.849 1.00 77.25 700 LEU A O 1
ATOM 5431 N N . LYS A 1 701 ? -43.955 -0.334 24.303 1.00 77.44 701 LYS A N 1
ATOM 5432 C CA . LYS A 1 701 ? -45.413 -0.188 24.478 1.00 77.44 701 LYS A CA 1
ATOM 5433 C C . LYS A 1 701 ? -46.114 0.447 23.279 1.00 77.44 701 LYS A C 1
ATOM 5435 O O . LYS A 1 701 ? -47.319 0.260 23.122 1.00 77.44 701 LYS A O 1
ATOM 5440 N N . ASN A 1 702 ? -45.395 1.229 22.477 1.00 65.50 702 ASN A N 1
ATOM 5441 C CA . ASN A 1 702 ? -45.941 1.826 21.263 1.00 65.50 702 ASN A CA 1
ATOM 5442 C C . ASN A 1 702 ? -45.914 0.844 20.079 1.00 65.50 702 ASN A C 1
ATOM 5444 O O . ASN A 1 702 ? -46.838 0.893 19.275 1.00 65.50 702 ASN A O 1
ATOM 5448 N N . SER A 1 703 ? -44.947 -0.083 20.009 1.00 57.06 703 SER A N 1
ATOM 5449 C CA . SER A 1 703 ? -44.927 -1.136 18.977 1.00 57.06 703 SER A CA 1
ATOM 5450 C C . SER A 1 703 ? -46.062 -2.161 19.128 1.00 57.06 703 SER A C 1
ATOM 5452 O O . SER A 1 703 ? -46.664 -2.537 18.125 1.00 57.06 703 SER A O 1
ATOM 5454 N N . ASP A 1 704 ? -46.436 -2.533 20.362 1.00 49.75 704 ASP A N 1
ATOM 5455 C CA . ASP A 1 704 ? -47.561 -3.458 20.630 1.00 49.75 704 ASP A CA 1
ATOM 5456 C C . ASP A 1 704 ? -48.933 -2.887 20.214 1.00 49.75 704 ASP A C 1
ATOM 5458 O O . ASP A 1 704 ? -49.865 -3.633 19.906 1.00 49.75 704 ASP A O 1
ATOM 5462 N N . LYS A 1 705 ? -49.080 -1.554 20.187 1.00 47.16 705 LYS A N 1
ATOM 5463 C CA . LYS A 1 705 ? -50.328 -0.888 19.773 1.00 47.16 705 LYS A CA 1
ATOM 5464 C C . LYS A 1 705 ? -50.529 -0.882 18.261 1.00 47.16 705 LYS A C 1
ATOM 5466 O O . LYS A 1 705 ? -51.660 -0.964 17.802 1.00 47.16 705 LYS A O 1
ATOM 5471 N N . THR A 1 706 ? -49.449 -0.812 17.488 1.00 42.41 706 THR A N 1
ATOM 5472 C CA . THR A 1 706 ? -49.511 -0.842 16.019 1.00 42.41 706 THR A CA 1
ATOM 5473 C C . THR A 1 706 ? -49.831 -2.230 15.452 1.00 42.41 706 THR A C 1
ATOM 5475 O O . THR A 1 706 ? -50.436 -2.317 14.389 1.00 42.41 706 THR A O 1
ATOM 5478 N N . GLU A 1 707 ? -49.513 -3.321 16.160 1.00 36.91 707 GLU A N 1
ATOM 5479 C CA . GLU A 1 707 ? -49.866 -4.687 15.725 1.00 36.91 707 GLU A CA 1
ATOM 5480 C C . GLU A 1 707 ? -51.343 -5.045 15.967 1.00 36.91 707 GLU A C 1
ATOM 5482 O O . GLU A 1 707 ? -51.882 -5.932 15.307 1.00 36.91 707 GLU A O 1
ATOM 5487 N N . THR A 1 708 ? -52.037 -4.340 16.868 1.00 35.44 708 THR A N 1
ATOM 5488 C CA . THR A 1 708 ? -53.455 -4.605 17.171 1.00 35.44 708 THR A CA 1
ATOM 5489 C C . THR A 1 708 ? -54.438 -3.915 16.214 1.00 35.44 708 THR A C 1
ATOM 5491 O O . THR A 1 708 ? -55.614 -4.275 16.202 1.00 35.44 708 THR A O 1
ATOM 5494 N N . GLU A 1 709 ? -53.978 -2.978 15.376 1.00 38.00 709 GLU A N 1
ATOM 5495 C CA . GLU A 1 709 ? -54.826 -2.204 14.450 1.00 38.00 709 GLU A CA 1
ATOM 5496 C C . GLU A 1 709 ? -54.764 -2.679 12.981 1.00 38.00 709 GLU A C 1
ATOM 5498 O O . GLU A 1 709 ? -55.606 -2.288 12.177 1.00 38.00 709 GLU A O 1
ATOM 5503 N N . ALA A 1 710 ? -53.863 -3.601 12.618 1.00 32.12 710 ALA A N 1
ATOM 5504 C CA . ALA A 1 710 ? -53.738 -4.134 11.249 1.00 32.12 710 ALA A CA 1
ATOM 5505 C C . ALA A 1 710 ? -54.819 -5.176 10.851 1.00 32.12 710 ALA A C 1
ATOM 5507 O O . ALA A 1 710 ? -54.689 -5.856 9.834 1.00 32.12 710 ALA A O 1
ATOM 5508 N N . GLY A 1 711 ? -55.886 -5.325 11.646 1.00 30.95 711 GLY A N 1
ATOM 5509 C CA . GLY A 1 711 ? -56.921 -6.358 11.496 1.00 30.95 711 GLY A CA 1
ATOM 5510 C C . GLY A 1 711 ? -58.288 -5.895 10.974 1.00 30.95 711 GLY A C 1
ATOM 5511 O O . GLY A 1 711 ? -59.258 -6.631 11.149 1.00 30.95 711 GLY A O 1
ATOM 5512 N N . ALA A 1 712 ? -58.413 -4.708 10.371 1.00 31.33 712 ALA A N 1
ATOM 5513 C CA . ALA A 1 712 ? -59.691 -4.228 9.832 1.00 31.33 712 ALA A CA 1
ATOM 5514 C C . ALA A 1 712 ? -59.530 -3.557 8.454 1.00 31.33 712 ALA A C 1
ATOM 5516 O O . ALA A 1 712 ? -59.143 -2.397 8.350 1.00 31.33 712 ALA A O 1
ATOM 5517 N N . GLU A 1 713 ? -59.862 -4.291 7.389 1.00 33.41 713 GLU A N 1
ATOM 5518 C CA . GLU A 1 713 ? -60.088 -3.734 6.050 1.00 33.41 713 GLU A CA 1
ATOM 5519 C C . GLU A 1 713 ? -61.461 -3.042 5.970 1.00 33.41 713 GLU A C 1
ATOM 5521 O O . GLU A 1 713 ? -62.469 -3.606 6.403 1.00 33.41 713 GLU A O 1
ATOM 5526 N N . GLY A 1 714 ? -61.526 -1.862 5.338 1.00 27.84 714 GLY A N 1
ATOM 5527 C CA . GLY A 1 714 ? -62.796 -1.288 4.887 1.00 27.84 714 GLY A CA 1
ATOM 5528 C C . GLY A 1 714 ? -62.800 0.203 4.523 1.00 27.84 714 GLY A C 1
ATOM 5529 O O . GLY A 1 714 ? -63.031 1.041 5.382 1.00 27.84 714 GLY A O 1
ATOM 5530 N N . ASN A 1 715 ? -62.726 0.464 3.213 1.00 26.73 715 ASN A N 1
ATOM 5531 C CA . ASN A 1 715 ? -63.217 1.626 2.449 1.00 26.73 715 ASN A CA 1
ATOM 5532 C C . ASN A 1 715 ? -62.516 3.003 2.509 1.00 26.73 715 ASN A C 1
ATOM 5534 O O . ASN A 1 715 ? -62.379 3.651 3.539 1.00 26.73 715 ASN A O 1
ATOM 5538 N N . ILE A 1 716 ? -62.198 3.470 1.298 1.00 39.12 716 ILE A N 1
ATOM 5539 C CA . ILE A 1 716 ? -61.794 4.823 0.904 1.00 39.12 716 ILE A CA 1
ATOM 5540 C C . ILE A 1 716 ? -63.065 5.668 0.716 1.00 39.12 716 ILE A C 1
ATOM 5542 O O . ILE A 1 716 ? -63.922 5.238 -0.051 1.00 39.12 716 ILE A O 1
ATOM 5546 N N . ASP A 1 717 ? -63.176 6.840 1.354 1.00 26.98 717 ASP A N 1
ATOM 5547 C CA . ASP A 1 717 ? -63.364 8.122 0.643 1.00 26.98 717 ASP A CA 1
ATOM 5548 C C . ASP A 1 717 ? -63.331 9.363 1.563 1.00 26.98 717 ASP A C 1
ATOM 5550 O O . ASP A 1 717 ? -63.598 9.289 2.758 1.00 26.98 717 ASP A O 1
ATOM 5554 N N . GLU A 1 718 ? -63.054 10.502 0.922 1.00 27.64 718 GLU A N 1
ATOM 5555 C CA . GLU A 1 718 ? -63.236 11.900 1.355 1.00 27.64 718 GLU A CA 1
ATOM 5556 C C . GLU A 1 718 ? -62.246 12.555 2.343 1.00 27.64 718 GLU A C 1
ATOM 5558 O O . GLU A 1 718 ? -62.280 12.413 3.564 1.00 27.64 718 GLU A O 1
ATOM 5563 N N . TRP A 1 719 ? -61.432 13.450 1.766 1.00 38.31 719 TRP A N 1
ATOM 5564 C CA . TRP A 1 719 ? -60.797 14.581 2.439 1.00 38.31 719 TRP A CA 1
ATOM 5565 C C . TRP A 1 719 ? -61.835 15.459 3.151 1.00 38.31 719 TRP A C 1
ATOM 5567 O O . TRP A 1 719 ? -62.530 16.238 2.501 1.00 38.31 719 TRP A O 1
ATOM 5577 N N . THR A 1 720 ? -61.849 15.447 4.484 1.00 25.55 720 THR A N 1
ATOM 5578 C CA . THR A 1 720 ? -62.295 16.609 5.261 1.00 25.55 720 THR A CA 1
ATOM 5579 C C . THR A 1 720 ? -61.411 16.862 6.480 1.00 25.55 720 THR A C 1
ATOM 5581 O O . THR A 1 720 ? -60.927 15.972 7.171 1.00 25.55 720 THR A O 1
ATOM 5584 N N . ASP A 1 721 ? -61.164 18.152 6.657 1.00 39.03 721 ASP A N 1
ATOM 5585 C CA . ASP A 1 721 ? -60.349 18.826 7.651 1.00 39.03 721 ASP A CA 1
ATOM 5586 C C . ASP A 1 721 ? -60.885 18.581 9.075 1.00 39.03 721 ASP A C 1
ATOM 5588 O O . ASP A 1 721 ? -61.935 19.102 9.447 1.00 39.03 721 ASP A O 1
ATOM 5592 N N . VAL A 1 722 ? -60.155 17.808 9.888 1.00 29.11 722 VAL A N 1
ATOM 5593 C CA . VAL A 1 722 ? -60.368 17.725 11.345 1.00 29.11 722 VAL A CA 1
ATOM 5594 C C . VAL A 1 722 ? -59.040 17.967 12.065 1.00 29.11 722 VAL A C 1
ATOM 5596 O O . VAL A 1 722 ? -58.455 17.107 12.717 1.00 29.11 722 VAL A O 1
ATOM 5599 N N . ARG A 1 723 ? -58.542 19.204 11.964 1.00 34.03 723 ARG A N 1
ATOM 5600 C CA . ARG A 1 723 ? -57.707 19.816 13.009 1.00 34.03 723 ARG A CA 1
ATOM 5601 C C . ARG A 1 723 ? -58.608 20.377 14.107 1.00 34.03 723 ARG A C 1
ATOM 5603 O O . ARG A 1 723 ? -58.816 21.587 14.174 1.00 34.03 723 ARG A O 1
ATOM 5610 N N . LYS A 1 724 ? -59.137 19.509 14.965 1.00 33.22 724 LYS A N 1
ATOM 5611 C CA . LYS A 1 724 ? -59.589 19.809 16.336 1.00 33.22 724 LYS A CA 1
ATOM 5612 C C . LYS A 1 724 ? -60.156 18.535 16.950 1.00 33.22 724 LYS A C 1
ATOM 5614 O O . LYS A 1 724 ? -60.806 17.779 16.253 1.00 33.22 724 LYS A O 1
ATOM 5619 N N . GLU A 1 725 ? -59.918 18.374 18.248 1.00 27.81 725 GLU A N 1
ATOM 5620 C CA . GLU A 1 725 ? -60.407 17.281 19.107 1.00 27.81 725 GLU A CA 1
ATOM 5621 C C . GLU A 1 725 ? -59.530 16.019 19.150 1.00 27.81 725 GLU A C 1
ATOM 5623 O O . GLU A 1 725 ? -59.929 14.908 18.837 1.00 27.81 725 GLU A O 1
ATOM 5628 N N . ALA A 1 726 ? -58.316 16.212 19.668 1.00 28.33 726 ALA A N 1
ATOM 5629 C CA . ALA A 1 726 ? -57.712 15.276 20.619 1.00 28.33 726 ALA A CA 1
ATOM 5630 C C . ALA A 1 726 ? -57.094 16.086 21.773 1.00 28.33 726 ALA A C 1
ATOM 5632 O O . ALA A 1 726 ? -55.900 16.035 22.062 1.00 28.33 726 ALA A O 1
ATOM 5633 N N . SER A 1 727 ? -57.922 16.926 22.388 1.00 34.34 727 SER A N 1
ATOM 5634 C CA . SER A 1 727 ? -57.686 17.480 23.714 1.00 34.34 727 SER A CA 1
ATOM 5635 C C . SER A 1 727 ? -58.832 17.000 24.586 1.00 34.34 727 SER A C 1
ATOM 5637 O O . SER A 1 727 ? -59.979 17.205 24.209 1.00 34.34 727 SER A O 1
ATOM 5639 N N . GLU A 1 728 ? -58.480 16.429 25.737 1.00 34.03 728 GLU A N 1
ATOM 5640 C CA . GLU A 1 728 ? -59.373 16.023 26.832 1.00 34.03 728 GLU A CA 1
ATOM 5641 C C . GLU A 1 728 ? -59.894 14.579 26.788 1.00 34.03 728 GLU A C 1
ATOM 5643 O O . GLU A 1 728 ? -61.079 14.333 26.649 1.00 34.03 728 GLU A O 1
ATOM 5648 N N . GLU A 1 729 ? -58.986 13.624 27.032 1.00 27.91 729 GLU A N 1
ATOM 5649 C CA . GLU A 1 729 ? -59.177 12.605 28.084 1.00 27.91 729 GLU A CA 1
ATOM 5650 C C . GLU A 1 729 ? -57.855 11.871 28.405 1.00 27.91 729 GLU A C 1
ATOM 5652 O O . GLU A 1 729 ? -57.562 10.790 27.911 1.00 27.91 729 GLU A O 1
ATOM 5657 N N . SER A 1 730 ? -57.013 12.473 29.254 1.00 29.33 730 SER A N 1
ATOM 5658 C CA . SER A 1 730 ? -56.296 11.751 30.322 1.00 29.33 730 SER A CA 1
ATOM 5659 C C . SER A 1 730 ? -55.636 12.773 31.247 1.00 29.33 730 SER A C 1
ATOM 5661 O O . SER A 1 730 ? -54.798 13.560 30.806 1.00 29.33 730 SER A O 1
ATOM 5663 N N . GLY A 1 731 ? -56.030 12.780 32.523 1.00 29.66 731 GLY A N 1
ATOM 5664 C CA . GLY A 1 731 ? -55.440 13.628 33.558 1.00 29.66 731 GLY A CA 1
ATOM 5665 C C . GLY A 1 731 ? -53.919 13.482 33.646 1.00 29.66 731 GLY A C 1
ATOM 5666 O O . GLY A 1 731 ? -53.365 12.462 33.242 1.00 29.66 731 GLY A O 1
ATOM 5667 N N . SER A 1 732 ? -53.263 14.526 34.160 1.00 39.81 732 SER A N 1
ATOM 5668 C CA . SER A 1 732 ? -51.811 14.691 34.301 1.00 39.81 732 SER A CA 1
ATOM 5669 C C . SER A 1 732 ? -51.048 13.381 34.560 1.00 39.81 732 SER A C 1
ATOM 5671 O O . SER A 1 732 ? -50.819 12.993 35.707 1.00 39.81 732 SER A O 1
ATOM 5673 N N . LYS A 1 733 ? -50.603 12.699 33.500 1.00 46.22 733 LYS A N 1
ATOM 5674 C CA . LYS A 1 733 ? -49.541 11.706 33.634 1.00 46.22 733 LYS A CA 1
ATOM 5675 C C . LYS A 1 733 ? -48.256 12.483 33.841 1.00 46.22 733 LYS A C 1
ATOM 5677 O O . LYS A 1 733 ? -47.784 13.176 32.946 1.00 46.22 733 LYS A O 1
ATOM 5682 N N . GLN A 1 734 ? -47.740 12.404 35.056 1.00 58.97 734 GLN A N 1
ATOM 5683 C CA . GLN A 1 734 ? -46.432 12.914 35.418 1.00 58.97 734 GLN A CA 1
ATOM 5684 C C . GLN A 1 734 ? -45.392 12.290 34.468 1.00 58.97 734 GLN A C 1
ATOM 5686 O O . GLN A 1 734 ? -45.235 11.068 34.435 1.00 58.97 734 GLN A O 1
ATOM 5691 N N . ASP A 1 735 ? -44.759 13.106 33.618 1.00 82.06 735 ASP A N 1
ATOM 5692 C CA . ASP A 1 735 ? -43.762 12.644 32.645 1.00 82.06 735 ASP A CA 1
ATOM 5693 C C . ASP A 1 735 ? -42.455 12.324 33.379 1.00 82.06 735 ASP A C 1
ATOM 5695 O O . ASP A 1 735 ? -41.529 13.132 33.464 1.00 82.06 735 ASP A O 1
ATOM 5699 N N . THR A 1 736 ? -42.420 11.122 33.952 1.00 84.56 736 THR A N 1
ATOM 5700 C CA . THR A 1 736 ? -41.304 10.592 34.748 1.00 84.56 736 THR A CA 1
ATOM 5701 C C . THR A 1 736 ? -39.963 10.633 34.010 1.00 84.56 736 THR A C 1
ATOM 5703 O O . THR A 1 736 ? -38.915 10.763 34.649 1.00 84.56 736 THR A O 1
ATOM 5706 N N . PHE A 1 737 ? -39.965 10.578 32.674 1.00 89.69 737 PHE A N 1
ATOM 5707 C CA . PHE A 1 737 ? -38.754 10.727 31.871 1.00 89.69 737 PHE A CA 1
ATOM 5708 C C . PHE A 1 737 ? -38.267 12.175 31.853 1.00 89.69 737 PHE A C 1
ATOM 5710 O O . PHE A 1 737 ? -37.086 12.418 32.093 1.00 89.69 737 PHE A O 1
ATOM 5717 N N . GLU A 1 738 ? -39.150 13.149 31.609 1.00 89.81 738 GLU A N 1
ATOM 5718 C CA . GLU A 1 738 ? -38.760 14.565 31.598 1.00 89.81 738 GLU A CA 1
ATOM 5719 C C . GLU A 1 738 ? -38.309 15.033 32.991 1.00 89.81 738 GLU A C 1
ATOM 5721 O O . GLU A 1 738 ? -37.393 15.848 33.092 1.00 89.81 738 GLU A O 1
ATOM 5726 N N . GLU A 1 739 ? -38.889 14.493 34.066 1.00 89.56 739 GLU A N 1
ATOM 5727 C CA . GLU A 1 739 ? -38.418 14.723 35.438 1.00 89.56 739 GLU A CA 1
ATOM 5728 C C . GLU A 1 739 ? -37.017 14.147 35.670 1.00 89.56 739 GLU A C 1
ATOM 5730 O O . GLU A 1 739 ? -36.126 14.867 36.124 1.00 89.56 739 GLU A O 1
ATOM 5735 N N . THR A 1 740 ? -36.798 12.882 35.292 1.00 88.62 740 THR A N 1
ATOM 5736 C CA . THR A 1 740 ? -35.488 12.215 35.399 1.00 88.62 740 THR A CA 1
ATOM 5737 C C . THR A 1 740 ? -34.424 12.950 34.574 1.00 88.62 740 THR A C 1
ATOM 5739 O O . THR A 1 740 ? -33.306 13.164 35.040 1.00 88.62 740 THR A O 1
ATOM 5742 N N . PHE A 1 741 ? -34.777 13.411 33.372 1.00 90.38 741 PHE A N 1
ATOM 5743 C CA . PHE A 1 741 ? -33.881 14.158 32.493 1.00 90.38 741 PHE A CA 1
ATOM 5744 C C . PHE A 1 741 ? -33.535 15.546 33.046 1.00 90.38 741 PHE A C 1
ATOM 5746 O O . PHE A 1 741 ? -32.365 15.928 33.062 1.00 90.38 741 PHE A O 1
ATOM 5753 N N . LYS A 1 742 ? -34.533 16.313 33.515 1.00 90.94 742 LYS A N 1
ATOM 5754 C CA . LYS A 1 742 ? -34.299 17.623 34.151 1.00 90.94 742 LYS A CA 1
ATOM 5755 C C . LYS A 1 742 ? -33.423 17.492 35.385 1.00 90.94 742 LYS A C 1
ATOM 5757 O O . LYS A 1 742 ? -32.634 18.389 35.665 1.00 90.94 742 LYS A O 1
ATOM 5762 N N . GLU A 1 743 ? -33.574 16.394 36.114 1.00 89.88 743 GLU A N 1
ATOM 5763 C CA . GLU A 1 743 ? -32.729 16.095 37.255 1.00 89.88 743 GLU A CA 1
ATOM 5764 C C . GLU A 1 743 ? -31.290 15.788 36.824 1.00 89.88 743 GLU A C 1
ATOM 5766 O O . GLU A 1 743 ? -30.373 16.398 37.362 1.00 89.88 743 GLU A O 1
ATOM 5771 N N . LEU A 1 744 ? -31.077 14.942 35.807 1.00 89.06 744 LEU A N 1
ATOM 5772 C CA . LEU A 1 744 ? -29.744 14.660 35.252 1.00 89.06 744 LEU A CA 1
ATOM 5773 C C . LEU A 1 744 ? -29.039 15.935 34.760 1.00 89.06 744 LEU A C 1
ATOM 5775 O O . LEU A 1 744 ? -27.858 16.137 35.038 1.00 89.06 744 LEU A O 1
ATOM 5779 N N . GLN A 1 745 ? -29.773 16.826 34.084 1.00 90.62 745 GLN A N 1
ATOM 5780 C CA . GLN A 1 745 ? -29.247 18.077 33.528 1.00 90.62 745 GLN A CA 1
ATOM 5781 C C . GLN A 1 745 ? -28.639 19.015 34.586 1.00 90.62 745 GLN A C 1
ATOM 5783 O O . GLN A 1 745 ? -27.803 19.852 34.251 1.00 90.62 745 GLN A O 1
ATOM 5788 N N . LYS A 1 746 ? -29.027 18.889 35.861 1.00 89.75 746 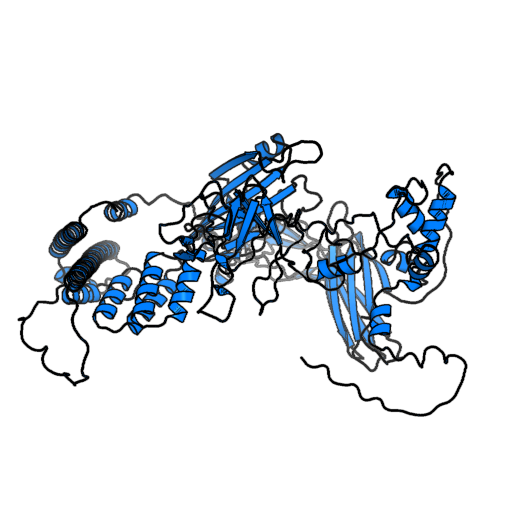LYS A N 1
ATOM 5789 C CA . LYS A 1 746 ? -28.433 19.680 36.952 1.00 89.75 746 LYS A CA 1
ATOM 5790 C C . LYS A 1 746 ? -27.004 19.248 37.287 1.00 89.75 746 LYS A C 1
ATOM 5792 O O . LYS A 1 746 ? -26.258 20.047 37.843 1.00 89.75 746 LYS A O 1
ATOM 5797 N N . TRP A 1 747 ? -26.642 18.003 36.980 1.00 86.75 747 TRP A N 1
ATOM 5798 C CA . TRP A 1 747 ? -25.405 17.376 37.452 1.00 86.75 747 TRP A CA 1
ATOM 5799 C C . TRP A 1 747 ? -24.343 17.224 36.364 1.00 86.75 747 TRP A C 1
ATOM 5801 O O . TRP A 1 747 ? -23.155 17.202 36.683 1.00 86.75 747 TRP A O 1
ATOM 5811 N N . VAL A 1 748 ? -24.751 17.109 35.097 1.00 88.38 748 VAL A N 1
ATOM 5812 C CA . VAL A 1 748 ? -23.851 16.814 33.972 1.00 88.38 748 VAL A CA 1
ATOM 5813 C C . VAL A 1 748 ? -24.240 17.574 32.706 1.00 88.38 748 VAL A C 1
ATOM 5815 O O . VAL A 1 748 ? -25.397 17.957 32.520 1.00 88.38 748 VAL A O 1
ATOM 5818 N N . ASP A 1 749 ? -23.281 17.736 31.791 1.00 85.19 749 ASP A N 1
ATOM 5819 C CA . ASP A 1 749 ? -23.594 18.148 30.424 1.00 85.19 749 ASP A CA 1
ATOM 5820 C C . ASP A 1 749 ? -24.241 16.983 29.665 1.00 85.19 749 ASP A C 1
ATOM 5822 O O . ASP A 1 749 ? -23.585 16.038 29.219 1.00 85.19 749 ASP A O 1
ATOM 5826 N N . VAL A 1 750 ? -25.559 17.070 29.511 1.00 86.06 750 VAL A N 1
ATOM 5827 C CA . VAL A 1 750 ? -26.387 16.087 28.804 1.00 86.06 750 VAL A CA 1
ATOM 5828 C C . VAL A 1 750 ? -26.083 15.986 27.306 1.00 86.06 750 VAL A C 1
ATOM 5830 O O . VAL A 1 750 ? -26.573 15.055 26.678 1.00 86.06 750 VAL A O 1
ATOM 5833 N N . LYS A 1 751 ? -25.303 16.909 26.722 1.00 81.94 751 LYS A N 1
ATOM 5834 C CA . LYS A 1 751 ? -24.856 16.834 25.319 1.00 81.94 751 LYS A CA 1
ATOM 5835 C C . LYS A 1 751 ? -23.519 16.111 25.134 1.00 81.94 751 LYS A C 1
ATOM 5837 O O . LYS A 1 751 ? -23.162 15.830 23.998 1.00 81.94 751 LYS A O 1
ATOM 5842 N N . SER A 1 752 ? -22.803 15.806 26.217 1.00 81.38 752 SER A N 1
ATOM 5843 C CA . SER A 1 752 ? -21.530 15.073 26.160 1.00 81.38 752 SER A CA 1
ATOM 5844 C C . SER A 1 752 ? -21.691 13.663 25.578 1.00 81.38 752 SER A C 1
ATOM 5846 O O . SER A 1 752 ? -22.766 13.069 25.687 1.00 81.38 752 SER A O 1
ATOM 5848 N N . SER A 1 753 ? -20.616 13.073 25.041 1.00 75.88 753 SER A N 1
ATOM 5849 C CA . SER A 1 753 ? -20.647 11.720 24.451 1.00 75.88 753 SER A CA 1
ATOM 5850 C C . SER A 1 753 ? -21.201 10.644 25.398 1.00 75.88 753 SER A C 1
ATOM 5852 O O . SER A 1 753 ? -21.895 9.727 24.959 1.00 75.88 753 SER A O 1
ATOM 5854 N N . LYS A 1 754 ? -20.979 10.792 26.712 1.00 81.00 754 LYS A N 1
ATOM 5855 C CA . LYS A 1 754 ? -21.458 9.854 27.738 1.00 81.00 754 LYS A CA 1
ATOM 5856 C C . LYS A 1 754 ? -22.983 9.867 27.916 1.00 81.00 754 LYS A C 1
ATOM 5858 O O . LYS A 1 754 ? -23.578 8.804 28.071 1.00 81.00 754 LYS A O 1
ATOM 5863 N N . PHE A 1 755 ? -23.613 11.044 27.902 1.00 84.62 755 PHE A N 1
ATOM 5864 C CA . PHE A 1 755 ? -25.043 11.211 28.220 1.00 84.62 755 PHE A CA 1
ATOM 5865 C C . PHE A 1 755 ? -25.911 11.594 27.009 1.00 84.62 755 PHE A C 1
ATOM 5867 O O . PHE A 1 755 ? -27.143 11.553 27.089 1.00 84.62 755 PHE A O 1
ATOM 5874 N N . GLY A 1 756 ? -25.284 11.921 25.877 1.00 85.44 756 GLY A N 1
ATOM 5875 C CA . GLY A 1 756 ? -25.924 12.452 24.676 1.00 85.44 756 GLY A CA 1
ATOM 5876 C C . GLY A 1 756 ? -27.003 11.545 24.089 1.00 85.44 756 GLY A C 1
ATOM 5877 O O . GLY A 1 756 ? -28.004 12.049 23.589 1.00 85.44 756 GLY A O 1
ATOM 5878 N N . THR A 1 757 ? -26.895 10.220 24.244 1.00 87.94 757 THR A N 1
ATOM 5879 C CA . THR A 1 757 ? -27.925 9.268 23.785 1.00 87.94 757 THR A CA 1
ATOM 5880 C C . THR A 1 757 ? -29.300 9.589 24.379 1.00 87.94 757 THR A C 1
ATOM 5882 O O . THR A 1 757 ? -30.302 9.608 23.667 1.00 87.94 757 THR A O 1
ATOM 5885 N N . LEU A 1 758 ? -29.359 9.911 25.677 1.00 88.50 758 LEU A N 1
ATOM 5886 C CA . LEU A 1 758 ? -30.614 10.261 26.345 1.00 88.50 758 LEU A CA 1
ATOM 5887 C C . LEU A 1 758 ? -31.158 11.614 25.856 1.00 88.50 758 LEU A C 1
ATOM 5889 O O . LEU A 1 758 ? -32.371 11.792 25.734 1.00 88.50 758 LEU A O 1
ATOM 5893 N N . TYR A 1 759 ? -30.267 12.556 25.527 1.00 90.12 759 TYR A N 1
ATOM 5894 C CA . TYR A 1 759 ? -30.632 13.831 24.906 1.00 90.12 759 TYR A CA 1
ATOM 5895 C C . TYR A 1 759 ? -31.235 13.627 23.512 1.00 90.12 759 TYR A C 1
ATOM 5897 O O . TYR A 1 759 ? -32.285 14.195 23.216 1.00 90.12 759 TYR A O 1
ATOM 5905 N N . VAL A 1 760 ? -30.623 12.781 22.678 1.00 90.31 760 VAL A N 1
ATOM 5906 C CA . VAL A 1 760 ? -31.134 12.424 21.345 1.00 90.31 760 VAL A CA 1
ATOM 5907 C C . VAL A 1 760 ? -32.542 11.831 21.452 1.00 90.31 760 VAL A C 1
ATOM 5909 O O . VAL A 1 760 ? -33.452 12.299 20.766 1.00 90.31 760 VAL A O 1
ATOM 5912 N N . LEU A 1 761 ? -32.754 10.880 22.371 1.00 89.31 761 LEU A N 1
ATOM 5913 C CA . LEU A 1 761 ? -34.070 10.275 22.625 1.00 89.31 761 LEU A CA 1
ATOM 5914 C C . LEU A 1 761 ? -35.111 11.310 23.075 1.00 89.31 761 LEU A C 1
ATOM 5916 O O . LEU A 1 761 ? -36.241 11.307 22.587 1.00 89.31 761 LEU A O 1
ATOM 5920 N N . ARG A 1 762 ? -34.735 12.252 23.949 1.00 91.62 762 ARG A N 1
ATOM 5921 C CA . ARG A 1 762 ? -35.622 13.347 24.370 1.00 91.62 762 ARG A CA 1
ATOM 5922 C C . ARG A 1 762 ? -36.009 14.268 23.216 1.00 91.62 762 ARG A C 1
ATOM 5924 O O . ARG A 1 762 ? -37.165 14.672 23.110 1.00 91.62 762 ARG A O 1
ATOM 5931 N N . GLU A 1 763 ? -35.052 14.655 22.379 1.00 91.69 763 GLU A N 1
ATOM 5932 C CA . GLU A 1 763 ? -35.320 15.535 21.240 1.00 91.69 763 GLU A CA 1
ATOM 5933 C C . GLU A 1 763 ? -36.178 14.833 20.182 1.00 91.69 763 GLU A C 1
ATOM 5935 O O . GLU A 1 763 ? -37.091 15.459 19.637 1.00 91.69 763 GLU A O 1
ATOM 5940 N N . LYS A 1 764 ? -35.977 13.522 19.988 1.00 88.75 764 LYS A N 1
ATOM 5941 C CA . LYS A 1 764 ? -36.868 12.665 19.198 1.00 88.75 764 LYS A CA 1
ATOM 5942 C C . LYS A 1 764 ? -38.289 12.648 19.773 1.00 88.75 764 LYS A C 1
ATOM 5944 O O . LYS A 1 764 ? -39.227 12.960 19.048 1.00 88.75 764 LYS A O 1
ATOM 5949 N N . ARG A 1 765 ? -38.452 12.433 21.088 1.00 87.94 765 ARG A N 1
ATOM 5950 C CA . ARG A 1 765 ? -39.758 12.511 21.783 1.00 87.94 765 ARG A CA 1
ATOM 5951 C C . ARG A 1 765 ? -40.473 13.854 21.610 1.00 87.94 765 ARG A C 1
ATOM 5953 O O . ARG A 1 765 ? -41.695 13.913 21.664 1.00 87.94 765 ARG A O 1
ATOM 5960 N N . ARG A 1 766 ? -39.726 14.942 21.409 1.00 88.38 766 ARG A N 1
ATOM 5961 C CA . ARG A 1 766 ? -40.263 16.295 21.178 1.00 88.38 766 ARG A CA 1
ATOM 5962 C C . ARG A 1 766 ? -40.514 16.619 19.703 1.00 88.38 766 ARG A C 1
ATOM 5964 O O . ARG A 1 766 ? -40.836 17.765 19.396 1.00 88.38 766 ARG A O 1
ATOM 5971 N N . GLY A 1 767 ? -40.306 15.665 18.795 1.00 86.31 767 GLY A N 1
ATOM 5972 C CA . GLY A 1 767 ? -40.406 15.872 17.348 1.00 86.31 767 GLY A CA 1
ATOM 5973 C C . GLY A 1 767 ? -39.304 16.767 16.764 1.00 86.31 767 GLY A C 1
ATOM 5974 O O . GLY A 1 767 ? -39.399 17.201 15.619 1.00 86.31 767 GLY A O 1
ATOM 5975 N N . ARG A 1 768 ? -38.236 17.067 17.518 1.00 91.44 768 ARG A N 1
ATOM 5976 C CA . ARG A 1 768 ? -37.123 17.933 17.082 1.00 91.44 768 ARG A CA 1
ATOM 5977 C C . ARG A 1 768 ? -36.004 17.109 16.448 1.00 91.44 768 ARG A C 1
ATOM 5979 O O . ARG A 1 768 ? -34.841 17.193 16.849 1.00 91.44 768 ARG A O 1
ATOM 5986 N N . LEU A 1 769 ? -36.362 16.334 15.425 1.00 90.25 769 LEU A N 1
ATOM 5987 C CA . LEU A 1 769 ? -35.495 15.335 14.787 1.00 90.25 769 LEU A CA 1
ATOM 5988 C C . LEU A 1 769 ? -34.173 15.917 14.261 1.00 90.25 769 LEU A C 1
ATOM 5990 O O . LEU A 1 769 ? -33.124 15.308 14.434 1.00 90.25 769 LEU A O 1
ATOM 5994 N N . GLY A 1 770 ? -34.177 17.137 13.712 1.00 88.75 770 GLY A N 1
ATOM 5995 C CA . GLY A 1 770 ? -32.942 17.795 13.260 1.00 88.75 770 GLY A CA 1
ATOM 5996 C C . GLY A 1 770 ? -31.960 18.121 14.396 1.00 88.75 770 GLY A C 1
ATOM 5997 O O . GLY A 1 770 ? -30.748 18.043 14.212 1.00 88.75 770 GLY A O 1
ATOM 5998 N N . THR A 1 771 ? -32.466 18.440 15.593 1.00 90.88 771 THR A N 1
ATOM 5999 C CA . THR A 1 771 ? -31.616 18.669 16.778 1.00 90.88 771 THR A CA 1
ATOM 6000 C C . THR A 1 771 ? -31.092 17.346 17.326 1.00 90.88 771 THR A C 1
ATOM 6002 O O . THR A 1 771 ? -29.917 17.262 17.675 1.00 90.88 771 THR A O 1
ATOM 6005 N N . ALA A 1 772 ? -31.935 16.308 17.335 1.00 91.44 772 ALA A N 1
ATOM 6006 C CA . ALA A 1 772 ? -31.537 14.946 17.683 1.00 91.44 772 ALA A CA 1
ATOM 6007 C C . ALA A 1 772 ? -30.401 14.451 16.767 1.00 91.44 772 ALA A C 1
ATOM 6009 O O . ALA A 1 772 ? -29.368 14.000 17.254 1.00 91.44 772 ALA A O 1
ATOM 6010 N N . LEU A 1 773 ? -30.542 14.637 15.450 1.00 90.69 773 LEU A N 1
ATOM 6011 C CA . LEU A 1 773 ? -29.530 14.267 14.460 1.00 90.69 773 LEU A CA 1
ATOM 6012 C C . LEU A 1 773 ? -28.233 15.070 14.619 1.00 90.69 773 LEU A C 1
ATOM 6014 O O . LEU A 1 773 ? -27.150 14.503 14.497 1.00 90.69 773 LEU A O 1
ATOM 6018 N N . LYS A 1 774 ? -28.322 16.377 14.907 1.00 90.25 774 LYS A N 1
ATOM 6019 C CA . LYS A 1 774 ? -27.138 17.209 15.161 1.00 90.25 774 LYS A CA 1
ATOM 6020 C C . LYS A 1 774 ? -26.337 16.684 16.353 1.00 90.25 774 LYS A C 1
ATOM 6022 O O . LYS A 1 774 ? -25.153 16.426 16.197 1.00 90.25 774 LYS A O 1
ATOM 6027 N N . VAL A 1 775 ? -26.989 16.478 17.499 1.00 89.31 775 VAL A N 1
ATOM 6028 C CA . VAL A 1 775 ? -26.313 15.978 18.708 1.00 89.31 775 VAL A CA 1
ATOM 6029 C C . VAL A 1 775 ? -25.729 14.589 18.474 1.00 89.31 775 VAL A C 1
ATOM 6031 O O . VAL A 1 775 ? -24.601 14.335 18.871 1.00 89.31 775 VAL A O 1
ATOM 6034 N N . LEU A 1 776 ? -26.446 13.713 17.768 1.00 89.62 776 LEU A N 1
ATOM 6035 C CA . LEU A 1 776 ? -25.930 12.393 17.422 1.00 89.62 776 LEU A CA 1
ATOM 6036 C C . LEU A 1 776 ? -24.685 12.460 16.521 1.00 89.62 776 LEU A C 1
ATOM 6038 O O . LEU A 1 776 ? -23.742 11.702 16.728 1.00 89.62 776 LEU A O 1
ATOM 6042 N N . ASN A 1 777 ? -24.657 13.362 15.536 1.00 88.06 777 ASN A N 1
ATOM 6043 C CA . ASN A 1 777 ? -23.470 13.568 14.704 1.00 88.06 777 ASN A CA 1
ATOM 6044 C C . ASN A 1 777 ? -22.304 14.151 15.511 1.00 88.06 777 ASN A C 1
ATOM 6046 O O . ASN A 1 777 ? -21.181 13.687 15.336 1.00 88.06 777 ASN A O 1
ATOM 6050 N N . ASP A 1 778 ? -22.567 15.111 16.400 1.00 86.19 778 ASP A N 1
ATOM 6051 C CA . ASP A 1 778 ? -21.552 15.677 17.292 1.00 86.19 778 ASP A CA 1
ATOM 6052 C C . ASP A 1 778 ? -20.955 14.562 18.173 1.00 86.19 778 ASP A C 1
ATOM 6054 O O . ASP A 1 778 ? -19.740 14.406 18.213 1.00 86.19 778 ASP A O 1
ATOM 6058 N N . MET A 1 779 ? -21.784 13.676 18.741 1.00 84.44 779 MET A N 1
ATOM 6059 C CA . MET A 1 779 ? -21.316 12.499 19.490 1.00 84.44 779 MET A CA 1
ATOM 6060 C C . MET A 1 779 ? -20.451 11.555 18.645 1.00 84.44 779 MET A C 1
ATOM 6062 O O . MET A 1 779 ? -19.432 11.068 19.123 1.00 84.44 779 MET A O 1
ATOM 6066 N N . ILE A 1 780 ? -20.844 11.283 17.395 1.00 84.31 780 ILE A N 1
ATOM 6067 C CA . ILE A 1 780 ? -20.080 10.421 16.477 1.00 84.31 780 ILE A CA 1
ATOM 6068 C C . ILE A 1 780 ? -18.716 11.043 16.131 1.00 84.31 780 ILE A C 1
ATOM 6070 O O . ILE A 1 780 ? -17.749 10.311 15.923 1.00 84.31 780 ILE A O 1
ATOM 6074 N N . LEU A 1 781 ? -18.640 12.373 16.042 1.00 77.06 781 LEU A N 1
ATOM 6075 C CA . LEU A 1 781 ? -17.423 13.108 15.692 1.00 77.06 781 LEU A CA 1
ATOM 6076 C C . LEU A 1 781 ? -16.497 13.337 16.896 1.00 77.06 781 LEU A C 1
ATOM 6078 O O . LEU A 1 781 ? -15.279 13.284 16.735 1.00 77.06 781 LEU A O 1
ATOM 6082 N N . GLU A 1 782 ? -17.056 13.593 18.079 1.00 69.62 782 GLU A N 1
ATOM 6083 C CA . GLU A 1 782 ? -16.308 13.921 19.299 1.00 69.62 782 GLU A CA 1
ATOM 6084 C C . GLU A 1 782 ? -15.675 12.700 19.975 1.00 69.62 782 GLU A C 1
ATOM 6086 O O . GLU A 1 782 ? -14.662 12.853 20.655 1.00 69.62 782 GLU A O 1
ATOM 6091 N N . ASP A 1 783 ? -16.226 11.492 19.796 1.00 61.00 783 ASP A N 1
ATOM 6092 C CA . ASP A 1 783 ? -15.816 10.331 20.600 1.00 61.00 783 ASP A CA 1
ATOM 6093 C C . ASP A 1 783 ? -14.367 9.888 20.337 1.00 61.00 783 ASP A C 1
ATOM 6095 O O . ASP A 1 783 ? -13.750 9.270 21.203 1.00 61.00 783 ASP A O 1
ATOM 6099 N N . GLY A 1 784 ? -13.801 10.164 19.154 1.00 60.31 784 GLY A N 1
ATOM 6100 C CA . GLY A 1 784 ? -12.453 9.729 18.744 1.00 60.31 784 GLY A CA 1
ATOM 6101 C C . GLY A 1 784 ? -12.240 8.204 18.689 1.00 60.31 784 GLY A C 1
ATOM 6102 O O . GLY A 1 784 ? -11.272 7.754 18.079 1.00 60.31 784 GLY A O 1
ATOM 6103 N N . ASP A 1 785 ? -13.141 7.440 19.302 1.00 66.75 785 ASP A N 1
ATOM 6104 C CA . ASP A 1 785 ? -13.225 5.992 19.385 1.00 66.75 785 ASP A CA 1
ATOM 6105 C C . ASP A 1 785 ? -13.605 5.363 18.028 1.00 66.75 785 ASP A C 1
ATOM 6107 O O . ASP A 1 785 ? -14.169 6.029 17.148 1.00 66.75 785 ASP A O 1
ATOM 6111 N N . PRO A 1 786 ? -13.373 4.046 17.856 1.00 69.62 786 PRO A N 1
ATOM 6112 C CA . PRO A 1 786 ? -13.897 3.302 16.719 1.00 69.62 786 PRO A CA 1
ATOM 6113 C C . PRO A 1 786 ? -15.416 3.492 16.564 1.00 69.62 786 PRO A C 1
ATOM 6115 O O . PRO A 1 786 ? -16.125 3.613 17.570 1.00 69.62 786 PRO A O 1
ATOM 6118 N N . PRO A 1 787 ? -15.947 3.466 15.324 1.00 80.62 787 PRO A N 1
ATOM 6119 C CA . PRO A 1 787 ? -17.379 3.584 15.075 1.00 80.62 787 PRO A CA 1
ATOM 6120 C C . PRO A 1 787 ? -18.200 2.666 15.992 1.00 80.62 787 PRO A C 1
ATOM 6122 O O . PRO A 1 787 ? -17.888 1.486 16.137 1.00 80.62 787 PRO A O 1
ATOM 6125 N N . LYS A 1 788 ? -19.265 3.197 16.605 1.00 85.62 788 LYS A N 1
ATOM 6126 C CA . LYS A 1 788 ? -20.180 2.438 17.476 1.00 85.62 788 LYS A CA 1
ATOM 6127 C C . LYS A 1 788 ? -21.464 2.125 16.713 1.00 85.62 788 LYS A C 1
ATOM 6129 O O . LYS A 1 788 ? -22.235 3.037 16.414 1.00 85.62 788 LYS A O 1
ATOM 6134 N N . LYS A 1 789 ? -21.716 0.843 16.418 1.00 87.12 789 LYS A N 1
ATOM 6135 C CA . LYS A 1 789 ? -22.835 0.395 15.561 1.00 87.12 789 LYS A CA 1
ATOM 6136 C C . LYS A 1 789 ? -24.189 0.983 15.980 1.00 87.12 789 LYS A C 1
ATOM 6138 O O . LYS A 1 789 ? -24.896 1.540 15.148 1.00 87.12 789 LYS A O 1
ATOM 6143 N N . LYS A 1 790 ? -24.474 0.977 17.287 1.00 87.00 790 LYS A N 1
ATOM 6144 C CA . LYS A 1 790 ? -25.715 1.518 17.872 1.00 87.00 790 LYS A CA 1
ATOM 6145 C C . LYS A 1 790 ? -25.972 2.994 17.535 1.00 87.00 790 LYS A C 1
ATOM 6147 O O . LYS A 1 790 ? -27.119 3.377 17.333 1.00 87.00 790 LYS A O 1
ATOM 6152 N N . LEU A 1 791 ? -24.928 3.829 17.469 1.00 88.31 791 LEU A N 1
ATOM 6153 C CA . LEU A 1 791 ? -25.084 5.255 17.145 1.00 88.31 791 LEU A CA 1
ATOM 6154 C C . LEU A 1 791 ? -25.473 5.451 15.676 1.00 88.31 791 LEU A C 1
ATOM 6156 O O . LEU A 1 791 ? -26.320 6.284 15.367 1.00 88.31 791 LEU A O 1
ATOM 6160 N N . TYR A 1 792 ? -24.902 4.656 14.770 1.00 89.88 792 TYR A N 1
ATOM 6161 C CA . TYR A 1 792 ? -25.249 4.715 13.351 1.00 89.88 792 TYR A CA 1
ATOM 6162 C C . TYR A 1 792 ? -26.617 4.082 13.050 1.00 89.88 792 TYR A C 1
ATOM 6164 O O . TYR A 1 792 ? -27.342 4.602 12.209 1.00 89.88 792 TYR A O 1
ATOM 6172 N N . GLU A 1 793 ? -27.024 3.035 13.773 1.00 91.06 793 GLU A N 1
ATOM 6173 C CA . GLU A 1 793 ? -28.398 2.504 13.716 1.00 91.06 793 GLU A CA 1
ATOM 6174 C C . GLU A 1 793 ? -29.422 3.563 14.159 1.00 91.06 793 GLU A C 1
ATOM 6176 O O . GLU A 1 793 ? -30.435 3.779 13.493 1.00 91.06 793 GLU A O 1
ATOM 6181 N N . MET A 1 794 ? -29.124 4.307 15.231 1.00 89.69 794 MET A N 1
ATOM 6182 C CA . MET A 1 794 ? -29.948 5.440 15.662 1.00 89.69 794 MET A CA 1
ATOM 6183 C C . MET A 1 794 ? -29.971 6.568 14.620 1.00 89.69 794 MET A C 1
ATOM 6185 O O . MET A 1 794 ? -31.017 7.178 14.395 1.00 89.69 794 MET A O 1
ATOM 6189 N N . LYS A 1 795 ? -28.841 6.824 13.946 1.00 91.00 795 LYS A N 1
ATOM 6190 C CA . LYS A 1 795 ? -28.744 7.809 12.860 1.00 91.00 795 LYS A CA 1
ATOM 6191 C C . LYS A 1 795 ? -29.634 7.415 11.687 1.00 91.00 795 LYS A C 1
ATOM 6193 O O . LYS A 1 795 ? -30.359 8.265 11.183 1.00 91.00 795 LYS A O 1
ATOM 6198 N N . LEU A 1 796 ? -29.613 6.142 11.294 1.00 90.75 796 LEU A N 1
ATOM 6199 C CA . LEU A 1 796 ? -30.488 5.601 10.257 1.00 90.75 796 LEU A CA 1
ATOM 6200 C C . LEU A 1 796 ? -31.962 5.777 10.618 1.00 90.75 796 LEU A C 1
ATOM 6202 O O . LEU A 1 796 ? -32.700 6.348 9.823 1.00 90.75 796 LEU A O 1
ATOM 6206 N N . SER A 1 797 ? -32.358 5.397 11.837 1.00 91.31 797 SER A N 1
ATOM 6207 C CA . SER A 1 797 ? -33.737 5.584 12.308 1.00 91.31 797 SER A CA 1
ATOM 6208 C C . SER A 1 797 ? -34.178 7.050 12.237 1.00 91.31 797 SER A C 1
ATOM 6210 O O . SER A 1 797 ? -35.281 7.333 11.780 1.00 91.31 797 SER A O 1
ATOM 6212 N N . LEU A 1 798 ? -33.320 7.997 12.639 1.00 90.62 798 LEU A N 1
ATOM 6213 C CA . LEU A 1 798 ? -33.631 9.427 12.540 1.00 90.62 798 LEU A CA 1
ATOM 6214 C C . LEU A 1 798 ? -33.733 9.907 11.088 1.00 90.62 798 LEU A C 1
ATOM 6216 O O . LEU A 1 798 ? -34.618 10.696 10.779 1.00 90.62 798 LEU A O 1
ATOM 6220 N N . LEU A 1 799 ? -32.844 9.464 10.196 1.00 90.62 799 LEU A N 1
ATOM 6221 C CA . LEU A 1 799 ? -32.877 9.847 8.779 1.00 90.62 799 LEU A CA 1
ATOM 6222 C C . LEU A 1 799 ? -34.134 9.325 8.071 1.00 90.62 799 LEU A C 1
ATOM 6224 O O . LEU A 1 799 ? -34.723 10.058 7.273 1.00 90.62 799 LEU A O 1
ATOM 6228 N N . GLU A 1 800 ? -34.558 8.102 8.396 1.00 90.88 800 GLU A N 1
ATOM 6229 C CA . GLU A 1 800 ? -35.804 7.502 7.910 1.00 90.88 800 GLU A CA 1
ATOM 6230 C C . GLU A 1 800 ? -37.022 8.295 8.395 1.00 90.88 800 GLU A C 1
ATOM 6232 O O . GLU A 1 800 ? -37.871 8.670 7.591 1.00 90.88 800 GLU A O 1
ATOM 6237 N N . GLU A 1 801 ? -37.063 8.640 9.683 1.00 90.19 801 GLU A N 1
ATOM 6238 C CA . GLU A 1 801 ? -38.158 9.396 10.307 1.00 90.19 801 GLU A CA 1
ATOM 6239 C C . GLU A 1 801 ? -38.235 10.855 9.809 1.00 90.19 801 GLU A C 1
ATOM 6241 O O . GLU A 1 801 ? -39.315 11.437 9.735 1.00 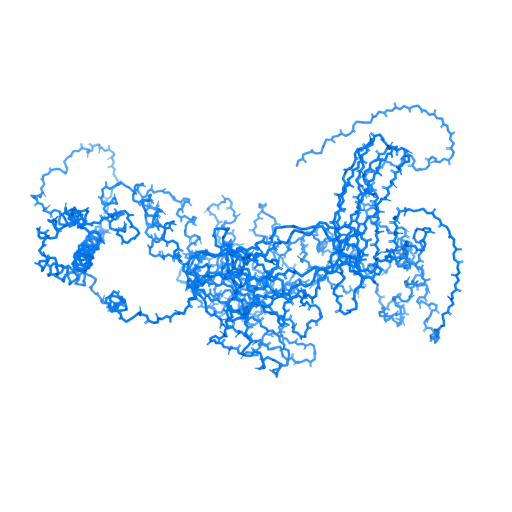90.19 801 GLU A O 1
ATOM 6246 N N . ILE A 1 802 ? -37.099 11.446 9.411 1.00 91.81 802 ILE A N 1
ATOM 6247 C CA . ILE A 1 802 ? -37.036 12.757 8.738 1.00 91.81 802 ILE A CA 1
ATOM 6248 C C . ILE A 1 802 ? -37.484 12.662 7.263 1.00 91.81 802 ILE A C 1
ATOM 6250 O O . ILE A 1 802 ? -37.889 13.668 6.678 1.00 91.81 802 ILE A O 1
ATOM 6254 N N . GLY A 1 803 ? -37.411 11.477 6.647 1.00 88.12 803 GLY A N 1
ATOM 6255 C CA . GLY A 1 803 ? -37.715 11.257 5.230 1.00 88.12 803 GLY A CA 1
ATOM 6256 C C . GLY A 1 803 ? -36.540 11.523 4.278 1.00 88.12 803 GLY A C 1
ATOM 6257 O O . GLY A 1 803 ? -36.738 11.701 3.077 1.00 88.12 803 GLY A O 1
ATOM 6258 N N . TRP A 1 804 ? -35.298 11.561 4.775 1.00 86.50 804 TRP A N 1
ATOM 6259 C CA . TRP A 1 804 ? -34.096 11.747 3.948 1.00 86.50 804 TRP A CA 1
ATOM 6260 C C . TRP A 1 804 ? -33.605 10.407 3.385 1.00 86.50 804 TRP A C 1
ATOM 6262 O O . TRP A 1 804 ? -32.585 9.852 3.804 1.00 86.50 804 TRP A O 1
ATOM 6272 N N . THR A 1 805 ? -34.345 9.880 2.410 1.00 81.06 805 THR A N 1
ATOM 6273 C CA . THR A 1 805 ? -34.130 8.545 1.821 1.00 81.06 805 THR A CA 1
ATOM 6274 C C . THR A 1 805 ? -32.748 8.372 1.186 1.00 81.06 805 THR A C 1
ATOM 6276 O O . THR A 1 805 ? -32.102 7.353 1.406 1.00 81.06 805 THR A O 1
ATOM 6279 N N . HIS A 1 806 ? -32.238 9.386 0.481 1.00 73.31 806 HIS A N 1
ATOM 6280 C CA . HIS A 1 806 ? -30.900 9.359 -0.123 1.00 73.31 806 HIS A CA 1
ATOM 6281 C C . HIS A 1 806 ? -29.776 9.226 0.922 1.00 73.31 806 HIS A C 1
ATOM 6283 O O . HIS A 1 806 ? -28.859 8.426 0.750 1.00 73.31 806 HIS A O 1
ATOM 6289 N N . LEU A 1 807 ? -29.863 9.951 2.046 1.00 76.69 807 LEU A N 1
ATOM 6290 C CA . LEU A 1 807 ? -28.894 9.833 3.144 1.00 76.69 807 LEU A CA 1
ATOM 6291 C C . LEU A 1 807 ? -29.049 8.521 3.907 1.00 76.69 807 LEU A C 1
ATOM 6293 O O . LEU A 1 807 ? -28.061 7.972 4.383 1.00 76.69 807 LEU A O 1
ATOM 6297 N N . THR A 1 808 ? -30.272 8.002 3.999 1.00 79.44 808 THR A N 1
ATOM 6298 C CA . THR A 1 808 ? -30.529 6.676 4.566 1.00 79.44 808 THR A CA 1
ATOM 6299 C C . THR A 1 808 ? -29.850 5.594 3.727 1.00 79.44 808 THR A C 1
ATOM 6301 O O . THR A 1 808 ? -29.142 4.757 4.279 1.00 79.44 808 THR A O 1
ATOM 6304 N N . ALA A 1 809 ? -30.015 5.628 2.401 1.00 72.12 809 ALA A N 1
ATOM 6305 C CA . ALA A 1 809 ? -29.361 4.694 1.486 1.00 72.12 809 ALA A CA 1
ATOM 6306 C C . ALA A 1 809 ? -27.830 4.786 1.592 1.00 72.12 809 ALA A C 1
ATOM 6308 O O . ALA A 1 809 ? -27.161 3.768 1.764 1.00 72.12 809 ALA A O 1
ATOM 6309 N N . TYR A 1 810 ? -27.291 6.008 1.601 1.00 76.69 810 TYR A N 1
ATOM 6310 C CA . TYR A 1 810 ? -25.865 6.259 1.801 1.00 76.69 810 TYR A CA 1
ATOM 6311 C C . TYR A 1 810 ? -25.350 5.679 3.127 1.00 76.69 810 TYR A C 1
ATOM 6313 O O . TYR A 1 810 ? -24.372 4.934 3.149 1.00 76.69 810 TYR A O 1
ATOM 6321 N N . GLU A 1 811 ? -26.006 5.969 4.253 1.00 81.56 811 GLU A N 1
ATOM 6322 C CA . GLU A 1 811 ? -25.563 5.454 5.552 1.00 81.56 811 GLU A CA 1
ATOM 6323 C C . GLU A 1 811 ? -25.717 3.933 5.653 1.00 81.56 811 GLU A C 1
ATOM 6325 O O . GLU A 1 811 ? -24.846 3.286 6.232 1.00 81.56 811 GLU A O 1
ATOM 6330 N N . LYS A 1 812 ? -26.751 3.339 5.035 1.00 80.44 812 LYS A N 1
ATOM 6331 C CA . LYS A 1 812 ? -26.892 1.877 4.937 1.00 80.44 812 LYS A CA 1
ATOM 6332 C C . LYS A 1 812 ? -25.699 1.267 4.213 1.00 80.44 812 LYS A C 1
ATOM 6334 O O . LYS A 1 812 ? -25.142 0.305 4.722 1.00 80.44 812 LYS A O 1
ATOM 6339 N N . GLN A 1 813 ? -25.241 1.849 3.104 1.00 74.12 813 GLN A N 1
ATOM 6340 C CA . GLN A 1 813 ? -24.034 1.381 2.409 1.00 74.12 813 GLN A CA 1
ATOM 6341 C C . GLN A 1 813 ? -22.788 1.476 3.305 1.00 74.12 813 GLN A C 1
ATOM 6343 O O . GLN A 1 813 ? -22.054 0.498 3.459 1.00 74.12 813 GLN A O 1
ATOM 6348 N N . TRP A 1 814 ? -22.584 2.611 3.976 1.00 79.12 814 TRP A N 1
ATOM 6349 C CA . TRP A 1 814 ? -21.421 2.813 4.844 1.00 79.12 814 TRP A CA 1
ATOM 6350 C C . TRP A 1 814 ? -21.417 1.973 6.124 1.00 79.12 814 TRP A C 1
ATOM 6352 O O . TRP A 1 814 ? -20.348 1.764 6.703 1.00 79.12 814 TRP A O 1
ATOM 6362 N N . MET A 1 815 ? -22.571 1.486 6.586 1.00 82.50 815 MET A N 1
ATOM 6363 C CA . MET A 1 815 ? -22.629 0.560 7.721 1.00 82.50 815 MET A CA 1
ATOM 6364 C C . MET A 1 815 ? -21.790 -0.690 7.474 1.00 82.50 815 MET A C 1
ATOM 6366 O O . MET A 1 815 ? -21.141 -1.172 8.396 1.00 82.50 815 MET A O 1
ATOM 6370 N N . HIS A 1 816 ? -21.733 -1.171 6.237 1.00 75.31 816 HIS A N 1
ATOM 6371 C CA . HIS A 1 816 ? -20.963 -2.367 5.916 1.00 75.31 816 HIS A CA 1
ATOM 6372 C C . HIS A 1 816 ? -19.457 -2.092 5.892 1.00 75.31 816 HIS A C 1
ATOM 6374 O O . HIS A 1 816 ? -18.699 -2.856 6.469 1.00 75.31 816 HIS A O 1
ATOM 6380 N N . VAL A 1 817 ? -19.033 -0.935 5.367 1.00 77.31 817 VAL A N 1
ATOM 6381 C CA . VAL A 1 817 ? -17.625 -0.493 5.420 1.00 77.31 817 VAL A CA 1
ATOM 6382 C C . VAL A 1 817 ? -17.151 -0.318 6.867 1.00 77.31 817 VAL A C 1
ATOM 6384 O O . VAL A 1 817 ? -15.998 -0.585 7.203 1.00 77.31 817 VAL A O 1
ATOM 6387 N N . ARG A 1 818 ? -18.018 0.211 7.742 1.00 83.62 818 ARG A N 1
ATOM 6388 C CA . ARG A 1 818 ? -17.669 0.506 9.142 1.00 83.62 818 ARG A CA 1
ATOM 6389 C C . ARG A 1 818 ? -17.706 -0.725 10.041 1.00 83.62 818 ARG A C 1
ATOM 6391 O O . ARG A 1 818 ? -17.011 -0.726 11.055 1.00 83.62 818 ARG A O 1
ATOM 6398 N N . PHE A 1 819 ? -18.516 -1.720 9.690 1.00 85.94 819 PHE A N 1
ATOM 6399 C CA . PHE A 1 819 ? -18.775 -2.910 10.497 1.00 85.94 819 PHE A CA 1
ATOM 6400 C C . PHE A 1 819 ? -18.750 -4.191 9.646 1.00 85.94 819 PHE A C 1
ATOM 6402 O O . PHE A 1 819 ? -19.764 -4.898 9.605 1.00 85.94 819 PHE A O 1
ATOM 6409 N N . PRO A 1 820 ? -17.627 -4.497 8.970 1.00 80.44 820 PRO A N 1
ATOM 6410 C CA . PRO A 1 820 ? -17.530 -5.696 8.148 1.00 80.44 820 PRO A CA 1
ATOM 6411 C C . PRO A 1 820 ? -17.615 -6.965 9.008 1.00 80.44 820 PRO A C 1
ATOM 6413 O O . PRO A 1 820 ? -17.184 -7.012 10.168 1.00 80.44 820 PRO A O 1
ATOM 6416 N N . SER A 1 821 ? -18.204 -8.024 8.454 1.00 75.38 821 SER A N 1
ATOM 6417 C CA . SER A 1 821 ? -18.412 -9.289 9.172 1.00 75.38 821 SER A CA 1
ATOM 6418 C C . SER A 1 821 ? -17.122 -10.108 9.308 1.00 75.38 821 SER A C 1
ATOM 6420 O O . SER A 1 821 ? -16.916 -10.783 10.328 1.00 75.38 821 SER A O 1
ATOM 6422 N N . SER A 1 822 ? -16.209 -9.984 8.345 1.00 80.06 822 SER A N 1
ATOM 6423 C CA . SER A 1 822 ? -14.882 -10.608 8.284 1.00 80.06 822 SER A CA 1
ATOM 6424 C C . SER A 1 822 ? -13.811 -9.606 7.843 1.00 80.06 822 SER A C 1
ATOM 6426 O O . SER A 1 822 ? -14.113 -8.473 7.503 1.00 80.06 822 SER A O 1
ATOM 6428 N N . LEU A 1 823 ? -12.539 -10.004 7.932 1.00 83.50 823 LEU A N 1
ATOM 6429 C CA . LEU A 1 823 ? -11.463 -9.263 7.272 1.00 83.50 823 LEU A CA 1
ATOM 6430 C C . LEU A 1 823 ? -11.428 -9.662 5.788 1.00 83.50 823 LEU A C 1
ATOM 6432 O O . LEU A 1 823 ? -11.746 -10.820 5.499 1.00 83.50 823 LEU A O 1
ATOM 6436 N N . PRO A 1 824 ? -11.002 -8.767 4.883 1.00 83.12 824 PRO A N 1
ATOM 6437 C CA . PRO A 1 824 ? -10.743 -9.123 3.493 1.00 83.12 824 PRO A CA 1
ATOM 6438 C C . PRO A 1 824 ? -9.714 -10.256 3.361 1.00 83.12 824 PRO A C 1
ATOM 6440 O O . PRO A 1 824 ? -8.891 -10.475 4.258 1.00 83.12 824 PRO A O 1
ATOM 6443 N N . LEU A 1 825 ? -9.757 -10.960 2.226 1.00 85.12 825 LEU A N 1
ATOM 6444 C CA . LEU A 1 825 ? -8.730 -11.933 1.848 1.00 85.12 825 LEU A CA 1
ATOM 6445 C C . LEU A 1 825 ? -7.374 -11.235 1.601 1.00 85.12 825 LEU A C 1
ATOM 6447 O O . LEU A 1 825 ? -7.306 -10.010 1.479 1.00 85.12 825 LEU A O 1
ATOM 6451 N N . PHE A 1 826 ? -6.299 -12.028 1.599 1.00 86.06 826 PHE A N 1
ATOM 6452 C CA . PHE A 1 826 ? -4.918 -11.571 1.399 1.00 86.06 826 PHE A CA 1
ATOM 6453 C C . PHE A 1 826 ? -4.425 -11.770 -0.024 1.00 86.06 826 PHE A C 1
ATOM 6455 O O . PHE A 1 826 ? -4.728 -12.847 -0.587 1.00 86.06 826 PHE A O 1
#

Organism: Linum usitatissimum (NCBI:txid4006)

pLDDT: mean 77.74, std 18.38, range [24.77, 98.19]

Secondary structure (DSSP, 8-state):
-PPPPPPP--------S-TTSTT----HHHHHHHTS-TTTTTHHHHHHH-TT-SSTT------SS---TTSTTSSB-TTSSBS-------SSTTEEE--EEE---TTSEEE-TTS-EEEPPTTS--TT--EEE----SS---EEEEE-SSSEEEEE--GGGSS-TT---GGGS--B--HHHH---EES-TTT--EEEEEEEGGGTEEEEE--SSHHHHHHHHH-----GGGTT----HHHHHHHHHHHPBP-SSSTTHHHHHTT-B--HHHHHHHHHHHTT----------------S--EEEEEEPPTT--EEEEEEEEES-SS-EEEEEEEEE--TTSPPEEEEEEEEEPSSEEEEEEEE--TTSEEEEEEEE-TTSSTT--PPPEEEEEEEEE--EES-SS----TTSPPEEEEEE-SSS-EEE---EEE-EEEEEE--SEEEEEE--SGGGB-TTSPBPEEEEEEEEEEESS-EEEEEE-TTTTT-STTSS-SEEEEEEEETT--EEEEE-SSPPPEEE-SEEEEEEEEEEES-HHHHHHHTT--EEEEEEPPTTT-EEEPEESSTTHHHHT--EE--EEEPTT-EEEEEEPPPPGGGS----------TTHHHHHHHHT----S-HHHHHHHHHHHHHHHHHHS-HHHHHHHHTS---TT-HHHHHHHHHHHHHHHHHHHHHHHHHHHHHHHHHHHHHHHHHSSTT----------------SS------HHHHHHHHHHTTS-TTSTTTHHHHHHHHHHTT-HHHHHHHHHHHHHHS-SSP-HHHHHHHHHHHHHHT-HHHHHHHHHHHHHHS-SSPPP-